Protein 2Q02 (pdb70)

Nearest PDB structures (foldseek):
  2q02-assembly1_A  TM=1.002E+00  e=1.000E-51  Salmonella enterica subsp. enterica serovar Typhimurium str. LT2
  1i6n-assembly1_A  TM=8.882E-01  e=1.032E-15  Bacillus subtilis
  5hmq-assembly1_A  TM=8.494E-01  e=3.684E-13  Pseudomonas putida KT2440
  7vpf-assembly1_B  TM=7.835E-01  e=1.556E-12  Paenibacillus sp. FSL H7-0331
  3u0h-assembly1_A  TM=7.318E-01  e=2.933E-12  Alicyclobacillus acidocaldarius subsp. acidocaldarius DSM 446

Solvent-accessible surface area: 42433 Å² total

Structure (mmCIF, N/CA/C/O backbone):
data_2Q02
#
_entry.id   2Q02
#
_cell.length_a   94.500
_cell.length_b   95.230
_cell.length_c   136.710
_cell.angle_alpha   90.000
_cell.angle_beta   90.000
_cell.angle_gamma   90.000
#
_symmetry.space_group_name_H-M   'P 21 21 21'
#
loop_
_entity.id
_entity.type
_entity.pdbx_description
1 polymer 'Putative cytoplasmic protein'
2 non-polymer 'ZINC ION'
3 non-polymer 'CHLORIDE ION'
4 non-polymer 'UNKNOWN LIGAND'
5 water water
#
loop_
_atom_site.group_PDB
_atom_site.id
_atom_site.type_symbol
_atom_site.label_atom_id
_atom_site.label_alt_id
_atom_site.label_comp_id
_atom_site.label_asym_id
_atom_site.label_entity_id
_atom_site.label_seq_id
_atom_site.pdbx_PDB_ins_code
_atom_site.Cartn_x
_atom_site.Cartn_y
_atom_site.Cartn_z
_atom_site.occupancy
_atom_site.B_iso_or_equiv
_atom_site.auth_seq_id
_atom_site.auth_comp_id
_atom_site.auth_asym_id
_atom_site.auth_atom_id
_atom_site.pdbx_PDB_model_num
ATOM 1 N N . GLY A 1 1 ? 79.069 64.875 22.334 1.00 60.38 0 GLY A N 1
ATOM 2 C CA . GLY A 1 1 ? 77.580 64.785 22.317 1.00 60.75 0 GLY A CA 1
ATOM 3 C C . GLY A 1 1 ? 76.916 66.085 21.867 1.00 59.60 0 GLY A C 1
ATOM 4 O O . GLY A 1 1 ? 76.665 66.279 20.663 1.00 61.73 0 GLY A O 1
ATOM 13 N N . ASN A 1 3 ? 76.989 70.111 21.225 1.00 48.03 2 ASN A N 1
ATOM 14 C CA . ASN A 1 3 ? 77.933 71.152 20.873 1.00 48.34 2 ASN A CA 1
ATOM 15 C C . ASN A 1 3 ? 77.275 72.484 21.207 1.00 47.59 2 ASN A C 1
ATOM 16 O O . ASN A 1 3 ? 76.519 73.044 20.406 1.00 48.65 2 ASN A O 1
ATOM 21 N N . ILE A 1 4 ? 77.546 72.950 22.423 1.00 47.44 3 ILE A N 1
ATOM 22 C CA . ILE A 1 4 ? 77.110 74.249 22.887 1.00 46.82 3 ILE A CA 1
ATOM 23 C C . ILE A 1 4 ? 78.339 75.147 22.985 1.00 46.77 3 ILE A C 1
ATOM 24 O O . ILE A 1 4 ? 79.282 74.858 23.730 1.00 46.65 3 ILE A O 1
ATOM 29 N N . GLU A 1 5 ? 78.323 76.243 22.235 1.00 46.94 4 GLU A N 1
ATOM 30 C CA . GLU A 1 5 ? 79.436 77.186 22.234 1.00 47.65 4 GLU A CA 1
ATOM 31 C C . GLU A 1 5 ? 79.664 77.766 23.651 1.00 46.44 4 GLU A C 1
ATOM 32 O O . GLU A 1 5 ? 78.709 78.212 24.323 1.00 46.96 4 GLU A O 1
ATOM 38 N N . LYS A 1 6 ? 80.915 77.727 24.117 1.00 46.21 5 LYS A N 1
ATOM 39 C CA . LYS A 1 6 ? 81.255 78.153 25.499 1.00 46.61 5 LYS A CA 1
ATOM 40 C C . LYS A 1 6 ? 80.779 79.599 25.782 1.00 46.79 5 LYS A C 1
ATOM 41 O O . LYS A 1 6 ? 80.327 79.926 26.889 1.00 46.84 5 LYS A O 1
ATOM 43 N N . THR A 1 7 ? 80.905 80.441 24.753 1.00 47.31 6 THR A N 1
ATOM 44 C CA . THR A 1 7 ? 80.358 81.812 24.678 1.00 47.62 6 THR A CA 1
ATOM 45 C C . THR A 1 7 ? 78.940 81.975 25.238 1.00 46.35 6 THR A C 1
ATOM 46 O O . THR A 1 7 ? 78.606 83.030 25.796 1.00 45.16 6 THR A O 1
ATOM 50 N N . ARG A 1 8 ? 78.103 80.955 25.003 1.00 46.37 7 ARG A N 1
ATOM 51 C CA . ARG A 1 8 ? 76.683 80.968 25.373 1.00 46.08 7 ARG A CA 1
ATOM 52 C C . ARG A 1 8 ? 76.428 80.754 26.861 1.00 45.81 7 ARG A C 1
ATOM 53 O O . ARG A 1 8 ? 75.281 80.816 27.279 1.00 47.38 7 ARG A O 1
ATOM 61 N N . PHE A 1 9 ? 77.456 80.466 27.654 1.00 45.90 8 PHE A N 1
ATOM 62 C CA . PHE A 1 9 ? 77.254 80.270 29.096 1.00 45.45 8 PHE A CA 1
ATOM 63 C C . PHE A 1 9 ? 77.398 81.578 29.862 1.00 45.00 8 PHE A C 1
ATOM 64 O O . PHE A 1 9 ? 78.200 82.442 29.504 1.00 45.45 8 PHE A O 1
ATOM 72 N N . CYS A 1 10 ? 76.593 81.717 30.919 1.00 45.30 9 CYS A N 1
ATOM 73 C CA . CYS A 1 10 ? 76.542 82.948 31.746 1.00 45.26 9 CYS A CA 1
ATOM 74 C C . CYS A 1 10 ? 76.622 82.553 33.210 1.00 45.06 9 CYS A C 1
ATOM 75 O O . CYS A 1 10 ? 76.038 81.557 33.631 1.00 44.93 9 CYS A O 1
ATOM 78 N N . ILE A 1 11 ? 77.362 83.313 33.995 1.00 45.00 10 ILE A N 1
ATOM 79 C CA . ILE A 1 11 ? 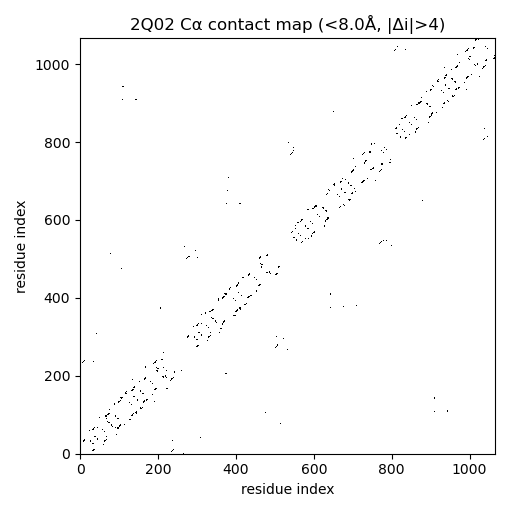77.458 83.005 35.404 1.00 44.93 10 ILE A CA 1
ATOM 80 C C . ILE A 1 11 ? 76.629 84.012 36.188 1.00 46.09 10 ILE A C 1
ATOM 81 O O . ILE A 1 11 ? 76.917 85.217 36.195 1.00 46.49 10 ILE A O 1
ATOM 86 N N . ASN A 1 12 ? 75.597 83.502 36.846 1.00 46.19 11 ASN A N 1
ATOM 87 C CA . ASN A 1 12 ? 74.792 84.307 37.741 1.00 46.11 11 ASN A CA 1
ATOM 88 C C . ASN A 1 12 ? 75.568 84.545 39.068 1.00 46.06 11 ASN A C 1
ATOM 89 O O . ASN A 1 12 ? 76.200 83.623 39.625 1.00 45.10 11 ASN A O 1
ATOM 94 N N . ARG A 1 13 ? 75.506 85.782 39.569 1.00 45.52 12 ARG A N 1
ATOM 95 C CA . ARG A 1 13 ? 76.248 86.153 40.773 1.00 45.99 12 ARG A CA 1
ATOM 96 C C . ARG A 1 13 ? 75.798 85.445 42.060 1.00 46.32 12 ARG A C 1
ATOM 97 O O . ARG A 1 13 ? 76.518 85.503 43.057 1.00 45.90 12 ARG A O 1
ATOM 105 N N . LYS A 1 14 ? 74.632 84.782 42.055 1.00 46.55 13 LYS A N 1
ATOM 106 C CA . LYS A 1 14 ? 74.189 84.034 43.248 1.00 46.21 13 LYS A CA 1
ATOM 107 C C . LYS A 1 14 ? 75.149 82.912 43.645 1.00 45.78 13 LYS A C 1
ATOM 108 O O . LYS A 1 14 ? 75.139 82.487 44.795 1.00 45.62 13 LYS A O 1
ATOM 114 N N . ILE A 1 15 ? 75.959 82.434 42.691 1.00 45.94 14 ILE A N 1
ATOM 115 C CA . ILE A 1 15 ? 76.955 81.374 42.940 1.00 45.79 14 ILE A CA 1
ATOM 116 C C . ILE A 1 15 ? 78.119 81.832 43.840 1.00 45.83 14 ILE A C 1
ATOM 117 O O . ILE A 1 15 ? 78.816 81.011 44.427 1.00 46.38 14 ILE A O 1
ATOM 122 N N . ALA A 1 16 ? 78.306 83.142 43.966 1.00 46.00 15 ALA A N 1
ATOM 123 C CA . ALA A 1 16 ? 79.461 83.693 44.665 1.00 45.47 15 ALA A CA 1
ATOM 124 C C . ALA A 1 16 ? 79.082 84.764 45.683 1.00 45.33 15 ALA A C 1
ATOM 125 O O . ALA A 1 16 ? 79.503 85.926 45.544 1.00 45.66 15 ALA A O 1
ATOM 127 N N . PRO A 1 17 ? 78.330 84.376 46.731 1.00 45.40 16 PRO A N 1
ATOM 128 C CA . PRO A 1 17 ? 77.866 85.344 47.739 1.00 45.91 16 PRO A CA 1
ATOM 129 C C . PRO A 1 17 ? 79.008 86.049 48.493 1.00 46.14 16 PRO A C 1
ATOM 130 O O . PRO A 1 17 ? 78.835 87.184 48.945 1.00 46.86 16 PRO A O 1
ATOM 134 N N . GLY A 1 18 ? 80.159 85.390 48.615 1.00 46.18 17 GLY A N 1
ATOM 135 C CA . GLY A 1 18 ? 81.270 85.930 49.380 1.00 45.77 17 GLY A CA 1
ATOM 136 C C . GLY A 1 18 ? 82.223 86.824 48.607 1.00 45.80 17 GLY A C 1
ATOM 137 O O . GLY A 1 18 ? 83.097 87.437 49.196 1.00 45.63 17 GLY A O 1
ATOM 138 N N . LEU A 1 19 ? 82.066 86.910 47.294 1.00 46.05 18 LEU A N 1
ATOM 139 C CA . LEU A 1 19 ? 83.002 87.664 46.451 1.00 45.49 18 LEU A CA 1
ATOM 140 C C . LEU A 1 19 ? 82.515 89.064 46.115 1.00 45.74 18 LEU A C 1
ATOM 141 O O . LEU A 1 19 ? 81.344 89.255 45.736 1.00 45.68 18 LEU A O 1
ATOM 146 N N . SER A 1 20 ? 83.426 90.034 46.206 1.00 45.43 19 SER A N 1
ATOM 147 C CA . SER A 1 20 ? 83.143 91.372 45.721 1.00 45.44 19 SER A CA 1
ATOM 148 C C . SER A 1 20 ? 82.899 91.304 44.222 1.00 45.81 19 SER A C 1
ATOM 149 O O . SER A 1 20 ? 83.231 90.314 43.574 1.00 45.68 19 SER A O 1
ATOM 152 N N . ILE A 1 21 ? 82.350 92.372 43.665 1.00 45.88 20 ILE A N 1
ATOM 153 C CA . ILE A 1 21 ? 82.057 92.398 42.239 1.00 46.01 20 ILE A CA 1
ATOM 154 C C . ILE A 1 21 ? 83.314 92.221 41.381 1.00 45.74 20 ILE A C 1
ATOM 155 O O . ILE A 1 21 ? 83.249 91.513 40.385 1.00 45.59 20 ILE A O 1
ATOM 160 N N . GLU A 1 22 ? 84.439 92.846 41.752 1.00 46.07 21 GLU A N 1
ATOM 161 C CA . GLU A 1 22 ? 85.685 92.671 40.967 1.00 46.29 21 GLU A CA 1
ATOM 162 C C . GLU A 1 22 ? 86.258 91.256 41.082 1.00 45.58 21 GLU A C 1
ATOM 163 O O . GLU A 1 22 ? 86.741 90.714 40.087 1.00 45.24 21 GLU A O 1
ATOM 169 N N . ALA A 1 23 ? 86.212 90.681 42.285 1.00 44.99 22 ALA A N 1
ATOM 170 C CA . ALA A 1 23 ? 86.633 89.298 42.497 1.00 45.57 22 ALA A CA 1
ATOM 171 C C . ALA A 1 23 ? 85.761 88.328 41.694 1.00 45.15 22 ALA A C 1
ATOM 172 O O . ALA A 1 23 ? 86.245 87.352 41.136 1.00 44.34 22 ALA A O 1
ATOM 174 N N . PHE A 1 24 ? 84.467 88.615 41.643 1.00 45.31 23 PHE A N 1
ATOM 175 C CA . PHE A 1 24 ? 83.524 87.784 40.904 1.00 45.49 23 PHE A CA 1
ATOM 176 C C . PHE A 1 24 ? 83.792 87.876 39.397 1.00 45.80 23 PHE A C 1
ATOM 177 O O . PHE A 1 24 ? 83.902 86.857 38.716 1.00 45.63 23 PHE A O 1
ATOM 185 N N . PHE A 1 25 ? 83.932 89.100 38.896 1.00 45.90 24 PHE A N 1
ATOM 186 C CA . PHE A 1 25 ? 84.210 89.344 37.475 1.00 45.98 24 PHE A CA 1
ATOM 187 C C . PHE A 1 25 ? 85.543 88.736 37.056 1.00 45.56 24 PHE A C 1
ATOM 188 O O . PHE A 1 25 ? 85.651 88.174 35.965 1.00 45.78 24 PHE A O 1
ATOM 196 N N . ARG A 1 26 ? 86.547 88.861 37.923 1.00 45.82 25 ARG A N 1
ATOM 197 C CA . ARG A 1 26 ? 87.898 88.354 37.646 1.00 46.63 25 ARG A CA 1
ATOM 198 C C . ARG A 1 26 ? 87.872 86.819 37.522 1.00 45.76 25 ARG A C 1
ATOM 199 O O . ARG A 1 26 ? 88.542 86.249 36.663 1.00 45.67 25 ARG A O 1
ATOM 207 N N . LEU A 1 27 ? 87.072 86.166 38.361 1.00 45.69 26 LEU A N 1
ATOM 208 C CA . LEU A 1 27 ? 86.898 84.707 38.318 1.00 46.14 26 LEU A CA 1
ATOM 209 C C . LEU A 1 27 ? 86.269 84.261 36.996 1.00 45.91 26 LEU A C 1
ATOM 210 O O . LEU A 1 27 ? 86.775 83.337 36.340 1.00 45.27 26 LEU A O 1
ATOM 215 N N . VAL A 1 28 ? 85.181 84.931 36.606 1.00 45.94 27 VAL A N 1
ATOM 216 C CA . VAL A 1 28 ? 84.472 84.612 35.363 1.00 45.56 27 VAL A CA 1
ATOM 217 C C . VAL A 1 28 ? 85.395 84.775 34.137 1.00 45.80 27 VAL A C 1
ATOM 218 O O . VAL A 1 28 ? 85.347 83.960 33.212 1.00 45.87 27 VAL A O 1
ATOM 222 N N . LYS A 1 29 ? 86.249 85.802 34.142 1.00 46.08 28 LYS A N 1
ATOM 223 C CA . LYS A 1 29 ? 87.245 85.971 33.066 1.00 45.50 28 LYS A CA 1
ATOM 224 C C . LYS A 1 29 ? 88.312 84.863 33.115 1.00 45.96 28 LYS A C 1
ATOM 225 O O . LYS A 1 29 ? 88.665 84.323 32.065 1.00 46.72 28 LYS A O 1
ATOM 231 N N . ARG A 1 30 ? 88.802 84.504 34.308 1.00 45.77 29 ARG A N 1
ATOM 232 C CA A ARG A 1 30 ? 89.746 83.385 34.462 0.50 44.77 29 ARG A CA 1
ATOM 233 C CA B ARG A 1 30 ? 89.760 83.407 34.415 0.50 45.20 29 ARG A CA 1
ATOM 234 C C . ARG A 1 30 ? 89.184 82.093 33.839 1.00 45.66 29 ARG A C 1
ATOM 235 O O . ARG A 1 30 ? 89.923 81.302 33.248 1.00 46.22 29 ARG A O 1
ATOM 250 N N . LEU A 1 31 ? 87.876 81.873 33.975 1.00 45.47 30 LEU A N 1
ATOM 251 C CA . LEU A 1 31 ? 87.205 80.693 33.393 1.00 45.42 30 LEU A CA 1
ATOM 252 C C . LEU A 1 31 ? 86.858 80.851 31.907 1.00 45.70 30 LEU A C 1
ATOM 253 O O . LEU A 1 31 ? 86.291 79.946 31.296 1.00 45.71 30 LEU A O 1
ATOM 258 N N . GLU A 1 32 ? 87.177 82.013 31.352 1.00 46.17 31 GLU A N 1
ATOM 259 C CA . GLU A 1 32 ? 86.967 82.332 29.938 1.00 46.19 31 GLU A CA 1
ATOM 260 C C . GLU A 1 32 ? 85.504 82.344 29.505 1.00 46.43 31 GLU A C 1
ATOM 261 O O . GLU A 1 32 ? 85.191 81.911 28.397 1.00 45.87 31 GLU A O 1
ATOM 267 N N . PHE A 1 33 ? 84.615 82.814 30.383 1.00 46.29 32 PHE A N 1
ATOM 268 C CA . PHE A 1 33 ? 83.242 83.159 29.995 1.00 46.09 32 PHE A CA 1
ATOM 269 C C . PHE A 1 33 ? 83.155 84.667 29.873 1.00 45.36 32 PHE A C 1
ATOM 270 O O . PHE A 1 33 ? 83.998 85.380 30.386 1.00 44.79 32 PHE A O 1
ATOM 278 N N . ASN A 1 34 ? 82.134 85.144 29.181 1.00 45.33 33 ASN A N 1
ATOM 279 C CA . ASN A 1 34 ? 82.002 86.570 28.889 1.00 45.69 33 ASN A CA 1
ATOM 280 C C . ASN A 1 34 ? 80.610 87.125 29.233 1.00 44.50 33 ASN A C 1
ATOM 281 O O . ASN A 1 34 ? 80.226 88.182 28.758 1.00 43.08 33 ASN A O 1
ATOM 286 N N . LYS A 1 35 ? 79.884 86.411 30.086 1.00 45.14 34 LYS A N 1
ATOM 287 C CA . LYS A 1 35 ? 78.531 86.788 30.484 1.00 45.66 34 LYS A CA 1
ATOM 288 C C . LYS A 1 35 ? 78.303 86.584 31.967 1.00 45.07 34 LYS A C 1
ATOM 289 O O . LYS A 1 35 ? 78.716 85.570 32.522 1.00 44.02 34 LYS A O 1
ATOM 295 N N . VAL A 1 36 ? 77.654 87.562 32.596 1.00 45.30 35 VAL A N 1
ATOM 296 C CA . VAL A 1 36 ? 77.196 87.446 33.990 1.00 46.03 35 VAL A CA 1
ATOM 297 C C . VAL A 1 36 ? 75.816 88.029 34.179 1.00 45.87 35 VAL A C 1
ATOM 298 O O . VAL A 1 36 ? 75.293 88.697 33.304 1.00 46.37 35 VAL A O 1
ATOM 302 N N . GLU A 1 37 ? 75.254 87.780 35.350 1.00 46.45 36 GLU A N 1
ATOM 303 C CA . GLU A 1 37 ? 74.047 88.428 35.823 1.00 46.58 36 GLU A CA 1
ATOM 304 C C . GLU A 1 37 ? 74.352 89.033 37.181 1.00 45.55 36 GLU A C 1
ATOM 305 O O . GLU A 1 37 ? 74.978 88.382 38.030 1.00 45.80 36 GLU A O 1
ATOM 311 N N . LEU A 1 38 ? 73.889 90.255 37.404 1.00 45.70 37 LEU A N 1
ATOM 312 C CA . LEU A 1 38 ? 73.933 90.861 38.737 1.00 45.72 37 LEU A CA 1
ATOM 313 C C . LEU A 1 38 ? 72.575 90.701 39.431 1.00 45.87 37 LEU A C 1
ATOM 314 O O . LEU A 1 38 ? 71.620 90.205 38.836 1.00 45.58 37 LEU A O 1
ATOM 319 N N . ARG A 1 39 ? 72.501 91.097 40.702 1.00 46.49 38 ARG A N 1
ATOM 320 C CA . ARG A 1 39 ? 71.316 90.843 41.520 1.00 46.40 38 ARG A CA 1
ATOM 321 C C . ARG A 1 39 ? 71.119 91.843 42.689 1.00 46.61 38 ARG A C 1
ATOM 322 O O . ARG A 1 39 ? 72.087 92.307 43.321 1.00 46.75 38 ARG A O 1
ATOM 330 N N . ASN A 1 40 ? 69.860 92.128 43.012 1.00 46.03 39 ASN A N 1
ATOM 331 C CA . ASN A 1 40 ? 69.556 93.040 44.133 1.00 47.13 39 ASN A CA 1
ATOM 332 C C . ASN A 1 40 ? 69.352 92.316 45.484 1.00 47.23 39 ASN A C 1
ATOM 333 O O . ASN A 1 40 ? 69.021 92.956 46.478 1.00 46.42 39 ASN A O 1
ATOM 338 N N . ASP A 1 41 ? 69.576 90.995 45.519 1.00 47.38 40 ASP A N 1
ATOM 339 C CA . ASP A 1 41 ? 69.351 90.214 46.746 1.00 47.21 40 ASP A CA 1
ATOM 340 C C . ASP A 1 41 ? 70.626 89.532 47.269 1.00 47.51 40 ASP A C 1
ATOM 341 O O . ASP A 1 41 ? 70.568 88.494 47.941 1.00 47.45 40 ASP A O 1
ATOM 354 N N . PRO A 1 43 ? 74.112 89.752 49.756 1.00 46.73 42 PRO A N 1
ATOM 355 C CA . PRO A 1 43 ? 74.259 90.272 51.129 1.00 46.69 42 PRO A CA 1
ATOM 356 C C . PRO A 1 43 ? 74.267 91.802 51.244 1.00 47.24 42 PRO A C 1
ATOM 357 O O . PRO A 1 43 ? 73.715 92.337 52.193 1.00 47.67 42 PRO A O 1
ATOM 361 N N . SER A 1 44 ? 74.872 92.490 50.276 1.00 47.25 43 SER A N 1
ATOM 362 C CA . SER A 1 44 ? 74.915 93.960 50.282 1.00 46.46 43 SER A CA 1
ATOM 363 C C . SER A 1 44 ? 73.515 94.597 50.193 1.00 46.74 43 SER A C 1
ATOM 364 O O . SER A 1 44 ? 73.300 95.705 50.689 1.00 47.79 43 SER A O 1
ATOM 367 N N . GLY A 1 45 ? 72.577 93.909 49.540 1.00 46.63 44 GLY A N 1
ATOM 368 C CA . GLY A 1 45 ? 71.267 94.484 49.229 1.00 46.93 44 GLY A CA 1
ATOM 369 C C . GLY A 1 45 ? 71.274 95.460 48.063 1.00 47.03 44 GLY A C 1
ATOM 370 O O . GLY A 1 45 ? 70.258 96.049 47.738 1.00 46.77 44 GLY A O 1
ATOM 371 N N . SER A 1 46 ? 72.425 95.615 47.419 1.00 47.58 45 SER A N 1
ATOM 372 C CA . SER A 1 46 ? 72.595 96.586 46.339 1.00 46.22 45 SER A CA 1
ATOM 373 C C . SER A 1 46 ? 73.112 95.866 45.105 1.00 45.70 45 SER A C 1
ATOM 374 O O . SER A 1 46 ? 73.989 95.010 45.200 1.00 46.00 45 SER A O 1
ATOM 377 N N . VAL A 1 47 ? 72.583 96.233 43.945 1.00 45.64 46 VAL A N 1
ATOM 378 C CA . VAL A 1 47 ? 73.034 95.654 42.671 1.00 45.63 46 VAL A CA 1
ATOM 379 C C . VAL A 1 47 ? 74.544 95.857 42.447 1.00 45.60 46 VAL A C 1
ATOM 380 O O . VAL A 1 47 ? 75.218 94.978 41.880 1.00 44.84 46 VAL A O 1
ATOM 384 N N . THR A 1 48 ? 75.059 97.003 42.900 1.00 45.48 47 THR A N 1
ATOM 385 C CA . THR A 1 48 ? 76.458 97.391 42.699 1.00 45.33 47 THR A CA 1
ATOM 386 C C . THR A 1 48 ? 77.269 97.382 44.004 1.00 45.62 47 THR A C 1
ATOM 387 O O . THR A 1 48 ? 78.370 97.938 44.046 1.00 44.84 47 THR A O 1
ATOM 391 N N . ASP A 1 49 ? 76.741 96.720 45.041 1.00 46.05 48 ASP A N 1
ATOM 392 C CA . ASP A 1 49 ? 77.263 96.839 46.418 1.00 46.28 48 ASP A CA 1
ATOM 393 C C . ASP A 1 49 ? 77.470 98.316 46.778 1.00 46.22 48 ASP A C 1
ATOM 394 O O . ASP A 1 49 ? 76.549 99.121 46.628 1.00 46.15 48 ASP A O 1
ATOM 399 N N . ASP A 1 50 ? 78.670 98.665 47.235 1.00 46.13 49 ASP A N 1
ATOM 400 C CA . ASP A 1 50 ? 79.033 100.046 47.500 1.00 46.27 49 ASP A CA 1
ATOM 401 C C . ASP A 1 50 ? 79.678 100.765 46.297 1.00 46.13 49 ASP A C 1
ATOM 402 O O . ASP A 1 50 ? 80.141 101.891 46.449 1.00 46.68 49 ASP A O 1
ATOM 407 N N . LEU A 1 51 ? 79.717 100.142 45.119 1.00 45.28 50 LEU A N 1
ATOM 408 C CA . LEU A 1 51 ? 80.275 100.808 43.927 1.00 45.33 50 LEU A CA 1
ATOM 409 C C . LEU A 1 51 ? 79.227 101.671 43.233 1.00 45.64 50 LEU A C 1
ATOM 410 O O . LEU A 1 51 ? 78.024 101.453 43.383 1.00 45.97 50 LEU A O 1
ATOM 415 N N . ASN A 1 52 ? 79.689 102.653 42.466 1.00 45.22 51 ASN A N 1
ATOM 416 C CA . ASN A 1 52 ? 78.790 103.421 41.601 1.00 45.19 51 ASN A CA 1
ATOM 417 C C . ASN A 1 52 ? 78.693 102.773 40.227 1.00 45.07 51 ASN A C 1
ATOM 418 O O . ASN A 1 52 ? 79.381 101.800 39.949 1.00 44.81 51 ASN A O 1
ATOM 423 N N . TYR A 1 53 ? 77.835 103.311 39.370 1.00 46.20 52 TYR A N 1
ATOM 424 C CA . TYR A 1 53 ? 77.555 102.675 38.071 1.00 46.32 52 TYR A CA 1
ATOM 425 C C . TYR A 1 53 ? 78.769 102.615 37.140 1.00 45.79 52 TYR A C 1
ATOM 426 O O . TYR A 1 53 ? 79.019 101.598 36.479 1.00 45.96 52 TYR A O 1
ATOM 435 N N . ASN A 1 54 ? 79.487 103.725 37.082 1.00 45.16 53 ASN A N 1
ATOM 436 C CA . ASN A 1 54 ? 80.703 103.848 36.291 1.00 46.29 53 ASN A CA 1
ATOM 437 C C . ASN A 1 54 ? 81.786 102.833 36.677 1.00 46.29 53 ASN A C 1
ATOM 438 O O . ASN A 1 54 ? 82.449 102.237 35.818 1.00 46.28 53 ASN A O 1
ATOM 443 N N . GLN A 1 55 ? 81.963 102.650 37.979 1.00 45.77 54 GLN A N 1
ATOM 444 C CA . GLN A 1 55 ? 82.919 101.687 38.484 1.00 45.31 54 GLN A CA 1
ATOM 445 C C . GLN A 1 55 ? 82.562 100.292 37.964 1.00 45.65 54 GLN A C 1
ATOM 446 O O . GLN A 1 55 ? 83.424 99.574 37.466 1.00 46.10 54 GLN A O 1
ATOM 452 N N . VAL A 1 56 ? 81.282 99.943 38.032 1.00 45.59 55 VAL A N 1
ATOM 453 C CA . VAL A 1 56 ? 80.815 98.618 37.629 1.00 45.71 55 VAL A CA 1
ATOM 454 C C . VAL A 1 56 ? 80.935 98.413 36.117 1.00 46.05 55 VAL A C 1
ATOM 455 O O . VAL A 1 56 ? 81.304 97.331 35.662 1.00 45.38 55 VAL A O 1
ATOM 459 N N . ARG A 1 57 ? 80.622 99.456 35.351 1.00 46.51 56 ARG A N 1
ATOM 460 C CA . ARG A 1 57 ? 80.811 99.442 33.896 1.00 46.87 56 ARG A CA 1
ATOM 461 C C . ARG A 1 57 ? 82.263 99.202 33.527 1.00 45.89 56 ARG A C 1
ATOM 462 O O . ARG A 1 57 ? 82.555 98.363 32.679 1.00 46.35 56 ARG A O 1
ATOM 470 N N . ASN A 1 58 ? 83.164 99.954 34.159 1.00 45.55 57 ASN A N 1
ATOM 471 C CA . ASN A 1 58 ? 84.607 99.816 33.912 1.00 45.62 57 ASN A CA 1
ATOM 472 C C . ASN A 1 58 ? 85.145 98.438 34.255 1.00 45.40 57 ASN A C 1
ATOM 473 O O . ASN A 1 58 ? 86.011 97.926 33.541 1.00 45.33 57 ASN A O 1
ATOM 478 N N . LEU A 1 59 ? 84.632 97.852 35.341 1.00 45.45 58 LEU A N 1
ATOM 479 C CA . LEU A 1 59 ? 84.990 96.491 35.742 1.00 45.24 58 LEU A CA 1
ATOM 480 C C . LEU A 1 59 ? 84.546 95.481 34.686 1.00 45.13 58 LEU A C 1
ATOM 481 O O . LEU A 1 59 ?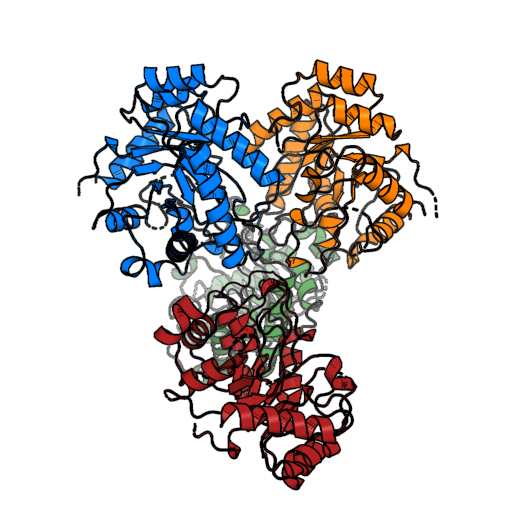 85.339 94.655 34.219 1.00 45.37 58 LEU A O 1
ATOM 486 N N . ALA A 1 60 ? 83.288 95.567 34.284 1.00 45.10 59 ALA A N 1
ATOM 487 C CA . ALA A 1 60 ? 82.761 94.668 33.262 1.00 45.83 59 ALA A CA 1
ATOM 488 C C . ALA A 1 60 ? 83.587 94.737 31.996 1.00 46.54 59 ALA A C 1
ATOM 489 O O . ALA A 1 60 ? 83.902 93.716 31.402 1.00 47.25 59 ALA A O 1
ATOM 491 N N . GLU A 1 61 ? 83.948 95.951 31.603 1.00 46.73 60 GLU A N 1
ATOM 492 C CA . GLU A 1 61 ? 84.728 96.188 30.395 1.00 47.43 60 GLU A CA 1
ATOM 493 C C . GLU A 1 61 ? 86.194 95.729 30.548 1.00 46.55 60 GLU A C 1
ATOM 494 O O . GLU A 1 61 ? 86.805 95.244 29.591 1.00 46.24 60 GLU A O 1
ATOM 500 N N . LYS A 1 62 ? 86.740 95.881 31.752 1.00 45.97 61 LYS A N 1
ATOM 501 C CA . LYS A 1 62 ? 88.100 95.428 32.086 1.00 46.25 61 LYS A CA 1
ATOM 502 C C . LYS A 1 62 ? 88.267 93.907 31.968 1.00 45.99 61 LYS A C 1
ATOM 503 O O . LYS A 1 62 ? 89.331 93.420 31.564 1.00 45.78 61 LYS A O 1
ATOM 509 N N . TYR A 1 63 ? 87.213 93.172 32.328 1.00 45.79 62 TYR A N 1
ATOM 510 C CA . TYR A 1 63 ? 87.231 91.712 32.289 1.00 45.37 62 TYR A CA 1
ATOM 511 C C . TYR A 1 63 ? 86.459 91.149 31.087 1.00 45.41 62 TYR A C 1
ATOM 512 O O . TYR A 1 63 ? 86.224 89.947 30.998 1.00 45.87 62 TYR A O 1
ATOM 521 N N . GLY A 1 64 ? 86.095 92.021 30.154 1.00 45.15 63 GLY A N 1
ATOM 522 C CA . GLY A 1 64 ? 85.462 91.615 28.903 1.00 45.44 63 GLY A CA 1
ATOM 523 C C . GLY A 1 64 ? 84.120 90.912 29.063 1.00 46.27 63 GLY A C 1
ATOM 524 O O . GLY A 1 64 ? 83.828 89.952 28.348 1.00 46.78 63 GLY A O 1
ATOM 525 N N . LEU A 1 65 ? 83.298 91.402 29.996 1.00 46.14 64 LEU A N 1
ATOM 526 C CA . LEU A 1 65 ? 82.027 90.765 30.355 1.00 45.43 64 LEU A CA 1
ATOM 527 C C . LEU A 1 65 ? 80.846 91.597 29.928 1.00 45.71 64 LEU A C 1
ATOM 528 O O . LEU A 1 65 ? 80.872 92.828 30.027 1.00 46.19 64 LEU A O 1
ATOM 533 N N . GLU A 1 66 ? 79.815 90.913 29.444 1.00 46.60 65 GLU A N 1
ATOM 534 C CA . GLU A 1 66 ? 78.487 91.494 29.265 1.00 46.93 65 GLU A CA 1
ATOM 535 C C . GLU A 1 66 ? 77.649 91.176 30.494 1.00 46.26 65 GLU A C 1
ATOM 536 O O . GLU A 1 66 ? 77.525 90.026 30.879 1.00 45.55 65 GLU A O 1
ATOM 542 N N . ILE A 1 67 ? 77.052 92.193 31.102 1.00 46.20 66 ILE A N 1
ATOM 543 C CA . ILE A 1 67 ? 76.072 91.968 32.153 1.00 46.04 66 ILE A CA 1
ATOM 544 C C . ILE A 1 67 ? 74.736 91.724 31.460 1.00 46.05 66 ILE A C 1
ATOM 545 O O . ILE A 1 67 ? 74.150 92.644 30.912 1.00 46.40 66 ILE A O 1
ATOM 550 N N . VAL A 1 68 ? 74.264 90.486 31.467 1.00 46.18 67 VAL A N 1
ATOM 551 C CA . VAL A 1 68 ? 73.117 90.104 30.654 1.00 45.71 67 VAL A CA 1
ATOM 552 C C . VAL A 1 68 ? 71.816 90.49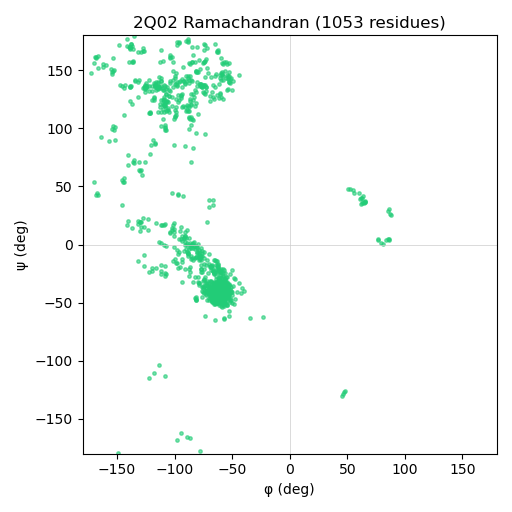0 31.329 1.00 45.94 67 VAL A C 1
ATOM 553 O O . VAL A 1 68 ? 70.927 91.036 30.678 1.00 45.96 67 VAL A O 1
ATOM 557 N N . THR A 1 69 ? 71.672 90.194 32.617 1.00 45.69 68 THR A N 1
ATOM 558 C CA . THR A 1 69 ? 70.471 90.654 33.326 1.00 45.87 68 THR A CA 1
ATOM 559 C C . THR A 1 69 ? 70.761 91.159 34.709 1.00 46.28 68 THR A C 1
ATOM 560 O O . THR A 1 69 ? 71.850 90.959 35.252 1.00 45.68 68 THR A O 1
ATOM 564 N N . ILE A 1 70 ? 69.736 91.807 35.259 1.00 46.42 69 ILE A N 1
ATOM 565 C CA . ILE A 1 70 ? 69.610 92.004 36.688 1.00 46.62 69 ILE A CA 1
ATOM 566 C C . ILE A 1 70 ? 68.414 91.211 37.207 1.00 45.61 69 ILE A C 1
ATOM 567 O O . ILE A 1 70 ? 67.362 91.178 36.590 1.00 47.01 69 ILE A O 1
ATOM 572 N N . ASN A 1 71 ? 68.619 90.525 38.320 1.00 46.49 70 ASN A N 1
ATOM 573 C CA . ASN A 1 71 ? 67.562 89.820 39.055 1.00 46.51 70 ASN A CA 1
ATOM 574 C C . ASN A 1 71 ? 67.319 90.559 40.365 1.00 47.00 70 ASN A C 1
ATOM 575 O O . ASN A 1 71 ? 68.270 90.696 41.137 1.00 46.61 70 ASN A O 1
ATOM 580 N N . ALA A 1 72 ? 66.088 90.990 40.683 1.00 47.17 71 ALA A N 1
ATOM 581 C CA . ALA A 1 72 ? 64.873 90.838 39.859 1.00 45.95 71 ALA A CA 1
ATOM 582 C C . ALA A 1 72 ? 63.814 91.715 40.483 1.00 46.26 71 ALA A C 1
ATOM 583 O O . ALA A 1 72 ? 63.961 92.108 41.642 1.00 46.69 71 ALA A O 1
ATOM 585 N N . VAL A 1 73 ? 62.774 92.041 39.709 1.00 46.41 72 VAL A N 1
ATOM 586 C CA . VAL A 1 73 ? 61.586 92.688 40.240 1.00 45.57 72 VAL A CA 1
ATOM 587 C C . VAL A 1 73 ? 60.665 91.646 40.846 1.00 45.87 72 VAL A C 1
ATOM 588 O O . VAL A 1 73 ? 60.355 90.649 40.191 1.00 46.24 72 VAL A O 1
ATOM 592 N N . TYR A 1 74 ? 60.167 91.906 42.056 1.00 45.88 73 TYR A N 1
ATOM 593 C CA . TYR A 1 74 ? 59.129 91.063 42.673 1.00 45.67 73 TYR A CA 1
ATOM 594 C C . TYR A 1 74 ? 58.175 91.912 43.530 1.00 46.00 73 TYR A C 1
ATOM 595 O O . TYR A 1 74 ? 58.633 92.804 44.238 1.00 45.88 73 TYR A O 1
ATOM 604 N N . PRO A 1 75 ? 56.841 91.676 43.439 1.00 46.61 74 PRO A N 1
ATOM 605 C CA . PRO A 1 75 ? 56.069 90.902 42.450 1.00 46.39 74 PRO A CA 1
ATOM 606 C C . PRO A 1 75 ? 55.596 91.772 41.282 1.00 45.66 74 PRO A C 1
ATOM 607 O O . PRO A 1 75 ? 54.817 92.699 41.477 1.00 45.67 74 PRO A O 1
ATOM 611 N N . PHE A 1 76 ? 56.046 91.457 40.072 1.00 45.19 75 PHE A N 1
ATOM 612 C CA . PHE A 1 76 ? 55.742 92.308 38.887 1.00 46.36 75 PHE A CA 1
ATOM 613 C C . PHE A 1 76 ? 54.250 92.368 38.622 1.00 46.46 75 PHE A C 1
ATOM 614 O O . PHE A 1 76 ? 53.707 93.298 38.027 1.00 46.87 75 PHE A O 1
ATOM 622 N N . ASN A 1 77 ? 53.649 91.324 39.123 1.00 45.94 76 ASN A N 1
ATOM 623 C CA . ASN A 1 77 ? 52.298 90.903 38.929 1.00 48.12 76 ASN A CA 1
ATOM 624 C C . ASN A 1 77 ? 51.267 91.716 39.737 1.00 46.27 76 ASN A C 1
ATOM 625 O O . ASN A 1 77 ? 50.086 91.686 39.452 1.00 43.77 76 ASN A O 1
ATOM 630 N N . GLN A 1 78 ? 51.744 92.371 40.795 1.00 49.80 77 GLN A N 1
ATOM 631 C CA . GLN A 1 78 ? 50.924 93.106 41.767 1.00 51.00 77 GLN A CA 1
ATOM 632 C C . GLN A 1 78 ? 51.479 94.522 41.830 1.00 51.13 77 GLN A C 1
ATOM 633 O O . GLN A 1 78 ? 52.112 94.941 42.811 1.00 52.22 77 GLN A O 1
ATOM 639 N N . LEU A 1 79 ? 51.236 95.250 40.749 1.00 51.53 78 LEU A N 1
ATOM 640 C CA . LEU A 1 79 ? 51.987 96.455 40.423 1.00 52.52 78 LEU A CA 1
ATOM 641 C C . LEU A 1 79 ? 51.417 97.716 41.113 1.00 53.57 78 LEU A C 1
ATOM 642 O O . LEU A 1 79 ? 50.836 98.599 40.465 1.00 52.13 78 LEU A O 1
ATOM 647 N N . THR A 1 80 ? 51.608 97.774 42.435 1.00 54.44 79 THR A N 1
ATOM 648 C CA . THR A 1 80 ? 51.261 98.941 43.247 1.00 54.42 79 THR A CA 1
ATOM 649 C C . THR A 1 80 ? 52.298 100.012 42.969 1.00 55.41 79 THR A C 1
ATOM 650 O O . THR A 1 80 ? 53.296 99.753 42.302 1.00 53.91 79 THR A O 1
ATOM 654 N N . GLU A 1 81 ? 52.084 101.214 43.484 1.00 57.31 80 GLU A N 1
ATOM 655 C CA . GLU A 1 81 ? 53.004 102.306 43.185 1.00 58.82 80 GLU A CA 1
ATOM 656 C C . GLU A 1 81 ? 54.333 102.173 43.954 1.00 58.03 80 GLU A C 1
ATOM 657 O O . GLU A 1 81 ? 55.325 102.781 43.564 1.00 59.95 80 GLU A O 1
ATOM 663 N N . GLU A 1 82 ? 54.371 101.354 45.004 1.00 57.03 81 GLU A N 1
ATOM 664 C CA . GLU A 1 82 ? 55.643 101.009 45.657 1.00 56.32 81 GLU A CA 1
ATOM 665 C C . GLU A 1 82 ? 56.465 100.109 44.735 1.00 54.41 81 GLU A C 1
ATOM 666 O O . GLU A 1 82 ? 57.657 100.333 44.553 1.00 55.47 81 GLU A O 1
ATOM 668 N N . VAL A 1 83 ? 55.815 99.102 44.153 1.00 51.75 82 VAL A N 1
ATOM 669 C CA . VAL A 1 83 ? 56.459 98.196 43.199 1.00 50.78 82 VAL A CA 1
ATOM 670 C C . VAL A 1 83 ? 56.985 98.925 41.932 1.00 49.87 82 VAL A C 1
ATOM 671 O O . VAL A 1 83 ? 58.002 98.530 41.341 1.00 49.03 82 VAL A O 1
ATOM 675 N N . VAL A 1 84 ? 56.284 99.972 41.515 1.00 47.14 83 VAL A N 1
ATOM 676 C CA . VAL A 1 84 ? 56.721 100.760 40.394 1.00 45.95 83 VAL A CA 1
ATOM 677 C C . VAL A 1 84 ? 58.021 101.508 40.775 1.00 44.60 83 VAL A C 1
ATOM 678 O O . VAL A 1 84 ? 58.982 101.473 40.030 1.00 43.60 83 VAL A O 1
ATOM 682 N N . LYS A 1 85 ? 58.065 102.156 41.935 1.00 45.97 84 LYS A N 1
ATOM 683 C CA . LYS A 1 85 ? 59.306 102.801 42.399 1.00 47.20 84 LYS A CA 1
ATOM 684 C C . LYS A 1 85 ? 60.436 101.790 42.494 1.00 47.44 84 LYS A C 1
ATOM 685 O O . LYS A 1 85 ? 61.543 102.037 42.036 1.00 47.18 84 LYS A O 1
ATOM 688 N N . LYS A 1 86 ? 60.148 100.643 43.084 1.00 49.40 85 LYS A N 1
ATOM 689 C CA . LYS A 1 86 ? 61.147 99.581 43.233 1.00 50.79 85 LYS A CA 1
ATOM 690 C C . LYS A 1 86 ? 61.665 99.126 41.866 1.00 50.12 85 LYS A C 1
ATOM 691 O O . LYS A 1 86 ? 62.846 98.788 41.745 1.00 53.01 85 LYS A O 1
ATOM 695 N N . THR A 1 87 ? 60.794 99.123 40.849 1.00 47.56 86 THR A N 1
ATOM 696 C CA . THR A 1 87 ? 61.181 98.740 39.490 1.00 46.94 86 THR A CA 1
ATOM 697 C C . THR A 1 87 ? 61.965 99.845 38.786 1.00 46.53 86 THR A C 1
ATOM 698 O O . THR A 1 87 ? 62.991 99.565 38.159 1.00 46.66 86 THR A O 1
ATOM 702 N N . GLU A 1 88 ? 61.493 101.085 38.883 1.00 44.50 87 GLU A N 1
ATOM 703 C CA . GLU A 1 88 ? 62.238 102.230 38.352 1.00 45.58 87 GLU A CA 1
ATOM 704 C C . GLU A 1 88 ? 63.689 102.288 38.896 1.00 45.67 87 GLU A C 1
ATOM 705 O O . GLU A 1 88 ? 64.643 102.628 38.172 1.00 46.76 87 GLU A O 1
ATOM 711 N N . GLY A 1 89 ? 63.852 101.978 40.181 1.00 44.70 88 GLY A N 1
ATOM 712 C CA . GLY A 1 89 ? 65.173 101.921 40.797 1.00 43.61 88 GLY A CA 1
ATOM 713 C C . GLY A 1 89 ? 66.037 100.860 40.161 1.00 42.67 88 GLY A C 1
ATOM 714 O O . GLY A 1 89 ? 67.209 101.085 39.923 1.00 42.71 88 GLY A O 1
ATOM 715 N N . LEU A 1 90 ? 65.437 99.713 39.871 1.00 44.11 89 LEU A N 1
ATOM 716 C CA . LEU A 1 90 ? 66.137 98.611 39.226 1.00 44.74 89 LEU A CA 1
ATOM 717 C C . LEU A 1 90 ? 66.388 98.843 37.729 1.00 45.47 89 LEU A C 1
ATOM 718 O O . LEU A 1 90 ? 67.386 98.343 37.182 1.00 45.23 89 LEU A O 1
ATOM 723 N N . LEU A 1 91 ? 65.486 99.584 37.071 1.00 45.53 90 LEU A N 1
ATOM 724 C CA . LEU A 1 91 ? 65.700 100.023 35.691 1.00 45.30 90 LEU A CA 1
ATOM 725 C C . LEU A 1 91 ? 66.863 101.012 35.572 1.00 45.84 90 LEU A C 1
ATOM 726 O O . LEU A 1 91 ? 67.647 100.922 34.628 1.00 45.36 90 LEU A O 1
ATOM 731 N N . ARG A 1 92 ? 66.995 101.929 36.531 1.00 44.79 91 ARG A N 1
ATOM 732 C CA . ARG A 1 92 ? 68.191 102.790 36.606 1.00 45.49 91 ARG A CA 1
ATOM 733 C C . ARG A 1 92 ? 69.465 101.975 36.778 1.00 46.02 91 ARG A C 1
ATOM 734 O O . ARG A 1 92 ? 70.496 102.290 36.158 1.00 46.64 91 ARG A O 1
ATOM 742 N N . ASP A 1 93 ? 69.396 100.980 37.670 1.00 45.40 92 ASP A N 1
ATOM 743 C CA . ASP A 1 93 ? 70.530 100.102 37.963 1.00 45.47 92 ASP A CA 1
ATOM 744 C C . ASP A 1 93 ? 70.999 99.358 36.718 1.00 45.62 92 ASP A C 1
ATOM 745 O O . ASP A 1 93 ? 72.197 99.239 36.462 1.00 45.60 92 ASP A O 1
ATOM 750 N N . ALA A 1 94 ? 70.028 98.857 35.957 1.00 46.28 93 ALA A N 1
ATOM 751 C CA . ALA A 1 94 ? 70.293 98.108 34.729 1.00 45.87 93 ALA A CA 1
ATOM 752 C C . ALA A 1 94 ? 70.880 99.024 33.666 1.00 46.54 93 ALA A C 1
ATOM 753 O O . ALA A 1 94 ? 71.906 98.699 33.050 1.00 47.08 93 ALA A O 1
ATOM 755 N N . GLN A 1 95 ? 70.258 100.181 33.481 1.00 45.84 94 GLN A N 1
ATOM 756 C CA . GLN A 1 95 ? 70.757 101.166 32.545 1.00 46.79 94 GLN A CA 1
ATOM 757 C C . GLN A 1 95 ? 72.180 101.614 32.929 1.00 46.48 94 GLN A C 1
ATOM 758 O O . GLN A 1 95 ? 73.065 101.690 32.069 1.00 47.40 94 GLN A O 1
ATOM 764 N N . GLY A 1 96 ? 72.402 101.876 34.218 1.00 45.71 95 GLY A N 1
ATOM 765 C CA . GLY A 1 96 ? 73.689 102.357 34.709 1.00 45.50 95 GLY A CA 1
ATOM 766 C C . GLY A 1 96 ? 74.850 101.392 34.600 1.00 45.62 95 GLY A C 1
ATOM 767 O O . GLY A 1 96 ? 75.965 101.810 34.289 1.00 45.37 95 GLY A O 1
ATOM 768 N N . VAL A 1 97 ? 74.615 100.107 34.871 1.00 45.86 96 VAL A N 1
ATOM 769 C CA . VAL A 1 97 ? 75.701 99.101 34.745 1.00 45.69 96 VAL A CA 1
ATOM 770 C C . VAL A 1 97 ? 75.851 98.584 33.320 1.00 45.45 96 VAL A C 1
ATOM 771 O O . VAL A 1 97 ? 76.822 97.919 33.010 1.00 46.18 96 VAL A O 1
ATOM 775 N N . GLY A 1 98 ? 74.883 98.887 32.461 1.00 45.32 97 GLY A N 1
ATOM 776 C CA . GLY A 1 98 ? 74.883 98.391 31.086 1.00 45.54 97 GLY A CA 1
ATOM 777 C C . GLY A 1 98 ? 74.233 97.018 30.941 1.00 46.09 97 GLY A C 1
ATOM 778 O O . GLY A 1 98 ? 74.553 96.268 30.004 1.00 45.90 97 GLY A O 1
ATOM 779 N N . ALA A 1 99 ? 73.314 96.688 31.852 1.00 45.92 98 ALA A N 1
ATOM 780 C CA . ALA A 1 99 ? 72.592 95.427 31.780 1.00 45.92 98 ALA A CA 1
ATOM 781 C C . ALA A 1 99 ? 71.548 95.465 30.656 1.00 46.16 98 ALA A C 1
ATOM 782 O O . ALA A 1 99 ? 70.819 96.450 30.466 1.00 47.28 98 ALA A O 1
ATOM 784 N N . ARG A 1 100 ? 71.487 94.371 29.920 1.00 46.64 99 ARG A N 1
ATOM 785 C CA . ARG A 1 100 ? 70.612 94.237 28.768 1.00 47.73 99 ARG A CA 1
ATOM 786 C C . ARG A 1 100 ? 69.146 94.068 29.187 1.00 46.50 99 ARG A C 1
ATOM 787 O O . ARG A 1 100 ? 68.237 94.602 28.557 1.00 45.16 99 ARG A O 1
ATOM 795 N N . ALA A 1 101 ? 68.934 93.301 30.247 1.00 45.29 100 ALA A N 1
ATOM 796 C CA . ALA A 1 101 ? 67.601 92.893 30.628 1.00 45.51 100 ALA A CA 1
ATOM 797 C C . ALA A 1 101 ? 67.406 93.001 32.147 1.00 45.89 100 ALA A C 1
ATOM 798 O O . ALA A 1 101 ? 68.386 92.987 32.934 1.00 44.19 100 ALA A O 1
ATOM 800 N N . LEU A 1 102 ? 66.137 93.118 32.545 1.00 45.36 101 LEU A N 1
ATOM 801 C CA . LEU A 1 102 ? 65.760 93.003 33.946 1.00 45.34 101 LEU A CA 1
ATOM 802 C C . LEU A 1 102 ? 64.709 91.898 34.059 1.00 46.23 101 LEU A C 1
ATOM 803 O O . LEU A 1 102 ? 63.767 91.791 33.240 1.00 45.21 101 LEU A O 1
ATOM 808 N N . VAL A 1 103 ? 64.890 91.068 35.085 1.00 46.27 102 VAL A N 1
ATOM 809 C CA . VAL A 1 103 ? 64.026 89.914 35.310 1.00 45.92 102 VAL A CA 1
ATOM 810 C C . VAL A 1 103 ? 62.809 90.274 36.148 1.00 45.25 102 VAL A C 1
ATOM 811 O O . VAL A 1 103 ? 62.914 90.997 37.145 1.00 44.45 102 VAL A O 1
ATOM 815 N N . LEU A 1 104 ? 61.663 89.720 35.762 1.00 46.52 103 LEU A N 1
ATOM 816 C CA . LEU A 1 104 ? 60.374 89.963 36.438 1.00 46.27 103 LEU A CA 1
ATOM 817 C C . LEU A 1 104 ? 59.809 88.652 37.021 1.00 45.90 103 LEU A C 1
ATOM 818 O O . LEU A 1 104 ? 59.681 87.638 36.313 1.00 45.15 103 LEU A O 1
ATOM 823 N N . CYS A 1 105 ? 59.487 88.674 38.311 1.00 45.64 104 CYS A N 1
ATOM 824 C CA . CYS A 1 105 ? 58.980 87.495 38.990 1.00 46.65 104 CYS A CA 1
ATOM 825 C C . CYS A 1 105 ? 57.576 87.720 39.501 1.00 45.81 104 CYS A C 1
ATOM 826 O O . CYS A 1 105 ? 57.303 88.769 40.107 1.00 45.60 104 CYS A O 1
ATOM 829 N N . PRO A 1 106 ? 56.698 86.706 39.339 1.00 45.44 105 PRO A N 1
ATOM 830 C CA . PRO A 1 106 ? 55.282 86.842 39.696 1.00 44.47 105 PRO A CA 1
ATOM 831 C C . PRO A 1 106 ? 55.059 86.714 41.182 1.00 44.70 105 PRO A C 1
ATOM 832 O O . PRO A 1 106 ? 55.882 86.135 41.874 1.00 45.14 105 PRO A O 1
ATOM 836 N N . LEU A 1 107 ? 53.933 87.232 41.652 1.00 44.87 106 LEU A N 1
ATOM 837 C CA . LEU A 1 107 ? 53.515 87.053 43.041 1.00 45.11 106 LEU A CA 1
ATOM 838 C C . LEU A 1 107 ? 53.521 85.563 43.398 1.00 45.34 106 LEU A C 1
ATOM 839 O O . LEU A 1 107 ? 53.131 84.713 42.596 1.00 44.65 106 LEU A O 1
ATOM 844 N N . ASN A 1 108 ? 53.977 85.257 44.607 1.00 44.57 107 ASN A N 1
ATOM 845 C CA . ASN A 1 108 ? 54.193 83.863 45.008 1.00 44.83 107 ASN A CA 1
ATOM 846 C C . ASN A 1 108 ? 53.843 83.720 46.483 1.00 45.07 107 ASN A C 1
ATOM 847 O O . ASN A 1 108 ? 54.662 83.337 47.299 1.00 45.34 107 ASN A O 1
ATOM 852 N N . ASP A 1 109 ? 52.611 84.078 46.823 1.00 45.79 108 ASP A N 1
ATOM 853 C CA . ASP A 1 109 ? 52.137 84.012 48.217 1.00 46.06 108 ASP A CA 1
ATOM 854 C C . ASP A 1 109 ? 50.823 83.208 48.370 1.00 45.93 108 ASP A C 1
ATOM 855 O O . ASP A 1 109 ? 50.139 83.291 49.402 1.00 43.86 108 ASP A O 1
ATOM 860 N N . GLY A 1 110 ? 50.469 82.441 47.338 1.00 45.73 109 GLY A N 1
ATOM 861 C CA . GLY A 1 110 ? 49.276 81.591 47.396 1.00 44.97 109 GLY A CA 1
ATOM 862 C C . GLY A 1 110 ? 47.988 82.287 46.999 1.00 44.77 109 GLY A C 1
ATOM 863 O O . GLY A 1 110 ? 46.910 81.704 47.069 1.00 43.98 109 GLY A O 1
ATOM 864 N N . THR A 1 111 ? 48.112 83.535 46.569 1.00 44.86 110 THR A N 1
ATOM 865 C CA . THR A 1 111 ? 46.984 84.347 46.175 1.00 45.79 110 THR A CA 1
ATOM 866 C C . THR A 1 111 ? 46.877 84.381 44.657 1.00 44.66 110 THR A C 1
ATOM 867 O O . THR A 1 111 ? 47.879 84.421 43.950 1.00 44.33 110 THR A O 1
ATOM 871 N N . ILE A 1 112 ? 45.647 84.338 44.168 1.00 44.34 111 ILE A N 1
ATOM 872 C CA . ILE A 1 112 ? 45.382 84.359 42.743 1.00 44.15 111 ILE A CA 1
ATOM 873 C C . ILE A 1 112 ? 45.649 85.745 42.207 1.00 44.90 111 ILE A C 1
ATOM 874 O O . ILE A 1 112 ? 45.180 86.707 42.758 1.00 43.99 111 ILE A O 1
ATOM 879 N N . VAL A 1 113 ? 46.380 85.833 41.106 1.00 45.09 112 VAL A N 1
ATOM 880 C CA . VAL A 1 113 ? 46.425 87.049 40.321 1.00 45.48 112 VAL A CA 1
ATOM 881 C C . VAL A 1 113 ? 45.736 86.743 38.988 1.00 44.87 112 VAL A C 1
ATOM 882 O O . VAL A 1 113 ? 46.205 85.890 38.251 1.00 44.25 112 VAL A O 1
ATOM 886 N N . PRO A 1 114 ? 44.625 87.440 38.673 1.00 45.14 113 PRO A N 1
ATOM 887 C CA . PRO A 1 114 ? 43.909 87.071 37.448 1.00 45.55 113 PRO A CA 1
ATOM 888 C C . PRO A 1 114 ? 44.782 87.323 36.229 1.00 46.12 113 PRO A C 1
ATOM 889 O O . PRO A 1 114 ? 45.600 88.274 36.251 1.00 45.88 113 PRO A O 1
ATOM 893 N N . PRO A 1 115 ? 44.632 86.482 35.174 1.00 45.92 114 PRO A N 1
ATOM 894 C CA . PRO A 1 115 ? 45.364 86.736 33.929 1.00 45.72 114 PRO A CA 1
ATOM 895 C C . PRO A 1 115 ? 45.184 88.159 33.364 1.00 44.54 114 PRO A C 1
ATOM 896 O O . PRO A 1 115 ? 46.129 88.703 32.807 1.00 45.00 114 PRO A O 1
ATOM 900 N N . GLU A 1 116 ? 43.999 88.750 33.524 1.00 44.95 115 GLU A N 1
ATOM 901 C CA . GLU A 1 116 ? 43.739 90.139 33.053 1.00 44.90 115 GLU A CA 1
ATOM 902 C C . GLU A 1 116 ? 44.647 91.138 33.741 1.00 44.76 115 GLU A C 1
ATOM 903 O O . GLU A 1 116 ? 45.172 92.058 33.096 1.00 44.29 115 GLU A O 1
ATOM 909 N N . VAL A 1 117 ? 44.837 90.947 35.049 1.00 44.49 116 VAL A N 1
ATOM 910 C CA . VAL A 1 117 ? 45.720 91.812 35.831 1.00 44.21 116 VAL A CA 1
ATOM 911 C C . VAL A 1 117 ? 47.195 91.602 35.442 1.00 45.41 116 VAL A C 1
ATOM 912 O O . VAL A 1 117 ? 47.939 92.567 35.332 1.00 46.08 116 VAL A O 1
ATOM 916 N N . THR A 1 118 ? 47.622 90.353 35.246 1.00 44.88 117 THR A N 1
ATOM 917 C CA . THR A 1 118 ? 48.986 90.086 34.774 1.00 45.05 117 THR A CA 1
ATOM 918 C C . THR A 1 118 ? 49.243 90.740 33.408 1.00 45.08 117 THR A C 1
ATOM 919 O O . THR A 1 118 ? 50.283 91.336 33.191 1.00 45.01 117 THR A O 1
ATOM 923 N N . VAL A 1 119 ? 48.306 90.592 32.483 1.00 45.20 118 VAL A N 1
ATOM 924 C CA . VAL A 1 119 ? 48.429 91.198 31.162 1.00 45.17 118 VAL A CA 1
ATOM 925 C C . VAL A 1 119 ? 48.564 92.731 31.267 1.00 46.19 118 VAL A C 1
ATOM 926 O O . VAL A 1 119 ? 49.468 93.330 30.649 1.00 46.66 118 VAL A O 1
ATOM 930 N N . GLU A 1 120 ? 47.672 93.360 32.041 1.00 45.84 119 GLU A N 1
ATOM 931 C CA . GLU A 1 120 ? 47.793 94.783 32.318 1.00 45.49 119 GLU A CA 1
ATOM 932 C C . GLU A 1 120 ? 49.172 95.150 32.885 1.00 45.23 119 GLU A C 1
ATOM 933 O O . GLU A 1 120 ? 49.766 96.157 32.506 1.00 45.17 119 GLU A O 1
ATOM 939 N N . ALA A 1 121 ? 49.693 94.341 33.788 1.00 44.28 120 ALA A N 1
ATOM 940 C CA . ALA A 1 121 ? 51.028 94.610 34.344 1.00 43.96 120 ALA A CA 1
ATOM 941 C C . ALA A 1 121 ? 52.140 94.518 33.284 1.00 44.90 120 ALA A C 1
ATOM 942 O O . ALA A 1 121 ? 53.085 95.308 33.272 1.00 45.78 120 ALA A O 1
ATOM 944 N N . ILE A 1 122 ? 52.034 93.541 32.396 1.00 44.95 121 ILE A N 1
ATOM 945 C CA . ILE A 1 122 ? 53.004 93.382 31.325 1.00 44.96 121 ILE A CA 1
ATOM 946 C C . ILE A 1 122 ? 52.952 94.590 30.394 1.00 46.07 121 ILE A C 1
ATOM 947 O O . ILE A 1 122 ? 54.018 95.099 30.005 1.00 47.33 121 ILE A O 1
ATOM 952 N N . LYS A 1 123 ? 51.746 95.055 30.046 1.00 45.87 122 LYS A N 1
ATOM 953 C CA . LYS A 1 123 ? 51.589 96.244 29.179 1.00 45.36 122 LYS A CA 1
ATOM 954 C C . LYS A 1 123 ? 52.264 97.464 29.780 1.00 44.61 122 LYS A C 1
ATOM 955 O O . LYS A 1 123 ? 53.040 98.142 29.109 1.00 44.26 122 LYS A O 1
ATOM 961 N N . ARG A 1 124 ? 51.933 97.754 31.038 1.00 45.06 123 ARG A N 1
ATOM 962 C CA . ARG A 1 124 ? 52.482 98.910 31.753 1.00 45.55 123 ARG A CA 1
ATOM 963 C C . ARG A 1 124 ? 54.003 98.832 31.899 1.00 45.70 123 ARG A C 1
ATOM 964 O O . ARG A 1 124 ? 54.718 99.821 31.715 1.00 44.91 123 ARG A O 1
ATOM 972 N N . LEU A 1 125 ? 54.492 97.657 32.268 1.00 45.36 124 LEU A N 1
ATOM 973 C CA . LEU A 1 125 ? 55.920 97.450 32.411 1.00 45.92 124 LEU A CA 1
ATOM 974 C C . LEU A 1 125 ? 56.634 97.480 31.074 1.00 44.88 124 LEU A C 1
ATOM 975 O O . LEU A 1 125 ? 57.779 97.875 31.023 1.00 45.27 124 LEU A O 1
ATOM 980 N N . SER A 1 126 ? 55.985 97.061 29.995 1.00 44.48 125 SER A N 1
ATOM 981 C CA . SER A 1 126 ? 56.624 97.105 28.674 1.00 44.95 125 SER A CA 1
ATOM 982 C C . SER A 1 126 ? 56.887 98.557 28.259 1.00 45.49 125 SER A C 1
ATOM 983 O O . SER A 1 126 ? 57.998 98.923 27.850 1.00 44.36 125 SER A O 1
ATOM 986 N N . ASP A 1 127 ? 55.861 99.386 28.419 1.00 46.44 126 ASP A N 1
ATOM 987 C CA . ASP A 1 127 ? 55.981 100.832 28.198 1.00 46.17 126 ASP A CA 1
ATOM 988 C C . ASP A 1 127 ? 57.073 101.463 29.071 1.00 45.67 126 ASP A C 1
ATOM 989 O O . ASP A 1 127 ? 57.884 102.253 28.591 1.00 46.23 126 ASP A O 1
ATOM 994 N N . LEU A 1 128 ? 57.084 101.116 30.352 1.00 44.89 127 LEU A N 1
ATOM 995 C CA . LEU A 1 128 ? 58.063 101.665 31.287 1.00 44.82 127 LEU A CA 1
ATOM 996 C C . LEU A 1 128 ? 59.515 101.257 30.970 1.00 45.13 127 LEU A C 1
ATOM 997 O O . LEU A 1 128 ? 60.434 102.078 31.027 1.00 44.10 127 LEU A O 1
ATOM 1002 N N . PHE A 1 129 ? 59.707 99.970 30.662 1.00 45.24 128 PHE A N 1
ATOM 1003 C CA . PHE A 1 129 ? 61.022 99.425 30.287 1.00 44.76 128 PHE A CA 1
ATOM 1004 C C . PHE A 1 129 ? 61.578 100.097 29.023 1.00 44.46 128 PHE A C 1
ATOM 1005 O O . PHE A 1 129 ? 62.770 100.354 28.934 1.00 43.97 128 PHE A O 1
ATOM 1013 N N . ALA A 1 130 ? 60.704 100.369 28.054 1.00 44.56 129 ALA A N 1
ATOM 1014 C CA . ALA A 1 130 ? 61.083 101.011 26.787 1.00 44.56 129 ALA A CA 1
ATOM 1015 C C . ALA A 1 130 ? 61.735 102.362 27.029 1.00 45.79 129 ALA A C 1
ATOM 1016 O O . ALA A 1 130 ? 62.614 102.833 26.269 1.00 44.93 129 ALA A O 1
ATOM 1018 N N . ARG A 1 131 ? 61.269 102.985 28.099 1.00 46.28 130 ARG A N 1
ATOM 1019 C CA . ARG A 1 131 ? 61.736 104.285 28.537 1.00 46.06 130 ARG A CA 1
ATOM 1020 C C . ARG A 1 131 ? 63.162 104.277 29.093 1.00 45.99 130 ARG A C 1
ATOM 1021 O O . ARG A 1 131 ? 63.786 105.337 29.266 1.00 47.05 130 ARG A O 1
ATOM 1029 N N . TYR A 1 132 ? 63.650 103.087 29.426 1.00 45.80 131 TYR A N 1
ATOM 1030 C CA . TYR A 1 132 ? 65.024 102.894 29.886 1.00 45.19 131 TYR A CA 1
ATOM 1031 C C . TYR A 1 132 ? 65.826 102.069 28.873 1.00 46.17 131 TYR A C 1
ATOM 1032 O O . TYR A 1 132 ? 66.998 101.777 29.102 1.00 46.95 131 TYR A O 1
ATOM 1041 N N . ASP A 1 133 ? 65.200 101.698 27.760 1.00 45.78 132 ASP A N 1
ATOM 1042 C CA . ASP A 1 133 ? 65.785 100.760 26.782 1.00 46.09 132 ASP A CA 1
ATOM 1043 C C . ASP A 1 133 ? 66.313 99.460 27.404 1.00 45.41 132 ASP A C 1
ATOM 1044 O O . ASP A 1 133 ? 67.409 99.022 27.109 1.00 44.76 132 ASP A O 1
ATOM 1049 N N . ILE A 1 134 ? 65.495 98.849 28.259 1.00 45.19 133 ILE A N 1
ATOM 1050 C CA . ILE A 1 134 ? 65.832 97.581 28.901 1.00 45.03 133 ILE A CA 1
ATOM 1051 C C . ILE A 1 134 ? 64.825 96.526 28.439 1.00 45.04 133 ILE A C 1
ATOM 1052 O O . ILE A 1 134 ? 63.628 96.817 28.300 1.00 45.28 133 ILE A O 1
ATOM 1057 N N . GLN A 1 135 ? 65.322 95.317 28.188 1.00 45.27 134 GLN A N 1
ATOM 1058 C CA . GLN A 1 135 ? 64.475 94.170 27.852 1.00 46.25 134 GLN A CA 1
ATOM 1059 C C . GLN A 1 135 ? 63.909 93.557 29.105 1.00 45.87 134 GLN A C 1
ATOM 1060 O O . GLN A 1 135 ? 64.519 93.594 30.171 1.00 46.33 134 GLN A O 1
ATOM 1066 N N . GLY A 1 136 ? 62.726 92.990 28.979 1.00 46.55 135 GLY A N 1
ATOM 1067 C CA . GLY A 1 136 ? 62.081 92.322 30.102 1.00 45.85 135 GLY A CA 1
ATOM 1068 C C . GLY A 1 136 ? 62.072 90.814 29.947 1.00 45.48 135 GLY A C 1
ATOM 1069 O O . GLY A 1 136 ? 61.792 90.278 28.867 1.00 43.52 135 GLY A O 1
ATOM 1070 N N . LEU A 1 137 ? 62.389 90.134 31.041 1.00 45.32 136 LEU A N 1
ATOM 1071 C CA . LEU A 1 137 ? 62.330 88.688 31.087 1.00 45.97 136 LEU A CA 1
ATOM 1072 C C . LEU A 1 137 ? 61.351 88.252 32.200 1.00 46.13 136 LEU A C 1
ATOM 1073 O O . LEU A 1 137 ? 61.594 88.495 33.400 1.00 45.51 136 LEU A O 1
ATOM 1078 N N . VAL A 1 138 ? 60.235 87.640 31.789 1.00 45.60 137 VAL A N 1
ATOM 1079 C CA . VAL A 1 138 ? 59.242 87.125 32.728 1.00 45.42 137 VAL A CA 1
ATOM 1080 C C . VAL A 1 138 ? 59.616 85.712 33.120 1.00 45.56 137 VAL A C 1
ATOM 1081 O O . VAL A 1 138 ? 59.681 84.822 32.263 1.00 45.36 137 VAL A O 1
ATOM 1085 N N . GLU A 1 139 ? 59.880 85.503 34.404 1.00 45.70 138 GLU A N 1
ATOM 1086 C CA . GLU A 1 139 ? 60.266 84.177 34.905 1.00 45.79 138 GLU A CA 1
ATOM 1087 C C . GLU A 1 139 ? 59.143 83.560 35.717 1.00 45.29 138 GLU A C 1
ATOM 1088 O O . GLU A 1 139 ? 58.937 83.947 36.868 1.00 45.35 138 GLU A O 1
ATOM 1094 N N . PRO A 1 140 ? 58.408 82.609 35.132 1.00 44.84 139 PRO A N 1
ATOM 1095 C CA . PRO A 1 140 ? 57.483 81.827 35.929 1.00 45.01 139 PRO A CA 1
ATOM 1096 C C . PRO A 1 140 ? 58.182 81.057 37.069 1.00 46.24 139 PRO A C 1
ATOM 1097 O O . PRO A 1 140 ? 59.306 80.545 36.901 1.00 46.28 139 PRO A O 1
ATOM 1101 N N . LEU A 1 141 ? 57.504 81.011 38.222 1.00 45.93 140 LEU A N 1
ATOM 1102 C CA . LEU A 1 141 ? 57.954 80.266 39.386 1.00 45.53 140 LEU A CA 1
ATOM 1103 C C . LEU A 1 141 ? 57.071 79.056 39.540 1.00 45.21 140 LEU A C 1
ATOM 1104 O O . LEU A 1 141 ? 55.849 79.168 39.539 1.00 43.97 140 LEU A O 1
ATOM 1109 N N . GLY A 1 142 ? 57.692 77.894 39.686 1.00 46.14 141 GLY A N 1
ATOM 1110 C CA . GLY A 1 142 ? 56.960 76.621 39.713 1.00 45.11 141 GLY A CA 1
ATOM 1111 C C . GLY A 1 142 ? 56.253 76.269 41.015 1.00 44.25 141 GLY A C 1
ATOM 1112 O O . GLY A 1 142 ? 55.456 75.336 41.047 1.00 43.48 141 GLY A O 1
ATOM 1113 N N . PHE A 1 143 ? 56.538 76.991 42.094 1.00 44.27 142 PHE A N 1
ATOM 1114 C CA . PHE A 1 143 ? 55.899 76.716 43.370 1.00 44.30 142 PHE A CA 1
ATOM 1115 C C . PHE A 1 143 ? 54.385 76.640 43.229 1.00 44.89 142 PHE A C 1
ATOM 1116 O O . PHE A 1 143 ? 53.776 77.388 42.463 1.00 45.18 142 PHE A O 1
ATOM 1124 N N . ARG A 1 144 ? 53.769 75.738 43.989 1.00 45.10 143 ARG A N 1
ATOM 1125 C CA . ARG A 1 144 ? 52.302 75.654 44.023 1.00 45.28 143 ARG A CA 1
ATOM 1126 C C . ARG A 1 144 ? 51.604 76.951 44.411 1.00 45.26 143 ARG A C 1
ATOM 1127 O O . ARG A 1 144 ? 50.463 77.183 43.993 1.00 44.08 143 ARG A O 1
ATOM 1135 N N . VAL A 1 145 ? 52.273 77.773 45.220 1.00 45.04 144 VAL A N 1
ATOM 1136 C CA . VAL A 1 145 ? 51.713 79.071 45.637 1.00 44.84 144 VAL A CA 1
ATOM 1137 C C . VAL A 1 145 ? 51.962 80.214 44.633 1.00 44.50 144 VAL A C 1
ATOM 1138 O O . VAL A 1 145 ? 51.542 81.342 44.858 1.00 45.41 144 VAL A O 1
ATOM 1142 N N . SER A 1 146 ? 52.624 79.900 43.523 1.00 45.02 145 SER A N 1
ATOM 1143 C CA . SER A 1 146 ? 52.954 80.880 42.489 1.00 44.78 145 SER A CA 1
ATOM 1144 C C . SER A 1 146 ? 51.734 81.248 41.669 1.00 44.47 145 SER A C 1
ATOM 1145 O O . SER A 1 146 ? 50.938 80.390 41.298 1.00 42.84 145 SER A O 1
ATOM 1148 N N . SER A 1 147 ? 51.600 82.545 41.393 1.00 44.65 146 SER A N 1
ATOM 1149 C CA . SER A 1 147 ? 50.500 83.047 40.580 1.00 44.88 146 SER A CA 1
ATOM 1150 C C . SER A 1 147 ? 50.722 82.832 39.084 1.00 44.85 146 SER A C 1
ATOM 1151 O O . SER A 1 147 ? 49.822 83.064 38.298 1.00 45.03 146 SER A O 1
ATOM 1154 N N . LEU A 1 148 ? 51.922 82.421 38.692 1.00 45.41 147 LEU A N 1
ATOM 1155 C CA . LEU A 1 148 ? 52.265 82.238 37.283 1.00 45.76 147 LEU A CA 1
ATOM 1156 C C . LEU A 1 148 ? 53.365 81.162 37.173 1.00 45.87 147 LEU A C 1
ATOM 1157 O O . LEU A 1 148 ? 54.544 81.438 37.386 1.00 47.14 147 LEU A O 1
ATOM 1162 N N . ARG A 1 149 ? 52.951 79.939 36.863 1.00 45.57 148 ARG A N 1
ATOM 1163 C CA . ARG A 1 149 ? 53.810 78.758 36.912 1.00 45.55 148 ARG A CA 1
ATOM 1164 C C . ARG A 1 149 ? 54.199 78.184 35.551 1.00 45.61 148 ARG A C 1
ATOM 1165 O O . ARG A 1 149 ? 55.239 77.530 35.416 1.00 46.63 148 ARG A O 1
ATOM 1173 N N . SER A 1 150 ? 53.344 78.408 34.553 1.00 45.69 149 SER A N 1
ATOM 1174 C CA . SER A 1 150 ? 53.542 77.862 33.212 1.00 45.44 149 SER A CA 1
ATOM 1175 C C . SER A 1 150 ? 54.250 78.871 32.326 1.00 45.17 149 SER A C 1
ATOM 1176 O O . SER A 1 150 ? 53.807 80.025 32.179 1.00 45.17 149 SER A O 1
ATOM 1179 N N . ALA A 1 151 ? 55.350 78.423 31.737 1.00 45.15 150 ALA A N 1
ATOM 1180 C CA . ALA A 1 151 ? 56.052 79.186 30.717 1.00 45.41 150 ALA A CA 1
ATOM 1181 C C . ALA A 1 151 ? 55.190 79.368 29.461 1.00 45.78 150 ALA A C 1
ATOM 1182 O O . ALA A 1 151 ? 55.209 80.443 28.837 1.00 45.32 150 ALA A O 1
ATOM 1184 N N . VAL A 1 152 ? 54.436 78.327 29.100 1.00 45.99 151 VAL A N 1
ATOM 1185 C CA . VAL A 1 152 ? 53.535 78.366 27.941 1.00 45.34 151 VAL A CA 1
ATOM 1186 C C . VAL A 1 152 ? 52.483 79.471 28.107 1.00 45.84 151 VAL A C 1
ATOM 1187 O O . VAL A 1 152 ? 52.277 80.284 27.209 1.00 46.61 151 VAL A O 1
ATOM 1191 N N . TRP A 1 153 ? 51.833 79.478 29.264 1.00 45.48 152 TRP A N 1
ATOM 1192 C CA . TRP A 1 153 ? 50.787 80.442 29.600 1.00 45.44 152 TRP A CA 1
ATOM 1193 C C . TRP A 1 153 ? 51.388 81.850 29.715 1.00 45.43 152 TRP A C 1
ATOM 1194 O O . TRP A 1 153 ? 50.775 82.818 29.276 1.00 44.62 152 TRP A O 1
ATOM 1205 N N . ALA A 1 154 ? 52.593 81.948 30.285 1.00 45.24 153 ALA A N 1
ATOM 1206 C CA . ALA A 1 154 ? 53.312 83.217 30.343 1.00 45.74 153 ALA A CA 1
ATOM 1207 C C . ALA A 1 154 ? 53.564 83.792 28.938 1.00 45.25 153 ALA A C 1
ATOM 1208 O O . ALA A 1 154 ? 53.426 84.992 28.726 1.00 44.21 153 ALA A O 1
ATOM 1210 N N . GLN A 1 155 ? 53.952 82.933 27.996 1.00 45.32 154 GLN A N 1
ATOM 1211 C CA . GLN A 1 155 ? 54.169 83.363 26.616 1.00 45.80 154 GLN A CA 1
ATOM 1212 C C . GLN A 1 155 ? 52.860 83.866 25.982 1.00 45.52 154 GLN A C 1
ATOM 1213 O O . GLN A 1 155 ? 52.849 84.826 25.218 1.00 45.97 154 GLN A O 1
ATOM 1219 N N . GLN A 1 156 ? 51.756 83.225 26.335 1.00 45.82 155 GLN A N 1
ATOM 1220 C CA . GLN A 1 156 ? 50.451 83.621 25.816 1.00 46.78 155 GLN A CA 1
ATOM 1221 C C . GLN A 1 156 ? 50.049 85.012 26.302 1.00 45.13 155 GLN A C 1
ATOM 1222 O O . GLN A 1 156 ? 49.544 85.834 25.526 1.00 44.51 155 GLN A O 1
ATOM 1228 N N . LEU A 1 157 ? 50.263 85.255 27.586 1.00 45.43 156 LEU A N 1
ATOM 1229 C CA . LEU A 1 157 ? 49.907 86.528 28.203 1.00 45.57 156 LEU A CA 1
ATOM 1230 C C . LEU A 1 157 ? 50.720 87.673 27.600 1.00 45.68 156 LEU A C 1
ATOM 1231 O O . LEU A 1 157 ? 50.178 88.747 27.332 1.00 45.71 156 LEU A O 1
ATOM 1236 N N . ILE A 1 158 ? 52.013 87.423 27.388 1.00 45.39 157 ILE A N 1
ATOM 1237 C CA . ILE A 1 158 ? 52.912 88.383 26.733 1.00 45.39 157 ILE A CA 1
ATOM 1238 C C . ILE A 1 158 ? 52.386 88.773 25.334 1.00 46.25 157 ILE A C 1
ATOM 1239 O O . ILE A 1 158 ? 52.344 89.965 24.980 1.00 44.49 157 ILE A O 1
ATOM 1244 N N . ARG A 1 159 ? 51.957 87.773 24.566 1.00 45.80 158 ARG A N 1
ATOM 1245 C CA . ARG A 1 159 ? 51.360 88.022 23.253 1.00 46.02 158 ARG A CA 1
ATOM 1246 C C . ARG A 1 159 ? 50.088 88.842 23.342 1.00 45.96 158 ARG A C 1
ATOM 1247 O O . ARG A 1 159 ? 49.868 89.741 22.539 1.00 46.66 158 ARG A O 1
ATOM 1255 N N . GLU A 1 160 ? 49.241 88.536 24.309 1.00 46.20 159 GLU A N 1
ATOM 1256 C CA . GLU A 1 160 ? 47.997 89.272 24.478 1.00 46.86 159 GLU A CA 1
ATOM 1257 C C . GLU A 1 160 ? 48.256 90.733 24.861 1.00 45.37 159 GLU A C 1
ATOM 1258 O O . GLU A 1 160 ? 47.531 91.638 24.441 1.00 45.44 159 GLU A O 1
ATOM 1264 N N . ALA A 1 161 ? 49.317 90.938 25.638 1.00 45.47 160 ALA A N 1
ATOM 1265 C CA . ALA A 1 161 ? 49.797 92.264 26.012 1.00 45.47 160 ALA A CA 1
ATOM 1266 C C . ALA A 1 161 ? 50.460 93.044 24.860 1.00 45.02 160 ALA A C 1
ATOM 1267 O O . ALA A 1 161 ? 50.664 94.263 24.967 1.00 44.96 160 ALA A O 1
ATOM 1269 N N . GLY A 1 162 ? 50.772 92.355 23.761 1.00 44.77 161 GLY A N 1
ATOM 1270 C CA . GLY A 1 162 ? 51.478 92.961 22.630 1.00 44.51 161 GLY A CA 1
ATOM 1271 C C . GLY A 1 162 ? 52.888 93.413 23.008 1.00 45.05 161 GLY A C 1
ATOM 1272 O O . GLY A 1 162 ? 53.376 94.439 22.512 1.00 45.16 161 GLY A O 1
ATOM 1273 N N . SER A 1 163 ? 53.538 92.643 23.884 1.00 45.01 162 SER A N 1
ATOM 1274 C CA . SER A 1 163 ? 54.801 93.034 24.495 1.00 44.49 162 SER A CA 1
ATOM 1275 C C . SER A 1 163 ? 55.997 92.394 23.802 1.00 44.70 162 SER A C 1
ATOM 1276 O O . SER A 1 163 ? 55.921 91.267 23.327 1.00 44.80 162 SER A O 1
ATOM 1279 N N . PRO A 1 164 ? 57.133 93.090 23.772 1.00 44.97 163 PRO A N 1
ATOM 1280 C CA . PRO A 1 164 ? 58.384 92.474 23.292 1.00 45.46 163 PRO A CA 1
ATOM 1281 C C . PRO A 1 164 ? 59.105 91.595 24.326 1.00 45.40 163 PRO A C 1
ATOM 1282 O O . PRO A 1 164 ? 60.143 91.014 24.013 1.00 47.39 163 PRO A O 1
ATOM 1286 N N . PHE A 1 165 ? 58.579 91.525 25.543 1.00 44.57 164 PHE A N 1
ATOM 1287 C CA . PHE A 1 165 ? 59.156 90.697 26.593 1.00 44.62 164 PHE A CA 1
ATOM 1288 C C . PHE A 1 165 ? 59.258 89.252 26.180 1.00 45.34 164 PHE A C 1
ATOM 1289 O O . PHE A 1 165 ? 58.553 88.797 25.270 1.00 44.80 164 PHE A O 1
ATOM 1297 N N . LYS A 1 166 ? 60.178 88.541 26.845 1.00 45.65 165 LYS A N 1
ATOM 1298 C CA . LYS A 1 166 ? 60.369 87.113 26.627 1.00 45.23 165 LYS A CA 1
ATOM 1299 C C . LYS A 1 166 ? 60.325 86.347 27.952 1.00 45.22 165 LYS A C 1
ATOM 1300 O O . LYS A 1 166 ? 60.412 86.918 29.030 1.00 44.64 165 LYS A O 1
ATOM 1306 N N . VAL A 1 167 ? 60.215 85.036 27.862 1.00 45.25 166 VAL A N 1
ATOM 1307 C CA . VAL A 1 167 ? 60.145 84.208 29.039 1.00 45.61 166 VAL A CA 1
ATOM 1308 C C . VAL A 1 167 ? 61.541 83.737 29.438 1.00 45.87 166 VAL A C 1
ATOM 1309 O O . VAL A 1 167 ? 62.374 83.412 28.577 1.00 45.18 166 VAL A O 1
ATOM 1313 N N . LEU A 1 168 ? 61.777 83.719 30.752 1.00 45.76 167 LEU A N 1
ATOM 1314 C CA . LEU A 1 168 ? 62.980 83.175 31.336 1.00 45.47 167 LEU A CA 1
ATOM 1315 C C . LEU A 1 168 ? 62.657 81.754 31.849 1.00 45.53 167 LEU A C 1
ATOM 1316 O O . LEU A 1 168 ? 61.901 81.568 32.818 1.00 44.10 167 LEU A O 1
ATOM 1321 N N . LEU A 1 169 ? 63.212 80.760 31.165 1.00 45.89 168 LEU A N 1
ATOM 1322 C CA . LEU A 1 169 ? 62.959 79.384 31.510 1.00 47.19 168 LEU A CA 1
ATOM 1323 C C . LEU A 1 169 ? 63.995 78.937 32.558 1.00 46.12 168 LEU A C 1
ATOM 1324 O O . LEU A 1 169 ? 65.192 78.868 32.295 1.00 46.60 168 LEU A O 1
ATOM 1329 N N . ASP A 1 170 ? 63.520 78.630 33.744 1.00 44.82 169 ASP A N 1
ATOM 1330 C CA . ASP A 1 170 ? 64.373 78.159 34.812 1.00 45.54 169 ASP A CA 1
ATOM 1331 C C . ASP A 1 170 ? 64.105 76.651 35.056 1.00 45.80 169 ASP A C 1
ATOM 1332 O O . ASP A 1 170 ? 62.972 76.255 35.358 1.00 45.36 169 ASP A O 1
ATOM 1337 N N . THR A 1 171 ? 65.127 75.806 34.891 1.00 45.79 170 THR A N 1
ATOM 1338 C CA . THR A 1 171 ? 64.918 74.347 34.920 1.00 45.31 170 THR A CA 1
ATOM 1339 C C . THR A 1 171 ? 64.329 73.846 36.249 1.00 44.84 170 THR A C 1
ATOM 1340 O O . THR A 1 171 ? 63.589 72.869 36.261 1.00 45.43 170 THR A O 1
ATOM 1344 N N . PHE A 1 172 ? 64.660 74.510 37.349 1.00 44.52 171 PHE A N 1
ATOM 1345 C CA . PHE A 1 172 ? 64.067 74.203 38.642 1.00 45.54 171 PHE A CA 1
ATOM 1346 C C . PHE A 1 172 ? 62.571 74.497 38.647 1.00 45.36 171 PHE A C 1
ATOM 1347 O O . PHE A 1 172 ? 61.757 73.690 39.143 1.00 43.64 171 PHE A O 1
ATOM 1355 N N . HIS A 1 173 ? 62.218 75.665 38.122 1.00 44.87 172 HIS A N 1
ATOM 1356 C CA . HIS A 1 173 ? 60.816 76.079 38.122 1.00 45.41 172 HIS A CA 1
ATOM 1357 C C . HIS A 1 173 ? 59.983 75.241 37.155 1.00 45.49 172 HIS A C 1
ATOM 1358 O O . HIS A 1 173 ? 58.830 74.933 37.455 1.00 45.67 172 HIS A O 1
ATOM 1365 N N . HIS A 1 174 ? 60.578 74.839 36.036 1.00 44.13 173 HIS A N 1
ATOM 1366 C CA . HIS A 1 174 ? 59.963 73.851 35.158 1.00 44.11 173 HIS A CA 1
ATOM 1367 C C . HIS A 1 174 ? 59.724 72.522 35.902 1.00 45.89 173 HIS A C 1
ATOM 1368 O O . HIS A 1 174 ? 58.656 71.892 35.791 1.00 46.08 173 HIS A O 1
ATOM 1375 N N . HIS A 1 175 ? 60.730 72.079 36.653 1.00 45.59 174 HIS A N 1
ATOM 1376 C CA . HIS A 1 175 ? 60.639 70.808 37.355 1.00 45.66 174 HIS A CA 1
ATOM 1377 C C . HIS A 1 175 ? 59.524 70.809 38.382 1.00 45.46 174 HIS A C 1
ATOM 1378 O O . HIS A 1 175 ? 58.823 69.810 38.525 1.00 45.84 174 HIS A O 1
ATOM 1385 N N . LEU A 1 176 ? 59.359 71.930 39.083 1.00 46.04 175 LEU A N 1
ATOM 1386 C CA . LEU A 1 176 ? 58.304 72.048 40.123 1.00 46.10 175 LEU A CA 1
ATOM 1387 C C . LEU A 1 176 ? 56.900 72.190 39.556 1.00 46.07 175 LEU A C 1
ATOM 1388 O O . LEU A 1 176 ? 55.934 71.792 40.209 1.00 46.04 175 LEU A O 1
ATOM 1393 N N . TYR A 1 177 ? 56.785 72.781 38.367 1.00 47.97 176 TYR A N 1
ATOM 1394 C CA . TYR A 1 177 ? 55.497 72.830 37.666 1.00 49.77 176 TYR A CA 1
ATOM 1395 C C . TYR A 1 177 ? 55.217 71.452 37.132 1.00 51.41 176 TYR A C 1
ATOM 1396 O O . TYR A 1 177 ? 55.691 71.099 36.069 1.00 51.05 176 TYR A O 1
ATOM 1405 N N . GLU A 1 178 ? 54.458 70.665 37.881 1.00 55.59 177 GLU A N 1
ATOM 1406 C CA . GLU A 1 178 ? 54.395 69.220 37.620 1.00 60.52 177 GLU A CA 1
ATOM 1407 C C . GLU A 1 178 ? 53.423 68.831 36.502 1.00 61.15 177 GLU A C 1
ATOM 1408 O O . GLU A 1 178 ? 53.344 67.661 36.100 1.00 59.17 177 GLU A O 1
ATOM 1414 N N . GLU A 1 179 ? 52.722 69.833 35.989 1.00 62.85 178 GLU A N 1
ATOM 1415 C CA . GLU A 1 179 ? 51.826 69.674 34.867 1.00 65.53 178 GLU A CA 1
ATOM 1416 C C . GLU A 1 179 ? 52.525 70.157 33.595 1.00 66.11 178 GLU A C 1
ATOM 1417 O O . GLU A 1 179 ? 51.885 70.312 32.558 1.00 65.86 178 GLU A O 1
ATOM 1423 N N . ALA A 1 180 ? 53.844 70.362 33.677 1.00 67.51 179 ALA A N 1
ATOM 1424 C CA . ALA A 1 180 ? 54.595 71.093 32.644 1.00 68.19 179 ALA A CA 1
ATOM 1425 C C . ALA A 1 180 ? 54.812 70.301 31.382 1.00 69.20 179 ALA A C 1
ATOM 1426 O O . ALA A 1 180 ? 54.813 70.890 30.305 1.00 69.42 179 ALA A O 1
ATOM 1428 N N . GLU A 1 181 ? 55.029 68.987 31.519 1.00 69.84 180 GLU A N 1
ATOM 1429 C CA . GLU A 1 181 ? 55.470 68.150 30.389 1.00 70.42 180 GLU A CA 1
ATOM 1430 C C . GLU A 1 181 ? 54.351 67.800 29.420 1.00 70.63 180 GLU A C 1
ATOM 1431 O O . GLU A 1 181 ? 54.632 67.391 28.293 1.00 69.53 180 GLU A O 1
ATOM 1437 N N . LYS A 1 182 ? 53.100 67.954 29.863 1.00 71.43 181 LYS A N 1
ATOM 1438 C CA . LYS A 1 182 ? 51.922 67.746 29.008 1.00 72.05 181 LYS A CA 1
ATOM 1439 C C . LYS A 1 182 ? 51.934 68.634 27.745 1.00 72.19 181 LYS A C 1
ATOM 1440 O O . LYS A 1 182 ? 52.001 68.133 26.618 1.00 73.83 181 LYS A O 1
ATOM 1442 N N . GLU A 1 183 ? 51.879 69.949 27.926 1.00 71.43 182 GLU A N 1
ATOM 1443 C CA . GLU A 1 183 ? 51.909 70.869 26.780 1.00 70.56 182 GLU A CA 1
ATOM 1444 C C . GLU A 1 183 ? 53.322 71.008 26.154 1.00 68.75 182 GLU A C 1
ATOM 1445 O O . GLU A 1 183 ? 53.461 70.983 24.931 1.00 69.52 182 GLU A O 1
ATOM 1447 N N . PHE A 1 184 ? 54.355 71.073 26.999 1.00 66.03 183 PHE A N 1
ATOM 1448 C CA . PHE A 1 184 ? 55.628 71.748 26.672 1.00 62.87 183 PHE A CA 1
ATOM 1449 C C . PHE A 1 184 ? 56.106 71.673 25.213 1.00 61.59 183 PHE A C 1
ATOM 1450 O O . PHE A 1 184 ? 56.246 72.696 24.535 1.00 60.18 183 PHE A O 1
ATOM 1458 N N . ALA A 1 185 ? 56.383 70.470 24.735 1.00 59.90 184 ALA A N 1
ATOM 1459 C CA . ALA A 1 185 ? 57.043 70.330 23.445 1.00 58.58 184 ALA A CA 1
ATOM 1460 C C . ALA A 1 185 ? 56.204 70.921 22.304 1.00 55.86 184 ALA A C 1
ATOM 1461 O O . ALA A 1 185 ? 56.744 71.498 21.353 1.00 54.53 184 ALA A O 1
ATOM 1463 N N . SER A 1 186 ? 54.885 70.789 22.411 1.00 53.87 185 SER A N 1
ATOM 1464 C CA . SER A 1 186 ? 53.984 71.226 21.331 1.00 53.51 185 SER A CA 1
ATOM 1465 C C . SER A 1 186 ? 53.583 72.701 21.433 1.00 51.83 185 SER A C 1
ATOM 1466 O O . SER A 1 186 ? 53.291 73.334 20.425 1.00 50.50 185 SER A O 1
ATOM 1469 N N . ARG A 1 187 ? 53.588 73.243 22.650 1.00 51.46 186 ARG A N 1
ATOM 1470 C CA . ARG A 1 187 ? 52.978 74.538 22.919 1.00 51.45 186 ARG A CA 1
ATOM 1471 C C . ARG A 1 187 ? 53.960 75.659 23.194 1.00 50.17 186 ARG A C 1
ATOM 1472 O O . ARG A 1 187 ? 53.589 76.827 23.099 1.00 51.78 186 ARG A O 1
ATOM 1480 N N . ILE A 1 188 ? 55.201 75.324 23.535 1.00 47.78 187 ILE A N 1
ATOM 1481 C CA . ILE A 1 188 ? 56.207 76.349 23.835 1.00 46.94 187 ILE A CA 1
ATOM 1482 C C . ILE A 1 188 ? 56.818 76.939 22.576 1.00 45.87 187 ILE A C 1
ATOM 1483 O O . ILE A 1 188 ? 57.105 76.228 21.612 1.00 43.70 187 ILE A O 1
ATOM 1488 N N . ASP A 1 189 ? 57.023 78.249 22.606 1.00 46.53 188 ASP A N 1
ATOM 1489 C CA . ASP A 1 189 ? 57.734 78.931 21.538 1.00 48.21 188 ASP A CA 1
ATOM 1490 C C . ASP A 1 189 ? 59.191 79.197 21.948 1.00 47.54 188 ASP A C 1
ATOM 1491 O O . ASP A 1 189 ? 59.465 80.043 22.809 1.00 44.93 188 ASP A O 1
ATOM 1496 N N . ILE A 1 190 ? 60.106 78.447 21.337 1.00 48.46 189 ILE A N 1
ATOM 1497 C CA . ILE A 1 190 ? 61.534 78.484 21.679 1.00 49.20 189 ILE A CA 1
ATOM 1498 C C . ILE A 1 190 ? 62.150 79.838 21.405 1.00 49.60 189 ILE A C 1
ATOM 1499 O O . ILE A 1 190 ? 63.020 80.307 22.153 1.00 51.77 189 ILE A O 1
ATOM 1504 N N . SER A 1 191 ? 61.687 80.463 20.335 1.00 49.18 190 SER A N 1
ATOM 1505 C CA . SER A 1 191 ? 62.178 81.765 19.939 1.00 49.25 190 SER A CA 1
ATOM 1506 C C . SER A 1 191 ? 61.816 82.859 20.950 1.00 48.03 190 SER A C 1
ATOM 1507 O O . SER A 1 191 ? 62.472 83.898 20.980 1.00 48.89 190 SER A O 1
ATOM 1510 N N . ALA A 1 192 ? 60.775 82.629 21.753 1.00 47.09 191 ALA A N 1
ATOM 1511 C CA . ALA A 1 192 ? 60.294 83.604 22.755 1.00 47.06 191 ALA A CA 1
ATOM 1512 C C . ALA A 1 192 ? 60.755 83.269 24.169 1.00 47.18 191 ALA A C 1
ATOM 1513 O O . ALA A 1 192 ? 60.172 83.765 25.163 1.00 46.74 191 ALA A O 1
ATOM 1515 N N . ILE A 1 193 ? 61.767 82.410 24.248 1.00 45.99 192 ILE A N 1
ATOM 1516 C CA . ILE A 1 193 ? 62.468 82.113 25.491 1.00 46.97 192 ILE A CA 1
ATOM 1517 C C . ILE A 1 193 ? 63.737 82.959 25.432 1.00 46.75 192 ILE A C 1
ATOM 1518 O O . ILE A 1 193 ? 64.597 82.732 24.564 1.00 46.89 192 ILE A O 1
ATOM 1523 N N . GLY A 1 194 ? 63.872 83.915 26.342 1.00 46.16 193 GLY A N 1
ATOM 1524 C CA . GLY A 1 194 ? 64.984 84.873 26.269 1.00 46.27 193 GLY A CA 1
ATOM 1525 C C . GLY A 1 194 ? 66.238 84.473 27.026 1.00 46.34 193 GLY A C 1
ATOM 1526 O O . GLY A 1 194 ? 67.326 84.999 26.767 1.00 44.66 193 GLY A O 1
ATOM 1527 N N . LEU A 1 195 ? 66.074 83.573 27.991 1.00 45.86 194 LEU A N 1
ATOM 1528 C CA . LEU A 1 195 ? 67.190 83.096 28.789 1.00 44.83 194 LEU A CA 1
ATOM 1529 C C . LEU A 1 195 ? 66.806 81.809 29.479 1.00 43.77 194 LEU A C 1
ATOM 1530 O O . LEU A 1 195 ? 65.621 81.545 29.681 1.00 41.71 194 LEU A O 1
ATOM 1535 N N . VAL A 1 196 ? 67.808 81.003 29.819 1.00 43.61 195 VAL A N 1
ATOM 1536 C CA . VAL A 1 196 ? 67.580 79.780 30.594 1.00 44.18 195 VAL A CA 1
ATOM 1537 C C . VAL A 1 196 ? 68.462 79.790 31.838 1.00 44.37 195 VAL A C 1
ATOM 1538 O O . VAL A 1 196 ? 69.644 80.140 31.756 1.00 42.96 195 VAL A O 1
ATOM 1542 N N . HIS A 1 197 ? 67.852 79.447 32.979 1.00 43.61 196 HIS A N 1
ATOM 1543 C CA . HIS A 1 197 ? 68.524 79.354 34.263 1.00 43.52 196 HIS A CA 1
ATOM 1544 C C . HIS A 1 197 ? 68.664 77.870 34.630 1.00 46.52 196 HIS A C 1
ATOM 1545 O O . HIS A 1 197 ? 67.661 77.133 34.686 1.00 48.77 196 HIS A O 1
ATOM 1552 N N . LEU A 1 198 ? 69.909 77.448 34.876 1.00 45.31 197 LEU A N 1
ATOM 1553 C CA . LEU A 1 198 ? 70.245 76.074 35.175 1.00 43.25 197 LEU A CA 1
ATOM 1554 C C . LEU A 1 198 ? 70.740 76.010 36.619 1.00 44.30 197 LEU A C 1
ATOM 1555 O O . LEU A 1 198 ? 71.383 76.946 37.141 1.00 40.91 197 LEU A O 1
ATOM 1560 N N . SER A 1 199 ? 70.381 74.901 37.259 1.00 44.63 198 SER A N 1
ATOM 1561 C CA . SER A 1 199 ? 70.864 74.537 38.576 1.00 44.70 198 SER A CA 1
ATOM 1562 C C . SER A 1 199 ? 70.400 73.116 38.782 1.00 44.61 198 SER A C 1
ATOM 1563 O O . SER A 1 199 ? 69.443 72.670 38.133 1.00 44.13 198 SER A O 1
ATOM 1566 N N . GLY A 1 200 ? 71.103 72.404 39.651 1.00 43.65 199 GLY A N 1
ATOM 1567 C CA . GLY A 1 200 ? 70.773 71.027 39.948 1.00 44.52 199 GLY A CA 1
ATOM 1568 C C . GLY A 1 200 ? 70.277 70.910 41.369 1.00 44.37 199 GLY A C 1
ATOM 1569 O O . GLY A 1 200 ? 70.566 71.767 42.198 1.00 43.92 199 GLY A O 1
ATOM 1570 N N . VAL A 1 201 ? 69.517 69.851 41.624 1.00 44.69 200 VAL A N 1
ATOM 1571 C CA . VAL A 1 201 ? 69.090 69.463 42.975 1.00 45.51 200 VAL A CA 1
ATOM 1572 C C . VAL A 1 201 ? 69.360 67.971 43.121 1.00 45.02 200 VAL A C 1
ATOM 1573 O O . VAL A 1 201 ? 68.938 67.205 42.267 1.00 44.66 200 VAL A O 1
ATOM 1577 N N . GLU A 1 202 ? 70.080 67.567 44.168 1.00 45.73 201 GLU A N 1
ATOM 1578 C CA . GLU A 1 202 ? 70.342 66.138 44.432 1.00 47.12 201 GLU A CA 1
ATOM 1579 C C . GLU A 1 202 ? 69.373 65.603 45.492 1.00 47.28 201 GLU A C 1
ATOM 1580 O O . GLU A 1 202 ? 69.201 64.384 45.642 1.00 46.21 201 GLU A O 1
ATOM 1586 N N . ASP A 1 203 ? 68.734 66.544 46.199 1.00 48.66 202 ASP A N 1
ATOM 1587 C CA . ASP A 1 203 ? 67.830 66.277 47.317 1.00 47.54 202 ASP A CA 1
ATOM 1588 C C . ASP A 1 203 ? 66.580 65.535 46.861 1.00 47.76 202 ASP A C 1
ATOM 1589 O O . ASP A 1 203 ? 65.838 65.995 45.980 1.00 49.41 202 ASP A O 1
ATOM 1594 N N . THR A 1 204 ? 66.343 64.406 47.512 1.00 47.99 203 THR A N 1
ATOM 1595 C CA . THR A 1 204 ? 65.323 63.445 47.129 1.00 48.91 203 THR A CA 1
ATOM 1596 C C . THR A 1 204 ? 63.984 63.631 47.836 1.00 49.27 203 THR A C 1
ATOM 1597 O O . THR A 1 204 ? 63.103 62.776 47.691 1.00 48.54 203 THR A O 1
ATOM 1601 N N . ARG A 1 205 ? 63.837 64.718 48.608 1.00 49.15 204 ARG A N 1
ATOM 1602 C CA . ARG A 1 205 ? 62.539 65.074 49.214 1.00 49.28 204 ARG A CA 1
ATOM 1603 C C . ARG A 1 205 ? 61.488 65.242 48.105 1.00 48.30 204 ARG A C 1
ATOM 1604 O O . ARG A 1 205 ? 61.833 65.494 46.952 1.00 47.49 204 ARG A O 1
ATOM 1612 N N . PRO A 1 206 ? 60.207 65.065 48.439 1.00 47.61 205 PRO A N 1
ATOM 1613 C CA . PRO A 1 206 ? 59.147 65.244 47.425 1.00 47.50 205 PRO A CA 1
ATOM 1614 C C . PRO A 1 206 ? 59.170 66.596 46.672 1.00 46.38 205 PRO A C 1
ATOM 1615 O O . PRO A 1 206 ? 59.450 67.633 47.272 1.00 46.19 205 PRO A O 1
ATOM 1619 N N . THR A 1 207 ? 58.862 66.569 45.376 1.00 45.29 206 THR A N 1
ATOM 1620 C CA . THR A 1 207 ? 58.967 67.756 44.515 1.00 46.16 206 THR A CA 1
ATOM 1621 C C . THR A 1 207 ? 58.126 68.940 45.003 1.00 45.65 206 THR A C 1
ATOM 1622 O O . THR A 1 207 ? 58.592 70.073 44.977 1.00 43.49 206 THR A O 1
ATOM 1626 N N . GLU A 1 208 ? 56.883 68.657 45.407 1.00 47.09 207 GLU A N 1
ATOM 1627 C CA . GLU A 1 208 ? 56.039 69.575 46.190 1.00 47.37 207 GLU A CA 1
ATOM 1628 C C . GLU A 1 208 ? 56.809 70.340 47.273 1.00 47.98 207 GLU A C 1
ATOM 1629 O O . GLU A 1 208 ? 56.550 71.512 47.461 1.00 50.53 207 GLU A O 1
ATOM 1631 N N . ALA A 1 209 ? 57.740 69.688 47.976 1.00 47.72 208 ALA A N 1
ATOM 1632 C CA . ALA A 1 209 ? 58.412 70.292 49.142 1.00 47.15 208 ALA A CA 1
ATOM 1633 C C . ALA A 1 209 ? 59.723 71.038 48.841 1.00 47.28 208 ALA A C 1
ATOM 1634 O O . ALA A 1 209 ? 60.312 71.669 49.746 1.00 46.96 208 ALA A O 1
ATOM 1636 N N . LEU A 1 210 ? 60.176 70.975 47.587 1.00 47.19 209 LEU A N 1
ATOM 1637 C CA . LEU A 1 210 ? 61.466 71.564 47.191 1.00 46.18 209 LEU A CA 1
ATOM 1638 C C . LEU A 1 210 ? 61.413 73.085 47.264 1.00 46.34 209 LEU A C 1
ATOM 1639 O O . LEU A 1 210 ? 60.370 73.681 46.994 1.00 47.96 209 LEU A O 1
ATOM 1644 N N . ALA A 1 211 ? 62.533 73.688 47.665 1.00 46.15 210 ALA A N 1
ATOM 1645 C CA . ALA A 1 211 ? 62.709 75.153 47.732 1.00 45.46 210 ALA A CA 1
ATOM 1646 C C . ALA A 1 211 ? 64.086 75.536 47.171 1.00 44.55 210 ALA A C 1
ATOM 1647 O O . ALA A 1 211 ? 64.916 74.669 46.908 1.00 43.78 210 ALA A O 1
ATOM 1649 N N . ASP A 1 212 ? 64.312 76.831 46.984 1.00 45.31 211 ASP A N 1
ATOM 1650 C CA . ASP A 1 212 ? 65.572 77.339 46.432 1.00 46.77 211 ASP A CA 1
ATOM 1651 C C . ASP A 1 212 ? 66.820 76.904 47.213 1.00 46.67 211 ASP A C 1
ATOM 1652 O O . ASP A 1 212 ? 67.890 76.745 46.617 1.00 48.39 211 ASP A O 1
ATOM 1657 N N . GLU A 1 213 ? 66.682 76.684 48.517 1.00 44.70 212 GLU A N 1
ATOM 1658 C CA . GLU A 1 213 ? 67.803 76.223 49.358 1.00 45.16 212 GLU A CA 1
ATOM 1659 C C . GLU A 1 213 ? 68.456 74.884 48.895 1.00 43.90 212 GLU A C 1
ATOM 1660 O O . GLU A 1 213 ? 69.596 74.601 49.244 1.00 41.09 212 GLU A O 1
ATOM 1666 N N . GLN A 1 214 ? 67.723 74.073 48.129 1.00 44.29 213 GLN A N 1
ATOM 1667 C CA . GLN A 1 214 ? 68.238 72.796 47.614 1.00 44.64 213 GLN A CA 1
ATOM 1668 C C . GLN A 1 214 ? 68.967 72.956 46.282 1.00 44.70 213 GLN A C 1
ATOM 1669 O O . GLN A 1 214 ? 69.517 71.994 45.757 1.00 44.71 213 GLN A O 1
ATOM 1675 N N . ARG A 1 215 ? 68.970 74.161 45.731 1.00 45.14 214 ARG A N 1
ATOM 1676 C CA . ARG A 1 215 ? 69.483 74.363 44.393 1.00 45.13 214 ARG A CA 1
ATOM 1677 C C . ARG A 1 215 ? 70.983 74.575 44.442 1.00 44.75 214 ARG A C 1
ATOM 1678 O O . ARG A 1 215 ? 71.467 75.615 44.914 1.00 44.68 214 ARG A O 1
ATOM 1686 N N . ILE A 1 216 ? 71.702 73.570 43.951 1.00 44.36 215 ILE A N 1
ATOM 1687 C CA . ILE A 1 216 ? 73.160 73.607 43.860 1.00 44.92 215 ILE A CA 1
ATOM 1688 C C . ILE A 1 216 ? 73.585 73.609 42.373 1.00 44.00 215 ILE A C 1
ATOM 1689 O O . ILE A 1 216 ? 72.954 74.257 41.557 1.00 44.88 215 ILE A O 1
ATOM 1702 N N . LEU A 1 218 ? 75.279 71.295 38.789 1.00 45.44 217 LEU A N 1
ATOM 1703 C CA . LEU A 1 218 ? 74.914 70.093 38.034 1.00 46.83 217 LEU A CA 1
ATOM 1704 C C . LEU A 1 218 ? 75.823 68.937 38.378 1.00 45.95 217 LEU A C 1
ATOM 1705 O O . LEU A 1 218 ? 77.033 69.082 38.367 1.00 47.36 217 LEU A O 1
ATOM 1710 N N . SER A 1 219 ? 75.236 67.804 38.731 1.00 46.30 218 SER A N 1
ATOM 1711 C CA . SER A 1 219 ? 76.007 66.580 38.916 1.00 47.32 218 SER A CA 1
ATOM 1712 C C . SER A 1 219 ? 75.274 65.420 38.244 1.00 47.96 218 SER A C 1
ATOM 1713 O O . SER A 1 219 ? 74.191 65.606 37.665 1.00 48.19 218 SER A O 1
ATOM 1716 N N . GLU A 1 220 ? 75.871 64.233 38.331 1.00 48.12 219 GLU A N 1
ATOM 1717 C CA . GLU A 1 220 ? 75.217 62.988 37.927 1.00 49.17 219 GLU A CA 1
ATOM 1718 C C . GLU A 1 220 ? 74.031 62.657 38.830 1.00 48.54 219 GLU A C 1
ATOM 1719 O O . GLU A 1 220 ? 73.114 61.953 38.420 1.00 48.57 219 GLU A O 1
ATOM 1725 N N . LYS A 1 221 ? 74.048 63.167 40.058 1.00 48.52 220 LYS A N 1
ATOM 1726 C CA . LYS A 1 221 ? 72.977 62.888 41.010 1.00 48.50 220 LYS A CA 1
ATOM 1727 C C . LYS A 1 221 ? 71.790 63.848 40.867 1.00 48.23 220 LYS A C 1
ATOM 1728 O O . LYS A 1 221 ? 70.820 63.704 41.614 1.00 48.95 220 LYS A O 1
ATOM 1730 N N . ASP A 1 222 ? 71.861 64.806 39.928 1.00 47.56 221 ASP A N 1
ATOM 1731 C CA . ASP A 1 222 ? 70.769 65.781 39.672 1.00 47.72 221 ASP A CA 1
ATOM 1732 C C . ASP A 1 222 ? 69.421 65.065 39.511 1.00 46.87 221 ASP A C 1
ATOM 1733 O O . ASP A 1 222 ? 69.309 64.081 38.791 1.00 47.09 221 ASP A O 1
ATOM 1738 N N . VAL A 1 223 ? 68.403 65.576 40.184 1.00 46.67 222 VAL A N 1
ATOM 1739 C CA . VAL A 1 223 ? 67.070 64.970 40.179 1.00 47.61 222 VAL A CA 1
ATOM 1740 C C . VAL A 1 223 ? 66.154 65.577 39.085 1.00 47.14 222 VAL A C 1
ATOM 1741 O O . VAL A 1 223 ? 65.128 64.994 38.720 1.00 47.44 222 VAL A O 1
ATOM 1753 N N . GLN A 1 225 ? 66.622 66.503 35.759 1.00 45.11 224 GLN A N 1
ATOM 1754 C CA . GLN A 1 225 ? 66.797 66.233 34.334 1.00 46.28 224 GLN A CA 1
ATOM 1755 C C . GLN A 1 225 ? 67.263 67.461 33.542 1.00 45.55 224 GLN A C 1
ATOM 1756 O O . GLN A 1 225 ? 66.755 67.737 32.461 1.00 45.49 224 GLN A O 1
ATOM 1762 N N . ASN A 1 226 ? 68.236 68.195 34.072 1.00 45.53 225 ASN A N 1
ATOM 1763 C CA . ASN A 1 226 ? 68.766 69.348 33.341 1.00 45.51 225 ASN A CA 1
ATOM 1764 C C . ASN A 1 226 ? 69.363 68.953 31.985 1.00 45.57 225 ASN A C 1
ATOM 1765 O O . ASN A 1 226 ? 69.075 69.610 31.000 1.00 44.36 225 ASN A O 1
ATOM 1770 N N . TYR A 1 227 ? 70.173 67.884 31.945 1.00 45.26 226 TYR A N 1
ATOM 1771 C CA . TYR A 1 227 ? 70.804 67.432 30.699 1.00 45.66 226 TYR A CA 1
ATOM 1772 C C . TYR A 1 227 ? 69.738 67.246 29.653 1.00 45.46 226 TYR A C 1
ATOM 1773 O O . TYR A 1 227 ? 69.895 67.708 28.525 1.00 46.08 226 TYR A O 1
ATOM 1782 N N . GLN A 1 228 ? 68.649 66.589 30.046 1.00 45.42 227 GLN A N 1
ATOM 1783 C CA . GLN A 1 228 ? 67.551 66.298 29.127 1.00 45.79 227 GLN A CA 1
ATOM 1784 C C . GLN A 1 228 ? 66.714 67.525 28.799 1.00 45.24 227 GLN A C 1
ATOM 1785 O O . GLN A 1 228 ? 66.247 67.665 27.669 1.00 45.97 227 GLN A O 1
ATOM 1791 N N . GLN A 1 229 ? 66.532 68.419 29.761 1.00 44.92 228 GLN A N 1
ATOM 1792 C CA . GLN A 1 229 ? 65.822 69.678 29.480 1.00 45.82 228 GLN A CA 1
ATOM 1793 C C . GLN A 1 229 ? 66.622 70.529 28.500 1.00 45.66 228 GLN A C 1
ATOM 1794 O O . GLN A 1 229 ? 66.045 71.161 27.634 1.00 47.22 228 GLN A O 1
ATOM 1800 N N . VAL A 1 230 ? 67.945 70.539 28.653 1.00 45.59 229 VAL A N 1
ATOM 1801 C CA . VAL A 1 230 ? 68.834 71.319 27.799 1.00 45.39 229 VAL A CA 1
ATOM 1802 C C . VAL A 1 230 ? 68.919 70.700 26.424 1.00 45.47 229 VAL A C 1
ATOM 1803 O O . VAL A 1 230 ? 68.968 71.428 25.437 1.00 45.00 229 VAL A O 1
ATOM 1807 N N . GLN A 1 231 ? 68.973 69.362 26.379 1.00 45.61 230 GLN A N 1
ATOM 1808 C CA . GLN A 1 231 ? 69.054 68.609 25.123 1.00 44.83 230 GLN A CA 1
ATOM 1809 C C . GLN A 1 231 ? 67.802 68.839 24.284 1.00 45.35 230 GLN A C 1
ATOM 1810 O O . GLN A 1 231 ? 67.866 68.942 23.051 1.00 46.13 230 GLN A O 1
ATOM 1813 N N . ARG A 1 232 ? 66.663 68.951 24.953 1.00 45.33 231 ARG A N 1
ATOM 1814 C CA . ARG A 1 232 ? 65.427 69.221 24.253 1.00 45.39 231 ARG A CA 1
ATOM 1815 C C . ARG A 1 232 ? 65.441 70.613 23.612 1.00 45.51 231 ARG A C 1
ATOM 1816 O O . ARG A 1 232 ? 65.074 70.770 22.430 1.00 44.30 231 ARG A O 1
ATOM 1824 N N . LEU A 1 233 ? 65.852 71.610 24.399 1.00 44.15 232 LEU A N 1
ATOM 1825 C CA . LEU A 1 233 ? 65.954 72.987 23.926 1.00 43.59 232 LEU A CA 1
ATOM 1826 C C . LEU A 1 233 ? 66.856 73.060 22.711 1.00 43.42 232 LEU A C 1
ATOM 1827 O O . LEU A 1 233 ? 66.517 73.710 21.709 1.00 42.79 232 LEU A O 1
ATOM 1832 N N . GLU A 1 234 ? 67.992 72.369 22.794 1.00 42.85 233 GLU A N 1
ATOM 1833 C CA . GLU A 1 234 ? 68.917 72.293 21.667 1.00 43.88 233 GLU A CA 1
ATOM 1834 C C . GLU A 1 234 ? 68.283 71.652 20.431 1.00 43.63 233 GLU A C 1
ATOM 1835 O O . GLU A 1 234 ? 68.478 72.131 19.303 1.00 42.26 233 GLU A O 1
ATOM 1841 N N . ASN A 1 235 ? 67.533 70.574 20.650 1.00 44.02 234 ASN A N 1
ATOM 1842 C CA . ASN A 1 235 ? 66.886 69.864 19.556 1.00 44.76 234 ASN A CA 1
ATOM 1843 C C . ASN A 1 235 ? 65.750 70.683 18.944 1.00 46.00 234 ASN A C 1
ATOM 1844 O O . ASN A 1 235 ? 65.539 70.628 17.726 1.00 46.78 234 ASN A O 1
ATOM 1857 N N . GLY A 1 237 ? 65.806 73.910 18.810 1.00 45.22 236 GLY A N 1
ATOM 1858 C CA . GLY A 1 237 ? 66.457 75.010 18.096 1.00 44.41 236 GLY A CA 1
ATOM 1859 C C . GLY A 1 237 ? 66.907 76.190 18.940 1.00 43.75 236 GLY A C 1
ATOM 1860 O O . GLY A 1 237 ? 67.217 77.237 18.399 1.00 42.22 236 GLY A O 1
ATOM 1861 N N . TYR A 1 238 ? 66.961 76.037 20.261 1.00 44.60 237 TYR A N 1
ATOM 1862 C CA . TYR A 1 238 ? 67.391 77.145 21.130 1.00 45.78 237 TYR A CA 1
ATOM 1863 C C . TYR A 1 238 ? 68.874 77.441 20.940 1.00 45.54 237 TYR A C 1
ATOM 1864 O O . TYR A 1 238 ? 69.697 76.548 21.135 1.00 45.56 237 TYR A O 1
ATOM 1873 N N . ARG A 1 239 ? 69.193 78.693 20.599 1.00 44.90 238 ARG A N 1
ATOM 1874 C CA . ARG A 1 239 ? 70.571 79.178 20.478 1.00 44.90 238 ARG A CA 1
ATOM 1875 C C . ARG A 1 239 ? 70.892 80.274 21.492 1.00 44.71 238 ARG A C 1
ATOM 1876 O O . ARG A 1 239 ? 71.863 81.009 21.311 1.00 44.43 238 ARG A O 1
ATOM 1884 N N . GLY A 1 240 ? 70.085 80.382 22.552 1.00 43.86 239 GLY A N 1
ATOM 1885 C CA . GLY A 1 240 ? 70.216 81.460 23.525 1.00 43.80 239 GLY A CA 1
ATOM 1886 C C . GLY A 1 240 ? 71.154 81.114 24.656 1.00 43.54 239 GLY A C 1
ATOM 1887 O O . GLY A 1 240 ? 71.887 80.159 24.579 1.00 44.39 239 GLY A O 1
ATOM 1888 N N . ILE A 1 241 ? 71.112 81.893 25.719 1.00 43.33 240 ILE A N 1
ATOM 1889 C CA . ILE A 1 241 ? 72.092 81.801 26.794 1.00 44.24 240 ILE A CA 1
ATOM 1890 C C . ILE A 1 241 ? 71.641 80.821 27.897 1.00 45.71 240 ILE A C 1
ATOM 1891 O O . ILE A 1 241 ? 70.456 80.774 28.287 1.00 45.92 240 ILE A O 1
ATOM 1896 N N . TYR A 1 242 ? 72.597 80.028 28.373 1.00 44.69 241 TYR A N 1
ATOM 1897 C CA . TYR A 1 242 ? 72.428 79.220 29.557 1.00 43.75 241 TYR A CA 1
ATOM 1898 C C . TYR A 1 242 ? 73.230 79.885 30.674 1.00 43.59 241 TYR A C 1
ATOM 1899 O O . TYR A 1 242 ? 74.445 80.095 30.558 1.00 42.14 241 TYR A O 1
ATOM 1908 N N . ALA A 1 243 ? 72.530 80.209 31.756 1.00 44.82 242 ALA A N 1
ATOM 1909 C CA . ALA A 1 243 ? 73.098 80.883 32.923 1.00 44.26 242 ALA A CA 1
ATOM 1910 C C . ALA A 1 243 ? 72.924 79.984 34.110 1.00 45.33 242 ALA A C 1
ATOM 1911 O O . ALA A 1 243 ? 71.829 79.491 34.334 1.00 46.02 242 ALA A O 1
ATOM 1913 N N . PHE A 1 244 ? 74.004 79.797 34.872 1.00 46.24 243 PHE A N 1
ATOM 1914 C CA . PHE A 1 244 ? 74.013 78.954 36.057 1.00 46.13 243 PHE A CA 1
ATOM 1915 C C . PHE A 1 244 ? 73.570 79.780 37.265 1.00 47.43 243 PHE A C 1
ATOM 1916 O O . PHE A 1 244 ? 74.161 80.828 37.539 1.00 46.30 243 PHE A O 1
ATOM 1924 N N . GLU A 1 245 ? 72.512 79.316 37.951 1.00 47.95 244 GLU A N 1
ATOM 1925 C CA . GLU A 1 245 ? 71.878 80.062 39.056 1.00 47.87 244 GLU A CA 1
ATOM 1926 C C . GLU A 1 245 ? 71.563 79.146 40.267 1.00 46.16 244 GLU A C 1
ATOM 1927 O O . GLU A 1 245 ? 70.415 78.827 40.543 1.00 46.91 244 GLU A O 1
ATOM 1933 N N . PRO A 1 246 ? 72.594 78.713 40.986 1.00 45.57 245 PRO A N 1
ATOM 1934 C CA . PRO A 1 246 ? 72.360 78.067 42.266 1.00 46.70 245 PRO A CA 1
ATOM 1935 C C . PRO A 1 246 ? 71.960 79.060 43.384 1.00 47.53 245 PRO A C 1
ATOM 1936 O O . PRO A 1 246 ? 72.263 80.255 43.288 1.00 46.75 245 PRO A O 1
ATOM 1940 N N . PHE A 1 247 ? 71.283 78.554 44.425 1.00 48.94 246 PHE A N 1
ATOM 1941 C CA . PHE A 1 247 ? 70.798 79.373 45.572 1.00 48.47 246 PHE A CA 1
ATOM 1942 C C . PHE A 1 247 ? 71.210 78.881 46.977 1.00 47.65 246 PHE A C 1
ATOM 1943 O O . PHE A 1 247 ? 71.110 79.634 47.955 1.00 46.65 246 PHE A O 1
ATOM 1951 N N . SER A 1 248 ? 71.618 77.623 47.086 1.00 47.38 247 SER A N 1
ATOM 1952 C CA . SER A 1 248 ? 71.873 77.013 48.397 1.00 47.99 247 SER A CA 1
ATOM 1953 C C . SER A 1 248 ? 72.831 77.801 49.292 1.00 47.69 247 SER A C 1
ATOM 1954 O O . SER A 1 248 ? 73.754 78.451 48.814 1.00 50.50 247 SER A O 1
ATOM 1957 N N . SER A 1 249 ? 72.626 77.710 50.596 1.00 47.67 248 SER A N 1
ATOM 1958 C CA A SER A 1 249 ? 73.553 78.281 51.576 0.50 47.09 248 SER A CA 1
ATOM 1959 C CA B SER A 1 249 ? 73.570 78.298 51.548 0.50 46.94 248 SER A CA 1
ATOM 1960 C C . SER A 1 249 ? 74.872 77.513 51.606 1.00 48.23 248 SER A C 1
ATOM 1961 O O . SER A 1 249 ? 75.865 78.003 52.133 1.00 49.65 248 SER A O 1
ATOM 1966 N N . GLN A 1 250 ? 74.876 76.294 51.065 1.00 50.00 249 GLN A N 1
ATOM 1967 C CA . GLN A 1 250 ? 76.128 75.525 50.907 1.00 50.88 249 GLN A CA 1
ATOM 1968 C C . GLN A 1 250 ? 77.149 76.319 50.061 1.00 49.51 249 GLN A C 1
ATOM 1969 O O . GLN A 1 250 ? 78.352 76.118 50.178 1.00 49.21 249 GLN A O 1
ATOM 1975 N N . LEU A 1 251 ? 76.651 77.190 49.187 1.00 48.82 250 LEU A N 1
ATOM 1976 C CA . LEU A 1 251 ? 77.505 78.017 48.334 1.00 49.16 250 LEU A CA 1
ATOM 1977 C C . LEU A 1 251 ? 78.474 78.897 49.118 1.00 48.58 250 LEU A C 1
ATOM 1978 O O . LEU A 1 251 ? 79.635 79.040 48.715 1.00 48.41 250 LEU A O 1
ATOM 1983 N N . ALA A 1 252 ? 77.996 79.495 50.210 1.00 47.27 251 ALA A N 1
ATOM 1984 C CA . ALA A 1 252 ? 78.821 80.398 51.031 1.00 47.86 251 ALA A CA 1
ATOM 1985 C C . ALA A 1 252 ? 80.114 79.769 51.536 1.00 47.26 251 ALA A C 1
ATOM 1986 O O . ALA A 1 252 ? 81.065 80.474 51.825 1.00 46.20 251 ALA A O 1
ATOM 1988 N N . SER A 1 253 ? 80.143 78.445 51.649 1.00 48.40 252 SER A N 1
ATOM 1989 C CA . SER A 1 253 ? 81.322 77.728 52.142 1.00 49.37 252 SER A CA 1
ATOM 1990 C C . SER A 1 253 ? 82.373 77.410 51.057 1.00 49.30 252 SER A C 1
ATOM 1991 O O . SER A 1 253 ? 83.420 76.819 51.357 1.00 49.23 252 SER A O 1
ATOM 1994 N N . TRP A 1 254 ? 82.090 77.801 49.814 1.00 48.98 253 TRP A N 1
ATOM 1995 C CA . TRP A 1 254 ? 82.958 77.503 48.655 1.00 48.83 253 TRP A CA 1
ATOM 1996 C C . TRP A 1 254 ? 84.081 78.536 48.453 1.00 47.55 253 TRP A C 1
ATOM 1997 O O . TRP A 1 254 ? 83.817 79.741 48.380 1.00 46.11 253 TRP A O 1
ATOM 2008 N N . SER A 1 255 ? 85.321 78.066 48.318 1.00 46.74 254 SER A N 1
ATOM 2009 C CA . SER A 1 255 ? 86.419 78.941 47.890 1.00 45.80 254 SER A CA 1
ATOM 2010 C C . SER A 1 255 ? 86.293 79.296 46.398 1.00 46.35 254 SER A C 1
ATOM 2011 O O . SER A 1 255 ? 85.479 78.708 45.672 1.00 46.48 254 SER A O 1
ATOM 2014 N N . GLU A 1 256 ? 87.094 80.263 45.948 1.00 45.79 255 GLU A N 1
ATOM 2015 C CA . GLU A 1 256 ? 87.100 80.670 44.544 1.00 46.77 255 GLU A CA 1
ATOM 2016 C C . GLU A 1 256 ? 87.500 79.518 43.626 1.00 47.17 255 GLU A C 1
ATOM 2017 O O . GLU A 1 256 ? 87.072 79.460 42.464 1.00 46.15 255 GLU A O 1
ATOM 2023 N N . ALA A 1 257 ? 88.354 78.634 44.147 1.00 47.17 256 ALA A N 1
ATOM 2024 C CA . ALA A 1 257 ? 88.761 77.420 43.449 1.00 46.97 256 ALA A CA 1
ATOM 2025 C C . ALA A 1 257 ? 87.573 76.453 43.306 1.00 47.15 256 ALA A C 1
ATOM 2026 O O . ALA A 1 257 ? 87.308 75.970 42.205 1.00 47.19 256 ALA A O 1
ATOM 2028 N N . GLU A 1 258 ? 86.863 76.192 44.411 1.00 47.76 257 GLU A N 1
ATOM 2029 C CA . GLU A 1 258 ? 85.696 75.294 44.417 1.00 47.78 257 GLU A CA 1
ATOM 2030 C C . GLU A 1 258 ? 84.607 75.782 43.443 1.00 47.77 257 GLU A C 1
ATOM 2031 O O . GLU A 1 258 ? 83.968 74.971 42.755 1.00 47.24 257 GLU A O 1
ATOM 2037 N N . ILE A 1 259 ? 84.409 77.105 43.393 1.00 47.56 258 ILE A N 1
ATOM 2038 C CA . ILE A 1 259 ? 83.466 77.742 42.463 1.00 46.19 258 ILE A CA 1
ATOM 2039 C C . ILE A 1 259 ? 83.891 77.477 41.031 1.00 46.11 258 ILE A C 1
ATOM 2040 O O . ILE A 1 259 ? 83.048 77.134 40.191 1.00 46.94 258 ILE A O 1
ATOM 2045 N N . GLU A 1 260 ? 85.182 77.644 40.743 1.00 45.36 259 GLU A N 1
ATOM 2046 C CA . GLU A 1 260 ? 85.702 77.381 39.399 1.00 46.17 259 GLU A CA 1
ATOM 2047 C C . GLU A 1 260 ? 85.460 75.921 39.001 1.00 46.47 259 GLU A C 1
ATOM 2048 O O . GLU A 1 260 ? 85.082 75.649 37.865 1.00 47.37 259 GLU A O 1
ATOM 2054 N N . GLU A 1 261 ? 85.661 74.997 39.942 1.00 46.54 260 GLU A N 1
ATOM 2055 C CA . GLU A 1 261 ? 85.488 73.558 39.701 1.00 47.65 260 GLU A CA 1
ATOM 2056 C C . GLU A 1 261 ? 84.052 73.184 39.341 1.00 46.60 260 GLU A C 1
ATOM 2057 O O . GLU A 1 261 ? 83.813 72.367 38.462 1.00 47.39 260 GLU A O 1
ATOM 2063 N N . GLN A 1 262 ? 83.100 73.780 40.038 1.00 46.82 261 GLN A N 1
ATOM 2064 C CA . GLN A 1 262 ? 81.680 73.445 39.877 1.00 47.12 261 GLN A CA 1
ATOM 2065 C C . GLN A 1 262 ? 81.104 73.971 38.577 1.00 47.00 261 GLN A C 1
ATOM 2066 O O . GLN A 1 262 ? 80.208 73.369 37.989 1.00 47.01 261 GLN A O 1
ATOM 2072 N N . ILE A 1 263 ? 81.610 75.117 38.146 1.00 47.10 262 ILE A N 1
ATOM 2073 C CA . ILE A 1 263 ? 81.219 75.698 36.869 1.00 46.41 262 ILE A CA 1
ATOM 2074 C C . ILE A 1 263 ? 81.832 74.855 35.778 1.00 45.54 262 ILE A C 1
ATOM 2075 O O . ILE A 1 263 ? 81.153 74.490 34.830 1.00 48.08 262 ILE A O 1
ATOM 2080 N N . ASN A 1 264 ? 83.112 74.539 35.897 1.00 45.69 263 ASN A N 1
ATOM 2081 C CA . ASN A 1 264 ? 83.743 73.617 34.927 1.00 46.49 263 ASN A CA 1
ATOM 2082 C C . ASN A 1 264 ? 83.061 72.221 34.898 1.00 46.80 263 ASN A C 1
ATOM 2083 O O . ASN A 1 264 ? 82.753 71.701 33.814 1.00 45.38 263 ASN A O 1
ATOM 2088 N N . ARG A 1 265 ? 82.786 71.654 36.079 1.00 46.72 264 ARG A N 1
ATOM 2089 C CA . ARG A 1 265 ? 82.149 70.341 36.166 1.00 47.34 264 ARG A CA 1
ATOM 2090 C C . ARG A 1 265 ? 80.750 70.361 35.544 1.00 47.51 264 ARG A C 1
ATOM 2091 O O . ARG A 1 265 ? 80.364 69.426 34.854 1.00 48.76 264 ARG A O 1
ATOM 2093 N N . SER A 1 266 ? 80.003 71.435 35.771 1.00 48.19 265 SER A N 1
ATOM 2094 C CA . SER A 1 266 ? 78.646 71.567 35.224 1.00 47.84 265 SER A CA 1
ATOM 2095 C C . SER A 1 266 ? 78.648 71.670 33.695 1.00 46.99 265 SER A C 1
ATOM 2096 O O . SER A 1 266 ? 77.923 70.934 33.029 1.00 47.11 265 SER A O 1
ATOM 2099 N N . VAL A 1 267 ? 79.480 72.558 33.152 1.00 46.33 266 VAL A N 1
ATOM 2100 C CA . VAL A 1 267 ? 79.663 72.687 31.698 1.00 45.67 266 VAL A CA 1
ATOM 2101 C C . VAL A 1 267 ? 80.035 71.357 31.057 1.00 45.34 266 VAL A C 1
ATOM 2102 O O . VAL A 1 267 ? 79.372 70.920 30.109 1.00 44.14 266 VAL A O 1
ATOM 2106 N N . SER A 1 268 ? 81.063 70.707 31.609 1.00 45.52 267 SER A N 1
ATOM 2107 C CA . SER A 1 268 ? 81.566 69.426 31.094 1.00 45.94 267 SER A CA 1
ATOM 2108 C C . SER A 1 268 ? 80.511 68.338 31.085 1.00 45.48 267 SER A C 1
ATOM 2109 O O . SER A 1 268 ? 80.509 67.475 30.207 1.00 46.25 267 SER A O 1
ATOM 2112 N N . LEU A 1 269 ? 79.625 68.374 32.069 1.00 45.65 268 LEU A N 1
ATOM 2113 C CA . LEU A 1 269 ? 78.514 67.444 32.121 1.00 46.65 268 LEU A CA 1
ATOM 2114 C C . LEU A 1 269 ? 77.556 67.599 30.933 1.00 47.07 268 LEU A C 1
ATOM 2115 O O . LEU A 1 269 ? 76.996 66.617 30.463 1.00 48.72 268 LEU A O 1
ATOM 2120 N N . LEU A 1 270 ? 77.372 68.822 30.455 1.00 46.39 269 LEU A N 1
ATOM 2121 C CA . LEU A 1 270 ? 76.446 69.086 29.353 1.00 46.70 269 LEU A CA 1
ATOM 2122 C C . LEU A 1 270 ? 77.063 68.708 28.016 1.00 47.68 269 LEU A C 1
ATOM 2123 O O . LEU A 1 270 ? 76.366 68.236 27.120 1.00 48.19 269 LEU A O 1
ATOM 2128 N N . LEU A 1 271 ? 78.376 68.878 27.898 1.00 48.72 270 LEU A N 1
ATOM 2129 C CA . LEU A 1 271 ? 79.070 68.612 26.641 1.00 50.30 270 LEU A CA 1
ATOM 2130 C C . LEU A 1 271 ? 79.570 67.160 26.495 1.00 51.70 270 LEU A C 1
ATOM 2131 O O . LEU A 1 271 ? 80.157 66.802 25.459 1.00 52.62 270 LEU A O 1
ATOM 2136 N N . GLN A 1 272 ? 79.332 66.319 27.505 1.00 52.68 271 GLN A N 1
ATOM 2137 C CA . GLN A 1 272 ? 79.883 64.942 27.518 1.00 52.97 271 GLN A CA 1
ATOM 2138 C C . GLN A 1 272 ? 79.349 64.054 26.390 1.00 53.29 271 GLN A C 1
ATOM 2139 O O . GLN A 1 272 ? 78.370 64.361 25.707 1.00 54.21 271 GLN A O 1
ATOM 2146 N N . GLY B 1 1 ? 38.849 101.266 80.799 1.00 49.19 0 GLY B N 1
ATOM 2147 C CA . GLY B 1 1 ? 39.446 100.095 80.107 1.00 49.46 0 GLY B CA 1
ATOM 2148 C C . GLY B 1 1 ? 40.781 99.707 80.708 1.00 49.82 0 GLY B C 1
ATOM 2149 O O . GLY B 1 1 ? 41.146 100.151 81.806 1.00 50.24 0 GLY B O 1
ATOM 2158 N N . ASN B 1 3 ? 44.615 99.295 81.703 1.00 47.68 2 ASN B N 1
ATOM 2159 C CA . ASN B 1 3 ? 45.612 100.272 82.084 1.00 47.89 2 ASN B CA 1
ATOM 2160 C C . ASN B 1 3 ? 46.948 99.726 81.686 1.00 47.50 2 ASN B C 1
ATOM 2161 O O . ASN B 1 3 ? 47.573 99.007 82.459 1.00 48.65 2 ASN B O 1
ATOM 2163 N N . ILE B 1 4 ? 47.368 100.027 80.462 1.00 47.16 3 ILE B N 1
ATOM 2164 C CA . ILE B 1 4 ? 48.701 99.677 80.007 1.00 46.83 3 ILE B CA 1
ATOM 2165 C C . ILE B 1 4 ? 49.525 100.943 79.948 1.00 46.75 3 ILE B C 1
ATOM 2166 O O . ILE B 1 4 ? 49.161 101.887 79.253 1.00 46.72 3 ILE B O 1
ATOM 2171 N N . GLU B 1 5 ? 50.643 100.954 80.662 1.00 46.85 4 GLU B N 1
ATOM 2172 C CA . GLU B 1 5 ? 51.522 102.106 80.677 1.00 47.66 4 GLU B CA 1
ATOM 2173 C C . GLU B 1 5 ? 52.094 102.378 79.284 1.00 46.23 4 GLU B C 1
ATOM 2174 O O . GLU B 1 5 ? 52.649 101.477 78.648 1.00 46.82 4 GLU B O 1
ATOM 2180 N N . LYS B 1 6 ? 51.964 103.618 78.824 1.00 45.80 5 LYS B N 1
ATOM 2181 C CA . LYS B 1 6 ? 52.383 104.025 77.476 1.00 46.48 5 LYS B CA 1
ATOM 2182 C C . LYS B 1 6 ? 53.845 103.624 77.160 1.00 46.57 5 LYS B C 1
ATOM 2183 O O . LYS B 1 6 ? 54.167 103.224 76.037 1.00 46.74 5 LYS B O 1
ATOM 2189 N N . THR B 1 7 ? 54.698 103.750 78.176 1.00 46.93 6 THR B N 1
ATOM 2190 C CA . THR B 1 7 ? 56.103 103.322 78.165 1.00 47.29 6 THR B CA 1
ATOM 2191 C C . THR B 1 7 ? 56.345 101.863 77.726 1.00 46.09 6 THR B C 1
ATOM 2192 O O . THR B 1 7 ? 57.430 101.536 77.270 1.00 45.04 6 THR B O 1
ATOM 2196 N N . ARG B 1 8 ? 55.350 100.994 77.894 1.00 46.22 7 ARG B N 1
ATOM 2197 C CA . ARG B 1 8 ? 55.455 99.579 77.502 1.00 46.08 7 ARG B CA 1
ATOM 2198 C C . ARG B 1 8 ? 55.241 99.318 76.007 1.00 45.87 7 ARG B C 1
ATOM 2199 O O . ARG B 1 8 ? 55.441 98.192 75.561 1.00 47.21 7 ARG B O 1
ATOM 2207 N N . PHE B 1 9 ? 54.846 100.330 75.237 1.00 45.69 8 PHE B N 1
ATOM 2208 C CA . PHE B 1 9 ? 54.660 100.152 73.803 1.00 45.36 8 PHE B CA 1
ATOM 2209 C C . PHE B 1 9 ? 55.949 100.393 73.015 1.00 44.88 8 PHE B C 1
ATOM 2210 O O . PHE B 1 9 ? 56.742 101.249 73.378 1.00 45.53 8 PHE B O 1
ATOM 2218 N N . CYS B 1 10 ? 56.141 99.629 71.944 1.00 44.73 9 CYS B N 1
ATOM 2219 C CA . CYS B 1 10 ? 57.367 99.639 71.165 1.00 45.09 9 CYS B CA 1
ATOM 2220 C C . CYS B 1 10 ? 56.997 99.676 69.698 1.00 45.05 9 CYS B C 1
ATOM 2221 O O . CYS B 1 10 ? 56.014 99.068 69.291 1.00 45.06 9 CYS B O 1
ATOM 2224 N N . ILE B 1 11 ? 57.752 100.417 68.900 1.00 45.08 10 ILE B N 1
ATOM 2225 C CA . ILE B 1 11 ? 57.467 100.527 67.470 1.00 44.87 10 ILE B CA 1
ATOM 2226 C C . ILE B 1 11 ? 58.479 99.733 66.658 1.00 46.07 10 ILE B C 1
ATOM 2227 O O . ILE B 1 11 ? 59.672 100.027 66.654 1.00 46.38 10 ILE B O 1
ATOM 2232 N N . ASN B 1 12 ? 57.991 98.710 65.975 1.00 46.32 11 ASN B N 1
ATOM 2233 C CA . ASN B 1 12 ? 58.829 97.911 65.100 1.00 46.12 11 ASN B CA 1
ATOM 2234 C C . ASN B 1 12 ? 59.041 98.669 63.800 1.00 45.71 11 ASN B C 1
ATOM 2235 O O . ASN B 1 12 ? 58.097 99.218 63.251 1.00 45.12 11 ASN B O 1
ATOM 2240 N N . ARG B 1 13 ? 60.278 98.682 63.304 1.00 45.33 12 ARG B N 1
ATOM 2241 C CA . ARG B 1 13 ? 60.623 99.475 62.117 1.00 46.00 12 ARG B CA 1
ATOM 2242 C C . ARG B 1 13 ? 59.930 99.020 60.828 1.00 46.33 12 ARG B C 1
ATOM 2243 O O . ARG B 1 13 ? 59.961 99.747 59.836 1.00 45.95 12 ARG B O 1
ATOM 2251 N N . LYS B 1 14 ? 59.326 97.827 60.828 1.00 46.18 13 LYS B N 1
ATOM 2252 C CA . LYS B 1 14 ? 58.604 97.361 59.645 1.00 46.31 13 LYS B CA 1
ATOM 2253 C C . LYS B 1 14 ? 57.405 98.244 59.273 1.00 45.69 13 LYS B C 1
ATOM 2254 O O . LYS B 1 14 ? 56.948 98.189 58.162 1.00 45.62 13 LYS B O 1
ATOM 2260 N N . ILE B 1 15 ? 56.907 99.044 60.213 1.00 45.87 14 ILE B N 1
ATOM 2261 C CA . ILE B 1 15 ? 55.819 99.992 59.942 1.00 45.84 14 ILE B CA 1
ATOM 2262 C C . ILE B 1 15 ? 56.239 101.151 59.034 1.00 45.59 14 ILE B C 1
ATOM 2263 O O . ILE B 1 15 ? 55.401 101.803 58.437 1.00 46.30 14 ILE B O 1
ATOM 2268 N N . ALA B 1 16 ? 57.542 101.389 58.934 1.00 45.83 15 ALA B N 1
ATOM 2269 C CA . ALA B 1 16 ? 58.087 102.569 58.286 1.00 45.54 15 ALA B CA 1
ATOM 2270 C C . ALA B 1 16 ? 59.134 102.242 57.230 1.00 45.34 15 ALA B C 1
ATOM 2271 O O . ALA B 1 16 ? 60.260 102.713 57.319 1.00 46.04 15 ALA B O 1
ATOM 2273 N N . PRO B 1 17 ? 58.758 101.481 56.196 1.00 45.70 16 PRO B N 1
ATOM 2274 C CA . PRO B 1 17 ? 59.735 101.119 55.168 1.00 45.90 16 PRO B CA 1
ATOM 2275 C C . PRO B 1 17 ? 60.385 102.305 54.452 1.00 45.86 16 PRO B C 1
ATOM 2276 O O . PRO B 1 17 ? 61.522 102.191 54.003 1.00 46.58 16 PRO B O 1
ATOM 2280 N N . GLY B 1 18 ? 59.672 103.422 54.347 1.00 46.13 17 GLY B N 1
ATOM 2281 C CA . GLY B 1 18 ? 60.148 104.573 53.577 1.00 45.91 17 GLY B CA 1
ATOM 2282 C C . GLY B 1 18 ? 61.006 105.567 54.335 1.00 45.83 17 GLY B C 1
ATOM 2283 O O . GLY B 1 18 ? 61.547 106.482 53.733 1.00 45.61 17 GLY B O 1
ATOM 2284 N N . LEU B 1 19 ? 61.125 105.402 55.651 1.00 46.03 18 LEU B N 1
ATOM 2285 C CA . LEU B 1 19 ? 61.831 106.382 56.491 1.00 45.48 18 LEU B CA 1
ATOM 2286 C C . LEU B 1 19 ? 63.260 105.955 56.808 1.00 45.58 18 LEU B C 1
ATOM 2287 O O . LEU B 1 19 ? 63.528 104.795 57.116 1.00 45.48 18 LEU B O 1
ATOM 2292 N N . SER B 1 20 ? 64.172 106.918 56.752 1.00 45.66 19 SER B N 1
ATOM 2293 C CA . SER B 1 20 ? 65.528 106.701 57.226 1.00 45.60 19 SER B CA 1
ATOM 2294 C C . SER B 1 20 ? 65.459 106.390 58.712 1.00 45.81 19 SER B C 1
ATOM 2295 O O . SER B 1 20 ? 64.423 106.585 59.346 1.00 45.76 19 SER B O 1
ATOM 2298 N N . ILE B 1 21 ? 66.560 105.909 59.267 1.00 45.86 20 ILE B N 1
ATOM 2299 C CA . ILE B 1 21 ? 66.617 105.622 60.699 1.00 46.16 20 ILE B CA 1
ATOM 2300 C C . ILE B 1 21 ? 66.347 106.869 61.560 1.00 45.87 20 ILE B C 1
ATOM 2301 O O . ILE B 1 21 ? 65.589 106.785 62.523 1.00 45.83 20 ILE B O 1
ATOM 2306 N N . GLU B 1 22 ? 66.936 108.015 61.211 1.00 46.29 21 GLU B N 1
ATOM 2307 C CA . GLU B 1 22 ? 66.717 109.233 61.993 1.00 46.0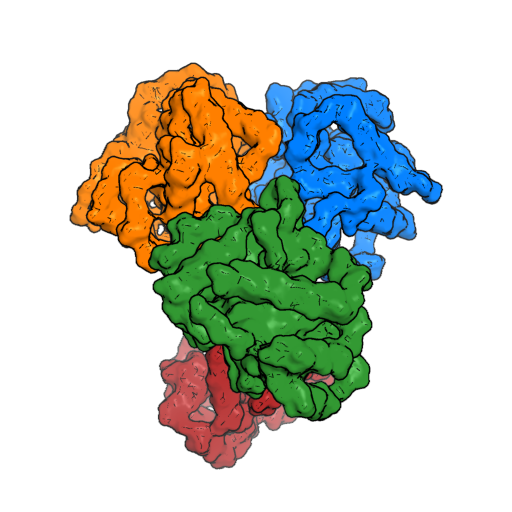9 21 GLU B CA 1
ATOM 2308 C C . GLU B 1 22 ? 65.262 109.695 61.890 1.00 45.41 21 GLU B C 1
ATOM 2309 O O . GLU B 1 22 ? 64.659 110.062 62.899 1.00 45.04 21 GLU B O 1
ATOM 2315 N N . ALA B 1 23 ? 64.700 109.660 60.683 1.00 45.04 22 ALA B N 1
ATOM 2316 C CA . ALA B 1 23 ? 63.306 110.037 60.480 1.00 45.61 22 ALA B CA 1
ATOM 2317 C C . ALA B 1 23 ? 62.369 109.119 61.287 1.00 45.41 22 ALA B C 1
ATOM 2318 O O . ALA B 1 23 ? 61.387 109.584 61.890 1.00 44.64 22 ALA B O 1
ATOM 2320 N N . PHE B 1 24 ? 62.698 107.830 61.312 1.00 45.15 23 PHE B N 1
ATOM 2321 C CA . PHE B 1 24 ? 61.924 106.839 62.048 1.00 45.34 23 PHE B CA 1
ATOM 2322 C C . PHE B 1 24 ? 61.996 107.135 63.537 1.00 45.77 23 PHE B C 1
ATOM 2323 O O . PHE B 1 24 ? 60.967 107.210 64.205 1.00 45.70 23 PHE B O 1
ATOM 2331 N N . PHE B 1 25 ? 63.218 107.308 64.050 1.00 45.93 24 PHE B N 1
ATOM 2332 C CA . PHE B 1 25 ? 63.452 107.580 65.485 1.00 45.93 24 PHE B CA 1
ATOM 2333 C C . PHE B 1 25 ? 62.787 108.880 65.912 1.00 45.57 24 PHE B C 1
ATOM 2334 O O . PHE B 1 25 ? 62.219 108.957 67.004 1.00 45.77 24 PHE B O 1
ATOM 2342 N N . ARG B 1 26 ? 62.856 109.891 65.044 1.00 45.55 25 ARG B N 1
ATOM 2343 C CA . ARG B 1 26 ? 62.269 111.195 65.327 1.00 46.60 25 ARG B CA 1
ATOM 2344 C C . ARG B 1 26 ? 60.757 111.078 65.481 1.00 45.72 25 ARG B C 1
ATOM 2345 O O . ARG B 1 26 ? 60.169 111.733 66.334 1.00 45.52 25 ARG B O 1
ATOM 2353 N N . LEU B 1 27 ? 60.147 110.240 64.641 1.00 45.65 26 LEU B N 1
ATOM 2354 C CA . LEU B 1 27 ? 58.702 109.993 64.657 1.00 46.06 26 LEU B CA 1
ATOM 2355 C C . LEU B 1 27 ? 58.266 109.321 65.949 1.00 45.76 26 LEU B C 1
ATOM 2356 O O . LEU B 1 27 ? 57.296 109.730 66.580 1.00 45.58 26 LEU B O 1
ATOM 2361 N N . VAL B 1 28 ? 58.993 108.294 66.345 1.00 45.78 27 VAL B N 1
ATOM 2362 C CA . VAL B 1 28 ? 58.694 107.571 67.577 1.00 45.51 27 VAL B CA 1
ATOM 2363 C C . VAL B 1 28 ? 58.811 108.503 68.803 1.00 45.83 27 VAL B C 1
ATOM 2364 O O . VAL B 1 28 ? 57.994 108.408 69.722 1.00 45.96 27 VAL B O 1
ATOM 2368 N N . LYS B 1 29 ? 59.794 109.414 68.804 1.00 46.07 28 LYS B N 1
ATOM 2369 C CA . LYS B 1 29 ? 59.922 110.422 69.881 1.00 45.53 28 LYS B CA 1
ATOM 2370 C C . LYS B 1 29 ? 58.772 111.417 69.859 1.00 45.96 28 LYS B C 1
ATOM 2371 O O . LYS B 1 29 ? 58.245 111.747 70.912 1.00 46.80 28 LYS B O 1
ATOM 2374 N N . ARG B 1 30 ? 58.394 111.892 68.666 1.00 45.84 29 ARG B N 1
ATOM 2375 C CA . ARG B 1 30 ? 57.205 112.741 68.485 1.00 45.91 29 ARG B CA 1
ATOM 2376 C C . ARG B 1 30 ? 55.958 112.130 69.148 1.00 45.83 29 ARG B C 1
ATOM 2377 O O . ARG B 1 30 ? 55.169 112.846 69.780 1.00 46.30 29 ARG B O 1
ATOM 2385 N N . LEU B 1 31 ? 55.791 110.813 69.017 1.00 45.33 30 LEU B N 1
ATOM 2386 C CA . LEU B 1 31 ? 54.629 110.118 69.578 1.00 45.15 30 LEU B CA 1
ATOM 2387 C C . LEU B 1 31 ? 54.785 109.777 71.054 1.00 45.76 30 LEU B C 1
ATOM 2388 O O . LEU B 1 31 ? 53.862 109.223 71.659 1.00 45.91 30 LEU B O 1
ATOM 2393 N N . GLU B 1 32 ? 55.946 110.118 71.621 1.00 46.31 31 GLU B N 1
ATOM 2394 C CA . GLU B 1 32 ? 56.273 109.919 73.042 1.00 46.18 31 GLU B CA 1
ATOM 2395 C C . GLU B 1 32 ? 56.355 108.451 73.460 1.00 46.35 31 GLU B C 1
ATOM 2396 O O . GLU B 1 32 ? 55.942 108.079 74.566 1.00 45.63 31 GLU B O 1
ATOM 2402 N N . PHE B 1 33 ? 56.881 107.614 72.568 1.00 46.28 32 PHE B N 1
ATOM 2403 C CA . PHE B 1 33 ? 57.259 106.258 72.934 1.00 45.95 32 PHE B CA 1
ATOM 2404 C C . PHE B 1 33 ? 58.774 106.259 73.043 1.00 45.41 32 PHE B C 1
ATOM 2405 O O . PHE B 1 33 ? 59.431 107.177 72.541 1.00 44.59 32 PHE B O 1
ATOM 2413 N N . ASN B 1 34 ? 59.320 105.252 73.721 1.00 45.49 33 ASN B N 1
ATOM 2414 C CA . ASN B 1 34 ? 60.752 105.213 74.003 1.00 45.78 33 ASN B CA 1
ATOM 2415 C C . ASN B 1 34 ? 61.394 103.864 73.665 1.00 44.64 33 ASN B C 1
ATOM 2416 O O . ASN B 1 34 ? 62.475 103.557 74.167 1.00 43.42 33 ASN B O 1
ATOM 2421 N N . LYS B 1 35 ? 60.724 103.088 72.806 1.00 45.16 34 LYS B N 1
ATOM 2422 C CA . LYS B 1 35 ? 61.171 101.743 72.421 1.00 45.62 34 LYS B CA 1
ATOM 2423 C C . LYS B 1 35 ? 60.981 101.490 70.920 1.00 45.50 34 LYS B C 1
ATOM 2424 O O . LYS B 1 35 ? 59.931 101.835 70.346 1.00 44.25 34 LYS B O 1
ATOM 2430 N N . VAL B 1 36 ? 62.001 100.904 70.292 1.00 45.37 35 VAL B N 1
ATOM 2431 C CA . VAL B 1 36 ? 61.909 100.462 68.902 1.00 45.81 35 VAL B CA 1
ATOM 2432 C C . VAL B 1 36 ? 62.558 99.115 68.685 1.00 45.81 35 VAL B C 1
ATOM 2433 O O . VAL B 1 36 ? 63.233 98.582 69.562 1.00 46.08 35 VAL B O 1
ATOM 2437 N N . GLU B 1 37 ? 62.324 98.562 67.503 1.00 46.44 36 GLU B N 1
ATOM 2438 C CA . GLU B 1 37 ? 62.997 97.364 67.049 1.00 46.56 36 GLU B CA 1
ATOM 2439 C C . GLU B 1 37 ? 63.588 97.688 65.695 1.00 45.50 36 GLU B C 1
ATOM 2440 O O . GLU B 1 37 ? 62.908 98.287 64.867 1.00 45.74 36 GLU B O 1
ATOM 2446 N N . LEU B 1 38 ? 64.842 97.297 65.471 1.00 45.73 37 LEU B N 1
ATOM 2447 C CA . LEU B 1 38 ? 65.461 97.386 64.137 1.00 45.93 37 LEU B CA 1
ATOM 2448 C C . LEU B 1 38 ? 65.333 96.040 63.429 1.00 45.88 37 LEU B C 1
ATOM 2449 O O . LEU B 1 38 ? 64.847 95.086 64.016 1.00 45.87 37 LEU B O 1
ATOM 2454 N N . ARG B 1 39 ? 65.741 95.980 62.166 1.00 46.52 38 ARG B N 1
ATOM 2455 C CA . ARG B 1 39 ? 65.552 94.780 61.357 1.00 46.41 38 ARG B CA 1
ATOM 2456 C C . ARG B 1 39 ? 66.552 94.666 60.212 1.00 46.52 38 ARG B C 1
ATOM 2457 O O . ARG B 1 39 ? 66.984 95.692 59.652 1.00 46.72 38 ARG B O 1
ATOM 2465 N N . ASN B 1 40 ? 66.850 93.423 59.830 1.00 45.75 39 ASN B N 1
ATOM 2466 C CA . ASN B 1 40 ? 67.790 93.133 58.740 1.00 46.92 39 ASN B CA 1
ATOM 2467 C C . ASN B 1 40 ? 67.125 92.926 57.397 1.00 47.05 39 ASN B C 1
ATOM 2468 O O . ASN B 1 40 ? 67.808 92.606 56.421 1.00 46.43 39 ASN B O 1
ATOM 2473 N N . ASP B 1 41 ? 65.805 93.119 57.348 1.00 47.13 40 ASP B N 1
ATOM 2474 C CA . ASP B 1 41 ? 65.020 92.837 56.140 1.00 47.20 40 ASP B CA 1
ATOM 2475 C C . ASP B 1 41 ? 64.280 94.061 55.607 1.00 47.30 40 ASP B C 1
ATOM 2476 O O . ASP B 1 41 ? 63.250 93.904 54.956 1.00 47.19 40 ASP B O 1
ATOM 2489 N N . PRO B 1 43 ? 64.377 97.598 53.155 1.00 46.87 42 PRO B N 1
ATOM 2490 C CA . PRO B 1 43 ? 64.846 97.746 51.759 1.00 46.57 42 PRO B CA 1
ATOM 2491 C C . PRO B 1 43 ? 66.367 97.828 51.625 1.00 47.34 42 PRO B C 1
ATOM 2492 O O . PRO B 1 43 ? 66.911 97.372 50.620 1.00 47.93 42 PRO B O 1
ATOM 2496 N N . SER B 1 44 ? 67.038 98.424 52.613 1.00 47.37 43 SER B N 1
ATOM 2497 C CA . SER B 1 44 ? 68.502 98.556 52.594 1.00 46.50 43 SER B CA 1
ATOM 2498 C C . SER B 1 44 ? 69.185 97.194 52.620 1.00 46.75 43 SER B C 1
ATOM 2499 O O . SER B 1 44 ? 70.274 97.004 52.068 1.00 47.65 43 SER B O 1
ATOM 2502 N N . GLY B 1 45 ? 68.545 96.251 53.293 1.00 46.56 44 GLY B N 1
ATOM 2503 C CA . GLY B 1 45 ? 69.169 94.967 53.594 1.00 46.83 44 GLY B CA 1
ATOM 2504 C C . GLY B 1 45 ? 70.129 95.017 54.771 1.00 47.03 44 GLY B C 1
ATOM 2505 O O . GLY B 1 45 ? 70.705 94.003 55.140 1.00 46.73 44 GLY B O 1
ATOM 2506 N N . SER B 1 46 ? 70.271 96.181 55.395 1.00 47.39 45 SER B N 1
ATOM 2507 C CA . SER B 1 46 ? 71.231 96.366 56.485 1.00 46.24 45 SER B CA 1
ATOM 2508 C C . SER B 1 46 ? 70.489 96.843 57.733 1.00 45.71 45 SER B C 1
ATOM 2509 O O . SER B 1 46 ? 69.574 97.666 57.656 1.00 46.12 45 SER B O 1
ATOM 2512 N N . VAL B 1 47 ? 70.899 96.347 58.889 1.00 45.64 46 VAL B N 1
ATOM 2513 C CA . VAL B 1 47 ? 70.277 96.747 60.155 1.00 45.58 46 VAL B CA 1
ATOM 2514 C C . VAL B 1 47 ? 70.400 98.248 60.403 1.00 45.47 46 VAL B C 1
ATOM 2515 O O . VAL B 1 47 ? 69.478 98.871 60.959 1.00 44.60 46 VAL B O 1
ATOM 2519 N N . THR B 1 48 ? 71.523 98.813 59.955 1.00 45.44 47 THR B N 1
ATOM 2520 C CA . THR B 1 48 ? 71.868 100.213 60.173 1.00 45.35 47 THR B CA 1
ATOM 2521 C C . THR B 1 48 ? 71.837 101.027 58.875 1.00 45.52 47 THR B C 1
ATOM 2522 O O . THR B 1 48 ? 72.359 102.140 58.825 1.00 45.00 47 THR B O 1
ATOM 2526 N N . ASP B 1 49 ? 71.195 100.482 57.842 1.00 46.14 48 ASP B N 1
ATOM 2527 C CA . ASP B 1 49 ? 71.280 101.033 56.474 1.00 46.32 48 ASP B CA 1
ATOM 2528 C C . ASP B 1 49 ? 72.737 101.351 56.146 1.00 46.10 48 ASP B C 1
ATOM 2529 O O . ASP B 1 49 ? 73.607 100.509 56.358 1.00 46.06 48 ASP B O 1
ATOM 2534 N N . ASP B 1 50 ? 73.010 102.557 55.658 1.00 46.13 49 ASP B N 1
ATOM 2535 C CA . ASP B 1 50 ? 74.377 102.982 55.388 1.00 46.31 49 ASP B CA 1
ATOM 2536 C C . ASP B 1 50 ? 75.077 103.625 56.607 1.00 46.14 49 ASP B C 1
ATOM 2537 O O . ASP B 1 50 ? 76.183 104.125 56.468 1.00 46.63 49 ASP B O 1
ATOM 2542 N N . LEU B 1 51 ? 74.448 103.624 57.784 1.00 45.38 50 LEU B N 1
ATOM 2543 C CA . LEU B 1 51 ? 75.069 104.211 58.976 1.00 45.32 50 LEU B CA 1
ATOM 2544 C C . LEU B 1 51 ? 75.996 103.204 59.654 1.00 45.62 50 LEU B C 1
ATOM 2545 O O . LEU B 1 51 ? 75.852 101.999 59.458 1.00 46.07 50 LEU B O 1
ATOM 2550 N N . ASN B 1 52 ? 76.957 103.703 60.430 1.00 45.20 51 ASN B N 1
ATOM 2551 C CA . ASN B 1 52 ? 77.767 102.847 61.296 1.00 45.10 51 ASN B CA 1
ATOM 2552 C C . ASN B 1 52 ? 77.086 102.695 62.652 1.00 45.08 51 ASN B C 1
ATOM 2553 O O . ASN B 1 52 ? 76.041 103.298 62.895 1.00 44.69 51 ASN B O 1
ATOM 2558 N N . TYR B 1 53 ? 77.680 101.880 63.526 1.00 46.37 52 TYR B N 1
ATOM 2559 C CA . TYR B 1 53 ? 77.072 101.547 64.816 1.00 46.24 52 TYR B CA 1
ATOM 2560 C C . TYR B 1 53 ? 76.975 102.735 65.761 1.00 45.88 52 TYR B C 1
ATOM 2561 O O . TYR B 1 53 ? 75.949 102.920 66.435 1.00 46.22 52 TYR B O 1
ATOM 2570 N N . ASN B 1 54 ? 78.047 103.517 65.823 1.00 45.33 53 ASN B N 1
ATOM 2571 C CA . ASN B 1 54 ? 78.072 104.722 66.654 1.00 46.25 53 ASN B CA 1
ATOM 2572 C C . ASN B 1 54 ? 77.041 105.787 66.235 1.00 46.32 53 ASN B C 1
ATOM 2573 O O . ASN B 1 54 ? 76.437 106.443 67.094 1.00 46.43 53 ASN B O 1
ATOM 2578 N N . GLN B 1 55 ? 76.846 105.962 64.928 1.00 45.73 54 GLN B N 1
ATOM 2579 C CA . GLN B 1 55 ? 75.838 106.886 64.427 1.00 45.03 54 GLN B CA 1
ATOM 2580 C C . GLN B 1 55 ? 74.454 106.489 64.950 1.00 45.59 54 GLN B C 1
ATOM 2581 O O . GLN B 1 55 ? 73.701 107.326 65.435 1.00 46.06 54 GLN B O 1
ATOM 2587 N N . VAL B 1 56 ? 74.154 105.199 64.894 1.00 45.60 55 VAL B N 1
ATOM 2588 C CA . VAL B 1 56 ? 72.854 104.675 65.292 1.00 45.74 55 VAL B CA 1
ATOM 2589 C C . VAL B 1 56 ? 72.650 104.744 66.801 1.00 46.06 55 VAL B C 1
ATOM 2590 O O . VAL B 1 56 ? 71.564 105.041 67.272 1.00 45.31 55 VAL B O 1
ATOM 2594 N N . ARG B 1 57 ? 73.701 104.449 67.553 1.00 46.56 56 ARG B N 1
ATOM 2595 C CA . ARG B 1 57 ? 73.684 104.617 69.001 1.00 46.84 56 ARG B CA 1
ATOM 2596 C C . ARG B 1 57 ? 73.367 106.048 69.393 1.00 45.87 56 ARG B C 1
ATOM 2597 O O . ARG B 1 57 ? 72.523 106.277 70.247 1.00 46.26 56 ARG B O 1
ATOM 2605 N N . ASN B 1 58 ? 74.081 106.993 68.787 1.00 45.56 57 ASN B N 1
ATOM 2606 C CA . ASN B 1 58 ? 73.870 108.422 69.048 1.00 45.63 57 ASN B CA 1
ATOM 2607 C C . ASN B 1 58 ? 72.465 108.893 68.709 1.00 45.39 57 ASN B C 1
ATOM 2608 O O . ASN B 1 58 ? 71.906 109.721 69.430 1.00 45.47 57 ASN B O 1
ATOM 2613 N N . LEU B 1 59 ? 71.911 108.382 67.607 1.00 45.54 58 LEU B N 1
ATOM 2614 C CA . LEU B 1 59 ? 70.529 108.668 67.221 1.00 45.23 58 LEU B CA 1
ATOM 2615 C C . LEU B 1 59 ? 69.554 108.175 68.279 1.00 45.06 58 LEU B C 1
ATOM 2616 O O . LEU B 1 59 ? 68.712 108.936 68.749 1.00 45.37 58 LEU B O 1
ATOM 2621 N N . ALA B 1 60 ? 69.679 106.912 68.667 1.00 44.90 59 ALA B N 1
ATOM 2622 C CA . ALA B 1 60 ? 68.799 106.333 69.690 1.00 45.69 59 ALA B CA 1
ATOM 2623 C C . ALA B 1 60 ? 68.841 107.155 70.977 1.00 46.55 59 ALA B C 1
ATOM 2624 O O . ALA B 1 60 ? 67.818 107.424 71.606 1.00 47.31 59 ALA B O 1
ATOM 2626 N N . GLU B 1 61 ? 70.038 107.572 71.347 1.00 46.65 60 GLU B N 1
ATOM 2627 C CA . GLU B 1 61 ? 70.267 108.362 72.538 1.00 47.50 60 GLU B CA 1
ATOM 2628 C C . GLU B 1 61 ? 69.677 109.788 72.385 1.00 46.49 60 GLU B C 1
ATOM 2629 O O . GLU B 1 61 ? 69.066 110.331 73.313 1.00 46.15 60 GLU B O 1
ATOM 2635 N N . LYS B 1 62 ? 69.838 110.364 71.197 1.00 45.87 61 LYS B N 1
ATOM 2636 C CA . LYS B 1 62 ? 69.340 111.702 70.897 1.00 46.14 61 LYS B CA 1
ATOM 2637 C C . LYS B 1 62 ? 67.822 111.778 71.015 1.00 46.06 61 LYS B C 1
ATOM 2638 O O . LYS B 1 62 ? 67.278 112.813 71.396 1.00 45.89 61 LYS B O 1
ATOM 2644 N N . TYR B 1 63 ? 67.141 110.690 70.658 1.00 45.94 62 TYR B N 1
ATOM 2645 C CA . TYR B 1 63 ? 65.673 110.649 70.683 1.00 45.44 62 TYR B CA 1
ATOM 2646 C C . TYR B 1 63 ? 65.121 109.869 71.878 1.00 45.60 62 TYR B C 1
ATOM 2647 O O . TYR B 1 63 ? 63.915 109.604 71.951 1.00 45.97 62 TYR B O 1
ATOM 2656 N N . GLY B 1 64 ? 66.008 109.529 72.814 1.00 45.47 63 GLY B N 1
ATOM 2657 C CA . GLY B 1 64 ? 65.638 108.868 74.067 1.00 45.66 63 GLY B CA 1
ATOM 2658 C C . GLY B 1 64 ? 65.018 107.488 73.902 1.00 46.23 63 GLY B C 1
ATOM 2659 O O . GLY B 1 64 ? 64.064 107.154 74.603 1.00 46.84 63 GLY B O 1
ATOM 2660 N N . LEU B 1 65 ? 65.557 106.698 72.975 1.00 46.11 64 LEU B N 1
ATOM 2661 C CA . LEU B 1 65 ? 64.977 105.396 72.596 1.00 45.52 64 LEU B CA 1
ATOM 2662 C C . LEU B 1 65 ? 65.851 104.237 73.012 1.00 45.69 64 LEU B C 1
ATOM 2663 O O . LEU B 1 65 ? 67.078 104.297 72.921 1.00 46.19 64 LEU B O 1
ATOM 2668 N N . GLU B 1 66 ? 65.205 103.179 73.473 1.00 46.56 65 GLU B N 1
ATOM 2669 C CA . GLU B 1 66 ? 65.836 101.888 73.628 1.00 47.05 65 GLU B CA 1
ATOM 2670 C C . GLU B 1 66 ? 65.562 101.043 72.367 1.00 46.35 65 GLU B C 1
ATOM 2671 O O . GLU B 1 66 ? 64.413 100.909 71.934 1.00 45.32 65 GLU B O 1
ATOM 2677 N N . ILE B 1 67 ? 66.619 100.487 71.777 1.00 45.92 66 ILE B N 1
ATOM 2678 C CA . ILE B 1 67 ? 66.451 99.499 70.725 1.00 46.11 66 ILE B CA 1
ATOM 2679 C C . ILE B 1 67 ? 66.275 98.150 71.432 1.00 46.11 66 ILE B C 1
ATOM 2680 O O . ILE B 1 67 ? 67.223 97.611 72.008 1.00 46.06 66 ILE B O 1
ATOM 2685 N N . VAL B 1 68 ? 65.052 97.628 71.411 1.00 46.25 67 VAL B N 1
ATOM 2686 C CA . VAL B 1 68 ? 64.718 96.455 72.207 1.00 45.88 67 VAL B CA 1
ATOM 2687 C C . VAL B 1 68 ? 65.140 95.176 71.509 1.00 45.82 67 VAL B C 1
ATOM 2688 O O . VAL B 1 68 ? 65.724 94.312 72.139 1.00 45.82 67 VAL B O 1
ATOM 2692 N N . THR B 1 69 ? 64.856 95.041 70.220 1.00 45.48 68 THR B N 1
ATOM 2693 C CA . THR B 1 69 ? 65.392 93.899 69.479 1.00 45.74 68 THR B CA 1
ATOM 2694 C C . THR B 1 69 ? 65.895 94.212 68.097 1.00 46.06 68 THR B C 1
ATOM 2695 O O . THR B 1 69 ? 65.660 95.283 67.532 1.00 45.44 68 THR B O 1
ATOM 2699 N N . ILE B 1 70 ? 66.582 93.221 67.551 1.00 46.24 69 ILE B N 1
ATOM 2700 C CA . ILE B 1 70 ? 66.782 93.139 66.118 1.00 46.42 69 ILE B CA 1
ATOM 2701 C C . ILE B 1 70 ? 66.056 91.916 65.596 1.00 45.82 69 ILE B C 1
ATOM 2702 O O . ILE B 1 70 ? 66.145 90.846 66.194 1.00 46.75 69 ILE B O 1
ATOM 2707 N N . ASN B 1 71 ? 65.319 92.092 64.497 1.00 46.45 70 ASN B N 1
ATOM 2708 C CA . ASN B 1 71 ? 64.671 90.978 63.779 1.00 46.53 70 ASN B CA 1
ATOM 2709 C C . ASN B 1 71 ? 65.408 90.786 62.451 1.00 46.85 70 ASN B C 1
ATOM 2710 O O . ASN B 1 71 ? 65.520 91.750 61.705 1.00 46.23 70 ASN B O 1
ATOM 2715 N N . ALA B 1 72 ? 65.909 89.585 62.117 1.00 47.02 71 ALA B N 1
ATOM 2716 C CA . ALA B 1 72 ? 65.867 88.345 62.928 1.00 45.93 71 ALA B CA 1
ATOM 2717 C C . ALA B 1 72 ? 66.779 87.294 62.295 1.00 46.29 71 ALA B C 1
ATOM 2718 O O . ALA B 1 72 ? 67.164 87.386 61.116 1.00 46.73 71 ALA B O 1
ATOM 2720 N N . VAL B 1 73 ? 67.139 86.294 63.084 1.00 46.39 72 VAL B N 1
ATOM 2721 C CA . VAL B 1 73 ? 67.861 85.130 62.569 1.00 45.66 72 VAL B CA 1
ATOM 2722 C C . VAL B 1 73 ? 66.877 84.153 61.930 1.00 45.86 72 VAL B C 1
ATOM 2723 O O . VAL B 1 73 ? 65.859 83.805 62.536 1.00 46.25 72 VAL B O 1
ATOM 2727 N N . TYR B 1 74 ? 67.173 83.687 60.727 1.00 45.93 73 TYR B N 1
ATOM 2728 C CA . TYR B 1 74 ? 66.379 82.611 60.105 1.00 45.94 73 TYR B CA 1
ATOM 2729 C C . TYR B 1 74 ? 67.243 81.724 59.225 1.00 46.12 73 TYR B C 1
ATOM 2730 O O . TYR B 1 74 ? 68.062 82.238 58.466 1.00 45.95 73 TYR B O 1
ATOM 2739 N N . PRO B 1 75 ? 67.061 80.393 59.300 1.00 46.48 74 PRO B N 1
ATOM 2740 C CA . PRO B 1 75 ? 66.333 79.572 60.279 1.00 46.12 74 PRO B CA 1
ATOM 2741 C C . PRO B 1 75 ? 67.202 79.150 61.448 1.00 45.92 74 PRO B C 1
ATOM 2742 O O . PRO B 1 75 ? 68.206 78.446 61.239 1.00 46.21 74 PRO B O 1
ATOM 2746 N N . PHE B 1 76 ? 66.828 79.539 62.665 1.00 44.82 75 PHE B N 1
ATOM 2747 C CA . PHE B 1 76 ? 67.681 79.294 63.847 1.00 46.15 75 PHE B CA 1
ATOM 2748 C C . PHE B 1 76 ? 67.847 77.813 64.124 1.00 46.78 75 PHE B C 1
ATOM 2749 O O . PHE B 1 76 ? 68.824 77.376 64.738 1.00 46.92 75 PHE B O 1
ATOM 2757 N N . ASN B 1 77 ? 66.870 77.103 63.575 1.00 48.95 76 ASN B N 1
ATOM 2758 C CA . ASN B 1 77 ? 66.488 75.712 63.787 1.00 50.80 76 ASN B CA 1
ATOM 2759 C C . ASN B 1 77 ? 67.313 74.676 62.986 1.00 49.37 76 ASN B C 1
ATOM 2760 O O . ASN B 1 77 ? 67.209 73.490 63.197 1.00 46.56 76 ASN B O 1
ATOM 2765 N N . GLN B 1 78 ? 68.086 75.175 62.034 1.00 50.78 77 GLN B N 1
ATOM 2766 C CA . GLN B 1 78 ? 68.770 74.394 61.018 1.00 52.08 77 GLN B CA 1
ATOM 2767 C C . GLN B 1 78 ? 70.124 75.090 60.887 1.00 51.99 77 GLN B C 1
ATOM 2768 O O . GLN B 1 78 ? 70.436 75.747 59.888 1.00 53.52 77 GLN B O 1
ATOM 2774 N N . LEU B 1 79 ? 70.893 74.954 61.957 1.00 51.18 78 LEU B N 1
ATOM 2775 C CA . LEU B 1 79 ? 72.067 75.753 62.213 1.00 51.33 78 LEU B CA 1
ATOM 2776 C C . LEU B 1 79 ? 73.280 75.176 61.475 1.00 54.47 78 LEU B C 1
ATOM 2777 O O . LEU B 1 79 ? 74.073 74.409 62.032 1.00 57.37 78 LEU B O 1
ATOM 2782 N N . THR B 1 80 ? 73.392 75.536 60.199 1.00 53.95 79 THR B N 1
ATOM 2783 C CA . THR B 1 80 ? 74.560 75.241 59.381 1.00 52.59 79 THR B CA 1
ATOM 2784 C C . THR B 1 80 ? 75.679 76.228 59.736 1.00 54.29 79 THR B C 1
ATOM 2785 O O . THR B 1 80 ? 75.514 77.073 60.604 1.00 55.43 79 THR B O 1
ATOM 2789 N N . GLU B 1 81 ? 76.815 76.166 59.064 1.00 54.83 80 GLU B N 1
ATOM 2790 C CA . GLU B 1 81 ? 77.827 77.182 59.309 1.00 57.04 80 GLU B CA 1
ATOM 2791 C C . GLU B 1 81 ? 77.472 78.504 58.613 1.00 55.10 80 GLU B C 1
ATOM 2792 O O . GLU B 1 81 ? 77.944 79.573 59.043 1.00 55.66 80 GLU B O 1
ATOM 2798 N N . GLU B 1 82 ? 76.656 78.447 57.553 1.00 51.38 81 GLU B N 1
ATOM 2799 C CA . GLU B 1 82 ? 76.174 79.675 56.924 1.00 47.91 81 GLU B CA 1
ATOM 2800 C C . GLU B 1 82 ? 75.302 80.394 57.925 1.00 44.80 81 GLU B C 1
ATOM 2801 O O . GLU B 1 82 ? 75.513 81.561 58.178 1.00 46.06 81 GLU B O 1
ATOM 2803 N N . VAL B 1 83 ? 74.349 79.681 58.519 1.00 43.42 82 VAL B N 1
ATOM 2804 C CA . VAL B 1 83 ? 73.435 80.272 59.508 1.00 43.91 82 VAL B CA 1
ATOM 2805 C C . VAL B 1 83 ? 74.181 80.800 60.750 1.00 43.22 82 VAL B C 1
ATOM 2806 O O . VAL B 1 83 ? 73.885 81.885 61.253 1.00 44.06 82 VAL B O 1
ATOM 2810 N N . VAL B 1 84 ? 75.145 80.039 61.229 1.00 43.34 83 VAL B N 1
ATOM 2811 C CA . VAL B 1 84 ? 76.054 80.527 62.259 1.00 44.29 83 VAL B CA 1
ATOM 2812 C C . VAL B 1 84 ? 76.758 81.831 61.871 1.00 42.23 83 VAL B C 1
ATOM 2813 O O . VAL B 1 84 ? 76.735 82.771 62.653 1.00 42.31 83 VAL B O 1
ATOM 2817 N N . LYS B 1 85 ? 77.381 81.891 60.693 1.00 42.64 84 LYS B N 1
ATOM 2818 C CA . LYS B 1 85 ? 78.059 83.120 60.253 1.00 43.33 84 LYS B CA 1
ATOM 2819 C C . LYS B 1 85 ? 77.063 84.287 60.205 1.00 45.48 84 LYS B C 1
ATOM 2820 O O . LYS B 1 85 ? 77.332 85.371 60.764 1.00 48.14 84 LYS B O 1
ATOM 2823 N N . LYS B 1 86 ? 75.916 84.068 59.557 1.00 43.38 85 LYS B N 1
ATOM 2824 C CA . LYS B 1 86 ? 74.909 85.112 59.397 1.00 42.48 85 LYS B CA 1
ATOM 2825 C C . LYS B 1 86 ? 74.352 85.536 60.748 1.00 42.13 85 LYS B C 1
ATOM 2826 O O . LYS B 1 86 ? 73.983 86.691 60.907 1.00 45.62 85 LYS B O 1
ATOM 2828 N N . THR B 1 87 ? 74.317 84.619 61.717 1.00 40.11 86 THR B N 1
ATOM 2829 C CA . THR B 1 87 ? 73.906 84.936 63.092 1.00 41.12 86 THR B CA 1
ATOM 2830 C C . THR B 1 87 ? 74.954 85.780 63.823 1.00 44.02 86 THR B C 1
ATOM 2831 O O . THR B 1 87 ? 74.617 86.725 64.552 1.00 45.16 86 THR B O 1
ATOM 2835 N N . GLU B 1 88 ? 76.226 85.432 63.633 1.00 45.63 87 GLU B N 1
ATOM 2836 C CA . GLU B 1 88 ? 77.331 86.194 64.205 1.00 44.98 87 GLU B CA 1
ATOM 2837 C C . GLU B 1 88 ? 77.292 87.646 63.764 1.00 44.42 87 GLU B C 1
ATOM 2838 O O . GLU B 1 88 ? 77.507 88.537 64.569 1.00 46.59 87 GLU B O 1
ATOM 2844 N N . GLY B 1 89 ? 77.013 87.879 62.488 1.00 43.65 88 GLY B N 1
ATOM 2845 C CA . GLY B 1 89 ? 76.836 89.230 61.982 1.00 42.86 88 GLY B CA 1
ATOM 2846 C C . GLY B 1 89 ? 75.715 89.988 62.671 1.00 42.64 88 GLY B C 1
ATOM 2847 O O . GLY B 1 89 ? 75.831 91.170 62.947 1.00 41.56 88 GLY B O 1
ATOM 2848 N N . LEU B 1 90 ? 74.623 89.299 62.942 1.00 44.10 89 LEU B N 1
ATOM 2849 C CA . LEU B 1 90 ? 73.492 89.949 63.573 1.00 44.85 89 LEU B CA 1
ATOM 2850 C C . LEU B 1 90 ? 73.758 90.199 65.067 1.00 45.57 89 LEU B C 1
ATOM 2851 O O . LEU B 1 90 ? 73.276 91.197 65.624 1.00 45.44 89 LEU B O 1
ATOM 2856 N N . LEU B 1 91 ? 74.534 89.318 65.700 1.00 45.41 90 LEU B N 1
ATOM 2857 C CA . LEU B 1 91 ? 74.975 89.534 67.072 1.00 45.36 90 LEU B CA 1
ATOM 2858 C C . LEU B 1 91 ? 75.906 90.761 67.221 1.00 46.03 90 LEU B C 1
ATOM 2859 O O . LEU B 1 91 ? 75.793 91.504 68.210 1.00 45.64 90 LEU B O 1
ATOM 2864 N N . ARG B 1 92 ? 76.800 90.974 66.255 1.00 44.81 91 ARG B N 1
ATOM 2865 C CA . ARG B 1 92 ? 77.592 92.206 66.202 1.00 45.46 91 ARG B CA 1
ATOM 2866 C C . ARG B 1 92 ? 76.734 93.434 66.028 1.00 45.78 91 ARG B C 1
ATOM 2867 O O . ARG B 1 92 ? 76.981 94.458 66.656 1.00 46.79 91 ARG B O 1
ATOM 2875 N N . ASP B 1 93 ? 75.765 93.338 65.121 1.00 45.63 92 ASP B N 1
ATOM 2876 C CA . ASP B 1 93 ? 74.848 94.449 64.822 1.00 45.33 92 ASP B CA 1
ATOM 2877 C C . ASP B 1 93 ? 74.101 94.854 66.099 1.00 45.56 92 ASP B C 1
ATOM 2878 O O . ASP B 1 93 ? 74.003 96.042 66.426 1.00 45.94 92 ASP B O 1
ATOM 2883 N N . ALA B 1 94 ? 73.623 93.849 66.831 1.00 46.27 93 ALA B N 1
ATOM 2884 C CA . ALA B 1 94 ? 72.879 94.035 68.064 1.00 45.87 93 ALA B CA 1
ATOM 2885 C C . ALA B 1 94 ? 73.751 94.672 69.119 1.00 46.49 93 ALA B C 1
ATOM 2886 O O . ALA B 1 94 ? 73.372 95.656 69.737 1.00 46.84 93 ALA B O 1
ATOM 2888 N N . GLN B 1 95 ? 74.935 94.096 69.301 1.00 46.13 94 GLN B N 1
ATOM 2889 C CA . GLN B 1 95 ? 75.900 94.602 70.240 1.00 46.89 94 GLN B CA 1
ATOM 2890 C C . GLN B 1 95 ? 76.299 96.047 69.894 1.00 46.45 94 GLN B C 1
ATOM 2891 O O . GLN B 1 95 ? 76.329 96.903 70.777 1.00 47.27 94 GLN B O 1
ATOM 2897 N N . GLY B 1 96 ? 76.554 96.312 68.613 1.00 45.72 95 GLY B N 1
ATOM 2898 C CA . GLY B 1 96 ? 76.966 97.633 68.155 1.00 45.58 95 GLY B CA 1
ATOM 2899 C C . GLY B 1 96 ? 75.943 98.753 68.289 1.00 45.56 95 GLY B C 1
ATOM 2900 O O . GLY B 1 96 ? 76.326 99.879 68.597 1.00 45.11 95 GLY B O 1
ATOM 2901 N N . VAL B 1 97 ? 74.659 98.463 68.027 1.00 45.82 96 VAL B N 1
ATOM 2902 C CA . VAL B 1 97 ? 73.610 99.500 68.157 1.00 45.75 96 VAL B CA 1
ATOM 2903 C C . VAL B 1 97 ? 73.081 99.604 69.590 1.00 45.57 96 VAL B C 1
ATOM 2904 O O . VAL B 1 97 ? 72.386 100.554 69.933 1.00 46.47 96 VAL B O 1
ATOM 2908 N N . GLY B 1 98 ? 73.412 98.632 70.423 1.00 44.97 97 GLY B N 1
ATOM 2909 C CA . GLY B 1 98 ? 72.906 98.595 71.792 1.00 45.56 97 GLY B CA 1
ATOM 2910 C C . GLY B 1 98 ? 71.565 97.885 71.957 1.00 46.03 97 GLY B C 1
ATOM 2911 O O . GLY B 1 98 ? 70.796 98.168 72.891 1.00 45.78 97 GLY B O 1
ATOM 2912 N N . ALA B 1 99 ? 71.276 96.978 71.035 1.00 46.11 98 ALA B N 1
ATOM 2913 C CA . ALA B 1 99 ? 70.061 96.192 71.084 1.00 46.01 98 ALA B CA 1
ATOM 2914 C C . ALA B 1 99 ? 70.165 95.167 72.200 1.00 46.03 98 ALA B C 1
ATOM 2915 O O . ALA B 1 99 ? 71.168 94.481 72.364 1.00 47.26 98 ALA B O 1
ATOM 2917 N N . ARG B 1 100 ? 69.087 95.054 72.943 1.00 46.65 99 ARG B N 1
ATOM 2918 C CA . ARG B 1 100 ? 68.973 94.154 74.080 1.00 47.28 99 ARG B CA 1
ATOM 2919 C C . ARG B 1 100 ? 68.874 92.672 73.663 1.00 46.26 99 ARG B C 1
ATOM 2920 O O . ARG B 1 100 ? 69.448 91.801 74.296 1.00 44.97 99 ARG B O 1
ATOM 2928 N N . ALA B 1 101 ? 68.132 92.408 72.590 1.00 45.31 100 ALA B N 1
ATOM 2929 C CA . ALA B 1 101 ? 67.807 91.056 72.196 1.00 45.27 100 ALA B CA 1
ATOM 2930 C C . ALA B 1 101 ? 67.880 90.885 70.683 1.00 45.82 100 ALA B C 1
ATOM 2931 O O . ALA B 1 101 ? 67.773 91.861 69.910 1.00 44.41 100 ALA B O 1
ATOM 2933 N N . LEU B 1 102 ? 68.080 89.636 70.272 1.00 45.16 101 LEU B N 1
ATOM 2934 C CA . LEU B 1 102 ? 67.983 89.266 68.877 1.00 45.32 101 LEU B CA 1
ATOM 2935 C C . LEU B 1 102 ? 66.908 88.161 68.732 1.00 46.15 101 LEU B C 1
ATOM 2936 O O . LEU B 1 102 ? 66.809 87.230 69.551 1.00 45.26 101 LEU B O 1
ATOM 2941 N N . VAL B 1 103 ? 66.069 88.312 67.714 1.00 46.25 102 VAL B N 1
ATOM 2942 C CA . VAL B 1 103 ? 64.952 87.409 67.494 1.00 46.06 102 VAL B CA 1
ATOM 2943 C C . VAL B 1 103 ? 65.355 86.246 66.611 1.00 44.98 102 VAL B C 1
ATOM 2944 O O . VAL B 1 103 ? 66.078 86.403 65.647 1.00 44.20 102 VAL B O 1
ATOM 2948 N N . LEU B 1 104 ? 64.849 85.079 66.965 1.00 46.41 103 LEU B N 1
ATOM 2949 C CA . LEU B 1 104 ? 65.138 83.821 66.281 1.00 46.29 103 LEU B CA 1
ATOM 2950 C C . LEU B 1 104 ? 63.865 83.222 65.687 1.00 45.38 103 LEU B C 1
ATOM 2951 O O . LEU B 1 104 ? 62.906 82.946 66.393 1.00 44.82 103 LEU B O 1
ATOM 2956 N N . CYS B 1 105 ? 63.886 82.966 64.396 1.00 45.33 104 CYS B N 1
ATOM 2957 C CA . CYS B 1 105 ? 62.743 82.372 63.728 1.00 46.59 104 CYS B CA 1
ATOM 2958 C C . CYS B 1 105 ? 63.060 80.980 63.189 1.00 45.58 104 CYS B C 1
ATOM 2959 O O . CYS B 1 105 ? 64.100 80.797 62.574 1.00 45.00 104 CYS B O 1
ATOM 2962 N N . PRO B 1 106 ? 62.143 80.015 63.414 1.00 45.42 105 PRO B N 1
ATOM 2963 C CA . PRO B 1 106 ? 62.323 78.615 63.031 1.00 44.53 105 PRO B CA 1
ATOM 2964 C C . PRO B 1 106 ? 62.177 78.408 61.540 1.00 45.01 105 PRO B C 1
ATOM 2965 O O . PRO B 1 106 ? 61.516 79.229 60.877 1.00 45.50 105 PRO B O 1
ATOM 2969 N N . LEU B 1 107 ? 62.767 77.315 61.039 1.00 44.82 106 LEU B N 1
ATOM 2970 C CA . LEU B 1 107 ? 62.617 76.914 59.644 1.00 45.21 106 LEU B CA 1
ATOM 2971 C C . LEU B 1 107 ? 61.120 76.871 59.283 1.00 45.21 106 LEU B C 1
ATOM 2972 O O . LEU B 1 107 ? 60.297 76.498 60.098 1.00 44.84 106 LEU B O 1
ATOM 2977 N N . ASN B 1 108 ? 60.793 77.288 58.066 1.00 44.35 107 ASN B N 1
ATOM 2978 C CA . ASN B 1 108 ? 59.414 77.484 57.646 1.00 44.71 107 ASN B CA 1
ATOM 2979 C C . ASN B 1 108 ? 59.290 77.107 56.173 1.00 45.25 107 ASN B C 1
ATOM 2980 O O . ASN B 1 108 ? 58.792 77.880 55.349 1.00 45.11 107 ASN B O 1
ATOM 2985 N N . ASP B 1 109 ? 59.734 75.897 55.848 1.00 45.86 108 ASP B N 1
ATOM 2986 C CA . ASP B 1 109 ? 59.697 75.415 54.466 1.00 45.93 108 ASP B CA 1
ATOM 2987 C C . ASP B 1 109 ? 58.920 74.106 54.282 1.00 45.62 108 ASP B C 1
ATOM 2988 O O . ASP B 1 109 ? 59.030 73.489 53.238 1.00 43.75 108 ASP B O 1
ATOM 2993 N N . GLY B 1 110 ? 58.156 73.688 55.297 1.00 45.50 109 GLY B N 1
ATOM 2994 C CA . GLY B 1 110 ? 57.352 72.456 55.227 1.00 45.04 109 GLY B CA 1
ATOM 2995 C C . GLY B 1 110 ? 58.096 71.187 55.612 1.00 44.66 109 GLY B C 1
ATOM 2996 O O . GLY B 1 110 ? 57.560 70.091 55.523 1.00 43.70 109 GLY B O 1
ATOM 2997 N N . THR B 1 111 ? 59.336 71.370 56.044 1.00 44.66 110 THR B N 1
ATOM 2998 C CA . THR B 1 111 ? 60.248 70.308 56.419 1.00 45.86 110 THR B CA 1
ATOM 2999 C C . THR B 1 111 ? 60.227 70.153 57.922 1.00 44.74 110 THR B C 1
ATOM 3000 O O . THR B 1 111 ? 60.229 71.162 58.641 1.00 44.38 110 THR B O 1
ATOM 3004 N N . ILE B 1 112 ? 60.210 68.907 58.402 1.00 44.42 111 ILE B N 1
ATOM 3005 C CA . ILE B 1 112 ? 60.229 68.650 59.837 1.00 43.90 111 ILE B CA 1
ATOM 3006 C C . ILE B 1 112 ? 61.624 68.955 60.360 1.00 45.10 111 ILE B C 1
ATOM 3007 O O . ILE B 1 112 ? 62.606 68.547 59.751 1.00 44.28 111 ILE B O 1
ATOM 3012 N N . VAL B 1 113 ? 61.705 69.653 61.489 1.00 45.12 112 VAL B N 1
ATOM 3013 C CA . VAL B 1 113 ? 62.935 69.733 62.278 1.00 45.12 112 VAL B CA 1
ATOM 3014 C C . VAL B 1 113 ? 62.703 69.060 63.618 1.00 44.53 112 VAL B C 1
ATOM 3015 O O . VAL B 1 113 ? 61.905 69.541 64.403 1.00 44.37 112 VAL B O 1
ATOM 3019 N N . PRO B 1 114 ? 63.389 67.938 63.890 1.00 45.11 113 PRO B N 1
ATOM 3020 C CA . PRO B 1 114 ? 63.080 67.207 65.109 1.00 45.67 113 PRO B CA 1
ATOM 3021 C C . PRO B 1 114 ? 63.298 68.073 66.344 1.00 46.12 113 PRO B C 1
ATOM 3022 O O . PRO B 1 114 ? 64.212 68.906 66.329 1.00 46.07 113 PRO B O 1
ATOM 3026 N N . PRO B 1 115 ? 62.485 67.869 67.413 1.00 45.63 114 PRO B N 1
ATOM 3027 C CA . PRO B 1 115 ? 62.686 68.602 68.655 1.00 45.54 114 PRO B CA 1
ATOM 3028 C C . PRO B 1 115 ? 64.109 68.460 69.211 1.00 44.69 114 PRO B C 1
ATOM 3029 O O . PRO B 1 115 ? 64.610 69.383 69.838 1.00 45.66 114 PRO B O 1
ATOM 3033 N N . GLU B 1 116 ? 64.730 67.297 69.005 1.00 44.78 115 GLU B N 1
ATOM 3034 C CA . GLU B 1 116 ? 66.119 67.026 69.429 1.00 44.83 115 GLU B CA 1
ATOM 3035 C C . GLU B 1 116 ? 67.069 68.016 68.803 1.00 44.53 115 GLU B C 1
ATOM 3036 O O . GLU B 1 116 ? 67.996 68.468 69.449 1.00 44.55 115 GLU B O 1
ATOM 3042 N N . VAL B 1 117 ? 66.841 68.302 67.520 1.00 44.63 116 VAL B N 1
ATOM 3043 C CA . VAL B 1 117 ? 67.677 69.220 66.741 1.00 44.12 116 VAL B CA 1
ATOM 3044 C C . VAL B 1 117 ? 67.451 70.658 67.143 1.00 45.35 116 VAL B C 1
ATOM 3045 O O . VAL B 1 117 ? 68.425 71.407 67.285 1.00 46.08 116 VAL B O 1
ATOM 3049 N N . THR B 1 118 ? 66.190 71.051 67.343 1.00 45.03 117 THR B N 1
ATOM 3050 C CA . THR B 1 118 ? 65.870 72.404 67.845 1.00 45.02 117 THR B CA 1
ATOM 3051 C C . THR B 1 118 ? 66.505 72.654 69.213 1.00 45.34 117 THR B C 1
ATOM 3052 O O . THR B 1 118 ? 67.130 73.696 69.435 1.00 45.41 117 THR B O 1
ATOM 3056 N N . VAL B 1 119 ? 66.339 71.708 70.135 1.00 45.02 118 VAL B N 1
ATOM 3057 C CA . VAL B 1 119 ? 66.941 71.837 71.459 1.00 45.33 118 VAL B CA 1
ATOM 3058 C C . VAL B 1 119 ? 68.449 72.031 71.380 1.00 45.82 118 VAL B C 1
ATOM 3059 O O . VAL B 1 119 ? 68.991 72.890 72.060 1.00 46.46 118 VAL B O 1
ATOM 3063 N N . GLU B 1 120 ? 69.115 71.207 70.573 1.00 45.95 119 GLU B N 1
ATOM 3064 C CA . GLU B 1 120 ? 70.549 71.339 70.335 1.00 45.49 119 GLU B CA 1
ATOM 3065 C C . GLU B 1 120 ? 70.895 72.732 69.779 1.00 45.20 119 GLU B C 1
ATOM 3066 O O . GLU B 1 120 ? 71.905 73.335 70.158 1.00 44.89 119 GLU B O 1
ATOM 3072 N N . ALA B 1 121 ? 70.043 73.253 68.900 1.00 44.39 120 ALA B N 1
ATOM 3073 C CA . ALA B 1 121 ? 70.266 74.573 68.329 1.00 43.91 120 ALA B CA 1
ATOM 3074 C C . ALA B 1 121 ? 70.098 75.684 69.371 1.00 44.79 120 ALA B C 1
ATOM 3075 O O . ALA B 1 121 ? 70.868 76.647 69.389 1.00 45.45 120 ALA B O 1
ATOM 3077 N N . ILE B 1 122 ? 69.111 75.546 70.246 1.00 44.58 121 ILE B N 1
ATOM 3078 C CA . ILE B 1 122 ? 68.936 76.491 71.340 1.00 44.92 121 ILE B CA 1
ATOM 3079 C C . ILE B 1 122 ? 70.168 76.510 72.254 1.00 45.77 121 ILE B C 1
ATOM 3080 O O . ILE B 1 122 ? 70.640 77.577 72.625 1.00 46.81 121 ILE B O 1
ATOM 3085 N N . LYS B 1 123 ? 70.691 75.334 72.589 1.00 45.65 122 LYS B N 1
ATOM 3086 C CA . LYS B 1 123 ? 71.873 75.225 73.453 1.00 45.33 122 LYS B CA 1
ATOM 3087 C C . LYS B 1 123 ? 73.091 75.959 72.870 1.00 44.81 122 LYS B C 1
ATOM 3088 O O . LYS B 1 123 ? 73.768 76.756 73.556 1.00 44.07 122 LYS B O 1
ATOM 3094 N N . ARG B 1 124 ? 73.364 75.664 71.605 1.00 44.67 123 ARG B N 1
ATOM 3095 C CA . ARG B 1 124 ? 74.476 76.256 70.917 1.00 45.54 123 ARG B CA 1
ATOM 3096 C C . ARG B 1 124 ? 74.311 77.773 70.780 1.00 45.82 123 ARG B C 1
ATOM 3097 O O . ARG B 1 124 ? 75.250 78.553 71.005 1.00 44.95 123 ARG B O 1
ATOM 3105 N N . LEU B 1 125 ? 73.114 78.195 70.396 1.00 45.36 124 LEU B N 1
ATOM 3106 C CA . LEU B 1 125 ? 72.827 79.613 70.293 1.00 46.10 124 LEU B CA 1
ATOM 3107 C C . LEU B 1 125 ? 72.864 80.317 71.650 1.00 44.94 124 LEU B C 1
ATOM 3108 O O . LEU B 1 125 ? 73.261 81.462 71.726 1.00 45.22 124 LEU B O 1
ATOM 3113 N N . SER B 1 126 ? 72.441 79.653 72.710 1.00 44.18 125 SER B N 1
ATOM 3114 C CA . SER B 1 126 ? 72.476 80.279 74.033 1.00 44.99 125 SER B CA 1
ATOM 3115 C C . SER B 1 126 ? 73.921 80.603 74.453 1.00 45.42 125 SER B C 1
ATOM 3116 O O . SER B 1 126 ? 74.221 81.700 74.911 1.00 44.78 125 SER B O 1
ATOM 3119 N N . ASP B 1 127 ? 74.805 79.633 74.261 1.00 46.26 126 ASP B N 1
ATOM 3120 C CA . ASP B 1 127 ? 76.242 79.806 74.466 1.00 46.23 126 ASP B CA 1
ATOM 3121 C C . ASP B 1 127 ? 76.826 80.930 73.617 1.00 45.71 126 ASP B C 1
ATOM 3122 O O . ASP B 1 127 ? 77.621 81.752 74.100 1.00 46.26 126 ASP B O 1
ATOM 3127 N N . LEU B 1 128 ? 76.462 80.933 72.343 1.00 44.87 127 LEU B N 1
ATOM 3128 C CA . LEU B 1 128 ? 76.960 81.935 71.422 1.00 44.85 127 LEU B CA 1
ATOM 3129 C C . LEU B 1 128 ? 76.463 83.359 71.729 1.00 44.96 127 LEU B C 1
ATOM 3130 O O . LEU B 1 128 ? 77.235 84.305 71.634 1.00 44.42 127 LEU B O 1
ATOM 3135 N N . PHE B 1 129 ? 75.190 83.504 72.078 1.00 44.62 128 PHE B N 1
ATOM 3136 C CA . PHE B 1 129 ? 74.628 84.801 72.469 1.00 44.75 128 PHE B CA 1
ATOM 3137 C C . PHE B 1 129 ? 75.304 85.374 73.731 1.00 44.41 128 PHE B C 1
ATOM 3138 O O . PHE B 1 129 ? 75.563 86.565 73.820 1.00 43.66 128 PHE B O 1
ATOM 3146 N N . ALA B 1 130 ? 75.575 84.514 74.706 1.00 44.44 129 ALA B N 1
ATOM 3147 C CA . ALA B 1 130 ? 76.209 84.916 75.962 1.00 44.43 129 ALA B CA 1
ATOM 3148 C C . ALA B 1 130 ? 77.525 85.655 75.728 1.00 45.80 129 ALA B C 1
ATOM 3149 O O . ALA B 1 130 ? 77.981 86.516 76.512 1.00 44.94 129 ALA B O 1
ATOM 3151 N N . ARG B 1 131 ? 78.162 85.233 74.656 1.00 46.22 130 ARG B N 1
ATOM 3152 C CA . ARG B 1 131 ? 79.412 85.767 74.193 1.00 45.91 130 ARG B CA 1
ATOM 3153 C C . ARG B 1 131 ? 79.334 87.201 73.710 1.00 45.87 130 ARG B C 1
ATOM 3154 O O . ARG B 1 131 ? 80.343 87.886 73.593 1.00 47.05 130 ARG B O 1
ATOM 3162 N N . TYR B 1 132 ? 78.136 87.616 73.335 1.00 45.74 131 TYR B N 1
ATOM 3163 C CA . TYR B 1 132 ? 77.894 88.967 72.903 1.00 45.29 131 TYR B CA 1
ATOM 3164 C C . TYR B 1 132 ? 77.021 89.733 73.910 1.00 46.17 131 TYR B C 1
ATOM 3165 O O . TYR B 1 132 ? 76.710 90.909 73.693 1.00 46.61 131 TYR B O 1
ATOM 3174 N N . ASP B 1 133 ? 76.649 89.068 75.008 1.00 45.79 132 ASP B N 1
ATOM 3175 C CA . ASP B 1 133 ? 75.699 89.597 75.995 1.00 46.12 132 ASP B CA 1
ATOM 3176 C C . ASP B 1 133 ? 74.369 90.068 75.356 1.00 45.46 132 ASP B C 1
ATOM 3177 O O . ASP B 1 133 ? 73.869 91.155 75.637 1.00 45.11 132 ASP B O 1
ATOM 3182 N N . ILE B 1 134 ? 73.806 89.223 74.504 1.00 44.75 133 ILE B N 1
ATOM 3183 C CA . ILE B 1 134 ? 72.531 89.496 73.855 1.00 44.95 133 ILE B CA 1
ATOM 3184 C C . ILE B 1 134 ? 71.500 88.457 74.291 1.00 44.96 133 ILE B C 1
ATOM 3185 O O . ILE B 1 134 ? 71.793 87.266 74.356 1.00 45.07 133 ILE B O 1
ATOM 3190 N N . GLN B 1 135 ? 70.289 88.914 74.588 1.00 45.38 134 GLN B N 1
ATOM 3191 C CA . GLN B 1 135 ? 69.179 88.004 74.926 1.00 46.37 134 GLN B CA 1
ATOM 3192 C C . GLN B 1 135 ? 68.609 87.375 73.668 1.00 45.67 134 GLN B C 1
ATOM 3193 O O . GLN B 1 135 ? 68.680 87.943 72.594 1.00 46.35 134 GLN B O 1
ATOM 3199 N N . GLY B 1 136 ? 68.079 86.174 73.793 1.00 46.22 135 GLY B N 1
ATOM 3200 C CA . GLY B 1 136 ? 67.461 85.519 72.666 1.00 45.75 135 GLY B CA 1
ATOM 3201 C C . GLY B 1 136 ? 65.960 85.461 72.832 1.00 45.39 135 GLY B C 1
ATOM 3202 O O . GLY B 1 136 ? 65.458 85.158 73.915 1.00 43.05 135 GLY B O 1
ATOM 3203 N N . LEU B 1 137 ? 65.254 85.749 71.744 1.00 45.43 136 LEU B N 1
ATOM 3204 C CA . LEU B 1 137 ? 63.806 85.599 71.693 1.00 45.87 136 LEU B CA 1
ATOM 3205 C C . LEU B 1 137 ? 63.421 84.640 70.575 1.00 45.86 136 LEU B C 1
ATOM 3206 O O . LEU B 1 137 ? 63.636 84.920 69.388 1.00 45.66 136 LEU B O 1
ATOM 3211 N N . VAL B 1 138 ? 62.862 83.496 70.959 1.00 45.44 137 VAL B N 1
ATOM 3212 C CA . VAL B 1 138 ? 62.392 82.507 69.994 1.00 45.53 137 VAL B CA 1
ATOM 3213 C C . VAL B 1 138 ? 60.969 82.874 69.587 1.00 45.62 137 VAL B C 1
ATOM 3214 O O . VAL B 1 138 ? 60.076 82.938 70.440 1.00 45.32 137 VAL B O 1
ATOM 3218 N N . GLU B 1 139 ? 60.760 83.122 68.300 1.00 45.50 138 GLU B N 1
ATOM 3219 C CA . GLU B 1 139 ? 59.433 83.456 67.791 1.00 45.64 138 GLU B CA 1
ATOM 3220 C C . GLU B 1 139 ? 58.811 82.324 66.961 1.00 45.10 138 GLU B C 1
ATOM 3221 O O . GLU B 1 139 ? 59.140 82.158 65.795 1.00 45.51 138 GLU B O 1
ATOM 3227 N N . PRO B 1 140 ? 57.896 81.554 67.551 1.00 44.71 139 PRO B N 1
ATOM 3228 C CA . PRO B 1 140 ? 57.202 80.564 66.764 1.00 45.10 139 PRO B CA 1
ATOM 3229 C C . PRO B 1 140 ? 56.423 81.211 65.630 1.00 46.17 139 PRO B C 1
ATOM 3230 O O . PRO B 1 140 ? 55.852 82.284 65.804 1.00 46.85 139 PRO B O 1
ATOM 3234 N N . LEU B 1 141 ? 56.395 80.540 64.489 1.00 45.82 140 LEU B N 1
ATOM 3235 C CA . LEU B 1 141 ? 55.619 80.940 63.336 1.00 45.48 140 LEU B CA 1
ATOM 3236 C C . LEU B 1 141 ? 54.427 79.991 63.181 1.00 45.26 140 LEU B C 1
ATOM 3237 O O . LEU B 1 141 ? 54.581 78.777 63.162 1.00 43.70 140 LEU B O 1
ATOM 3242 N N . GLY B 1 142 ? 53.235 80.560 63.041 1.00 46.16 141 GLY B N 1
ATOM 3243 C CA . GLY B 1 142 ? 51.986 79.791 62.999 1.00 45.11 141 GLY B CA 1
ATOM 3244 C C . GLY B 1 142 ? 51.643 79.113 61.677 1.00 44.13 141 GLY B C 1
ATOM 3245 O O . GLY B 1 142 ? 50.756 78.294 61.627 1.00 42.83 141 GLY B O 1
ATOM 3246 N N . PHE B 1 143 ? 52.355 79.449 60.612 1.00 44.23 142 PHE B N 1
ATOM 3247 C CA . PHE B 1 143 ? 52.096 78.831 59.311 1.00 44.59 142 PHE B CA 1
ATOM 3248 C C . PHE B 1 143 ? 52.125 77.315 59.411 1.00 44.82 142 PHE B C 1
ATOM 3249 O O . PHE B 1 143 ? 52.900 76.740 60.168 1.00 45.36 142 PHE B O 1
ATOM 3257 N N . ARG B 1 144 ? 51.275 76.669 58.640 1.00 44.63 143 ARG B N 1
ATOM 3258 C CA . ARG B 1 144 ? 51.261 75.221 58.590 1.00 45.12 143 ARG B CA 1
ATOM 3259 C C . ARG B 1 144 ? 52.610 74.583 58.196 1.00 45.16 143 ARG B C 1
ATOM 3260 O O . ARG B 1 144 ? 52.928 73.471 58.648 1.00 43.92 143 ARG B O 1
ATOM 3268 N N . VAL B 1 145 ? 53.394 75.293 57.383 1.00 44.57 144 VAL B N 1
ATOM 3269 C CA . VAL B 1 145 ? 54.720 74.819 56.951 1.00 44.60 144 VAL B CA 1
ATOM 3270 C C . VAL B 1 145 ? 55.846 75.111 57.966 1.00 44.60 144 VAL B C 1
ATOM 3271 O O . VAL B 1 145 ? 57.015 74.829 57.703 1.00 45.56 144 VAL B O 1
ATOM 3275 N N . SER B 1 146 ? 55.493 75.700 59.107 1.00 45.04 145 SER B N 1
ATOM 3276 C CA . SER B 1 146 ? 56.453 76.061 60.133 1.00 44.74 145 SER B CA 1
ATOM 3277 C C . SER B 1 146 ? 56.895 74.842 60.935 1.00 44.32 145 SER B C 1
ATOM 3278 O O . SER B 1 146 ? 56.082 74.002 61.332 1.00 43.11 145 SER B O 1
ATOM 3281 N N . SER B 1 147 ? 58.188 74.755 61.194 1.00 44.48 146 SER B N 1
ATOM 3282 C CA . SER B 1 147 ? 58.721 73.669 62.017 1.00 44.86 146 SER B CA 1
ATOM 3283 C C . SER B 1 147 ? 58.485 73.878 63.512 1.00 44.61 146 SER B C 1
ATOM 3284 O O . SER B 1 147 ? 58.710 72.969 64.293 1.00 45.11 146 SER B O 1
ATOM 3287 N N . LEU B 1 148 ? 58.023 75.054 63.918 1.00 45.23 147 LEU B N 1
ATOM 3288 C CA . LEU B 1 148 ? 57.780 75.347 65.346 1.00 45.66 147 LEU B CA 1
ATOM 3289 C C . LEU B 1 148 ? 56.664 76.380 65.451 1.00 45.82 147 LEU B C 1
ATOM 3290 O O . LEU B 1 148 ? 56.884 77.563 65.233 1.00 46.60 147 LEU B O 1
ATOM 3295 N N . ARG B 1 149 ? 55.464 75.899 65.764 1.00 45.77 148 ARG B N 1
ATOM 3296 C CA . ARG B 1 149 ? 54.236 76.697 65.712 1.00 45.45 148 ARG B CA 1
ATOM 3297 C C . ARG B 1 149 ? 53.667 77.044 67.075 1.00 45.64 148 ARG B C 1
ATOM 3298 O O . ARG B 1 149 ? 52.943 78.032 67.209 1.00 47.00 148 ARG B O 1
ATOM 3306 N N . SER B 1 150 ? 53.980 76.228 68.074 1.00 45.55 149 SER B N 1
ATOM 3307 C CA . SER B 1 150 ? 53.415 76.368 69.400 1.00 45.42 149 SER B CA 1
ATOM 3308 C C . SER B 1 150 ? 54.366 77.101 70.323 1.00 45.08 149 SER B C 1
ATOM 3309 O O . SER B 1 150 ? 55.513 76.704 70.471 1.00 45.26 149 SER B O 1
ATOM 3312 N N . ALA B 1 151 ? 53.879 78.176 70.931 1.00 45.21 150 ALA B N 1
ATOM 3313 C CA . ALA B 1 151 ? 54.607 78.909 71.962 1.00 45.68 150 ALA B CA 1
ATOM 3314 C C . ALA B 1 151 ? 54.851 78.051 73.211 1.00 45.88 150 ALA B C 1
ATOM 3315 O O . ALA B 1 151 ? 55.924 78.117 73.814 1.00 45.00 150 ALA B O 1
ATOM 3317 N N . VAL B 1 152 ? 53.836 77.268 73.594 1.00 46.04 151 VAL B N 1
ATOM 3318 C CA . VAL B 1 152 ? 53.922 76.349 74.738 1.00 45.40 151 VAL B CA 1
ATOM 3319 C C . VAL B 1 152 ? 55.061 75.318 74.548 1.00 46.01 151 VAL B C 1
ATOM 3320 O O . VAL B 1 152 ? 55.883 75.108 75.439 1.00 46.54 151 VAL B O 1
ATOM 3324 N N . TRP B 1 153 ? 55.095 74.700 73.376 1.00 45.53 152 TRP B N 1
ATOM 3325 C CA . TRP B 1 153 ? 56.122 73.752 73.011 1.00 45.55 152 TRP B CA 1
ATOM 3326 C C . TRP B 1 153 ? 57.481 74.433 72.971 1.00 45.32 152 TRP B C 1
ATOM 3327 O O . TRP B 1 153 ? 58.473 73.867 73.406 1.00 44.64 152 TRP B O 1
ATOM 3338 N N . ALA B 1 154 ? 57.520 75.635 72.408 1.00 45.04 153 ALA B N 1
ATOM 3339 C CA . ALA B 1 154 ? 58.748 76.414 72.340 1.00 45.52 153 ALA B CA 1
ATOM 3340 C C . ALA B 1 154 ? 59.311 76.682 73.733 1.00 44.96 153 ALA B C 1
ATOM 3341 O O . ALA B 1 154 ? 60.504 76.581 73.944 1.00 44.21 153 ALA B O 1
ATOM 3343 N N . GLN B 1 155 ? 58.449 77.007 74.684 1.00 45.12 154 GLN B N 1
ATOM 3344 C CA . GLN B 1 155 ? 58.882 77.181 76.061 1.00 45.68 154 GLN B CA 1
ATOM 3345 C C . GLN B 1 155 ? 59.462 75.890 76.650 1.00 45.27 154 GLN B C 1
ATOM 3346 O O . GLN B 1 155 ? 60.433 75.919 77.394 1.00 45.89 154 GLN B O 1
ATOM 3352 N N . GLN B 1 156 ? 58.870 74.765 76.294 1.00 45.45 155 GLN B N 1
ATOM 3353 C CA . GLN B 1 156 ? 59.276 73.458 76.816 1.00 46.37 155 GLN B CA 1
ATOM 3354 C C . GLN B 1 156 ? 60.690 73.118 76.354 1.00 45.40 155 GLN B C 1
ATOM 3355 O O . GLN B 1 156 ? 61.528 72.693 77.164 1.00 44.42 155 GLN B O 1
ATOM 3358 N N . LEU B 1 157 ? 60.950 73.354 75.061 1.00 45.53 156 LEU B N 1
ATOM 3359 C CA . LEU B 1 157 ? 62.230 73.076 74.443 1.00 45.34 156 LEU B CA 1
ATOM 3360 C C . LEU B 1 157 ? 63.350 73.960 75.002 1.00 45.78 156 LEU B C 1
ATOM 3361 O O . LEU B 1 157 ? 64.470 73.487 75.239 1.00 46.03 156 LEU B O 1
ATOM 3366 N N . ILE B 1 158 ? 63.035 75.231 75.244 1.00 45.74 157 ILE B N 1
ATOM 3367 C CA . ILE B 1 158 ? 63.956 76.157 75.900 1.00 45.23 157 ILE B CA 1
ATOM 3368 C C . ILE B 1 158 ? 64.352 75.646 77.284 1.00 46.30 157 ILE B C 1
ATOM 3369 O O . ILE B 1 158 ? 65.530 75.674 77.631 1.00 44.69 157 ILE B O 1
ATOM 3374 N N . ARG B 1 159 ? 63.372 75.182 78.066 1.00 46.02 158 ARG B N 1
ATOM 3375 C CA . ARG B 1 159 ? 63.649 74.620 79.394 1.00 46.18 158 ARG B CA 1
ATOM 3376 C C . ARG B 1 159 ? 64.510 73.349 79.296 1.00 45.99 158 ARG B C 1
ATOM 3377 O O . ARG B 1 159 ? 65.428 73.169 80.088 1.00 46.50 158 ARG B O 1
ATOM 3385 N N . GLU B 1 160 ? 64.240 72.491 78.318 1.00 45.95 159 GLU B N 1
ATOM 3386 C CA . GLU B 1 160 ? 65.045 71.291 78.147 1.00 48.06 159 GLU B CA 1
ATOM 3387 C C . GLU B 1 160 ? 66.492 71.623 77.752 1.00 45.45 159 GLU B C 1
ATOM 3388 O O . GLU B 1 160 ? 67.410 70.924 78.130 1.00 45.76 159 GLU B O 1
ATOM 3394 N N . ALA B 1 161 ? 66.673 72.700 77.002 1.00 45.50 160 ALA B N 1
ATOM 3395 C CA . ALA B 1 161 ? 67.990 73.181 76.637 1.00 45.35 160 ALA B CA 1
ATOM 3396 C C . ALA B 1 161 ? 68.705 73.854 77.799 1.00 44.98 160 ALA B C 1
ATOM 3397 O O . ALA B 1 161 ? 69.888 74.141 77.697 1.00 45.19 160 ALA B O 1
ATOM 3399 N N . GLY B 1 162 ? 67.996 74.133 78.887 1.00 44.64 161 GLY B N 1
ATOM 3400 C CA . GLY B 1 162 ? 68.545 74.898 79.992 1.00 44.50 161 GLY B CA 1
ATOM 3401 C C . GLY B 1 162 ? 68.975 76.305 79.596 1.00 45.03 161 GLY B C 1
ATOM 3402 O O . GLY B 1 162 ? 69.986 76.821 80.087 1.00 45.15 161 GLY B O 1
ATOM 3403 N N . SER B 1 163 ? 68.178 76.940 78.743 1.00 45.14 162 SER B N 1
ATOM 3404 C CA . SER B 1 163 ? 68.515 78.232 78.131 1.00 44.54 162 SER B CA 1
ATOM 3405 C C . SER B 1 163 ? 67.794 79.416 78.811 1.00 44.59 162 SER B C 1
ATOM 3406 O O . SER B 1 163 ? 66.692 79.267 79.315 1.00 44.77 162 SER B O 1
ATOM 3409 N N . PRO B 1 164 ? 68.419 80.602 78.819 1.00 44.70 163 PRO B N 1
ATOM 3410 C CA . PRO B 1 164 ? 67.778 81.792 79.377 1.00 45.40 163 PRO B CA 1
ATOM 3411 C C . PRO B 1 164 ? 66.856 82.506 78.396 1.00 45.32 163 PRO B C 1
ATOM 3412 O O . PRO B 1 164 ? 66.230 83.502 78.744 1.00 47.14 163 PRO B O 1
ATOM 3416 N N . PHE B 1 165 ? 66.804 81.998 77.172 1.00 45.01 164 PHE B N 1
ATOM 3417 C CA . PHE B 1 165 ? 65.951 82.522 76.124 1.00 44.41 164 PHE B CA 1
ATOM 3418 C C . PHE B 1 165 ? 64.504 82.570 76.550 1.00 45.31 164 PHE B C 1
ATOM 3419 O O . PHE B 1 165 ? 64.067 81.851 77.467 1.00 44.93 164 PHE B O 1
ATOM 3427 N N . LYS B 1 166 ? 63.762 83.449 75.886 1.00 45.64 165 LYS B N 1
ATOM 3428 C CA . LYS B 1 166 ? 62.341 83.593 76.115 1.00 45.32 165 LYS B CA 1
ATOM 3429 C C . LYS B 1 166 ? 61.585 83.539 74.791 1.00 45.38 165 LYS B C 1
ATOM 3430 O O . LYS B 1 166 ? 62.169 83.664 73.713 1.00 44.49 165 LYS B O 1
ATOM 3436 N N . VAL B 1 167 ? 60.271 83.358 74.881 1.00 45.47 166 VAL B N 1
ATOM 3437 C CA . VAL B 1 167 ? 59.436 83.273 73.694 1.00 45.60 166 VAL B CA 1
ATOM 3438 C C . VAL B 1 167 ? 58.896 84.651 73.322 1.00 45.69 166 VAL B C 1
ATOM 3439 O O . VAL B 1 167 ? 58.538 85.453 74.184 1.00 44.67 166 VAL B O 1
ATOM 3443 N N . LEU B 1 168 ? 58.871 84.905 72.018 1.00 46.07 167 LEU B N 1
ATOM 3444 C CA . LEU B 1 168 ? 58.225 86.068 71.457 1.00 45.51 167 LEU B CA 1
ATOM 3445 C C . LEU B 1 168 ? 56.866 85.613 70.958 1.00 45.09 167 LEU B C 1
ATOM 3446 O O . LEU B 1 168 ? 56.752 84.828 70.023 1.00 43.91 167 LEU B O 1
ATOM 3451 N N . LEU B 1 169 ? 55.834 86.124 71.604 1.00 45.92 168 LEU B N 1
ATOM 3452 C CA . LEU B 1 169 ? 54.450 85.839 71.228 1.00 47.20 168 LEU B CA 1
ATOM 3453 C C . LEU B 1 169 ? 53.948 86.877 70.209 1.00 46.14 168 LEU B C 1
ATOM 3454 O O . LEU B 1 169 ? 53.813 88.055 70.504 1.00 46.43 168 LEU B O 1
ATOM 3459 N N . ASP B 1 170 ? 53.665 86.412 69.008 1.00 45.05 169 ASP B N 1
ATOM 3460 C CA . ASP B 1 170 ? 53.184 87.264 67.947 1.00 45.34 169 ASP B CA 1
ATOM 3461 C C . ASP B 1 170 ? 51.702 86.895 67.718 1.00 45.67 169 ASP B C 1
ATOM 3462 O O . ASP B 1 170 ? 51.378 85.748 67.407 1.00 45.28 169 ASP B O 1
ATOM 3467 N N . THR B 1 171 ? 50.805 87.864 67.899 1.00 45.54 170 THR B N 1
ATOM 3468 C CA . THR B 1 171 ? 49.367 87.601 67.849 1.00 45.44 170 THR B CA 1
ATOM 3469 C C . THR B 1 171 ? 48.895 87.001 66.509 1.00 44.83 170 THR B C 1
ATOM 3470 O O . THR B 1 171 ? 47.965 86.201 66.490 1.00 45.06 170 THR B O 1
ATOM 3474 N N . PHE B 1 172 ? 49.545 87.386 65.409 1.00 44.47 171 PHE B N 1
ATOM 3475 C CA . PHE B 1 172 ? 49.283 86.790 64.094 1.00 45.51 171 PHE B CA 1
ATOM 3476 C C . PHE B 1 172 ? 49.653 85.314 64.060 1.00 45.27 171 PHE B C 1
ATOM 3477 O O . PHE B 1 172 ? 48.882 84.476 63.575 1.00 43.45 171 PHE B O 1
ATOM 3485 N N . HIS B 1 173 ? 50.836 85.003 64.577 1.00 44.81 172 HIS B N 1
ATOM 3486 C CA . HIS B 1 173 ? 51.298 83.617 64.582 1.00 45.44 172 HIS B CA 1
ATOM 3487 C C . HIS B 1 173 ? 50.501 82.740 65.557 1.00 45.74 172 HIS B C 1
ATOM 3488 O O . HIS B 1 173 ? 50.185 81.577 65.239 1.00 45.75 172 HIS B O 1
ATOM 3495 N N . HIS B 1 174 ? 50.117 83.316 66.696 1.00 44.49 173 HIS B N 1
ATOM 3496 C CA . HIS B 1 174 ? 49.152 82.670 67.583 1.00 44.47 173 HIS B CA 1
ATOM 3497 C C . HIS B 1 174 ? 47.826 82.363 66.865 1.00 45.72 173 HIS B C 1
ATOM 3498 O O . HIS B 1 174 ? 47.295 81.259 66.988 1.00 46.01 173 HIS B O 1
ATOM 3505 N N . HIS B 1 175 ? 47.297 83.330 66.114 1.00 45.57 174 HIS B N 1
ATOM 3506 C CA . HIS B 1 175 ? 46.008 83.123 65.432 1.00 45.64 174 HIS B CA 1
ATOM 3507 C C . HIS B 1 175 ? 46.068 82.001 64.392 1.00 45.49 174 HIS B C 1
ATOM 3508 O O . HIS B 1 175 ? 45.095 81.260 64.211 1.00 45.65 174 HIS B O 1
ATOM 3515 N N . LEU B 1 176 ? 47.205 81.893 63.705 1.00 46.09 175 LEU B N 1
ATOM 3516 C CA . LEU B 1 176 ? 47.379 80.872 62.677 1.00 46.10 175 LEU B CA 1
ATOM 3517 C C . LEU B 1 176 ? 47.448 79.431 63.251 1.00 46.22 175 LEU B C 1
ATOM 3518 O O . LEU B 1 176 ? 47.149 78.491 62.527 1.00 46.13 175 LEU B O 1
ATOM 3523 N N . TYR B 1 177 ? 47.783 79.251 64.538 1.00 49.48 176 TYR B N 1
ATOM 3524 C CA . TYR B 1 177 ? 47.834 77.897 65.171 1.00 51.90 176 TYR B CA 1
ATOM 3525 C C . TYR B 1 177 ? 46.662 77.719 66.114 1.00 55.24 176 TYR B C 1
ATOM 3526 O O . TYR B 1 177 ? 46.693 78.158 67.239 1.00 56.56 176 TYR B O 1
ATOM 3535 N N . GLU B 1 178 ? 45.619 77.062 65.645 1.00 62.18 177 GLU B N 1
ATOM 3536 C CA . GLU B 1 178 ? 44.328 77.067 66.344 1.00 67.00 177 GLU B CA 1
ATOM 3537 C C . GLU B 1 178 ? 44.276 76.086 67.523 1.00 68.03 177 GLU B C 1
ATOM 3538 O O . GLU B 1 178 ? 43.563 76.336 68.505 1.00 65.28 177 GLU B O 1
ATOM 3544 N N . GLU B 1 179 ? 45.069 75.004 67.435 1.00 70.93 178 GLU B N 1
ATOM 3545 C CA . GLU B 1 179 ? 45.204 73.992 68.508 1.00 71.53 178 GLU B CA 1
ATOM 3546 C C . GLU B 1 179 ? 45.992 74.494 69.726 1.00 72.66 178 GLU B C 1
ATOM 3547 O O . GLU B 1 179 ? 46.483 73.685 70.515 1.00 72.25 178 GLU B O 1
ATOM 3549 N N . ALA B 1 180 ? 46.101 75.822 69.861 1.00 74.17 179 ALA B N 1
ATOM 3550 C CA . ALA B 1 180 ? 46.868 76.491 70.924 1.00 73.69 179 ALA B CA 1
ATOM 3551 C C . ALA B 1 180 ? 45.989 77.240 71.913 1.00 75.11 179 ALA B C 1
ATOM 3552 O O . ALA B 1 180 ? 46.469 77.585 72.988 1.00 78.01 179 ALA B O 1
ATOM 3554 N N . GLU B 1 181 ? 44.731 77.519 71.556 1.00 74.58 180 GLU B N 1
ATOM 3555 C CA . GLU B 1 181 ? 43.807 78.239 72.451 1.00 73.89 180 GLU B CA 1
ATOM 3556 C C . GLU B 1 181 ? 43.243 77.347 73.571 1.00 73.39 180 GLU B C 1
ATOM 3557 O O . GLU B 1 181 ? 42.659 77.859 74.528 1.00 72.06 180 GLU B O 1
ATOM 3563 N N . LYS B 1 182 ? 43.419 76.027 73.442 1.00 73.90 181 LYS B N 1
ATOM 3564 C CA . LYS B 1 182 ? 42.983 75.045 74.459 1.00 74.48 181 LYS B CA 1
ATOM 3565 C C . LYS B 1 182 ? 43.885 75.066 75.705 1.00 73.40 181 LYS B C 1
ATOM 3566 O O . LYS B 1 182 ? 43.443 75.335 76.831 1.00 72.63 181 LYS B O 1
ATOM 3568 N N . GLU B 1 183 ? 45.152 74.746 75.472 1.00 72.07 182 GLU B N 1
ATOM 3569 C CA . GLU B 1 183 ? 46.210 74.921 76.450 1.00 70.32 182 GLU B CA 1
ATOM 3570 C C . GLU B 1 183 ? 46.237 76.357 77.001 1.00 67.76 182 GLU B C 1
ATOM 3571 O O . GLU B 1 183 ? 45.987 76.601 78.185 1.00 66.74 182 GLU B O 1
ATOM 3573 N N . PHE B 1 184 ? 46.462 77.290 76.077 1.00 65.15 183 PHE B N 1
ATOM 3574 C CA . PHE B 1 184 ? 47.160 78.563 76.328 1.00 61.49 183 PHE B CA 1
ATOM 3575 C C . PHE B 1 184 ? 47.196 79.124 77.764 1.00 59.57 183 PHE B C 1
ATOM 3576 O O . PHE B 1 184 ? 48.288 79.290 78.323 1.00 59.04 183 PHE B O 1
ATOM 3584 N N . ALA B 1 185 ? 46.033 79.436 78.335 1.00 55.86 184 ALA B N 1
ATOM 3585 C CA . ALA B 1 185 ? 45.974 80.108 79.637 1.00 53.80 184 ALA B CA 1
ATOM 3586 C C . ALA B 1 185 ? 46.659 79.298 80.754 1.00 53.71 184 ALA B C 1
ATOM 3587 O O . ALA B 1 185 ? 47.444 79.847 81.539 1.00 53.48 184 ALA B O 1
ATOM 3589 N N . SER B 1 186 ? 46.371 77.997 80.818 1.00 51.77 185 SER B N 1
ATOM 3590 C CA . SER B 1 186 ? 46.962 77.120 81.840 1.00 50.48 185 SER B CA 1
ATOM 3591 C C . SER B 1 186 ? 48.376 76.605 81.488 1.00 47.94 185 SER B C 1
ATOM 3592 O O . SER B 1 186 ? 49.174 76.369 82.370 1.00 46.43 185 SER B O 1
ATOM 3595 N N . ARG B 1 187 ? 48.696 76.479 80.203 1.00 48.68 186 ARG B N 1
ATOM 3596 C CA . ARG B 1 187 ? 49.932 75.824 79.765 1.00 48.32 186 ARG B CA 1
ATOM 3597 C C . ARG B 1 187 ? 51.126 76.766 79.536 1.00 47.40 186 ARG B C 1
ATOM 3598 O O . ARG B 1 187 ? 52.276 76.381 79.749 1.00 45.12 186 ARG B O 1
ATOM 3606 N N . ILE B 1 188 ? 50.852 77.989 79.105 1.00 47.18 187 ILE B N 1
ATOM 3607 C CA . ILE B 1 188 ? 51.895 78.978 78.846 1.00 46.49 187 ILE B CA 1
ATOM 3608 C C . ILE B 1 188 ? 52.344 79.603 80.181 1.00 46.15 187 ILE B C 1
ATOM 3609 O O . ILE B 1 188 ? 51.548 79.748 81.119 1.00 43.00 187 ILE B O 1
ATOM 3614 N N . ASP B 1 189 ? 53.620 79.974 80.248 1.00 47.00 188 ASP B N 1
ATOM 3615 C CA . ASP B 1 189 ? 54.197 80.667 81.408 1.00 47.67 188 ASP B CA 1
ATOM 3616 C C . ASP B 1 189 ? 54.500 82.144 81.031 1.00 47.90 188 ASP B C 1
ATOM 3617 O O . ASP B 1 189 ? 55.362 82.438 80.170 1.00 45.96 188 ASP B O 1
ATOM 3622 N N . ILE B 1 190 ? 53.775 83.060 81.677 1.00 48.32 189 ILE B N 1
ATOM 3623 C CA . ILE B 1 190 ? 53.856 84.494 81.374 1.00 49.11 189 ILE B CA 1
ATOM 3624 C C . ILE B 1 190 ? 55.236 85.122 81.587 1.00 49.03 189 ILE B C 1
ATOM 3625 O O . ILE B 1 190 ? 55.642 85.999 80.816 1.00 50.35 189 ILE B O 1
ATOM 3630 N N . SER B 1 191 ? 55.949 84.682 82.614 1.00 47.89 190 SER B N 1
ATOM 3631 C CA . SER B 1 191 ? 57.309 85.161 82.845 1.00 48.31 190 SER B CA 1
ATOM 3632 C C . SER B 1 191 ? 58.256 84.762 81.712 1.00 47.56 190 SER B C 1
ATOM 3633 O O . SER B 1 191 ? 59.231 85.467 81.444 1.00 48.66 190 SER B O 1
ATOM 3636 N N . ALA B 1 192 ? 57.960 83.661 81.024 1.00 46.77 191 ALA B N 1
ATOM 3637 C CA . ALA B 1 192 ? 58.813 83.189 79.919 1.00 46.02 191 ALA B CA 1
ATOM 3638 C C . ALA B 1 192 ? 58.439 83.775 78.566 1.00 45.52 191 ALA B C 1
ATOM 3639 O O . ALA B 1 192 ? 58.920 83.290 77.532 1.00 45.48 191 ALA B O 1
ATOM 3641 N N . ILE B 1 193 ? 57.591 84.805 78.565 1.00 45.87 192 ILE B N 1
ATOM 3642 C CA . ILE B 1 193 ? 57.277 85.560 77.346 1.00 45.50 192 ILE B CA 1
ATOM 3643 C C . ILE B 1 193 ? 57.994 86.901 77.426 1.00 46.01 192 ILE B C 1
ATOM 3644 O O . ILE B 1 193 ? 57.718 87.706 78.313 1.00 44.15 192 ILE B O 1
ATOM 3649 N N . GLY B 1 194 ? 58.901 87.136 76.488 1.00 46.11 193 GLY B N 1
ATOM 3650 C CA . GLY B 1 194 ? 59.829 88.244 76.590 1.00 46.00 193 GLY B CA 1
ATOM 3651 C C . GLY B 1 194 ? 59.460 89.431 75.740 1.00 45.74 193 GLY B C 1
ATOM 3652 O O . GLY B 1 194 ? 60.036 90.511 75.909 1.00 45.12 193 GLY B O 1
ATOM 3653 N N . LEU B 1 195 ? 58.534 89.220 74.809 1.00 44.20 194 LEU B N 1
ATOM 3654 C CA . LEU B 1 195 ? 57.976 90.295 73.992 1.00 44.17 194 LEU B CA 1
ATOM 3655 C C . LEU B 1 195 ? 56.712 89.817 73.255 1.00 43.96 194 LEU B C 1
ATOM 3656 O O . LEU B 1 195 ? 56.558 88.622 72.976 1.00 42.55 194 LEU B O 1
ATOM 3661 N N . VAL B 1 196 ? 55.804 90.747 72.974 1.00 43.71 195 VAL B N 1
ATOM 3662 C CA . VAL B 1 196 ? 54.631 90.469 72.166 1.00 42.59 195 VAL B CA 1
ATOM 3663 C C . VAL B 1 196 ? 54.649 91.356 70.934 1.00 43.14 195 VAL B C 1
ATOM 3664 O O . VAL B 1 196 ? 54.965 92.545 71.026 1.00 42.59 195 VAL B O 1
ATOM 3668 N N . HIS B 1 197 ? 54.337 90.766 69.775 1.00 44.04 196 HIS B N 1
ATOM 3669 C CA . HIS B 1 197 ? 54.161 91.519 68.523 1.00 42.99 196 HIS B CA 1
ATOM 3670 C C . HIS B 1 197 ? 52.698 91.609 68.208 1.00 42.18 196 HIS B C 1
ATOM 3671 O O . HIS B 1 197 ? 52.029 90.598 68.161 1.00 42.93 196 HIS B O 1
ATOM 3678 N N . LEU B 1 198 ? 52.211 92.819 67.967 1.00 42.34 197 LEU B N 1
ATOM 3679 C CA . LEU B 1 198 ? 50.805 93.030 67.669 1.00 43.07 197 LEU B CA 1
ATOM 3680 C C . LEU B 1 198 ? 50.618 93.408 66.215 1.00 43.32 197 LEU B C 1
ATOM 3681 O O . LEU B 1 198 ? 51.328 94.262 65.708 1.00 42.82 197 LEU B O 1
ATOM 3686 N N . SER B 1 199 ? 49.669 92.767 65.539 1.00 43.90 198 SER B N 1
ATOM 3687 C CA . SER B 1 199 ? 49.227 93.247 64.235 1.00 44.26 198 SER B CA 1
ATOM 3688 C C . SER B 1 199 ? 47.791 92.852 63.909 1.00 44.90 198 SER B C 1
ATOM 3689 O O . SER B 1 199 ? 47.284 91.807 64.359 1.00 44.66 198 SER B O 1
ATOM 3692 N N . GLY B 1 200 ? 47.143 93.717 63.127 1.00 45.28 199 GLY B N 1
ATOM 3693 C CA . GLY B 1 200 ? 45.777 93.492 62.671 1.00 45.03 199 GLY B CA 1
ATOM 3694 C C . GLY B 1 200 ? 45.699 92.805 61.311 1.00 45.47 199 GLY B C 1
ATOM 3695 O O . GLY B 1 200 ? 46.613 92.919 60.487 1.00 45.06 199 GLY B O 1
ATOM 3696 N N . VAL B 1 201 ? 44.599 92.080 61.102 1.00 45.39 200 VAL B N 1
ATOM 3697 C CA . VAL B 1 201 ? 44.310 91.389 59.855 1.00 45.50 200 VAL B CA 1
ATOM 3698 C C . VAL B 1 201 ? 42.807 91.494 59.645 1.00 45.96 200 VAL B C 1
ATOM 3699 O O . VAL B 1 201 ? 42.027 90.921 60.406 1.00 44.87 200 VAL B O 1
ATOM 3703 N N . GLU B 1 202 ? 42.414 92.260 58.631 1.00 47.10 201 GLU B N 1
ATOM 3704 C CA . GLU B 1 202 ? 41.003 92.467 58.308 1.00 48.44 201 GLU B CA 1
ATOM 3705 C C . GLU B 1 202 ? 40.538 91.498 57.213 1.00 48.74 201 GLU B C 1
ATOM 3706 O O . GLU B 1 202 ? 39.330 91.257 57.084 1.00 47.86 201 GLU B O 1
ATOM 3712 N N . ASP B 1 203 ? 41.490 90.926 56.462 1.00 49.10 202 ASP B N 1
ATOM 3713 C CA . ASP B 1 203 ? 41.169 89.929 55.430 1.00 49.11 202 ASP B CA 1
ATOM 3714 C C . ASP B 1 203 ? 40.431 88.753 56.092 1.00 49.29 202 ASP B C 1
ATOM 3715 O O . ASP B 1 203 ? 40.916 88.148 57.073 1.00 49.28 202 ASP B O 1
ATOM 3720 N N . THR B 1 204 ? 39.246 88.458 55.556 1.00 49.64 203 THR B N 1
ATOM 3721 C CA . THR B 1 204 ? 38.373 87.422 56.114 1.00 49.77 203 THR B CA 1
ATOM 3722 C C . THR B 1 204 ? 38.566 86.023 55.500 1.00 50.47 203 THR B C 1
ATOM 3723 O O . THR B 1 204 ? 37.812 85.101 55.833 1.00 51.04 203 THR B O 1
ATOM 3727 N N . ARG B 1 205 ? 39.570 85.857 54.629 1.00 50.54 204 ARG B N 1
ATOM 3728 C CA . ARG B 1 205 ? 39.835 84.552 53.984 1.00 50.03 204 ARG B CA 1
ATOM 3729 C C . ARG B 1 205 ? 40.423 83.588 55.006 1.00 49.15 204 ARG B C 1
ATOM 3730 O O . ARG B 1 205 ? 41.082 84.031 55.948 1.00 49.98 204 ARG B O 1
ATOM 3738 N N . PRO B 1 206 ? 40.200 82.268 54.815 1.00 48.33 205 PRO B N 1
ATOM 3739 C CA . PRO B 1 206 ? 40.441 81.314 55.912 1.00 47.51 205 PRO B CA 1
ATOM 3740 C C . PRO B 1 206 ? 41.881 81.316 56.427 1.00 47.82 205 PRO B C 1
ATOM 3741 O O . PRO B 1 206 ? 42.809 81.556 55.665 1.00 49.01 205 PRO B O 1
ATOM 3745 N N . THR B 1 207 ? 42.035 81.041 57.719 1.00 47.26 206 THR B N 1
ATOM 3746 C CA . THR B 1 207 ? 43.309 81.101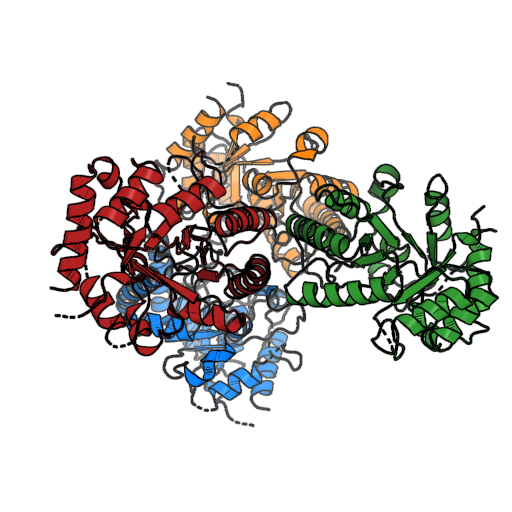 58.446 1.00 46.37 206 THR B CA 1
ATOM 3747 C C . THR B 1 207 ? 44.497 80.352 57.813 1.00 46.03 206 THR B C 1
ATOM 3748 O O . THR B 1 207 ? 45.639 80.824 57.861 1.00 44.06 206 THR B O 1
ATOM 3752 N N . GLU B 1 208 ? 44.251 79.200 57.201 1.00 47.43 207 GLU B N 1
ATOM 3753 C CA . GLU B 1 208 ? 45.340 78.495 56.479 1.00 48.00 207 GLU B CA 1
ATOM 3754 C C . GLU B 1 208 ? 45.884 79.307 55.255 1.00 47.86 207 GLU B C 1
ATOM 3755 O O . GLU B 1 208 ? 46.991 79.044 54.783 1.00 46.78 207 GLU B O 1
ATOM 3761 N N . ALA B 1 209 ? 45.109 80.300 54.784 1.00 47.90 208 ALA B N 1
ATOM 3762 C CA . ALA B 1 209 ? 45.444 81.107 53.588 1.00 47.70 208 ALA B CA 1
ATOM 3763 C C . ALA B 1 209 ? 46.126 82.445 53.888 1.00 47.20 208 ALA B C 1
ATOM 3764 O O . ALA B 1 209 ? 46.597 83.112 52.977 1.00 48.05 208 ALA B O 1
ATOM 3766 N N . LEU B 1 210 ? 46.196 82.836 55.154 1.00 47.51 209 LEU B N 1
ATOM 3767 C CA . LEU B 1 210 ? 46.795 84.123 55.503 1.00 47.00 209 LEU B CA 1
ATOM 3768 C C . LEU B 1 210 ? 48.322 84.144 55.323 1.00 46.95 209 LEU B C 1
ATOM 3769 O O . LEU B 1 210 ? 49.015 83.135 55.506 1.00 47.16 209 LEU B O 1
ATOM 3774 N N . ALA B 1 211 ? 48.815 85.321 54.956 1.00 46.72 210 ALA B N 1
ATOM 3775 C CA . ALA B 1 211 ? 50.231 85.584 54.765 1.00 46.29 210 ALA B CA 1
ATOM 3776 C C . ALA B 1 211 ? 50.560 86.887 55.506 1.00 45.53 210 ALA B C 1
ATOM 3777 O O . ALA B 1 211 ? 49.637 87.620 55.886 1.00 45.83 210 ALA B O 1
ATOM 3779 N N . ASP B 1 212 ? 51.851 87.164 55.710 1.00 45.87 211 ASP B N 1
ATOM 3780 C CA . ASP B 1 212 ? 52.323 88.443 56.301 1.00 47.67 211 ASP B CA 1
ATOM 3781 C C . ASP B 1 212 ? 51.818 89.669 55.524 1.00 46.60 211 ASP B C 1
ATOM 3782 O O . ASP B 1 212 ? 51.684 90.756 56.077 1.00 47.26 211 ASP B O 1
ATOM 3787 N N . GLU B 1 213 ? 51.568 89.492 54.236 1.00 45.74 212 GLU B N 1
ATOM 3788 C CA . GLU B 1 213 ? 51.007 90.556 53.391 1.00 45.05 212 GLU B CA 1
ATOM 3789 C C . GLU B 1 213 ? 49.659 91.136 53.906 1.00 44.65 212 GLU B C 1
ATOM 3790 O O . GLU B 1 213 ? 49.383 92.324 53.703 1.00 42.36 212 GLU B O 1
ATOM 3796 N N . GLN B 1 214 ? 48.841 90.310 54.571 1.00 44.47 213 GLN B N 1
ATOM 3797 C CA . GLN B 1 214 ? 47.575 90.771 55.173 1.00 44.72 213 GLN B CA 1
ATOM 3798 C C . GLN B 1 214 ? 47.735 91.493 56.523 1.00 45.16 213 GLN B C 1
ATOM 3799 O O . GLN B 1 214 ? 46.732 91.890 57.133 1.00 44.26 213 GLN B O 1
ATOM 3805 N N . ARG B 1 215 ? 48.973 91.639 57.000 1.00 45.16 214 ARG B N 1
ATOM 3806 C CA . ARG B 1 215 ? 49.227 92.254 58.304 1.00 45.32 214 ARG B CA 1
ATOM 3807 C C . ARG B 1 215 ? 49.324 93.789 58.290 1.00 44.59 214 ARG B C 1
ATOM 3808 O O . ARG B 1 215 ? 50.337 94.372 57.906 1.00 43.34 214 ARG B O 1
ATOM 3816 N N . ILE B 1 216 ? 48.241 94.423 58.735 1.00 43.73 215 ILE B N 1
ATOM 3817 C CA . ILE B 1 216 ? 48.192 95.861 58.940 1.00 43.54 215 ILE B CA 1
ATOM 3818 C C . ILE B 1 216 ? 48.169 96.157 60.450 1.00 43.48 215 ILE B C 1
ATOM 3819 O O . ILE B 1 216 ? 48.561 95.317 61.255 1.00 42.59 215 ILE B O 1
ATOM 3832 N N . LEU B 1 218 ? 45.818 97.749 63.988 1.00 45.71 217 LEU B N 1
ATOM 3833 C CA . LEU B 1 218 ? 44.577 97.367 64.673 1.00 46.01 217 LEU B CA 1
ATOM 3834 C C . LEU B 1 218 ? 43.378 98.235 64.298 1.00 47.06 217 LEU B C 1
ATOM 3835 O O . LEU B 1 218 ? 43.477 99.465 64.239 1.00 48.23 217 LEU B O 1
ATOM 3840 N N . SER B 1 219 ? 42.241 97.587 64.057 1.00 47.09 218 SER B N 1
ATOM 3841 C CA . SER B 1 219 ? 40.983 98.297 63.888 1.00 47.58 218 SER B CA 1
ATOM 3842 C C . SER B 1 219 ? 39.861 97.514 64.556 1.00 47.80 218 SER B C 1
ATOM 3843 O O . SER B 1 219 ? 40.089 96.420 65.084 1.00 47.62 218 SER B O 1
ATOM 3846 N N . GLU B 1 220 ? 38.658 98.088 64.525 1.00 48.01 219 GLU B N 1
ATOM 3847 C CA . GLU B 1 220 ? 37.440 97.397 64.948 1.00 48.65 219 GLU B CA 1
ATOM 3848 C C . GLU B 1 220 ? 37.177 96.173 64.066 1.00 48.46 219 GLU B C 1
ATOM 3849 O O . GLU B 1 220 ? 36.486 95.248 64.490 1.00 48.14 219 GLU B O 1
ATOM 3851 N N . LYS B 1 221 ? 37.744 96.173 62.852 1.00 48.75 220 LYS B N 1
ATOM 3852 C CA . LYS B 1 221 ? 37.548 95.099 61.861 1.00 48.19 220 LYS B CA 1
ATOM 3853 C C . LYS B 1 221 ? 38.593 93.983 61.947 1.00 47.60 220 LYS B C 1
ATOM 3854 O O . LYS B 1 221 ? 38.578 93.053 61.139 1.00 47.04 220 LYS B O 1
ATOM 3858 N N . ASP B 1 222 ? 39.503 94.077 62.911 1.00 47.91 221 ASP B N 1
ATOM 3859 C CA . ASP B 1 222 ? 40.534 93.051 63.104 1.00 48.13 221 ASP B CA 1
ATOM 3860 C C . ASP B 1 222 ? 39.863 91.727 63.420 1.00 48.02 221 ASP B C 1
ATOM 3861 O O . ASP B 1 222 ? 38.913 91.673 64.193 1.00 48.34 221 ASP B O 1
ATOM 3866 N N . VAL B 1 223 ? 40.375 90.662 62.815 1.00 48.21 222 VAL B N 1
ATOM 3867 C CA . VAL B 1 223 ? 39.762 89.335 62.882 1.00 47.78 222 VAL B CA 1
ATOM 3868 C C . VAL B 1 223 ? 40.488 88.406 63.885 1.00 48.86 222 VAL B C 1
ATOM 3869 O O . VAL B 1 223 ? 39.917 87.423 64.364 1.00 51.02 222 VAL B O 1
ATOM 3881 N N . GLN B 1 225 ? 41.631 88.991 66.992 1.00 46.65 224 GLN B N 1
ATOM 3882 C CA . GLN B 1 225 ? 41.323 89.248 68.395 1.00 46.52 224 GLN B CA 1
ATOM 3883 C C . GLN B 1 225 ? 42.544 89.655 69.220 1.00 46.08 224 GLN B C 1
ATOM 3884 O O . GLN B 1 225 ? 42.848 89.050 70.253 1.00 45.76 224 GLN B O 1
ATOM 3890 N N . ASN B 1 226 ? 43.244 90.685 68.735 1.00 46.23 225 ASN B N 1
ATOM 3891 C CA . ASN B 1 226 ? 44.357 91.315 69.462 1.00 45.37 225 ASN B CA 1
ATOM 3892 C C . ASN B 1 226 ? 43.887 91.881 70.827 1.00 45.95 225 ASN B C 1
ATOM 3893 O O . ASN B 1 226 ? 44.553 91.664 71.850 1.00 46.52 225 ASN B O 1
ATOM 3898 N N . TYR B 1 227 ? 42.733 92.563 70.841 1.00 45.67 226 TYR B N 1
ATOM 3899 C CA . TYR B 1 227 ? 42.146 93.092 72.091 1.00 46.07 226 TYR B CA 1
ATOM 3900 C C . TYR B 1 227 ? 41.986 91.973 73.106 1.00 46.07 226 TYR B C 1
ATOM 3901 O O . TYR B 1 227 ? 42.394 92.114 74.260 1.00 45.93 226 TYR B O 1
ATOM 3910 N N . GLN B 1 228 ? 41.408 90.863 72.648 1.00 46.41 227 GLN B N 1
ATOM 3911 C CA . GLN B 1 228 ? 41.112 89.706 73.503 1.00 46.24 227 GLN B CA 1
ATOM 3912 C C . GLN B 1 228 ? 42.358 88.897 73.866 1.00 46.60 227 GLN B C 1
ATOM 3913 O O . GLN B 1 228 ? 42.351 88.143 74.853 1.00 46.83 227 GLN B O 1
ATOM 3919 N N . GLN B 1 229 ? 43.416 89.038 73.067 1.00 45.79 228 GLN B N 1
ATOM 3920 C CA . GLN B 1 229 ? 44.697 88.443 73.404 1.00 46.15 228 GLN B CA 1
ATOM 3921 C C . GLN B 1 229 ? 45.446 89.325 74.407 1.00 45.94 228 GLN B C 1
ATOM 3922 O O . GLN B 1 229 ? 45.988 88.828 75.404 1.00 46.20 228 GLN B O 1
ATOM 3928 N N . VAL B 1 230 ? 45.460 90.629 74.154 1.00 45.77 229 VAL B N 1
ATOM 3929 C CA . VAL B 1 230 ? 46.065 91.576 75.094 1.00 45.71 229 VAL B CA 1
ATOM 3930 C C . VAL B 1 230 ? 45.393 91.474 76.488 1.00 45.80 229 VAL B C 1
ATOM 3931 O O . VAL B 1 230 ? 46.090 91.357 77.503 1.00 46.40 229 VAL B O 1
ATOM 3935 N N . GLN B 1 231 ? 44.059 91.490 76.521 1.00 44.89 230 GLN B N 1
ATOM 3936 C CA . GLN B 1 231 ? 43.284 91.363 77.774 1.00 44.97 230 GLN B CA 1
ATOM 3937 C C . GLN B 1 231 ? 43.583 90.058 78.534 1.00 45.42 230 GLN B C 1
ATOM 3938 O O . GLN B 1 231 ? 43.555 90.031 79.763 1.00 45.24 230 GLN B O 1
ATOM 3941 N N . ARG B 1 232 ? 43.871 88.977 77.814 1.00 45.60 231 ARG B N 1
ATOM 3942 C CA . ARG B 1 232 ? 44.257 87.739 78.478 1.00 45.71 231 ARG B CA 1
ATOM 3943 C C . ARG B 1 232 ? 45.696 87.839 78.979 1.00 45.36 231 ARG B C 1
ATOM 3944 O O . ARG B 1 232 ? 46.001 87.397 80.096 1.00 44.88 231 ARG B O 1
ATOM 3952 N N . LEU B 1 233 ? 46.570 88.439 78.171 1.00 44.69 232 LEU B N 1
ATOM 3953 C CA . LEU B 1 233 ? 47.951 88.645 78.593 1.00 44.53 232 LEU B CA 1
ATOM 3954 C C . LEU B 1 233 ? 48.022 89.528 79.854 1.00 45.09 232 LEU B C 1
ATOM 3955 O O . LEU B 1 233 ? 48.812 89.257 80.776 1.00 44.98 232 LEU B O 1
ATOM 3960 N N . GLU B 1 234 ? 47.185 90.560 79.905 1.00 43.24 233 GLU B N 1
ATOM 3961 C CA . GLU B 1 234 ? 47.199 91.458 81.032 1.00 43.42 233 GLU B CA 1
ATOM 3962 C C . GLU B 1 234 ? 46.638 90.763 82.263 1.00 44.11 233 GLU B C 1
ATOM 3963 O O . GLU B 1 234 ? 47.172 90.935 83.355 1.00 42.75 233 GLU B O 1
ATOM 3969 N N . ASN B 1 235 ? 45.581 89.966 82.083 1.00 45.17 234 ASN B N 1
ATOM 3970 C CA . ASN B 1 235 ? 44.955 89.227 83.197 1.00 45.28 234 ASN B CA 1
ATOM 3971 C C . ASN B 1 235 ? 45.823 88.096 83.723 1.00 45.87 234 ASN B C 1
ATOM 3972 O O . ASN B 1 235 ? 45.749 87.755 84.914 1.00 45.24 234 ASN B O 1
ATOM 3985 N N . GLY B 1 237 ? 48.880 88.440 83.948 1.00 45.81 236 GLY B N 1
ATOM 3986 C CA . GLY B 1 237 ? 49.897 89.182 84.695 1.00 45.25 236 GLY B CA 1
ATOM 3987 C C . GLY B 1 237 ? 51.130 89.560 83.891 1.00 44.81 236 GLY B C 1
ATOM 3988 O O . GLY B 1 237 ? 52.228 89.600 84.429 1.00 44.94 236 GLY B O 1
ATOM 3989 N N . TYR B 1 238 ? 50.952 89.846 82.608 1.00 45.17 237 TYR B N 1
ATOM 3990 C CA . TYR B 1 238 ? 52.060 90.290 81.754 1.00 46.32 237 TYR B CA 1
ATOM 3991 C C . TYR B 1 238 ? 52.393 91.754 82.043 1.00 46.13 237 TYR B C 1
ATOM 3992 O O . TYR B 1 238 ? 51.492 92.566 82.181 1.00 43.75 237 TYR B O 1
ATOM 4001 N N . ARG B 1 239 ? 53.686 92.070 82.144 1.00 46.28 238 ARG B N 1
ATOM 4002 C CA . ARG B 1 239 ? 54.143 93.450 82.350 1.00 46.29 238 ARG B CA 1
ATOM 4003 C C . ARG B 1 239 ? 55.237 93.852 81.355 1.00 45.22 238 ARG B C 1
ATOM 4004 O O . ARG B 1 239 ? 55.868 94.906 81.490 1.00 45.99 238 ARG B O 1
ATOM 4012 N N . GLY B 1 240 ? 55.445 93.029 80.343 1.00 43.20 239 GLY B N 1
ATOM 4013 C CA . GLY B 1 240 ? 56.429 93.330 79.330 1.00 44.31 239 GLY B CA 1
ATOM 4014 C C . GLY B 1 240 ? 55.901 94.204 78.200 1.00 44.73 239 GLY B C 1
ATOM 4015 O O . GLY B 1 240 ? 54.798 94.779 78.259 1.00 44.66 239 GLY B O 1
ATOM 4016 N N . ILE B 1 241 ? 56.699 94.253 77.145 1.00 43.75 240 ILE B N 1
ATOM 4017 C CA . ILE B 1 241 ? 56.503 95.178 76.055 1.00 44.36 240 ILE B CA 1
ATOM 4018 C C . ILE B 1 241 ? 55.526 94.630 75.015 1.00 43.91 240 ILE B C 1
ATOM 4019 O O . ILE B 1 241 ? 55.516 93.428 74.724 1.00 43.47 240 ILE B O 1
ATOM 4024 N N . TYR B 1 242 ? 54.697 95.522 74.476 1.00 43.17 241 TYR B N 1
ATOM 4025 C CA . TYR B 1 242 ? 53.909 95.253 73.255 1.00 43.73 241 TYR B CA 1
ATOM 4026 C C . TYR B 1 242 ? 54.474 96.054 72.071 1.00 43.39 241 TYR B C 1
ATOM 4027 O O . TYR B 1 242 ? 54.513 97.273 72.125 1.00 43.20 241 TYR B O 1
ATOM 4036 N N . ALA B 1 243 ? 54.891 95.381 71.000 1.00 43.27 242 ALA B N 1
ATOM 4037 C CA . ALA B 1 243 ? 55.452 96.078 69.848 1.00 44.35 242 ALA B CA 1
ATOM 4038 C C . ALA B 1 243 ? 54.579 95.886 68.608 1.00 45.84 242 ALA B C 1
ATOM 4039 O O . ALA B 1 243 ? 54.170 94.768 68.297 1.00 47.72 242 ALA B O 1
ATOM 4041 N N . PHE B 1 244 ? 54.289 96.977 67.904 1.00 45.84 243 PHE B N 1
ATOM 4042 C CA . PHE B 1 244 ? 53.397 96.934 66.741 1.00 46.01 243 PHE B CA 1
ATOM 4043 C C . PHE B 1 244 ? 54.199 96.518 65.520 1.00 46.15 243 PHE B C 1
ATOM 4044 O O . PHE B 1 244 ? 55.190 97.171 65.204 1.00 44.72 243 PHE B O 1
ATOM 4052 N N . GLU B 1 245 ? 53.769 95.447 64.839 1.00 47.13 244 GLU B N 1
ATOM 4053 C CA . GLU B 1 245 ? 54.549 94.824 63.731 1.00 47.51 244 GLU B CA 1
ATOM 4054 C C . GLU B 1 245 ? 53.699 94.490 62.500 1.00 46.90 244 GLU B C 1
ATOM 4055 O O . GLU B 1 245 ? 53.460 93.328 62.221 1.00 46.83 244 GLU B O 1
ATOM 4061 N N . PRO B 1 246 ? 53.233 95.505 61.756 1.00 46.46 245 PRO B N 1
ATOM 4062 C CA . PRO B 1 246 ? 52.545 95.209 60.491 1.00 47.13 245 PRO B CA 1
ATOM 4063 C C . PRO B 1 246 ? 53.558 94.810 59.422 1.00 48.23 245 PRO B C 1
ATOM 4064 O O . PRO B 1 246 ? 54.736 95.161 59.533 1.00 49.17 245 PRO B O 1
ATOM 4068 N N . PHE B 1 247 ? 53.108 94.058 58.420 1.00 49.19 246 PHE B N 1
ATOM 4069 C CA . PHE B 1 247 ? 53.975 93.607 57.319 1.00 49.22 246 PHE B CA 1
ATOM 4070 C C . PHE B 1 247 ? 53.451 93.949 55.939 1.00 48.42 246 PHE B C 1
ATOM 4071 O O . PHE B 1 247 ? 54.174 93.756 54.959 1.00 50.90 246 PHE B O 1
ATOM 4079 N N . SER B 1 248 ? 52.217 94.440 55.841 1.00 48.34 247 SER B N 1
ATOM 4080 C CA . SER B 1 248 ? 51.562 94.625 54.540 1.00 48.18 247 SER B CA 1
ATOM 4081 C C . SER B 1 248 ? 52.339 95.560 53.626 1.00 50.18 247 SER B C 1
ATOM 4082 O O . SER B 1 248 ? 52.968 96.527 54.088 1.00 52.33 247 SER B O 1
ATOM 4085 N N . SER B 1 249 ? 52.282 95.281 52.327 1.00 50.72 248 SER B N 1
ATOM 4086 C CA . SER B 1 249 ? 52.909 96.158 51.344 1.00 51.69 248 SER B CA 1
ATOM 4087 C C . SER B 1 249 ? 52.225 97.552 51.277 1.00 51.09 248 SER B C 1
ATOM 4088 O O . SER B 1 249 ? 52.865 98.547 50.901 1.00 51.14 248 SER B O 1
ATOM 4091 N N . GLN B 1 250 ? 50.948 97.630 51.668 1.00 51.01 249 GLN B N 1
ATOM 4092 C CA . GLN B 1 250 ? 50.250 98.928 51.852 1.00 50.94 249 GLN B CA 1
ATOM 4093 C C . GLN B 1 250 ? 51.134 99.952 52.562 1.00 49.16 249 GLN B C 1
ATOM 4094 O O . GLN B 1 250 ? 51.141 101.121 52.197 1.00 49.41 249 GLN B O 1
ATOM 4100 N N . LEU B 1 251 ? 51.860 99.501 53.586 1.00 48.61 250 LEU B N 1
ATOM 4101 C CA . LEU B 1 251 ? 52.688 100.381 54.423 1.00 49.14 250 LEU B CA 1
ATOM 4102 C C . LEU B 1 251 ? 53.530 101.354 53.601 1.00 48.71 250 LEU B C 1
ATOM 4103 O O . LEU B 1 251 ? 53.658 102.522 53.959 1.00 49.05 250 LEU B O 1
ATOM 4108 N N . ALA B 1 252 ? 54.090 100.876 52.499 1.00 48.16 251 ALA B N 1
ATOM 4109 C CA . ALA B 1 252 ? 54.965 101.695 51.659 1.00 48.41 251 ALA B CA 1
ATOM 4110 C C . ALA B 1 252 ? 54.327 103.027 51.255 1.00 48.27 251 ALA B C 1
ATOM 4111 O O . ALA B 1 252 ? 55.029 104.038 51.154 1.00 48.85 251 ALA B O 1
ATOM 4113 N N . SER B 1 253 ? 53.003 103.026 51.047 1.00 48.91 252 SER B N 1
ATOM 4114 C CA . SER B 1 253 ? 52.239 104.233 50.646 1.00 49.65 252 SER B CA 1
ATOM 4115 C C . SER B 1 253 ? 51.945 105.249 51.778 1.00 49.58 252 SER B C 1
ATOM 4116 O O . SER B 1 253 ? 51.665 106.424 51.507 1.00 50.77 252 SER B O 1
ATOM 4119 N N . TRP B 1 254 ? 52.005 104.792 53.0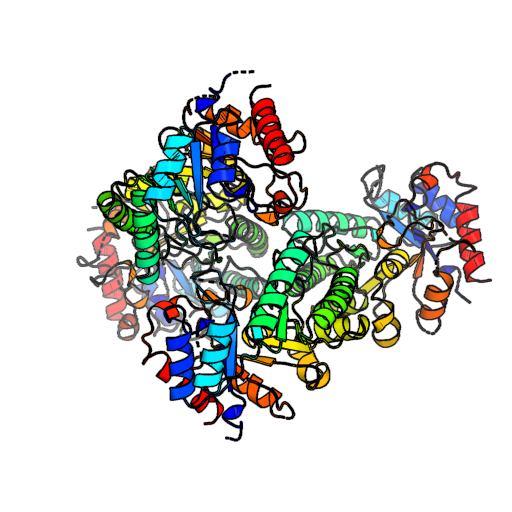27 1.00 48.43 253 TRP B N 1
ATOM 4120 C CA . TRP B 1 254 ? 51.683 105.614 54.200 1.00 48.40 253 TRP B CA 1
ATOM 4121 C C . TRP B 1 254 ? 52.678 106.749 54.403 1.00 47.57 253 TRP B C 1
ATOM 4122 O O . TRP B 1 254 ? 53.885 106.496 54.500 1.00 46.93 253 TRP B O 1
ATOM 4133 N N . SER B 1 255 ? 52.184 107.982 54.517 1.00 46.88 254 SER B N 1
ATOM 4134 C CA . SER B 1 255 ? 53.037 109.116 54.898 1.00 46.12 254 SER B CA 1
ATOM 4135 C C . SER B 1 255 ? 53.378 109.033 56.388 1.00 45.97 254 SER B C 1
ATOM 4136 O O . SER B 1 255 ? 52.841 108.197 57.116 1.00 46.18 254 SER B O 1
ATOM 4139 N N . GLU B 1 256 ? 54.280 109.890 56.842 1.00 45.48 255 GLU B N 1
ATOM 4140 C CA . GLU B 1 256 ? 54.610 109.946 58.257 1.00 46.60 255 GLU B CA 1
ATOM 4141 C C . GLU B 1 256 ? 53.367 110.205 59.117 1.00 46.91 255 GLU B C 1
ATOM 4142 O O . GLU B 1 256 ? 53.222 109.634 60.202 1.00 48.03 255 GLU B O 1
ATOM 4148 N N . ALA B 1 257 ? 52.474 111.053 58.616 1.00 46.26 256 ALA B N 1
ATOM 4149 C CA . ALA B 1 257 ? 51.213 111.351 59.291 1.00 46.01 256 ALA B CA 1
ATOM 4150 C C . ALA B 1 257 ? 50.284 110.131 59.392 1.00 45.74 256 ALA B C 1
ATOM 4151 O O . ALA B 1 257 ? 49.734 109.880 60.463 1.00 44.87 256 ALA B O 1
ATOM 4153 N N . GLU B 1 258 ? 50.098 109.391 58.291 1.00 45.21 257 GLU B N 1
ATOM 4154 C CA A GLU B 1 258 ? 49.253 108.183 58.325 0.50 45.43 257 GLU B CA 1
ATOM 4155 C CA B GLU B 1 258 ? 49.273 108.177 58.306 0.50 44.37 257 GLU B CA 1
ATOM 4156 C C . GLU B 1 258 ? 49.845 107.139 59.279 1.00 44.87 257 GLU B C 1
ATOM 4157 O O . GLU B 1 258 ? 49.106 106.441 59.961 1.00 44.91 257 GLU B O 1
ATOM 4168 N N . ILE B 1 259 ? 51.169 107.047 59.348 1.00 45.12 258 ILE B N 1
ATOM 4169 C CA . ILE B 1 259 ? 51.802 106.188 60.358 1.00 46.28 258 ILE B CA 1
ATOM 4170 C C . ILE B 1 259 ? 51.470 106.664 61.781 1.00 45.51 258 ILE B C 1
ATOM 4171 O O . ILE B 1 259 ? 51.079 105.857 62.619 1.00 45.62 258 ILE B O 1
ATOM 4176 N N . GLU B 1 260 ? 51.645 107.958 62.052 1.00 45.18 259 GLU B N 1
ATOM 4177 C CA . GLU B 1 260 ? 51.356 108.511 63.377 1.00 46.78 259 GLU B CA 1
ATOM 4178 C C . GLU B 1 260 ? 49.921 108.157 63.817 1.00 46.69 259 GLU B C 1
ATOM 4179 O O . GLU B 1 260 ? 49.698 107.742 64.961 1.00 47.30 259 GLU B O 1
ATOM 4185 N N . GLU B 1 261 ? 48.973 108.302 62.893 1.00 46.78 260 GLU B N 1
ATOM 4186 C CA . GLU B 1 261 ? 47.546 107.999 63.129 1.00 47.79 260 GLU B CA 1
ATOM 4187 C C . GLU B 1 261 ? 47.316 106.540 63.477 1.00 46.83 260 GLU B C 1
ATOM 4188 O O . GLU B 1 261 ? 46.587 106.227 64.413 1.00 47.14 260 GLU B O 1
ATOM 4194 N N . GLN B 1 262 ? 47.899 105.654 62.679 1.00 46.37 261 GLN B N 1
ATOM 4195 C CA . GLN B 1 262 ? 47.699 104.221 62.856 1.00 47.33 261 GLN B CA 1
ATOM 4196 C C . GLN B 1 262 ? 48.175 103.768 64.242 1.00 46.76 261 GLN B C 1
ATOM 4197 O O . GLN B 1 262 ? 47.410 103.174 64.988 1.00 47.69 261 GLN B O 1
ATOM 4203 N N . ILE B 1 263 ? 49.410 104.095 64.602 1.00 45.70 262 ILE B N 1
ATOM 4204 C CA . ILE B 1 263 ? 49.887 103.865 65.968 1.00 45.64 262 ILE B CA 1
ATOM 4205 C C . ILE B 1 263 ? 48.948 104.467 67.038 1.00 45.28 262 ILE B C 1
ATOM 4206 O O . ILE B 1 263 ? 48.471 103.744 67.916 1.00 45.40 262 ILE B O 1
ATOM 4211 N N . ASN B 1 264 ? 48.683 105.771 66.984 1.00 44.39 263 ASN B N 1
ATOM 4212 C CA . ASN B 1 264 ? 47.762 106.387 67.957 1.00 45.14 263 ASN B CA 1
ATOM 4213 C C . ASN B 1 264 ? 46.369 105.722 68.058 1.00 45.34 263 ASN B C 1
ATOM 4214 O O . ASN B 1 264 ? 45.829 105.556 69.158 1.00 45.09 263 ASN B O 1
ATOM 4219 N N . ARG B 1 265 ? 45.798 105.323 66.927 1.00 47.42 264 ARG B N 1
ATOM 4220 C CA . ARG B 1 265 ? 44.481 104.692 66.940 1.00 48.80 264 ARG B CA 1
ATOM 4221 C C . ARG B 1 265 ? 44.599 103.283 67.498 1.00 47.57 264 ARG B C 1
ATOM 4222 O O . ARG B 1 265 ? 43.783 102.858 68.310 1.00 47.96 264 ARG B O 1
ATOM 4230 N N . SER B 1 266 ? 45.625 102.570 67.052 1.00 47.20 265 SER B N 1
ATOM 4231 C CA . SER B 1 266 ? 45.917 101.218 67.537 1.00 47.40 265 SER B CA 1
ATOM 4232 C C . SER B 1 266 ? 46.122 101.152 69.048 1.00 46.59 265 SER B C 1
ATOM 4233 O O . SER B 1 266 ? 45.689 100.196 69.679 1.00 45.92 265 SER B O 1
ATOM 4236 N N . VAL B 1 267 ? 46.788 102.163 69.608 1.00 46.79 266 VAL B N 1
ATOM 4237 C CA . VAL B 1 267 ? 47.005 102.279 71.054 1.00 45.79 266 VAL B CA 1
ATOM 4238 C C . VAL B 1 267 ? 45.742 102.720 71.787 1.00 45.84 266 VAL B C 1
ATOM 4239 O O . VAL B 1 267 ? 45.512 102.290 72.909 1.00 46.43 266 VAL B O 1
ATOM 4243 N N . SER B 1 268 ? 44.936 103.581 71.173 1.00 45.35 267 SER B N 1
ATOM 4244 C CA . SER B 1 268 ? 43.651 103.969 71.770 1.00 46.68 267 SER B CA 1
ATOM 4245 C C . SER B 1 268 ? 42.592 102.840 71.710 1.00 46.81 267 SER B C 1
ATOM 4246 O O . SER B 1 268 ? 41.802 102.650 72.640 1.00 45.27 267 SER B O 1
ATOM 4249 N N . LEU B 1 269 ? 42.586 102.087 70.614 1.00 47.63 268 LEU B N 1
ATOM 4250 C CA . LEU B 1 269 ? 41.745 100.896 70.509 1.00 47.51 268 LEU B CA 1
ATOM 4251 C C . LEU B 1 269 ? 41.976 99.976 71.724 1.00 47.90 268 LEU B C 1
ATOM 4252 O O . LEU B 1 269 ? 41.012 99.570 72.379 1.00 48.90 268 LEU B O 1
ATOM 4257 N N . LEU B 1 270 ? 43.250 99.699 72.035 1.00 47.26 269 LEU B N 1
ATOM 4258 C CA . LEU B 1 270 ? 43.646 98.877 73.207 1.00 47.31 269 LEU B CA 1
ATOM 4259 C C . LEU B 1 270 ? 43.257 99.459 74.572 1.00 48.39 269 LEU B C 1
ATOM 4260 O O . LEU B 1 270 ? 42.830 98.724 75.454 1.00 49.91 269 LEU B O 1
ATOM 4265 N N . LEU B 1 271 ? 43.386 100.772 74.743 1.00 49.42 270 LEU B N 1
ATOM 4266 C CA . LEU B 1 271 ? 43.106 101.415 76.028 1.00 49.07 270 LEU B CA 1
ATOM 4267 C C . LEU B 1 271 ? 41.644 101.793 76.205 1.00 50.86 270 LEU B C 1
ATOM 4268 O O . LEU B 1 271 ? 41.186 101.921 77.335 1.00 52.04 270 LEU B O 1
ATOM 4273 N N . GLN B 1 272 ? 40.922 101.961 75.092 1.00 52.48 271 GLN B N 1
ATOM 4274 C CA . GLN B 1 272 ? 39.527 102.429 75.078 1.00 52.33 271 GLN B CA 1
ATOM 4275 C C . GLN B 1 272 ? 38.675 101.816 76.181 1.00 52.93 271 GLN B C 1
ATOM 4276 O O . GLN B 1 272 ? 38.052 100.765 76.030 1.00 52.98 271 GLN B O 1
ATOM 4287 N N . ASN C 1 3 ? 53.750 38.569 85.832 1.00 47.76 2 ASN C N 1
ATOM 4288 C CA . ASN C 1 3 ? 52.770 37.556 85.508 1.00 48.14 2 ASN C CA 1
ATOM 4289 C C . ASN C 1 3 ? 51.994 38.039 84.295 1.00 47.49 2 ASN C C 1
ATOM 4290 O O . ASN C 1 3 ? 50.975 38.728 84.418 1.00 48.37 2 ASN C O 1
ATOM 4295 N N . ILE C 1 4 ? 52.501 37.713 83.115 1.00 47.43 3 ILE C N 1
ATOM 4296 C CA . ILE C 1 4 ? 51.776 38.014 81.865 1.00 46.91 3 ILE C CA 1
ATOM 4297 C C . ILE C 1 4 ? 51.280 36.686 81.270 1.00 46.63 3 ILE C C 1
ATOM 4298 O O . ILE C 1 4 ? 52.065 35.787 80.994 1.00 46.67 3 ILE C O 1
ATOM 4303 N N . GLU C 1 5 ? 49.969 36.569 81.116 1.00 46.76 4 GLU C N 1
ATOM 4304 C CA . GLU C 1 5 ? 49.344 35.354 80.610 1.00 47.59 4 GLU C CA 1
ATOM 4305 C C . GLU C 1 5 ? 49.846 35.050 79.198 1.00 46.10 4 GLU C C 1
ATOM 4306 O O . GLU C 1 5 ? 49.837 35.920 78.354 1.00 46.82 4 GLU C O 1
ATOM 4312 N N . LYS C 1 6 ? 50.291 33.818 78.967 1.00 45.93 5 LYS C N 1
ATOM 4313 C CA . LYS C 1 6 ? 50.895 33.384 77.694 1.00 46.42 5 LYS C CA 1
ATOM 4314 C C . LYS C 1 6 ? 49.987 33.674 76.490 1.00 46.57 5 LYS C C 1
ATOM 4315 O O . LYS C 1 6 ? 50.471 34.019 75.401 1.00 46.78 5 LYS C O 1
ATOM 4317 N N . THR C 1 7 ? 48.682 33.522 76.720 1.00 46.80 6 THR C N 1
ATOM 4318 C CA . THR C 1 7 ? 47.579 33.943 75.835 1.00 47.43 6 THR C CA 1
ATOM 4319 C C . THR C 1 7 ? 47.675 35.333 75.194 1.00 46.20 6 THR C C 1
ATOM 4320 O O . THR C 1 7 ? 47.155 35.549 74.107 1.00 44.92 6 THR C O 1
ATOM 4324 N N . ARG C 1 8 ? 48.273 36.275 75.924 1.00 46.24 7 ARG C N 1
ATOM 4325 C CA . ARG C 1 8 ? 48.391 37.658 75.488 1.00 46.05 7 ARG C CA 1
ATOM 4326 C C . ARG C 1 8 ? 49.525 37.906 74.511 1.00 45.75 7 ARG C C 1
ATOM 4327 O O . ARG C 1 8 ? 49.664 39.011 74.020 1.00 47.19 7 ARG C O 1
ATOM 4335 N N . PHE C 1 9 ? 50.367 36.915 74.247 1.00 45.99 8 PHE C N 1
ATOM 4336 C CA . PHE C 1 9 ? 51.466 37.105 73.275 1.00 45.41 8 PHE C CA 1
ATOM 4337 C C . PHE C 1 9 ? 51.040 36.772 71.858 1.00 44.72 8 PHE C C 1
ATOM 4338 O O . PHE C 1 9 ? 50.273 35.859 71.631 1.00 45.50 8 PHE C O 1
ATOM 4346 N N . CYS C 1 10 ? 51.542 37.541 70.910 1.00 44.82 9 CYS C N 1
ATOM 4347 C CA . CYS C 1 10 ? 51.155 37.433 69.503 1.00 45.15 9 CYS C CA 1
ATOM 4348 C C . CYS C 1 10 ? 52.427 37.386 68.659 1.00 45.07 9 CYS C C 1
ATOM 4349 O O . CYS C 1 10 ? 53.411 38.054 68.971 1.00 44.74 9 CYS C O 1
ATOM 4352 N N . ILE C 1 11 ? 52.424 36.579 67.609 1.00 44.78 10 ILE C N 1
ATOM 4353 C CA . ILE C 1 11 ? 53.592 36.467 66.769 1.00 44.67 10 ILE C CA 1
ATOM 4354 C C . ILE C 1 11 ? 53.319 37.171 65.433 1.00 46.04 10 ILE C C 1
ATOM 4355 O O . ILE C 1 11 ? 52.448 36.762 64.662 1.00 46.25 10 ILE C O 1
ATOM 4360 N N . ASN C 1 12 ? 54.067 38.248 65.189 1.00 46.16 11 ASN C N 1
ATOM 4361 C CA . ASN C 1 12 ? 54.000 38.987 63.939 1.00 46.04 11 ASN C CA 1
ATOM 4362 C C . ASN C 1 12 ? 54.730 38.220 62.847 1.00 45.71 11 ASN C C 1
ATOM 4363 O O . ASN C 1 12 ? 55.843 37.734 63.076 1.00 45.36 11 ASN C O 1
ATOM 4368 N N . ARG C 1 13 ? 54.125 38.139 61.663 1.00 45.14 12 ARG C N 1
ATOM 4369 C CA . ARG C 1 13 ? 54.680 37.358 60.554 1.00 45.84 12 ARG C CA 1
ATOM 4370 C C . ARG C 1 13 ? 56.049 37.823 60.050 1.00 46.35 12 ARG C C 1
ATOM 4371 O O . ARG C 1 13 ? 56.752 37.047 59.401 1.00 46.21 12 ARG C O 1
ATOM 4379 N N . LYS C 1 14 ? 56.442 39.065 60.347 1.00 46.62 13 LYS C N 1
ATOM 4380 C CA . LYS C 1 14 ? 57.755 39.572 59.951 1.00 46.21 13 LYS C CA 1
ATOM 4381 C C . LYS C 1 14 ? 58.944 38.742 60.497 1.00 45.99 13 LYS C C 1
ATOM 4382 O O . LYS C 1 14 ? 60.061 38.788 59.934 1.00 45.73 13 LYS C O 1
ATOM 4388 N N . ILE C 1 15 ? 58.707 37.981 61.568 1.00 45.95 14 ILE C N 1
ATOM 4389 C CA . ILE C 1 15 ? 59.730 37.084 62.123 1.00 46.02 14 ILE C CA 1
ATOM 4390 C C . ILE C 1 15 ? 60.075 35.895 61.227 1.00 45.92 14 ILE C C 1
ATOM 4391 O O . ILE C 1 15 ? 61.145 35.284 61.387 1.00 46.56 14 ILE C O 1
ATOM 4396 N N . ALA C 1 16 ? 59.180 35.573 60.293 1.00 45.91 15 ALA C N 1
ATOM 4397 C CA . ALA C 1 16 ? 59.301 34.365 59.508 1.00 45.27 15 ALA C CA 1
ATOM 4398 C C . ALA C 1 16 ? 59.177 34.640 58.026 1.00 45.20 15 ALA C C 1
ATOM 4399 O O . ALA C 1 16 ? 58.272 34.130 57.377 1.00 46.31 15 ALA C O 1
ATOM 4401 N N . PRO C 1 17 ? 60.112 35.396 57.455 1.00 45.40 16 PRO C N 1
ATOM 4402 C CA . PRO C 1 17 ? 60.031 35.679 56.025 1.00 45.88 16 PRO C CA 1
ATOM 4403 C C . PRO C 1 17 ? 60.088 34.444 55.099 1.00 46.08 16 PRO C C 1
ATOM 4404 O O . PRO C 1 17 ? 59.572 34.492 53.979 1.00 46.88 16 PRO C O 1
ATOM 4408 N N . GLY C 1 18 ? 60.709 33.361 55.552 1.00 46.20 17 GLY C N 1
ATOM 4409 C CA . GLY C 1 18 ? 60.894 32.179 54.709 1.00 45.99 17 GLY C CA 1
ATOM 4410 C C . GLY C 1 18 ? 59.781 31.148 54.761 1.00 46.01 17 GLY C C 1
ATOM 4411 O O . GLY C 1 18 ? 59.804 30.189 53.988 1.00 45.49 17 GLY C O 1
ATOM 4412 N N . LEU C 1 19 ? 58.807 31.339 55.658 1.00 46.02 18 LEU C N 1
ATOM 4413 C CA . LEU C 1 19 ? 57.754 30.341 55.854 1.00 45.27 18 LEU C CA 1
ATOM 4414 C C . LEU C 1 19 ? 56.493 30.696 55.095 1.00 45.54 18 LEU C C 1
ATOM 4415 O O . LEU C 1 19 ? 56.069 31.857 55.066 1.00 45.69 18 LEU C O 1
ATOM 4420 N N . SER C 1 20 ? 55.872 29.679 54.504 1.00 45.49 19 SER C N 1
ATOM 4421 C CA . SER C 1 20 ? 54.531 29.818 53.982 1.00 45.54 19 SER C CA 1
ATOM 4422 C C . SER C 1 20 ? 53.587 30.117 55.151 1.00 45.74 19 SER C C 1
ATOM 4423 O O . SER C 1 20 ? 53.959 29.971 56.317 1.00 45.33 19 SER C O 1
ATOM 4426 N N . ILE C 1 21 ? 52.374 30.540 54.833 1.00 45.79 20 ILE C N 1
ATOM 4427 C CA . ILE C 1 21 ? 51.406 30.851 55.869 1.00 46.04 20 ILE C CA 1
ATOM 4428 C C . ILE C 1 21 ? 51.061 29.610 56.718 1.00 45.83 20 ILE C C 1
ATOM 4429 O O . ILE C 1 21 ? 50.984 29.716 57.938 1.00 45.70 20 ILE C O 1
ATOM 4434 N N . GLU C 1 22 ? 50.905 28.435 56.099 1.00 46.31 21 GLU C N 1
ATOM 4435 C CA . GLU C 1 22 ? 50.595 27.226 56.870 1.00 46.13 21 GLU C CA 1
ATOM 4436 C C . GLU C 1 22 ? 51.750 26.847 57.771 1.00 45.42 21 GLU C C 1
ATOM 4437 O O . GLU C 1 22 ? 51.532 26.487 58.922 1.00 45.40 21 GLU C O 1
ATOM 4443 N N . ALA C 1 23 ? 52.970 26.917 57.255 1.00 44.96 22 ALA C N 1
ATOM 4444 C CA . ALA C 1 23 ? 54.152 26.600 58.063 1.00 45.48 22 ALA C CA 1
ATOM 4445 C C . ALA C 1 23 ? 54.318 27.587 59.227 1.00 45.33 22 ALA C C 1
ATOM 4446 O O . ALA C 1 23 ? 54.707 27.201 60.324 1.00 44.55 22 ALA C O 1
ATOM 4448 N N . PHE C 1 24 ? 54.004 28.856 58.973 1.00 45.45 23 PHE C N 1
ATOM 4449 C CA . PHE C 1 24 ? 54.068 29.901 59.987 1.00 45.46 23 PHE C CA 1
ATOM 4450 C C . PHE C 1 24 ? 53.023 29.663 61.080 1.00 45.69 23 PHE C C 1
ATOM 4451 O O . PHE C 1 24 ? 53.341 29.717 62.270 1.00 45.46 23 PHE C O 1
ATOM 4459 N N . PHE C 1 25 ? 51.789 29.379 60.671 1.00 45.93 24 PHE C N 1
ATOM 4460 C CA . PHE C 1 25 ? 50.705 29.104 61.620 1.00 45.80 24 PHE C CA 1
ATOM 4461 C C . PHE C 1 25 ? 50.968 27.856 62.409 1.00 45.48 24 PHE C C 1
ATOM 4462 O O . PHE C 1 25 ? 50.688 27.813 63.601 1.00 45.91 24 PHE C O 1
ATOM 4470 N N . ARG C 1 26 ? 51.511 26.846 61.743 1.00 45.48 25 ARG C N 1
ATOM 4471 C CA . ARG C 1 26 ? 51.785 25.553 62.376 1.00 46.76 25 ARG C CA 1
ATOM 4472 C C . ARG C 1 26 ? 52.855 25.696 63.476 1.00 45.74 25 ARG C C 1
ATOM 4473 O O . ARG C 1 26 ? 52.772 25.066 64.528 1.00 45.46 25 ARG C O 1
ATOM 4481 N N . LEU C 1 27 ? 53.827 26.566 63.230 1.00 45.68 26 LEU C N 1
ATOM 4482 C CA . LEU C 1 27 ? 54.876 26.891 64.205 1.00 46.05 26 LEU C CA 1
ATOM 4483 C C . LEU C 1 27 ? 54.326 27.599 65.446 1.00 45.93 26 LEU C C 1
ATOM 4484 O O . LEU C 1 27 ? 54.677 27.247 66.574 1.00 45.23 26 LEU C O 1
ATOM 4489 N N . VAL C 1 28 ? 53.464 28.593 65.226 1.00 45.84 27 VAL C N 1
ATOM 4490 C CA . VAL C 1 28 ? 52.858 29.336 66.314 1.00 45.44 27 VAL C CA 1
ATOM 4491 C C . VAL C 1 28 ? 52.022 28.414 67.198 1.00 45.90 27 VAL C C 1
ATOM 4492 O O . VAL C 1 28 ? 52.045 28.565 68.418 1.00 46.13 27 VAL C O 1
ATOM 4496 N N . LYS C 1 29 ? 51.286 27.472 66.591 1.00 46.09 28 LYS C N 1
ATOM 4497 C CA . LYS C 1 29 ? 50.506 26.500 67.355 1.00 45.51 28 LYS C CA 1
ATOM 4498 C C . LYS C 1 29 ? 51.423 25.567 68.129 1.00 45.93 28 LYS C C 1
ATOM 4499 O O . LYS C 1 29 ? 51.136 25.254 69.280 1.00 46.82 28 LYS C O 1
ATOM 4505 N N . ARG C 1 30 ? 52.508 25.112 67.505 1.00 45.82 29 ARG C N 1
ATOM 4506 C CA . ARG C 1 30 ? 53.536 24.291 68.196 1.00 46.81 29 ARG C CA 1
ATOM 4507 C C . ARG C 1 30 ? 54.013 24.947 69.498 1.00 46.08 29 ARG C C 1
ATOM 4508 O O . ARG C 1 30 ? 54.260 24.254 70.494 1.00 46.23 29 ARG C O 1
ATOM 4516 N N . LEU C 1 31 ? 54.184 26.275 69.456 1.00 45.56 30 LEU C N 1
ATOM 4517 C CA . LEU C 1 31 ? 54.657 27.040 70.602 1.00 45.26 30 LEU C CA 1
ATOM 4518 C C . LEU C 1 31 ? 53.542 27.387 71.570 1.00 45.70 30 LEU C C 1
ATOM 4519 O O . LEU C 1 31 ? 53.801 28.032 72.583 1.00 46.04 30 LEU C O 1
ATOM 4524 N N . GLU C 1 32 ? 52.311 26.990 71.242 1.00 46.04 31 GLU C N 1
ATOM 4525 C CA . GLU C 1 32 ? 51.133 27.213 72.084 1.00 46.31 31 GLU C CA 1
ATOM 4526 C C . GLU C 1 32 ? 50.741 28.699 72.283 1.00 46.33 31 GLU C C 1
ATOM 4527 O O . GLU C 1 32 ? 50.309 29.078 73.364 1.00 45.70 31 GLU C O 1
ATOM 4533 N N . PHE C 1 33 ? 50.897 29.515 71.241 1.00 45.97 32 PHE C N 1
ATOM 4534 C CA . PHE C 1 33 ? 50.304 30.854 71.209 1.00 45.98 32 PHE C CA 1
ATOM 4535 C C . PHE C 1 33 ? 49.103 30.773 70.282 1.00 45.44 32 PHE C C 1
ATOM 4536 O O . PHE C 1 33 ? 48.984 29.802 69.531 1.00 44.84 32 PHE C O 1
ATOM 4544 N N . ASN C 1 34 ? 48.207 31.760 70.361 1.00 45.36 33 ASN C N 1
ATOM 4545 C CA . ASN C 1 34 ? 46.939 31.702 69.636 1.00 45.48 33 ASN C CA 1
ATOM 4546 C C . ASN C 1 34 ? 46.630 32.983 68.878 1.00 44.42 33 ASN C C 1
ATOM 4547 O O . ASN C 1 34 ? 45.506 33.216 68.472 1.00 43.17 33 ASN C O 1
ATOM 4552 N N . LYS C 1 35 ? 47.662 33.793 68.663 1.00 45.34 34 LYS C N 1
ATOM 4553 C CA . LYS C 1 35 ? 47.522 35.103 68.044 1.00 45.58 34 LYS C CA 1
ATOM 4554 C C . LYS C 1 35 ? 48.653 35.356 67.067 1.00 45.37 34 LYS C C 1
ATOM 4555 O O . LYS C 1 35 ? 49.802 35.075 67.363 1.00 44.34 34 LYS C O 1
ATOM 4561 N N . VAL C 1 36 ? 48.310 35.881 65.893 1.00 45.78 35 VAL C N 1
ATOM 4562 C CA . VAL C 1 36 ? 49.295 36.316 64.904 1.00 46.00 35 VAL C CA 1
ATOM 4563 C C . VAL C 1 36 ? 48.891 37.620 64.225 1.00 45.75 35 VAL C C 1
ATOM 4564 O O . VAL C 1 36 ? 47.792 38.114 64.404 1.00 45.74 35 VAL C O 1
ATOM 4568 N N . GLU C 1 37 ? 49.827 38.176 63.465 1.00 46.54 36 GLU C N 1
ATOM 4569 C CA . GLU C 1 37 ? 49.575 39.330 62.620 1.00 46.65 36 GLU C CA 1
ATOM 4570 C C . GLU C 1 37 ? 50.029 38.964 61.213 1.00 45.45 36 GLU C C 1
ATOM 4571 O O . GLU C 1 37 ? 51.087 38.385 61.054 1.00 45.86 36 GLU C O 1
ATOM 4577 N N . LEU C 1 38 ? 49.222 39.291 60.205 1.00 45.66 37 LEU C N 1
ATOM 4578 C CA . LEU C 1 38 ? 49.628 39.154 58.805 1.00 45.80 37 LEU C CA 1
ATOM 4579 C C . LEU C 1 38 ? 50.116 40.511 58.282 1.00 46.09 37 LEU C C 1
ATOM 4580 O O . LEU C 1 38 ? 50.003 41.534 58.982 1.00 45.56 37 LEU C O 1
ATOM 4585 N N . ARG C 1 39 ? 50.685 40.517 57.068 1.00 46.72 38 ARG C N 1
ATOM 4586 C CA . ARG C 1 39 ? 51.336 41.722 56.518 1.00 46.38 38 ARG C CA 1
ATOM 4587 C C . ARG C 1 39 ? 51.329 41.782 55.007 1.00 46.13 38 ARG C C 1
ATOM 4588 O O . ARG C 1 39 ? 51.377 40.756 54.340 1.00 46.37 38 ARG C O 1
ATOM 4596 N N . ASN C 1 40 ? 51.308 42.998 54.470 1.00 45.91 39 ASN C N 1
ATOM 4597 C CA . ASN C 1 40 ? 51.334 43.195 53.011 1.00 47.03 39 ASN C CA 1
ATOM 4598 C C . ASN C 1 40 ? 52.730 43.463 52.450 1.00 47.30 39 ASN C C 1
ATOM 4599 O O . ASN C 1 40 ? 52.853 43.743 51.251 1.00 46.47 39 ASN C O 1
ATOM 4604 N N . ASP C 1 41 ? 53.761 43.388 53.307 1.00 46.90 40 ASP C N 1
ATOM 4605 C CA . ASP C 1 41 ? 55.150 43.690 52.891 1.00 47.11 40 ASP C CA 1
ATOM 4606 C C . ASP C 1 41 ? 56.108 42.483 53.009 1.00 47.56 40 ASP C C 1
ATOM 4607 O O . ASP C 1 41 ? 57.325 42.651 53.159 1.00 47.31 40 ASP C O 1
ATOM 4620 N N . PRO C 1 43 ? 57.816 38.970 51.302 1.00 46.62 42 PRO C N 1
ATOM 4621 C CA . PRO C 1 43 ? 58.361 38.812 49.946 1.00 46.63 42 PRO C CA 1
ATOM 4622 C C . PRO C 1 43 ? 57.284 38.629 48.848 1.00 47.49 42 PRO C C 1
ATOM 4623 O O . PRO C 1 43 ? 57.451 39.150 47.738 1.00 47.84 42 PRO C O 1
ATOM 4627 N N . SER C 1 44 ? 56.181 37.946 49.180 1.00 47.49 43 SER C N 1
ATOM 4628 C CA . SER C 1 44 ? 55.066 37.734 48.250 1.00 46.76 43 SER C CA 1
ATOM 4629 C C . SER C 1 44 ? 54.466 39.052 47.785 1.00 46.50 43 SER C C 1
ATOM 4630 O O . SER C 1 44 ? 53.971 39.157 46.683 1.00 47.85 43 SER C O 1
ATOM 4633 N N . GLY C 1 45 ? 54.487 40.053 48.643 1.00 46.51 44 GLY C N 1
ATOM 4634 C CA . GLY C 1 45 ? 53.759 41.297 48.376 1.00 46.85 44 GLY C CA 1
ATOM 4635 C C . GLY C 1 45 ? 52.252 41.190 48.606 1.00 47.10 44 GLY C C 1
ATOM 4636 O O . GLY C 1 45 ? 51.511 42.128 48.349 1.00 46.51 44 GLY C O 1
ATOM 4637 N N . SER C 1 46 ? 51.807 40.041 49.109 1.00 47.38 45 SER C N 1
ATOM 4638 C CA . SER C 1 46 ? 50.398 39.738 49.260 1.00 46.36 45 SER C CA 1
ATOM 4639 C C . SER C 1 46 ? 50.143 39.346 50.702 1.00 45.67 45 SER C C 1
ATOM 4640 O O . SER C 1 46 ? 50.888 38.571 51.271 1.00 45.75 45 SER C O 1
ATOM 4643 N N . VAL C 1 47 ? 49.059 39.855 51.267 1.00 45.80 46 VAL C N 1
ATOM 4644 C CA . VAL C 1 47 ? 48.654 39.499 52.616 1.00 45.65 46 VAL C CA 1
ATOM 4645 C C . VAL C 1 47 ? 48.476 37.986 52.762 1.00 45.49 46 VAL C C 1
ATOM 4646 O O . VAL C 1 47 ? 48.844 37.420 53.800 1.00 44.92 46 VAL C O 1
ATOM 4650 N N . THR C 1 48 ? 47.936 37.347 51.722 1.00 45.25 47 THR C N 1
ATOM 4651 C CA . THR C 1 48 ? 47.608 35.916 51.724 1.00 45.31 47 THR C CA 1
ATOM 4652 C C . THR C 1 48 ? 48.543 35.088 50.833 1.00 45.59 47 THR C C 1
ATOM 4653 O O . THR C 1 48 ? 48.227 33.957 50.498 1.00 45.27 47 THR C O 1
ATOM 4657 N N . ASP C 1 49 ? 49.689 35.648 50.460 1.00 46.05 48 ASP C N 1
ATOM 4658 C CA . ASP C 1 49 ? 50.546 35.102 49.402 1.00 46.16 48 ASP C CA 1
ATOM 4659 C C . ASP C 1 49 ? 49.702 34.767 48.183 1.00 46.02 48 ASP C C 1
ATOM 4660 O O . ASP C 1 49 ? 48.973 35.623 47.701 1.00 45.86 48 ASP C O 1
ATOM 4665 N N . ASP C 1 50 ? 49.793 33.529 47.693 1.00 46.28 49 ASP C N 1
ATOM 4666 C CA . ASP C 1 50 ? 48.931 33.055 46.615 1.00 46.24 49 ASP C CA 1
ATOM 4667 C C . ASP C 1 50 ? 47.682 32.296 47.119 1.00 46.16 49 ASP C C 1
ATOM 4668 O O . ASP C 1 50 ? 46.986 31.674 46.321 1.00 47.00 49 ASP C O 1
ATOM 4673 N N . LEU C 1 51 ? 47.379 32.351 48.413 1.00 45.25 50 LEU C N 1
ATOM 4674 C CA . LEU C 1 51 ? 46.154 31.743 48.927 1.00 45.34 50 LEU C CA 1
ATOM 4675 C C . LEU C 1 51 ? 44.977 32.723 48.816 1.00 45.63 50 LEU C C 1
ATOM 4676 O O . LEU C 1 51 ? 45.178 33.940 48.775 1.00 46.03 50 LEU C O 1
ATOM 4681 N N . ASN C 1 52 ? 43.759 32.181 48.761 1.00 45.22 51 ASN C N 1
ATOM 4682 C CA . ASN C 1 52 ? 42.539 32.977 48.822 1.00 45.12 51 ASN C CA 1
ATOM 4683 C C . ASN C 1 52 ? 42.131 33.160 50.269 1.00 44.93 51 ASN C C 1
ATOM 4684 O O . ASN C 1 52 ? 42.754 32.610 51.161 1.00 44.49 51 ASN C O 1
ATOM 4689 N N . TYR C 1 53 ? 41.098 33.960 50.493 1.00 46.43 52 TYR C N 1
ATOM 4690 C CA . TYR C 1 53 ? 40.698 34.352 51.855 1.00 46.36 52 TYR C CA 1
ATOM 4691 C C . TYR C 1 53 ? 40.194 33.178 52.682 1.00 45.80 52 TYR C C 1
ATOM 4692 O O . TYR C 1 53 ? 40.549 33.035 53.858 1.00 46.07 52 TYR C O 1
ATOM 4701 N N . ASN C 1 54 ? 39.366 32.359 52.057 1.00 44.95 53 ASN C N 1
ATOM 4702 C CA . ASN C 1 54 ? 38.830 31.176 52.700 1.00 46.40 53 ASN C CA 1
ATOM 4703 C C . ASN C 1 54 ? 39.925 30.184 53.133 1.00 46.32 53 ASN C C 1
ATOM 4704 O O . ASN C 1 54 ? 39.826 29.569 54.189 1.00 46.32 53 ASN C O 1
AT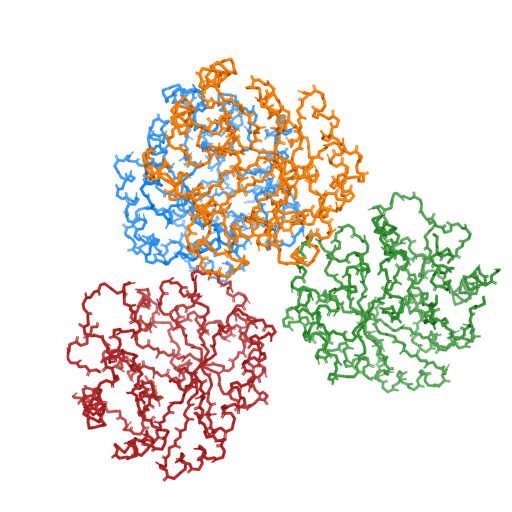OM 4709 N N . GLN C 1 55 ? 40.946 30.002 52.298 1.00 45.70 54 GLN C N 1
ATOM 4710 C CA . GLN C 1 55 ? 42.044 29.108 52.648 1.00 45.22 54 GLN C CA 1
ATOM 4711 C C . GLN C 1 55 ? 42.720 29.599 53.935 1.00 45.93 54 GLN C C 1
ATOM 4712 O O . GLN C 1 55 ? 43.040 28.794 54.826 1.00 46.39 54 GLN C O 1
ATOM 4718 N N . VAL C 1 56 ? 42.939 30.911 54.023 1.00 45.55 55 VAL C N 1
ATOM 4719 C CA . VAL C 1 56 ? 43.639 31.484 55.156 1.00 45.88 55 VAL C CA 1
ATOM 4720 C C . VAL C 1 56 ? 42.780 31.434 56.427 1.00 46.34 55 VAL C C 1
ATOM 4721 O O . VAL C 1 56 ? 43.306 31.200 57.526 1.00 45.52 55 VAL C O 1
ATOM 4725 N N . ARG C 1 57 ? 41.476 31.688 56.282 1.00 46.66 56 ARG C N 1
ATOM 4726 C CA . ARG C 1 57 ? 40.543 31.553 57.401 1.00 46.94 56 ARG C CA 1
ATOM 4727 C C . ARG C 1 57 ? 40.619 30.133 57.940 1.00 45.84 56 ARG C C 1
ATOM 4728 O O . ARG C 1 57 ? 40.760 29.939 59.143 1.00 46.28 56 ARG C O 1
ATOM 4733 N N . ASN C 1 58 ? 40.522 29.157 57.041 1.00 45.35 57 ASN C N 1
ATOM 4734 C CA . ASN C 1 58 ? 40.523 27.751 57.420 1.00 45.55 57 ASN C CA 1
ATOM 4735 C C . ASN C 1 58 ? 41.795 27.330 58.113 1.00 45.42 57 ASN C C 1
ATOM 4736 O O . ASN C 1 58 ? 41.756 26.532 59.053 1.00 45.53 57 ASN C O 1
ATOM 4741 N N . LEU C 1 59 ? 42.923 27.849 57.636 1.00 45.58 58 LEU C N 1
ATOM 4742 C CA . LEU C 1 59 ? 44.208 27.611 58.279 1.00 45.27 58 LEU C CA 1
ATOM 4743 C C . LEU C 1 59 ? 44.247 28.174 59.689 1.00 44.90 58 LEU C C 1
ATOM 4744 O O . LEU C 1 59 ? 44.618 27.498 60.630 1.00 45.22 58 LEU C O 1
ATOM 4749 N N . ALA C 1 60 ? 43.868 29.427 59.826 1.00 45.12 59 ALA C N 1
ATOM 4750 C CA . ALA C 1 60 ? 43.828 30.064 61.132 1.00 45.88 59 ALA C CA 1
ATOM 4751 C C . ALA C 1 60 ? 42.997 29.242 62.117 1.00 46.68 59 ALA C C 1
ATOM 4752 O O . ALA C 1 60 ? 43.399 29.006 63.262 1.00 47.10 59 ALA C O 1
ATOM 4754 N N . GLU C 1 61 ? 41.842 28.795 61.644 1.00 46.71 60 GLU C N 1
ATOM 4755 C CA . GLU C 1 61 ? 40.923 28.010 62.445 1.00 47.61 60 GLU C CA 1
ATOM 4756 C C . GLU C 1 61 ? 41.487 26.639 62.800 1.00 46.56 60 GLU C C 1
ATOM 4757 O O . GLU C 1 61 ? 41.293 26.164 63.922 1.00 46.33 60 GLU C O 1
ATOM 4763 N N . LYS C 1 62 ? 42.168 26.011 61.839 1.00 46.25 61 LYS C N 1
ATOM 4764 C CA . LYS C 1 62 ? 42.768 24.674 62.026 1.00 46.13 61 LYS C CA 1
ATOM 4765 C C . LYS C 1 62 ? 43.818 24.697 63.128 1.00 45.96 61 LYS C C 1
ATOM 4766 O O . LYS C 1 62 ? 43.934 23.738 63.881 1.00 45.64 61 LYS C O 1
ATOM 4772 N N . TYR C 1 63 ? 44.582 25.789 63.204 1.00 45.52 62 TYR C N 1
ATOM 4773 C CA . TYR C 1 63 ? 45.672 25.911 64.164 1.00 45.14 62 TYR C CA 1
ATOM 4774 C C . TYR C 1 63 ? 45.293 26.753 65.381 1.00 45.63 62 TYR C C 1
ATOM 4775 O O . TYR C 1 63 ? 46.156 27.109 66.184 1.00 45.77 62 TYR C O 1
ATOM 4784 N N . GLY C 1 64 ? 43.996 27.054 65.513 1.00 45.62 63 GLY C N 1
ATOM 4785 C CA . GLY C 1 64 ? 43.448 27.741 66.686 1.00 45.53 63 GLY C CA 1
ATOM 4786 C C . GLY C 1 64 ? 43.983 29.142 66.887 1.00 46.29 63 GLY C C 1
ATOM 4787 O O . GLY C 1 64 ? 44.275 29.532 68.022 1.00 46.82 63 GLY C O 1
ATOM 4788 N N . LEU C 1 65 ? 44.116 29.895 65.793 1.00 46.05 64 LEU C N 1
ATOM 4789 C CA . LEU C 1 65 ? 44.744 31.218 65.832 1.00 45.46 64 LEU C CA 1
ATOM 4790 C C . LEU C 1 65 ? 43.750 32.318 65.497 1.00 45.61 64 LEU C C 1
ATOM 4791 O O . LEU C 1 65 ? 42.906 32.154 64.618 1.00 45.85 64 LEU C O 1
ATOM 4796 N N . GLU C 1 66 ? 43.860 33.428 66.225 1.00 46.61 65 GLU C N 1
ATOM 4797 C CA . GLU C 1 66 ? 43.241 34.705 65.856 1.00 46.93 65 GLU C CA 1
ATOM 4798 C C . GLU C 1 66 ? 44.269 35.535 65.074 1.00 46.27 65 GLU C C 1
ATOM 4799 O O . GLU C 1 66 ? 45.411 35.685 65.489 1.00 45.44 65 GLU C O 1
ATOM 4805 N N . ILE C 1 67 ? 43.865 36.042 63.921 1.00 46.01 66 ILE C N 1
ATOM 4806 C CA . ILE C 1 67 ? 44.654 37.019 63.211 1.00 46.03 66 ILE C CA 1
ATOM 4807 C C . ILE C 1 67 ? 44.234 38.369 63.773 1.00 45.92 66 ILE C C 1
ATOM 4808 O O . ILE C 1 67 ? 43.122 38.837 63.545 1.00 46.06 66 ILE C O 1
ATOM 4813 N N . VAL C 1 68 ? 45.133 38.984 64.526 1.00 46.26 67 VAL C N 1
ATOM 4814 C CA . VAL C 1 68 ? 44.813 40.187 65.279 1.00 45.98 67 VAL C CA 1
ATOM 4815 C C . VAL C 1 68 ? 44.876 41.422 64.412 1.00 45.87 67 VAL C C 1
ATOM 4816 O O . VAL C 1 68 ? 43.979 42.241 64.470 1.00 45.93 67 VAL C O 1
ATOM 4820 N N . THR C 1 69 ? 45.942 41.583 63.637 1.00 45.54 68 THR C N 1
ATOM 4821 C CA . THR C 1 69 ? 45.967 42.668 62.684 1.00 45.54 68 THR C CA 1
ATOM 4822 C C . THR C 1 69 ? 46.522 42.295 61.338 1.00 46.18 68 THR C C 1
ATOM 4823 O O . THR C 1 69 ? 47.069 41.203 61.121 1.00 45.58 68 THR C O 1
ATOM 4827 N N . ILE C 1 70 ? 46.380 43.266 60.441 1.00 45.99 69 ILE C N 1
ATOM 4828 C CA . ILE C 1 70 ? 47.165 43.353 59.252 1.00 46.52 69 ILE C CA 1
ATOM 4829 C C . ILE C 1 70 ? 48.033 44.588 59.334 1.00 45.74 69 ILE C C 1
ATOM 4830 O O . ILE C 1 70 ? 47.563 45.638 59.750 1.00 47.35 69 ILE C O 1
ATOM 4835 N N . ASN C 1 71 ? 49.298 44.452 58.953 1.00 46.33 70 ASN C N 1
ATOM 4836 C CA . ASN C 1 71 ? 50.220 45.569 58.812 1.00 46.46 70 ASN C CA 1
ATOM 4837 C C . ASN C 1 71 ? 50.513 45.718 57.308 1.00 47.16 70 ASN C C 1
ATOM 4838 O O . ASN C 1 71 ? 50.979 44.736 56.705 1.00 46.82 70 ASN C O 1
ATOM 4843 N N . ALA C 1 72 ? 50.309 46.886 56.668 1.00 47.24 71 ALA C N 1
ATOM 4844 C CA . ALA C 1 72 ? 49.810 48.119 57.243 1.00 46.07 71 ALA C CA 1
ATOM 4845 C C . ALA C 1 72 ? 49.473 49.088 56.116 1.00 46.37 71 ALA C C 1
ATOM 4846 O O . ALA C 1 72 ? 49.981 48.948 55.008 1.00 46.83 71 ALA C O 1
ATOM 4848 N N . VAL C 1 73 ? 48.647 50.092 56.420 1.00 46.33 72 VAL C N 1
ATOM 4849 C CA . VAL C 1 73 ? 48.420 51.224 55.509 1.00 45.89 72 VAL C CA 1
ATOM 4850 C C . VAL C 1 73 ? 49.514 52.327 55.655 1.00 46.08 72 VAL C C 1
ATOM 4851 O O . VAL C 1 73 ? 49.821 52.791 56.767 1.00 46.07 72 VAL C O 1
ATOM 4855 N N . TYR C 1 74 ? 50.097 52.734 54.531 1.00 45.61 73 TYR C N 1
ATOM 4856 C CA . TYR C 1 74 ? 51.083 53.806 54.536 1.00 46.14 73 TYR C CA 1
ATOM 4857 C C . TYR C 1 74 ? 50.900 54.626 53.267 1.00 46.14 73 TYR C C 1
ATOM 4858 O O . TYR C 1 74 ? 50.760 54.039 52.213 1.00 45.82 73 TYR C O 1
ATOM 4867 N N . PRO C 1 75 ? 50.900 55.979 53.368 1.00 46.85 74 PRO C N 1
ATOM 4868 C CA . PRO C 1 75 ? 50.871 56.866 54.560 1.00 46.27 74 PRO C CA 1
ATOM 4869 C C . PRO C 1 75 ? 49.439 57.261 54.892 1.00 45.86 74 PRO C C 1
ATOM 4870 O O . PRO C 1 75 ? 48.790 57.939 54.096 1.00 45.91 74 PRO C O 1
ATOM 4874 N N . PHE C 1 76 ? 48.948 56.902 56.070 1.00 45.02 75 PHE C N 1
ATOM 4875 C CA . PHE C 1 76 ? 47.526 57.135 56.380 1.00 46.16 75 PHE C CA 1
ATOM 4876 C C . PHE C 1 76 ? 47.160 58.639 56.378 1.00 46.69 75 PHE C C 1
ATOM 4877 O O . PHE C 1 76 ? 45.999 59.063 56.249 1.00 46.73 75 PHE C O 1
ATOM 4885 N N . ASN C 1 77 ? 48.224 59.401 56.457 1.00 46.76 76 ASN C N 1
ATOM 4886 C CA . ASN C 1 77 ? 48.319 60.786 56.816 1.00 46.37 76 ASN C CA 1
ATOM 4887 C C . ASN C 1 77 ? 48.286 61.729 55.596 1.00 46.67 76 ASN C C 1
ATOM 4888 O O . ASN C 1 77 ? 48.202 62.922 55.752 1.00 48.92 76 ASN C O 1
ATOM 4893 N N . GLN C 1 78 ? 48.485 61.172 54.399 1.00 45.90 77 GLN C N 1
ATOM 4894 C CA . GLN C 1 78 ? 48.569 61.897 53.123 1.00 45.83 77 GLN C CA 1
ATOM 4895 C C . GLN C 1 78 ? 47.620 61.153 52.188 1.00 43.73 77 GLN C C 1
ATOM 4896 O O . GLN C 1 78 ? 48.010 60.457 51.249 1.00 42.71 77 GLN C O 1
ATOM 4902 N N . LEU C 1 79 ? 46.350 61.333 52.494 1.00 44.09 78 LEU C N 1
ATOM 4903 C CA . LEU C 1 79 ? 45.275 60.488 52.045 1.00 42.92 78 LEU C CA 1
ATOM 4904 C C . LEU C 1 79 ? 44.668 60.987 50.738 1.00 44.60 78 LEU C C 1
ATOM 4905 O O . LEU C 1 79 ? 43.655 61.692 50.731 1.00 48.29 78 LEU C O 1
ATOM 4910 N N . THR C 1 80 ? 45.276 60.599 49.633 1.00 41.33 79 THR C N 1
ATOM 4911 C CA . THR C 1 80 ? 44.712 60.869 48.328 1.00 40.23 79 THR C CA 1
ATOM 4912 C C . THR C 1 80 ? 43.639 59.834 48.020 1.00 38.43 79 THR C C 1
ATOM 4913 O O . THR C 1 80 ? 43.507 58.840 48.723 1.00 38.49 79 THR C O 1
ATOM 4917 N N . GLU C 1 81 ? 42.880 60.058 46.959 1.00 37.55 80 GLU C N 1
ATOM 4918 C CA . GLU C 1 81 ? 41.900 59.084 46.522 1.00 40.20 80 GLU C CA 1
ATOM 4919 C C . GLU C 1 81 ? 42.570 57.730 46.321 1.00 42.09 80 GLU C C 1
ATOM 4920 O O . GLU C 1 81 ? 42.015 56.683 46.687 1.00 41.38 80 GLU C O 1
ATOM 4926 N N . GLU C 1 82 ? 43.768 57.752 45.745 1.00 43.90 81 GLU C N 1
ATOM 4927 C CA . GLU C 1 82 ? 44.457 56.511 45.420 1.00 46.29 81 GLU C CA 1
ATOM 4928 C C . GLU C 1 82 ? 44.842 55.730 46.694 1.00 45.68 81 GLU C C 1
ATOM 4929 O O . GLU C 1 82 ? 44.760 54.504 46.704 1.00 44.66 81 GLU C O 1
ATOM 4935 N N . VAL C 1 83 ? 45.195 56.442 47.769 1.00 43.49 82 VAL C N 1
ATOM 4936 C CA . VAL C 1 83 ? 45.555 55.787 49.031 1.00 44.25 82 VAL C CA 1
ATOM 4937 C C . VAL C 1 83 ? 44.312 55.180 49.722 1.00 45.25 82 VAL C C 1
ATOM 4938 O O . VAL C 1 83 ? 44.385 54.129 50.404 1.00 44.48 82 VAL C O 1
ATOM 4942 N N . VAL C 1 84 ? 43.178 55.847 49.534 1.00 45.47 83 VAL C N 1
ATOM 4943 C CA . VAL C 1 84 ? 41.906 55.368 50.020 1.00 44.55 83 VAL C CA 1
ATOM 4944 C C . VAL C 1 84 ? 41.499 54.119 49.229 1.00 46.17 83 VAL C C 1
ATOM 4945 O O . VAL C 1 84 ? 40.963 53.172 49.805 1.00 49.32 83 VAL C O 1
ATOM 4949 N N . LYS C 1 85 ? 41.750 54.089 47.926 1.00 46.19 84 LYS C N 1
ATOM 4950 C CA . LYS C 1 85 ? 41.474 52.860 47.170 1.00 47.52 84 LYS C CA 1
ATOM 4951 C C . LYS C 1 85 ? 42.338 51.701 47.654 1.00 46.93 84 LYS C C 1
ATOM 4952 O O . LYS C 1 85 ? 41.838 50.589 47.806 1.00 49.28 84 LYS C O 1
ATOM 4958 N N . LYS C 1 86 ? 43.614 51.958 47.915 1.00 45.96 85 LYS C N 1
ATOM 4959 C CA . LYS C 1 86 ? 44.503 50.918 48.423 1.00 46.42 85 LYS C CA 1
ATOM 4960 C C . LYS C 1 86 ? 44.034 50.453 49.808 1.00 47.42 85 LYS C C 1
ATOM 4961 O O . LYS C 1 86 ? 44.122 49.263 50.157 1.00 49.48 85 LYS C O 1
ATOM 4964 N N . THR C 1 87 ? 43.566 51.404 50.613 1.00 44.86 86 THR C N 1
ATOM 4965 C CA . THR C 1 87 ? 43.107 51.092 51.951 1.00 43.57 86 THR C CA 1
ATOM 4966 C C . THR C 1 87 ? 41.848 50.224 51.920 1.00 42.08 86 THR C C 1
ATOM 4967 O O . THR C 1 87 ? 41.728 49.322 52.731 1.00 41.37 86 THR C O 1
ATOM 4971 N N . GLU C 1 88 ? 40.925 50.495 50.993 1.00 41.30 87 GLU C N 1
ATOM 4972 C CA . GLU C 1 88 ? 39.718 49.676 50.843 1.00 43.15 87 GLU C CA 1
ATOM 4973 C C . GLU C 1 88 ? 40.064 48.235 50.460 1.00 41.24 87 GLU C C 1
ATOM 4974 O O . GLU C 1 88 ? 39.381 47.301 50.866 1.00 38.03 87 GLU C O 1
ATOM 4980 N N . GLY C 1 89 ? 41.131 48.077 49.682 1.00 43.20 88 GLY C N 1
ATOM 4981 C CA . GLY C 1 89 ? 41.741 46.771 49.418 1.00 44.45 88 GLY C CA 1
ATOM 4982 C C . GLY C 1 89 ? 42.333 46.041 50.633 1.00 44.74 88 GLY C C 1
ATOM 4983 O O . GLY C 1 89 ? 42.084 44.864 50.801 1.00 44.99 88 GLY C O 1
ATOM 4984 N N . LEU C 1 90 ? 43.125 46.717 51.463 1.00 44.22 89 LEU C N 1
ATOM 4985 C CA . LEU C 1 90 ? 43.615 46.107 52.704 1.00 44.80 89 LEU C CA 1
ATOM 4986 C C . LEU C 1 90 ? 42.461 45.836 53.678 1.00 45.39 89 LEU C C 1
ATOM 4987 O O . LEU C 1 90 ? 42.487 44.874 54.441 1.00 45.40 89 LEU C O 1
ATOM 4992 N N . LEU C 1 91 ? 41.445 46.688 53.650 1.00 45.44 90 LEU C N 1
ATOM 4993 C CA . LEU C 1 91 ? 40.235 46.462 54.420 1.00 45.16 90 LEU C CA 1
ATOM 4994 C C . LEU C 1 91 ? 39.507 45.174 53.979 1.00 46.16 90 LEU C C 1
ATOM 4995 O O . LEU C 1 91 ? 39.003 44.420 54.828 1.00 45.30 90 LEU C O 1
ATOM 5000 N N . ARG C 1 92 ? 39.441 44.927 52.666 1.00 44.86 91 ARG C N 1
ATOM 5001 C CA . ARG C 1 92 ? 38.893 43.684 52.174 1.00 45.23 91 ARG C CA 1
ATOM 5002 C C . ARG C 1 92 ? 39.742 42.482 52.597 1.00 45.97 91 ARG C C 1
ATOM 5003 O O . ARG C 1 92 ? 39.187 41.436 52.957 1.00 46.54 91 ARG C O 1
ATOM 5011 N N . ASP C 1 93 ? 41.070 42.633 52.565 1.00 45.40 92 ASP C N 1
ATOM 5012 C CA . ASP C 1 93 ? 41.982 41.585 53.014 1.00 45.21 92 ASP C CA 1
ATOM 5013 C C . ASP C 1 93 ? 41.719 41.241 54.483 1.00 45.74 92 ASP C C 1
ATOM 5014 O O . ASP C 1 93 ? 41.669 40.064 54.845 1.00 45.69 92 ASP C O 1
ATOM 5019 N N . ALA C 1 94 ? 41.541 42.274 55.316 1.00 46.38 93 ALA C N 1
ATOM 5020 C CA . ALA C 1 94 ? 41.309 42.080 56.757 1.00 46.06 93 ALA C CA 1
ATOM 5021 C C . ALA C 1 94 ? 39.983 41.364 56.982 1.00 46.96 93 ALA C C 1
ATOM 5022 O O . ALA C 1 94 ? 39.869 40.375 57.737 1.00 46.99 93 ALA C O 1
ATOM 5024 N N . GLN C 1 95 ? 38.974 41.896 56.316 1.00 46.30 94 GLN C N 1
ATOM 5025 C CA . GLN C 1 95 ? 37.647 41.348 56.358 1.00 47.00 94 GLN C CA 1
ATOM 5026 C C . GLN C 1 95 ? 37.709 39.862 55.968 1.00 46.57 94 GLN C C 1
ATOM 5027 O O . GLN C 1 95 ? 37.211 38.981 56.680 1.00 47.53 94 GLN C O 1
ATOM 5033 N N . GLY C 1 96 ? 38.333 39.585 54.834 1.00 45.95 95 GLY C N 1
ATOM 5034 C CA . GLY C 1 96 ? 38.387 38.224 54.301 1.00 45.45 95 GLY C CA 1
ATOM 5035 C C . GLY C 1 96 ? 39.168 37.193 55.114 1.00 45.43 95 GLY C C 1
ATOM 5036 O O . GLY C 1 96 ? 38.783 36.036 55.192 1.00 45.40 95 GLY C O 1
ATOM 5037 N N . VAL C 1 97 ? 40.288 37.582 55.703 1.00 45.50 96 VAL C N 1
ATOM 5038 C CA . VAL C 1 97 ? 41.046 36.640 56.518 1.00 45.54 96 VAL C CA 1
ATOM 5039 C C . VAL C 1 97 ? 40.522 36.552 57.945 1.00 45.62 96 VAL C C 1
ATOM 5040 O O . VAL C 1 97 ? 40.889 35.622 58.679 1.00 46.16 96 VAL C O 1
ATOM 5044 N N . GLY C 1 98 ? 39.667 37.503 58.329 1.00 45.34 97 GLY C N 1
ATOM 5045 C CA . GLY C 1 98 ? 39.119 37.575 59.682 1.00 45.74 97 GLY C CA 1
ATOM 5046 C C . GLY C 1 98 ? 40.022 38.334 60.637 1.00 45.88 97 GLY C C 1
ATOM 5047 O O . GLY C 1 98 ? 40.070 38.041 61.822 1.00 45.69 97 GLY C O 1
ATOM 5048 N N . ALA C 1 99 ? 40.749 39.305 60.102 1.00 46.22 98 ALA C N 1
ATOM 5049 C CA . ALA C 1 99 ? 41.591 40.182 60.919 1.00 45.94 98 ALA C CA 1
ATOM 5050 C C . ALA C 1 99 ? 40.729 41.220 61.642 1.00 45.82 98 ALA C C 1
ATOM 5051 O O . ALA C 1 99 ? 39.844 41.811 61.072 1.00 47.33 98 ALA C O 1
ATOM 5053 N N . ARG C 1 100 ? 41.015 41.417 62.908 1.00 46.52 99 ARG C N 1
ATOM 5054 C CA . ARG C 1 100 ? 40.253 42.306 63.786 1.00 47.69 99 ARG C CA 1
ATOM 5055 C C . ARG C 1 100 ? 40.566 43.794 63.484 1.00 46.67 99 ARG C C 1
ATOM 5056 O O . ARG C 1 100 ? 39.679 44.663 63.534 1.00 44.96 99 ARG C O 1
ATOM 5064 N N . ALA C 1 101 ? 41.836 44.060 63.174 1.00 45.44 100 ALA C N 1
ATOM 5065 C CA . ALA C 1 101 ? 42.329 45.408 63.042 1.00 45.44 100 ALA C CA 1
ATOM 5066 C C . ALA C 1 101 ? 43.213 45.572 61.815 1.00 45.66 100 ALA C C 1
ATOM 5067 O O . ALA C 1 101 ? 43.756 44.609 61.294 1.00 43.96 100 ALA C O 1
ATOM 5069 N N . LEU C 1 102 ? 43.324 46.814 61.353 1.00 45.52 101 LEU C N 1
ATOM 5070 C CA . LEU C 1 102 ? 44.278 47.171 60.318 1.00 45.42 101 LEU C CA 1
ATOM 5071 C C . LEU C 1 102 ? 45.140 48.324 60.837 1.00 45.94 101 LEU C C 1
ATOM 5072 O O . LEU C 1 102 ? 44.635 49.310 61.372 1.00 45.04 101 LEU C O 1
ATOM 5077 N N . VAL C 1 103 ? 46.453 48.180 60.694 1.00 46.29 102 VAL C N 1
ATOM 5078 C CA . VAL C 1 103 ? 47.393 49.180 61.210 1.00 46.25 102 VAL C CA 1
ATOM 5079 C C . VAL C 1 103 ? 47.597 50.314 60.207 1.00 45.28 102 VAL C C 1
ATOM 5080 O O . VAL C 1 103 ? 47.724 50.080 59.010 1.00 43.71 102 VAL C O 1
ATOM 5084 N N . LEU C 1 104 ? 47.688 51.523 60.764 1.00 46.57 103 LEU C N 1
ATOM 5085 C CA . LEU C 1 104 ? 47.901 52.778 60.031 1.00 46.20 103 LEU C CA 1
ATOM 5086 C C . LEU C 1 104 ? 49.211 53.454 60.435 1.00 45.54 103 LEU C C 1
ATOM 5087 O O . LEU C 1 104 ? 49.461 53.699 61.630 1.00 45.15 103 LEU C O 1
ATOM 5092 N N . CYS C 1 105 ? 50.036 53.755 59.441 1.00 45.47 104 CYS C N 1
ATOM 5093 C CA . CYS C 1 105 ? 51.326 54.365 59.667 1.00 46.82 104 CYS C CA 1
ATOM 5094 C C . CYS C 1 105 ? 51.375 55.726 59.017 1.00 45.72 104 CYS C C 1
ATOM 5095 O O . CYS C 1 105 ? 50.971 55.865 57.862 1.00 45.85 104 CYS C O 1
ATOM 5098 N N . PRO C 1 106 ? 51.910 56.722 59.736 1.00 45.44 105 PRO C N 1
ATOM 5099 C CA . PRO C 1 106 ? 52.036 58.064 59.225 1.00 44.20 105 PRO C CA 1
ATOM 5100 C C . PRO C 1 106 ? 53.128 58.233 58.193 1.00 44.88 105 PRO C C 1
ATOM 5101 O O . PRO C 1 106 ? 54.090 57.459 58.166 1.00 45.30 105 PRO C O 1
ATOM 5105 N N . LEU C 1 107 ? 52.987 59.287 57.388 1.00 45.15 106 LEU C N 1
ATOM 5106 C CA . LEU C 1 107 ? 54.021 59.736 56.456 1.00 45.36 106 LEU C CA 1
ATOM 5107 C C . LEU C 1 107 ? 55.364 59.837 57.168 1.00 45.49 106 LEU C C 1
ATOM 5108 O O . LEU C 1 107 ? 55.431 60.242 58.332 1.00 44.82 106 LEU C O 1
ATOM 5113 N N . ASN C 1 108 ? 56.414 59.424 56.460 1.00 44.74 107 ASN C N 1
ATOM 5114 C CA . ASN C 1 108 ? 57.730 59.257 57.052 1.00 44.89 107 ASN C CA 1
ATOM 5115 C C . ASN C 1 108 ? 58.783 59.615 56.041 1.00 45.09 107 ASN C C 1
ATOM 5116 O O . ASN C 1 108 ? 59.646 58.812 55.751 1.00 45.22 107 ASN C O 1
ATOM 5121 N N . ASP C 1 109 ? 58.690 60.828 55.494 1.00 46.16 108 ASP C N 1
ATOM 5122 C CA . ASP C 1 109 ? 59.612 61.290 54.459 1.00 46.15 108 ASP C CA 1
ATOM 5123 C C . ASP C 1 109 ? 60.244 62.668 54.762 1.00 45.72 108 ASP C C 1
ATOM 5124 O O . ASP C 1 109 ? 60.834 63.271 53.867 1.00 43.91 108 ASP C O 1
ATOM 5129 N N . GLY C 1 110 ? 60.138 63.132 56.019 1.00 45.54 109 GLY C N 1
ATOM 5130 C CA . GLY C 1 110 ? 60.757 64.385 56.465 1.00 44.80 109 GLY C CA 1
ATOM 5131 C C . GLY C 1 110 ? 59.921 65.624 56.200 1.00 44.68 109 GLY C C 1
ATOM 5132 O O . GLY C 1 110 ? 60.367 66.740 56.455 1.00 43.83 109 GLY C O 1
ATOM 5133 N N . THR C 1 111 ? 58.706 65.400 55.697 1.00 44.90 110 THR C N 1
ATOM 5134 C CA . THR C 1 111 ? 57.731 66.435 55.355 1.00 46.12 110 THR C CA 1
ATOM 5135 C C . THR C 1 111 ? 56.764 66.605 56.524 1.00 44.61 110 THR C C 1
ATOM 5136 O O . THR C 1 111 ? 56.358 65.620 57.132 1.00 44.45 110 THR C O 1
ATOM 5140 N N . ILE C 1 112 ? 56.401 67.845 56.825 1.00 44.38 111 ILE C N 1
ATOM 5141 C CA . ILE C 1 112 ? 55.407 68.124 57.863 1.00 44.31 111 ILE C CA 1
ATOM 5142 C C . ILE C 1 112 ? 54.012 67.802 57.349 1.00 45.36 111 ILE C C 1
ATOM 5143 O O . ILE C 1 112 ? 53.640 68.246 56.242 1.00 44.19 111 ILE C O 1
ATOM 5148 N N . VAL C 1 113 ? 53.249 67.053 58.150 1.00 45.09 112 VAL C N 1
ATOM 5149 C CA . VAL C 1 113 ? 51.820 66.908 57.905 1.00 45.31 112 VAL C CA 1
ATOM 5150 C C . VAL C 1 113 ? 51.141 67.621 59.060 1.00 44.72 112 VAL C C 1
ATOM 5151 O O . VAL C 1 113 ? 51.330 67.205 60.179 1.00 44.42 112 VAL C O 1
ATOM 5155 N N . PRO C 1 114 ? 50.425 68.741 58.797 1.00 45.23 113 PRO C N 1
ATOM 5156 C CA . PRO C 1 114 ? 49.787 69.481 59.888 1.00 45.54 113 PRO C CA 1
ATOM 5157 C C . PRO C 1 114 ? 48.814 68.627 60.673 1.00 46.06 113 PRO C C 1
ATOM 5158 O O . PRO C 1 114 ? 48.199 67.726 60.097 1.00 46.70 113 PRO C O 1
ATOM 5162 N N . PRO C 1 115 ? 48.719 68.860 61.992 1.00 45.91 114 PRO C N 1
ATOM 5163 C CA . PRO C 1 115 ? 47.786 68.099 62.829 1.00 45.81 114 PRO C CA 1
ATOM 5164 C C . PRO C 1 115 ? 46.330 68.164 62.335 1.00 44.51 114 PRO C C 1
ATOM 5165 O O . PRO C 1 115 ? 45.605 67.185 62.432 1.00 45.25 114 PRO C O 1
ATOM 5169 N N . GLU C 1 116 ? 45.949 69.290 61.756 1.00 44.85 115 GLU C N 1
ATOM 5170 C CA . GLU C 1 116 ? 44.630 69.495 61.186 1.00 45.17 115 GLU C CA 1
ATOM 5171 C C . GLU C 1 116 ? 44.358 68.489 60.053 1.00 44.58 115 GLU C C 1
ATOM 5172 O O . GLU C 1 116 ? 43.256 67.953 59.963 1.00 44.79 115 GLU C O 1
ATOM 5178 N N . VAL C 1 117 ? 45.377 68.231 59.223 1.00 44.08 116 VAL C N 1
ATOM 5179 C CA . VAL C 1 117 ? 45.307 67.273 58.117 1.00 44.20 116 VAL C CA 1
ATOM 5180 C C . VAL C 1 117 ? 45.275 65.818 58.600 1.00 45.47 116 VAL C C 1
ATOM 5181 O O . VAL C 1 117 ? 44.520 64.998 58.065 1.00 45.65 116 VAL C O 1
ATOM 5185 N N . THR C 1 118 ? 46.065 65.504 59.632 1.00 45.02 117 THR C N 1
ATOM 5186 C CA . THR C 1 118 ? 46.015 64.176 60.262 1.00 45.09 117 THR C CA 1
ATOM 5187 C C . THR C 1 118 ? 44.634 63.866 60.871 1.00 45.06 117 THR C C 1
ATOM 5188 O O . THR C 1 118 ? 44.088 62.787 60.662 1.00 45.12 117 THR C O 1
ATOM 5192 N N . VAL C 1 119 ? 44.092 64.814 61.625 1.00 45.08 118 VAL C N 1
ATOM 5193 C CA . VAL C 1 119 ? 42.758 64.687 62.240 1.00 45.24 118 VAL C CA 1
ATOM 5194 C C . VAL C 1 119 ? 41.692 64.418 61.189 1.00 45.67 118 VAL C C 1
ATOM 5195 O O . VAL C 1 119 ? 40.888 63.504 61.310 1.00 46.70 118 VAL C O 1
ATOM 5199 N N . GLU C 1 120 ? 41.710 65.224 60.146 1.00 45.76 119 GLU C N 1
ATOM 5200 C CA . GLU C 1 120 ? 40.867 65.051 58.960 1.00 45.63 119 GLU C CA 1
ATOM 5201 C C . GLU C 1 120 ? 40.975 63.605 58.344 1.00 45.43 119 GLU C C 1
ATOM 5202 O O . GLU C 1 120 ? 39.957 62.969 58.024 1.00 45.31 119 GLU C O 1
ATOM 5208 N N . ALA C 1 121 ? 42.194 63.074 58.268 1.00 44.46 120 ALA C N 1
ATOM 5209 C CA . ALA C 1 121 ? 42.426 61.714 57.819 1.00 43.96 120 ALA C CA 1
ATOM 5210 C C . ALA C 1 121 ? 41.841 60.644 58.764 1.00 45.08 120 ALA C C 1
ATOM 5211 O O . ALA C 1 121 ? 41.208 59.660 58.329 1.00 45.74 120 ALA C O 1
ATOM 5213 N N . ILE C 1 122 ? 42.066 60.825 60.054 1.00 44.86 121 ILE C N 1
ATOM 5214 C CA . ILE C 1 122 ? 41.532 59.932 61.051 1.00 44.90 121 ILE C CA 1
ATOM 5215 C C . ILE C 1 122 ? 39.994 59.879 60.962 1.00 45.98 121 ILE C C 1
ATOM 5216 O O . ILE C 1 122 ? 39.387 58.794 61.046 1.00 47.29 121 ILE C O 1
ATOM 5221 N N . LYS C 1 123 ? 39.366 61.034 60.791 1.00 45.69 122 LYS C N 1
ATOM 5222 C CA . LYS C 1 123 ? 37.907 61.095 60.625 1.00 45.39 122 LYS C CA 1
ATOM 5223 C C . LYS C 1 123 ? 37.399 60.305 59.426 1.00 44.22 122 LYS C C 1
ATOM 5224 O O . LYS C 1 123 ? 36.526 59.474 59.550 1.00 44.00 122 LYS C O 1
ATOM 5230 N N . ARG C 1 124 ? 37.961 60.590 58.265 1.00 44.41 123 ARG C N 1
ATOM 5231 C CA . ARG C 1 124 ? 37.608 59.896 57.040 1.00 45.56 123 ARG C CA 1
ATOM 5232 C C . ARG C 1 124 ? 37.848 58.374 57.116 1.00 45.74 123 ARG C C 1
ATOM 5233 O O . ARG C 1 124 ? 36.971 57.584 56.696 1.00 44.80 123 ARG C O 1
ATOM 5241 N N . LEU C 1 125 ? 39.017 57.981 57.641 1.00 45.29 124 LEU C N 1
ATOM 5242 C CA . LEU C 1 125 ? 39.367 56.564 57.810 1.00 46.15 124 LEU C CA 1
ATOM 5243 C C . LEU C 1 125 ? 38.500 55.893 58.875 1.00 45.27 124 LEU C C 1
ATOM 5244 O O . LEU C 1 125 ? 38.176 54.709 58.751 1.00 45.46 124 LEU C O 1
ATOM 5249 N N . SER C 1 126 ? 38.082 56.633 59.896 1.00 44.34 125 SER C N 1
ATOM 5250 C CA . SER C 1 126 ? 37.217 56.035 60.914 1.00 44.82 125 SER C CA 1
ATOM 5251 C C . SER C 1 126 ? 35.889 55.632 60.286 1.00 45.81 125 SER C C 1
ATOM 5252 O O . SER C 1 126 ? 35.412 54.484 60.474 1.00 45.51 125 SER C O 1
ATOM 5255 N N . ASP C 1 127 ? 35.295 56.554 59.523 1.00 46.10 126 ASP C N 1
ATOM 5256 C CA . ASP C 1 127 ? 34.037 56.261 58.787 1.00 46.00 126 ASP C CA 1
ATOM 5257 C C . ASP C 1 127 ? 34.203 55.099 57.811 1.00 45.39 126 ASP C C 1
ATOM 5258 O O . ASP C 1 127 ? 33.358 54.235 57.754 1.00 45.90 126 ASP C O 1
ATOM 5263 N N . LEU C 1 128 ? 35.302 55.077 57.066 1.00 45.11 127 LEU C N 1
ATOM 5264 C CA . LEU C 1 128 ? 35.547 54.015 56.089 1.00 44.97 127 LEU C CA 1
ATOM 5265 C C . LEU C 1 128 ? 35.753 52.616 56.738 1.00 44.97 127 LEU C C 1
ATOM 5266 O O . LEU C 1 128 ? 35.177 51.617 56.298 1.00 44.27 127 LEU C O 1
ATOM 5271 N N . PHE C 1 129 ? 36.555 52.571 57.794 1.00 45.03 128 PHE C N 1
ATOM 5272 C CA . PHE C 1 129 ? 36.821 51.349 58.546 1.00 44.83 128 PHE C CA 1
ATOM 5273 C C . PHE C 1 129 ? 35.525 50.736 59.134 1.00 44.65 128 PHE C C 1
ATOM 5274 O O . PHE C 1 129 ? 35.325 49.515 59.140 1.00 44.20 128 PHE C O 1
ATOM 5282 N N . ALA C 1 130 ? 34.653 51.599 59.628 1.00 44.44 129 ALA C N 1
ATOM 5283 C CA . ALA C 1 130 ? 33.413 51.182 60.241 1.00 44.54 129 ALA C CA 1
ATOM 5284 C C . ALA C 1 130 ? 32.466 50.519 59.242 1.00 45.76 129 ALA C C 1
ATOM 5285 O O . ALA C 1 130 ? 31.631 49.704 59.635 1.00 44.73 129 ALA C O 1
ATOM 5287 N N . ARG C 1 131 ? 32.635 50.823 57.954 1.00 46.45 130 ARG C N 1
ATOM 5288 C CA . ARG C 1 131 ? 31.876 50.144 56.910 1.00 45.83 130 ARG C CA 1
ATOM 5289 C C . ARG C 1 131 ? 32.410 48.767 56.553 1.00 45.72 130 ARG C C 1
ATOM 5290 O O . ARG C 1 131 ? 31.724 48.017 55.870 1.00 47.30 130 ARG C O 1
ATOM 5298 N N . TYR C 1 132 ? 33.626 48.433 57.001 1.00 45.89 131 TYR C N 1
ATOM 5299 C CA . TYR C 1 132 ? 34.183 47.098 56.830 1.00 45.12 131 TYR C CA 1
ATOM 5300 C C . TYR C 1 132 ? 34.202 46.373 58.172 1.00 46.21 131 TYR C C 1
ATOM 5301 O O . TYR C 1 132 ? 34.578 45.215 58.233 1.00 47.55 131 TYR C O 1
ATOM 5310 N N . ASP C 1 133 ? 33.758 47.051 59.237 1.00 45.63 132 ASP C N 1
ATOM 5311 C CA . ASP C 1 133 ? 33.818 46.536 60.597 1.00 46.08 132 ASP C CA 1
ATOM 5312 C C . ASP C 1 133 ? 35.235 46.106 61.016 1.00 45.54 132 ASP C C 1
ATOM 5313 O O . ASP C 1 133 ? 35.436 45.014 61.575 1.00 45.39 132 ASP C O 1
ATOM 5318 N N . ILE C 1 134 ? 36.206 46.979 60.739 1.00 44.71 133 ILE C N 1
ATOM 5319 C CA . ILE C 1 134 ? 37.597 46.762 61.086 1.00 44.77 133 ILE C CA 1
ATOM 5320 C C . ILE C 1 134 ? 38.048 47.832 62.062 1.00 45.11 133 ILE C C 1
ATOM 5321 O O . ILE C 1 134 ? 37.746 49.009 61.879 1.00 45.12 133 ILE C O 1
ATOM 5326 N N . GLN C 1 135 ? 38.795 47.438 63.085 1.00 45.31 134 GLN C N 1
ATOM 5327 C CA . GLN C 1 135 ? 39.360 48.412 64.018 1.00 46.45 134 GLN C CA 1
ATOM 5328 C C . GLN C 1 135 ? 40.635 49.029 63.409 1.00 46.19 134 GLN C C 1
ATOM 5329 O O . GLN C 1 135 ? 41.357 48.369 62.629 1.00 45.85 134 GLN C O 1
ATOM 5335 N N . GLY C 1 136 ? 40.876 50.298 63.769 1.00 46.62 135 GLY C N 1
ATOM 5336 C CA . GLY C 1 136 ? 42.038 51.048 63.338 1.00 45.68 135 GLY C CA 1
ATOM 5337 C C . GLY C 1 136 ? 43.052 51.181 64.459 1.00 45.46 135 GLY C C 1
ATOM 5338 O O . GLY C 1 136 ? 42.702 51.498 65.621 1.00 43.29 135 GLY C O 1
ATOM 5339 N N . LEU C 1 137 ? 44.308 50.914 64.115 1.00 45.28 136 LEU C N 1
ATOM 5340 C CA . LEU C 1 137 ? 45.411 51.108 65.046 1.00 46.22 136 LEU C CA 1
ATOM 5341 C C . LEU C 1 137 ? 46.415 52.083 64.438 1.00 46.01 136 LEU C C 1
ATOM 5342 O O . LEU C 1 137 ? 47.044 51.750 63.417 1.00 45.88 136 LEU C O 1
ATOM 5347 N N . VAL C 1 138 ? 46.542 53.269 65.045 1.00 45.21 137 VAL C N 1
ATOM 5348 C CA . VAL C 1 138 ? 47.515 54.277 64.606 1.00 45.25 137 VAL C CA 1
ATOM 5349 C C . VAL C 1 138 ? 48.839 53.969 65.281 1.00 45.65 137 VAL C C 1
ATOM 5350 O O . VAL C 1 138 ? 48.905 53.910 66.525 1.00 44.96 137 VAL C O 1
ATOM 5354 N N . GLU C 1 139 ? 49.871 53.726 64.461 1.00 45.94 138 GLU C N 1
ATOM 5355 C CA . GLU C 1 139 ? 51.212 53.431 64.949 1.00 45.63 138 GLU C CA 1
ATOM 5356 C C . GLU C 1 139 ? 52.165 54.579 64.694 1.00 44.94 138 GLU C C 1
ATOM 5357 O O . GLU C 1 139 ? 52.702 54.695 63.595 1.00 45.24 138 GLU C O 1
ATOM 5363 N N . PRO C 1 140 ? 52.408 55.425 65.708 1.00 44.77 139 PRO C N 1
ATOM 5364 C CA . PRO C 1 140 ? 53.464 56.439 65.553 1.00 45.29 139 PRO C CA 1
ATOM 5365 C C . PRO C 1 140 ? 54.815 55.813 65.192 1.00 46.07 139 PRO C C 1
ATOM 5366 O O . PRO C 1 140 ? 55.132 54.710 65.659 1.00 46.87 139 PRO C O 1
ATOM 5370 N N . LEU C 1 141 ? 55.575 56.488 64.348 1.00 45.51 140 LEU C N 1
ATOM 5371 C CA . LEU C 1 141 ? 56.920 56.067 64.026 1.00 45.63 140 LEU C CA 1
ATOM 5372 C C . LEU C 1 141 ? 57.864 57.074 64.640 1.00 45.47 140 LEU C C 1
ATOM 5373 O O . LEU C 1 141 ? 57.655 58.279 64.477 1.00 44.63 140 LEU C O 1
ATOM 5378 N N . GLY C 1 142 ? 58.894 56.577 65.323 1.00 45.96 141 GLY C N 1
ATOM 5379 C CA . GLY C 1 142 ? 59.833 57.409 66.072 1.00 45.22 141 GLY C CA 1
ATOM 5380 C C . GLY C 1 142 ? 60.942 58.069 65.284 1.00 44.25 141 GLY C C 1
ATOM 5381 O O . GLY C 1 142 ? 61.614 58.939 65.805 1.00 44.14 141 GLY C O 1
ATOM 5382 N N . PHE C 1 143 ? 61.132 57.692 64.031 1.00 44.29 142 PHE C N 1
ATOM 5383 C CA . PHE C 1 143 ? 62.154 58.321 63.196 1.00 44.54 142 PHE C CA 1
ATOM 5384 C C . PHE C 1 143 ? 61.986 59.842 63.183 1.00 45.00 142 PHE C C 1
ATOM 5385 O O . PHE C 1 143 ? 60.875 60.345 63.206 1.00 45.53 142 PHE C O 1
ATOM 5393 N N . ARG C 1 144 ? 63.109 60.551 63.162 1.00 45.34 143 ARG C N 1
ATOM 5394 C CA . ARG C 1 144 ? 63.128 61.989 63.107 1.00 45.27 143 ARG C CA 1
ATOM 5395 C C . ARG C 1 144 ? 62.405 62.552 61.902 1.00 45.42 143 ARG C C 1
ATOM 5396 O O . ARG C 1 144 ? 61.897 63.682 61.960 1.00 44.53 143 ARG C O 1
ATOM 5404 N N . VAL C 1 145 ? 62.363 61.771 60.818 1.00 44.98 144 VAL C N 1
ATOM 5405 C CA . VAL C 1 145 ? 61.631 62.150 59.593 1.00 44.83 144 VAL C CA 1
ATOM 5406 C C . VAL C 1 145 ? 60.126 61.810 59.628 1.00 44.70 144 VAL C C 1
ATOM 5407 O O . VAL C 1 145 ? 59.394 62.064 58.668 1.00 45.81 144 VAL C O 1
ATOM 5411 N N . SER C 1 146 ? 59.656 61.261 60.740 1.00 45.14 145 SER C N 1
ATOM 5412 C CA . SER C 1 146 ? 58.244 60.851 60.858 1.00 44.87 145 SER C CA 1
ATOM 5413 C C . SER C 1 146 ? 57.327 62.031 61.171 1.00 44.38 145 SER C C 1
ATOM 5414 O O . SER C 1 146 ? 57.641 62.869 62.004 1.00 43.11 145 SER C O 1
ATOM 5417 N N . SER C 1 147 ? 56.193 62.084 60.482 1.00 44.49 146 SER C N 1
ATOM 5418 C CA . SER C 1 147 ? 55.206 63.147 60.667 1.00 45.05 146 SER C CA 1
ATOM 5419 C C . SER C 1 147 ? 54.385 62.964 61.938 1.00 44.83 146 SER C C 1
ATOM 5420 O O . SER C 1 147 ? 53.623 63.841 62.310 1.00 45.29 146 SER C O 1
ATOM 5423 N N . LEU C 1 148 ? 54.548 61.840 62.616 1.00 45.32 147 LEU C N 1
ATOM 5424 C CA . LEU C 1 148 ? 53.791 61.584 63.839 1.00 45.80 147 LEU C CA 1
ATOM 5425 C C . LEU C 1 148 ? 54.575 60.633 64.699 1.00 46.10 147 LEU C C 1
ATOM 5426 O O . LEU C 1 148 ? 54.546 59.413 64.455 1.00 47.44 147 LEU C O 1
ATOM 5431 N N . ARG C 1 149 ? 55.275 61.184 65.689 1.00 45.77 148 ARG C N 1
ATOM 5432 C CA . ARG C 1 149 ? 56.246 60.431 66.488 1.00 45.38 148 ARG C CA 1
ATOM 5433 C C . ARG C 1 149 ? 55.778 60.135 67.906 1.00 45.45 148 ARG C C 1
ATOM 5434 O O . ARG C 1 149 ? 56.247 59.193 68.502 1.00 46.75 148 ARG C O 1
ATOM 5442 N N . SER C 1 150 ? 54.876 60.957 68.443 1.00 45.73 149 SER C N 1
ATOM 5443 C CA . SER C 1 150 ? 54.413 60.857 69.834 1.00 45.45 149 SER C CA 1
ATOM 5444 C C . SER C 1 150 ? 53.106 60.068 69.922 1.00 45.32 149 SER C C 1
ATOM 5445 O O . SER C 1 150 ? 52.117 60.411 69.286 1.00 45.05 149 SER C O 1
ATOM 5448 N N . ALA C 1 151 ? 53.120 59.023 70.740 1.00 45.54 150 ALA C N 1
ATOM 5449 C CA . ALA C 1 151 ? 51.923 58.271 71.082 1.00 45.53 150 ALA C CA 1
ATOM 5450 C C . ALA C 1 151 ? 50.917 59.133 71.824 1.00 45.96 150 ALA C C 1
ATOM 5451 O O . ALA C 1 151 ? 49.727 59.039 71.583 1.00 45.46 150 ALA C O 1
ATOM 5453 N N . VAL C 1 152 ? 51.391 59.967 72.746 1.00 46.37 151 VAL C N 1
ATOM 5454 C CA . VAL C 1 152 ? 50.493 60.856 73.492 1.00 45.37 151 VAL C CA 1
ATOM 5455 C C . VAL C 1 152 ? 49.753 61.823 72.560 1.00 46.07 151 VAL C C 1
ATOM 5456 O O . VAL C 1 152 ? 48.557 62.023 72.700 1.00 46.72 151 VAL C O 1
ATOM 5460 N N . TRP C 1 153 ? 50.487 62.426 71.619 1.00 46.14 152 TRP C N 1
ATOM 5461 C CA . TRP C 1 153 ? 49.937 63.363 70.633 1.00 45.78 152 TRP C CA 1
ATOM 5462 C C . TRP C 1 153 ? 48.990 62.602 69.714 1.00 45.47 152 TRP C C 1
ATOM 5463 O O . TRP C 1 153 ? 47.907 63.075 69.411 1.00 45.13 152 TRP C O 1
ATOM 5474 N N . ALA C 1 154 ? 49.393 61.412 69.302 1.00 45.14 153 ALA C N 1
ATOM 5475 C CA . ALA C 1 154 ? 48.526 60.550 68.484 1.00 45.92 153 ALA C CA 1
ATOM 5476 C C . ALA C 1 154 ? 47.178 60.259 69.158 1.00 45.18 153 ALA C C 1
ATOM 5477 O O . ALA C 1 154 ? 46.148 60.263 68.510 1.00 44.46 153 ALA C O 1
ATOM 5479 N N . GLN C 1 155 ? 47.196 60.009 70.460 1.00 45.59 154 GLN C N 1
ATOM 5480 C CA . GLN C 1 155 ? 45.966 59.802 71.206 1.00 45.71 154 GLN C CA 1
ATOM 5481 C C . GLN C 1 155 ? 45.114 61.069 71.207 1.00 45.66 154 GLN C C 1
ATOM 5482 O O . GLN C 1 155 ? 43.875 60.998 71.068 1.00 46.23 154 GLN C O 1
ATOM 5488 N N . GLN C 1 156 ? 45.767 62.222 71.308 1.00 45.40 155 GLN C N 1
ATOM 5489 C CA . GLN C 1 156 ? 45.036 63.471 71.360 1.00 46.83 155 GLN C CA 1
ATOM 5490 C C . GLN C 1 156 ? 44.268 63.772 70.056 1.00 45.04 155 GLN C C 1
ATOM 5491 O O . GLN C 1 156 ? 43.144 64.238 70.072 1.00 44.34 155 GLN C O 1
ATOM 5497 N N . LEU C 1 157 ? 44.914 63.519 68.936 1.00 45.67 156 LEU C N 1
ATOM 5498 C CA . LEU C 1 157 ? 44.343 63.752 67.628 1.00 45.36 156 LEU C CA 1
ATOM 5499 C C . LEU C 1 157 ? 43.183 62.802 67.361 1.00 45.69 156 LEU C C 1
ATOM 5500 O O . LEU C 1 157 ? 42.179 63.187 66.764 1.00 46.00 156 LEU C O 1
ATOM 5505 N N . ILE C 1 158 ? 43.331 61.554 67.788 1.00 45.76 157 ILE C N 1
ATOM 5506 C CA . ILE C 1 158 ? 42.239 60.576 67.717 1.00 45.48 157 ILE C CA 1
ATOM 5507 C C . ILE C 1 158 ? 41.014 61.097 68.473 1.00 46.08 157 ILE C C 1
ATOM 5508 O O . ILE C 1 158 ? 39.884 61.055 67.956 1.00 44.73 157 ILE C O 1
ATOM 5513 N N . ARG C 1 159 ? 41.234 61.612 69.679 1.00 45.73 158 ARG C N 1
ATOM 5514 C CA . ARG C 1 159 ? 40.130 62.217 70.449 1.00 46.29 158 ARG C CA 1
ATOM 5515 C C . ARG C 1 159 ? 39.523 63.450 69.750 1.00 45.88 158 ARG C C 1
ATOM 5516 O O . ARG C 1 159 ? 38.305 63.635 69.784 1.00 46.69 158 ARG C O 1
ATOM 5524 N N . GLU C 1 160 ? 40.349 64.295 69.134 1.00 45.68 159 GLU C N 1
ATOM 5525 C CA A GLU C 1 160 ? 39.834 65.451 68.390 0.50 46.05 159 GLU C CA 1
ATOM 5526 C CA B GLU C 1 160 ? 39.827 65.459 68.375 0.50 45.54 159 GLU C CA 1
ATOM 5527 C C . GLU C 1 160 ? 38.994 64.999 67.180 1.00 45.17 159 GLU C C 1
ATOM 5528 O O . GLU C 1 160 ? 38.045 65.645 66.795 1.00 45.71 159 GLU C O 1
ATOM 5539 N N . ALA C 1 161 ? 39.353 63.879 66.594 1.00 45.44 160 ALA C N 1
ATOM 5540 C CA . ALA C 1 161 ? 38.622 63.326 65.471 1.00 45.35 160 ALA C CA 1
ATOM 5541 C C . ALA C 1 161 ? 37.354 62.592 65.911 1.00 44.92 160 ALA C C 1
ATOM 5542 O O . ALA C 1 161 ? 36.583 62.175 65.074 1.00 44.88 160 ALA C O 1
ATOM 5544 N N . GLY C 1 162 ? 37.152 62.401 67.214 1.00 44.72 161 GLY C N 1
ATOM 5545 C CA . GLY C 1 162 ? 36.015 61.629 67.707 1.00 44.48 161 GLY C CA 1
ATOM 5546 C C . GLY C 1 162 ? 36.021 60.173 67.264 1.00 44.81 161 GLY C C 1
ATOM 5547 O O . GLY C 1 162 ? 34.976 59.597 67.044 1.00 45.15 161 GLY C O 1
ATOM 5548 N N . SER C 1 163 ? 37.210 59.577 67.185 1.00 45.20 162 SER C N 1
ATOM 5549 C CA . SER C 1 163 ? 37.419 58.261 66.583 1.00 44.95 162 SER C CA 1
ATOM 5550 C C . SER C 1 163 ? 37.516 57.157 67.632 1.00 44.89 162 SER C C 1
ATOM 5551 O O . SER C 1 163 ? 38.057 57.379 68.712 1.00 44.78 162 SER C O 1
ATOM 5554 N N . PRO C 1 164 ? 36.973 55.975 67.329 1.00 45.11 163 PRO C N 1
ATOM 5555 C CA . PRO C 1 164 ? 37.222 54.807 68.174 1.00 45.38 163 PRO C CA 1
ATOM 5556 C C . PRO C 1 164 ? 38.599 54.149 67.992 1.00 45.34 163 PRO C C 1
ATOM 5557 O O . PRO C 1 164 ? 38.913 53.172 68.704 1.00 47.72 163 PRO C O 1
ATOM 5561 N N . PHE C 1 165 ? 39.405 54.647 67.062 1.00 44.41 164 PHE C N 1
ATOM 5562 C CA . PHE C 1 165 ? 40.759 54.138 66.843 1.00 44.62 164 PHE C CA 1
ATOM 5563 C C . PHE C 1 165 ? 41.597 54.155 68.117 1.00 45.35 164 PHE C C 1
ATOM 5564 O O . PHE C 1 165 ? 41.335 54.936 69.035 1.00 44.93 164 PHE C O 1
ATOM 5572 N N . LYS C 1 166 ? 42.609 53.289 68.164 1.00 45.74 165 LYS C N 1
ATOM 5573 C CA . LYS C 1 166 ? 43.541 53.255 69.282 1.00 45.42 165 LYS C CA 1
ATOM 5574 C C . LYS C 1 166 ? 44.962 53.359 68.778 1.00 45.13 165 LYS C C 1
ATOM 5575 O O . LYS C 1 166 ? 45.207 53.209 67.585 1.00 44.21 165 LYS C O 1
ATOM 5581 N N . VAL C 1 167 ? 45.900 53.621 69.688 1.00 45.43 166 VAL C N 1
ATOM 5582 C CA . VAL C 1 167 ? 47.316 53.690 69.304 1.00 45.48 166 VAL C CA 1
ATOM 5583 C C . VAL C 1 167 ? 47.994 52.348 69.495 1.00 45.80 166 VAL C C 1
ATOM 5584 O O . VAL C 1 167 ? 47.713 51.638 70.446 1.00 44.97 166 VAL C O 1
ATOM 5588 N N . LEU C 1 168 ? 48.895 52.044 68.560 1.00 46.48 167 LEU C N 1
ATOM 5589 C CA . LEU C 1 168 ? 49.798 50.912 68.606 1.00 45.38 167 LEU C CA 1
ATOM 5590 C C . LEU C 1 168 ? 51.159 51.399 69.086 1.00 45.14 167 LEU C C 1
ATOM 5591 O O . LEU C 1 168 ? 51.864 52.123 68.395 1.00 44.15 167 LEU C O 1
ATOM 5596 N N . LEU C 1 169 ? 51.506 50.994 70.290 1.00 45.81 168 LEU C N 1
ATOM 5597 C CA . LEU C 1 169 ? 52.743 51.361 70.906 1.00 47.00 168 LEU C CA 1
ATOM 5598 C C . LEU C 1 169 ? 53.816 50.358 70.502 1.00 45.93 168 LEU C C 1
ATOM 5599 O O . LEU C 1 169 ? 53.762 49.197 70.882 1.00 46.59 168 LEU C O 1
ATOM 5604 N N . ASP C 1 170 ? 54.806 50.827 69.761 1.00 44.99 169 ASP C N 1
ATOM 5605 C CA . ASP C 1 170 ? 55.927 49.999 69.327 1.00 45.62 169 ASP C CA 1
ATOM 5606 C C . ASP C 1 170 ? 57.190 50.417 70.113 1.00 45.69 169 ASP C C 1
ATOM 5607 O O . ASP C 1 170 ? 57.611 51.565 70.036 1.00 45.42 169 ASP C O 1
ATOM 5612 N N . THR C 1 171 ? 57.771 49.497 70.877 1.00 45.70 170 THR C N 1
ATOM 5613 C CA . THR C 1 171 ? 58.852 49.852 71.788 1.00 45.39 170 THR C CA 1
ATOM 5614 C C . THR C 1 171 ? 60.084 50.453 71.090 1.00 44.66 170 THR C C 1
ATOM 5615 O O . THR C 1 171 ? 60.789 51.239 71.685 1.00 45.57 170 THR C O 1
ATOM 5619 N N . PHE C 1 172 ? 60.327 50.084 69.836 1.00 44.81 171 PHE C N 1
ATOM 5620 C CA . PHE C 1 172 ? 61.390 50.678 69.003 1.00 45.48 171 PHE C CA 1
ATOM 5621 C C . PHE C 1 172 ? 61.076 52.138 68.637 1.00 45.22 171 PHE C C 1
ATOM 5622 O O . PHE C 1 172 ? 61.914 53.023 68.710 1.00 43.92 171 PHE C O 1
ATOM 5630 N N . HIS C 1 173 ? 59.842 52.377 68.259 1.00 45.06 172 HIS C N 1
ATOM 5631 C CA . HIS C 1 173 ? 59.418 53.695 67.897 1.00 45.30 172 HIS C CA 1
ATOM 5632 C C . HIS C 1 173 ? 59.389 54.626 69.109 1.00 45.60 172 HIS C C 1
ATOM 5633 O O . HIS C 1 173 ? 59.743 55.805 69.003 1.00 45.98 172 HIS C O 1
ATOM 5640 N N . HIS C 1 174 ? 58.982 54.097 70.250 1.00 44.50 173 HIS C N 1
ATOM 5641 C CA . HIS C 1 174 ? 59.080 54.807 71.509 1.00 44.34 173 HIS C CA 1
ATOM 5642 C C . HIS C 1 174 ? 60.530 55.187 71.822 1.00 45.95 173 HIS C C 1
ATOM 5643 O O . HIS C 1 174 ? 60.821 56.329 72.198 1.00 46.29 173 HIS C O 1
ATOM 5650 N N . HIS C 1 175 ? 61.434 54.224 71.669 1.00 45.43 174 HIS C N 1
ATOM 5651 C CA . HIS C 1 175 ? 62.832 54.451 71.959 1.00 45.72 174 HIS C CA 1
ATOM 5652 C C . HIS C 1 175 ? 63.449 55.552 71.062 1.00 45.45 174 HIS C C 1
ATOM 5653 O O . HIS C 1 175 ? 64.234 56.371 71.531 1.00 46.10 174 HIS C O 1
ATOM 5660 N N . LEU C 1 176 ? 63.068 55.573 69.790 1.00 45.89 175 LEU C N 1
ATOM 5661 C CA . LEU C 1 176 ? 63.571 56.560 68.833 1.00 45.84 175 LEU C CA 1
ATOM 5662 C C . LEU C 1 176 ? 63.047 57.971 69.048 1.00 46.07 175 LEU C C 1
ATOM 5663 O O . LEU C 1 176 ? 63.710 58.922 68.623 1.00 46.30 175 LEU C O 1
ATOM 5668 N N . TYR C 1 177 ? 61.881 58.109 69.685 1.00 46.43 176 TYR C N 1
ATOM 5669 C CA . TYR C 1 177 ? 61.372 59.430 70.062 1.00 47.10 176 TYR C CA 1
ATOM 5670 C C . TYR C 1 177 ? 61.923 59.823 71.419 1.00 48.68 176 TYR C C 1
ATOM 5671 O O . TYR C 1 177 ? 61.428 59.419 72.473 1.00 48.48 176 TYR C O 1
ATOM 5680 N N . GLU C 1 178 ? 62.961 60.637 71.396 1.00 51.41 177 GLU C N 1
ATOM 5681 C CA . GLU C 1 178 ? 63.717 60.861 72.611 1.00 54.00 177 GLU C CA 1
ATOM 5682 C C . GLU C 1 178 ? 62.972 61.794 73.571 1.00 53.58 177 GLU C C 1
ATOM 5683 O O . GLU C 1 178 ? 63.165 61.677 74.783 1.00 55.90 177 GLU C O 1
ATOM 5689 N N . GLU C 1 179 ? 62.069 62.635 73.049 1.00 51.68 178 GLU C N 1
ATOM 5690 C CA . GLU C 1 179 ? 61.122 63.411 73.900 1.00 52.73 178 GLU C CA 1
ATOM 5691 C C . GLU C 1 179 ? 59.989 62.615 74.608 1.00 51.10 178 GLU C C 1
ATOM 5692 O O . GLU C 1 179 ? 59.258 63.182 75.433 1.00 51.71 178 GLU C O 1
ATOM 5698 N N . ALA C 1 180 ? 59.834 61.332 74.287 1.00 49.92 179 ALA C N 1
ATOM 5699 C CA . ALA C 1 180 ? 58.736 60.520 74.845 1.00 50.60 179 ALA C CA 1
ATOM 5700 C C . ALA C 1 180 ? 58.608 60.549 76.390 1.00 51.18 179 ALA C C 1
ATOM 5701 O O . ALA C 1 180 ? 57.522 60.742 76.946 1.00 50.64 179 ALA C O 1
ATOM 5703 N N . GLU C 1 181 ? 59.722 60.365 77.080 1.00 52.06 180 GLU C N 1
ATOM 5704 C CA . GLU C 1 181 ? 59.695 60.190 78.530 1.00 51.45 180 GLU C CA 1
ATOM 5705 C C . GLU C 1 181 ? 59.274 61.441 79.275 1.00 50.74 180 GLU C C 1
ATOM 5706 O O . GLU C 1 181 ? 58.869 61.373 80.418 1.00 47.83 180 GLU C O 1
ATOM 5712 N N . LYS C 1 182 ? 59.360 62.587 78.616 1.00 53.15 181 LYS C N 1
ATOM 5713 C CA . LYS C 1 182 ? 59.031 63.856 79.255 1.00 55.09 181 LYS C CA 1
ATOM 5714 C C . LYS C 1 182 ? 57.545 63.860 79.601 1.00 53.93 181 LYS C C 1
ATOM 5715 O O . LYS C 1 182 ? 57.148 64.395 80.623 1.00 54.22 181 LYS C O 1
ATOM 5721 N N . GLU C 1 183 ? 56.745 63.217 78.753 1.00 54.13 182 GLU C N 1
ATOM 5722 C CA . GLU C 1 183 ? 55.289 63.227 78.865 1.00 55.23 182 GLU C CA 1
ATOM 5723 C C . GLU C 1 183 ? 54.632 61.832 79.050 1.00 53.59 182 GLU C C 1
ATOM 5724 O O . GLU C 1 183 ? 53.524 61.768 79.567 1.00 54.90 182 GLU C O 1
ATOM 5730 N N . PHE C 1 184 ? 55.291 60.738 78.652 1.00 50.58 183 PHE C N 1
ATOM 5731 C CA . PHE C 1 184 ? 54.605 59.449 78.491 1.00 50.03 183 PHE C CA 1
ATOM 5732 C C . PHE C 1 184 ? 53.923 59.005 79.778 1.00 49.59 183 PHE C C 1
ATOM 5733 O O . PHE C 1 184 ? 52.700 58.880 79.840 1.00 48.94 183 PHE C O 1
ATOM 5741 N N . ALA C 1 185 ? 54.716 58.774 80.812 1.00 50.17 184 ALA C N 1
ATOM 5742 C CA . ALA C 1 185 ? 54.165 58.319 82.074 1.00 49.75 184 ALA C CA 1
ATOM 5743 C C . ALA C 1 185 ? 52.958 59.159 82.469 1.00 48.29 184 ALA C C 1
ATOM 5744 O O . ALA C 1 185 ? 51.939 58.604 82.806 1.00 49.22 184 ALA C O 1
ATOM 5746 N N . SER C 1 186 ? 53.044 60.480 82.394 1.00 48.21 185 SER C N 1
ATOM 5747 C CA . SER C 1 186 ? 51.973 61.316 82.966 1.00 49.04 185 SER C CA 1
ATOM 5748 C C . SER C 1 186 ? 50.768 61.607 82.041 1.00 47.73 185 SER C C 1
ATOM 5749 O O . SER C 1 186 ? 49.695 61.954 82.525 1.00 45.51 185 SER C O 1
ATOM 5752 N N . ARG C 1 187 ? 50.934 61.445 80.732 1.00 48.74 186 ARG C N 1
ATOM 5753 C CA . ARG C 1 187 ? 49.894 61.826 79.764 1.00 47.53 186 ARG C CA 1
ATOM 5754 C C . ARG C 1 187 ? 49.239 60.667 79.031 1.00 46.14 186 ARG C C 1
ATOM 5755 O O . ARG C 1 187 ? 48.109 60.817 78.584 1.00 45.69 186 ARG C O 1
ATOM 5763 N N . ILE C 1 188 ? 49.931 59.535 78.893 1.00 45.36 187 ILE C N 1
ATOM 5764 C CA . ILE C 1 188 ? 49.413 58.413 78.106 1.00 45.20 187 ILE C CA 1
ATOM 5765 C C . ILE C 1 188 ? 48.069 57.913 78.651 1.00 46.61 187 ILE C C 1
ATOM 5766 O O . ILE C 1 188 ? 47.808 57.992 79.861 1.00 46.49 187 ILE C O 1
ATOM 5771 N N . ASP C 1 189 ? 47.194 57.453 77.760 1.00 47.11 188 ASP C N 1
ATOM 5772 C CA . ASP C 1 189 ? 45.930 56.834 78.172 1.00 47.52 188 ASP C CA 1
ATOM 5773 C C . ASP C 1 189 ? 46.079 55.361 77.833 1.00 47.07 188 ASP C C 1
ATOM 5774 O O . ASP C 1 189 ? 46.076 54.992 76.657 1.00 45.44 188 ASP C O 1
ATOM 5779 N N . ILE C 1 190 ? 46.227 54.537 78.873 1.00 48.88 189 ILE C N 1
ATOM 5780 C CA . ILE C 1 190 ? 46.514 53.110 78.721 1.00 48.75 189 ILE C CA 1
ATOM 5781 C C . ILE C 1 190 ? 45.340 52.421 78.060 1.00 48.54 189 ILE C C 1
ATOM 5782 O O . ILE C 1 190 ? 45.551 51.548 77.211 1.00 51.85 189 ILE C O 1
ATOM 5787 N N . SER C 1 191 ? 44.119 52.817 78.429 1.00 47.23 190 SER C N 1
ATOM 5788 C CA . SER C 1 191 ? 42.884 52.268 77.810 1.00 48.57 190 SER C CA 1
ATOM 5789 C C . SER C 1 191 ? 42.792 52.562 76.312 1.00 46.96 190 SER C C 1
ATOM 5790 O O . SER C 1 191 ? 42.071 51.887 75.592 1.00 48.63 190 SER C O 1
ATOM 5793 N N . ALA C 1 192 ? 43.505 53.584 75.861 1.00 45.20 191 ALA C N 1
ATOM 5794 C CA . ALA C 1 192 ? 43.554 53.939 74.444 1.00 46.40 191 ALA C CA 1
ATOM 5795 C C . ALA C 1 192 ? 44.754 53.325 73.703 1.00 46.41 191 ALA C C 1
ATOM 5796 O O . ALA C 1 192 ? 45.081 53.771 72.592 1.00 45.75 191 ALA C O 1
ATOM 5798 N N . ILE C 1 193 ? 45.415 52.332 74.316 1.00 46.87 192 ILE C N 1
ATOM 5799 C CA . ILE C 1 193 ? 46.437 51.547 73.613 1.00 46.47 192 ILE C CA 1
ATOM 5800 C C . ILE C 1 193 ? 45.797 50.257 73.159 1.00 46.71 192 ILE C C 1
ATOM 5801 O O . ILE C 1 193 ? 45.337 49.461 73.992 1.00 43.39 192 ILE C O 1
ATOM 5806 N N . GLY C 1 194 ? 45.771 50.055 71.834 1.00 46.96 193 GLY C N 1
ATOM 5807 C CA . GLY C 1 194 ? 45.172 48.851 71.242 1.00 46.68 193 GLY C CA 1
ATOM 5808 C C . GLY C 1 194 ? 46.066 47.615 71.169 1.00 46.21 193 GLY C C 1
ATOM 5809 O O . GLY C 1 194 ? 45.599 46.470 71.253 1.00 44.99 193 GLY C O 1
ATOM 5810 N N . LEU C 1 195 ? 47.357 47.829 71.004 1.00 45.24 194 LEU C N 1
ATOM 5811 C CA . LEU C 1 195 ? 48.262 46.712 70.768 1.00 45.30 194 LEU C CA 1
ATOM 5812 C C . LEU C 1 195 ? 49.647 47.223 71.074 1.00 46.28 194 LEU C C 1
ATOM 5813 O O . LEU C 1 195 ? 49.898 48.431 70.959 1.00 44.23 194 LEU C O 1
ATOM 5818 N N . VAL C 1 196 ? 50.540 46.318 71.471 1.00 45.51 195 VAL C N 1
ATOM 5819 C CA . VAL C 1 196 ? 51.937 46.681 71.661 1.00 45.12 195 VAL C CA 1
ATOM 5820 C C . VAL C 1 196 ? 52.833 45.807 70.781 1.00 44.61 195 VAL C C 1
ATOM 5821 O O . VAL C 1 196 ? 52.689 44.598 70.765 1.00 45.34 195 VAL C O 1
ATOM 5825 N N . HIS C 1 197 ? 53.757 46.436 70.060 1.00 44.63 196 HIS C N 1
ATOM 5826 C CA . HIS C 1 197 ? 54.779 45.734 69.283 1.00 44.79 196 HIS C CA 1
ATOM 5827 C C . HIS C 1 197 ? 56.094 45.791 70.062 1.00 46.08 196 HIS C C 1
ATOM 5828 O O . HIS C 1 197 ? 56.517 46.877 70.450 1.00 48.04 196 HIS C O 1
ATOM 5835 N N . LEU C 1 198 ? 56.712 44.626 70.284 1.00 44.94 197 LEU C N 1
ATOM 5836 C CA . LEU C 1 198 ? 58.022 44.497 70.914 1.00 44.21 197 LEU C CA 1
ATOM 5837 C C . LEU C 1 198 ? 59.029 43.998 69.892 1.00 44.92 197 LEU C C 1
ATOM 5838 O O . LEU C 1 198 ? 58.709 43.137 69.051 1.00 43.44 197 LEU C O 1
ATOM 5843 N N . SER C 1 199 ? 60.251 44.521 70.008 1.00 45.87 198 SER C N 1
ATOM 5844 C CA . SER C 1 199 ? 61.446 43.984 69.349 1.00 44.54 198 SER C CA 1
ATOM 5845 C C . SER C 1 199 ? 62.685 44.490 70.087 1.00 45.18 198 SER C C 1
ATOM 5846 O O . SER C 1 199 ? 62.636 45.539 70.733 1.00 45.89 198 SER C O 1
ATOM 5849 N N . GLY C 1 200 ? 63.789 43.747 70.001 1.00 45.35 199 GLY C N 1
ATOM 5850 C CA . GLY C 1 200 ? 65.041 44.152 70.621 1.00 43.83 199 GLY C CA 1
ATOM 5851 C C . GLY C 1 200 ? 66.016 44.747 69.626 1.00 44.46 199 GLY C C 1
ATOM 5852 O O . GLY C 1 200 ? 65.916 44.508 68.406 1.00 45.30 199 GLY C O 1
ATOM 5853 N N . VAL C 1 201 ? 66.931 45.556 70.158 1.00 44.56 200 VAL C N 1
ATOM 5854 C CA . VAL C 1 201 ? 68.072 46.106 69.414 1.00 45.63 200 VAL C CA 1
ATOM 5855 C C . VAL C 1 201 ? 69.279 45.998 70.312 1.00 44.75 200 VAL C C 1
ATOM 5856 O O . VAL C 1 201 ? 69.258 46.564 71.395 1.00 44.18 200 VAL C O 1
ATOM 5860 N N . GLU C 1 202 ? 70.310 45.275 69.866 1.00 45.74 201 GLU C N 1
ATOM 5861 C CA . GLU C 1 202 ? 71.601 45.199 70.588 1.00 47.93 201 GLU C CA 1
ATOM 5862 C C . GLU C 1 202 ? 72.635 46.162 70.031 1.00 47.94 201 GLU C C 1
ATOM 5863 O O . GLU C 1 202 ? 73.609 46.485 70.715 1.00 48.52 201 GLU C O 1
ATOM 5869 N N . ASP C 1 203 ? 72.434 46.600 68.789 1.00 48.05 202 ASP C N 1
ATOM 5870 C CA . ASP C 1 203 ? 73.382 47.458 68.113 1.00 47.81 202 ASP C CA 1
ATOM 5871 C C . ASP C 1 203 ? 73.480 48.813 68.813 1.00 48.11 202 ASP C C 1
ATOM 5872 O O . ASP C 1 203 ? 72.471 49.420 69.165 1.00 48.80 202 ASP C O 1
ATOM 5877 N N . THR C 1 204 ? 74.716 49.271 68.988 1.00 49.05 203 THR C N 1
ATOM 5878 C CA . THR C 1 204 ? 75.026 50.463 69.781 1.00 49.33 203 THR C CA 1
ATOM 5879 C C . THR C 1 204 ? 75.331 51.744 68.980 1.00 48.20 203 THR C C 1
ATOM 5880 O O . THR C 1 204 ? 75.858 52.684 69.551 1.00 47.75 203 THR C O 1
ATOM 5884 N N . ARG C 1 205 ? 75.026 51.797 67.683 1.00 48.52 204 ARG C N 1
ATOM 5885 C CA . ARG C 1 205 ? 75.127 53.082 66.932 1.00 49.34 204 ARG C CA 1
ATOM 5886 C C . ARG C 1 205 ? 74.203 54.126 67.551 1.00 48.84 204 ARG C C 1
ATOM 5887 O O . ARG C 1 205 ? 73.285 53.768 68.298 1.00 49.53 204 ARG C O 1
ATOM 5895 N N . PRO C 1 206 ? 74.446 55.419 67.268 1.00 47.25 205 PRO C N 1
ATOM 5896 C CA . PRO C 1 206 ? 73.554 56.404 67.866 1.00 46.49 205 PRO C CA 1
ATOM 5897 C C . PRO C 1 206 ? 72.085 56.158 67.526 1.00 46.78 205 PRO C C 1
ATOM 5898 O O . PRO C 1 206 ? 71.766 55.602 66.456 1.00 45.99 205 PRO C O 1
ATOM 5902 N N . THR C 1 207 ? 71.206 56.536 68.456 1.00 46.08 206 THR C N 1
ATOM 5903 C CA . THR C 1 207 ? 69.763 56.274 68.337 1.00 45.21 206 THR C CA 1
ATOM 5904 C C . THR C 1 207 ? 69.141 56.905 67.096 1.00 43.80 206 THR C C 1
ATOM 5905 O O . THR C 1 207 ? 68.254 56.322 66.503 1.00 40.84 206 THR C O 1
ATOM 5909 N N . GLU C 1 208 ? 69.625 58.072 66.692 1.00 44.38 207 GLU C N 1
ATOM 5910 C CA . GLU C 1 208 ? 69.154 58.685 65.454 1.00 47.00 207 GLU C CA 1
ATOM 5911 C C . GLU C 1 208 ? 69.700 58.007 64.179 1.00 46.39 207 GLU C C 1
ATOM 5912 O O . GLU C 1 208 ? 69.302 58.363 63.082 1.00 47.11 207 GLU C O 1
ATOM 5918 N N . ALA C 1 209 ? 70.608 57.050 64.315 1.00 46.65 208 ALA C N 1
ATOM 5919 C CA . ALA C 1 209 ? 71.061 56.272 63.157 1.00 46.81 208 ALA C CA 1
ATOM 5920 C C . ALA C 1 209 ? 70.404 54.908 63.070 1.00 46.04 208 ALA C C 1
ATOM 5921 O O . ALA C 1 209 ? 70.648 54.191 62.125 1.00 47.11 208 ALA C O 1
ATOM 5923 N N . LEU C 1 210 ? 69.559 54.558 64.040 1.00 46.66 209 LEU C N 1
ATOM 5924 C CA . LEU C 1 210 ? 68.909 53.247 64.063 1.00 46.11 209 LEU C CA 1
ATOM 5925 C C . LEU C 1 210 ? 67.819 53.132 63.018 1.00 46.31 209 LEU C C 1
ATOM 5926 O O . LEU C 1 210 ? 67.110 54.097 62.738 1.00 47.60 209 LEU C O 1
ATOM 5931 N N . ALA C 1 211 ? 67.706 51.934 62.457 1.00 45.34 210 ALA C N 1
ATOM 5932 C CA . ALA C 1 211 ? 66.696 51.602 61.473 1.00 45.20 210 ALA C CA 1
ATOM 5933 C C . ALA C 1 211 ? 66.132 50.203 61.788 1.00 45.25 210 ALA C C 1
ATOM 5934 O O . ALA C 1 211 ? 66.644 49.485 62.678 1.00 44.41 210 ALA C O 1
ATOM 5936 N N . ASP C 1 212 ? 65.080 49.827 61.065 1.00 45.26 211 ASP C N 1
ATOM 5937 C CA . ASP C 1 212 ? 64.414 48.528 61.275 1.00 46.89 211 ASP C CA 1
ATOM 5938 C C . ASP C 1 212 ? 65.357 47.353 61.029 1.00 47.46 211 ASP C C 1
ATOM 5939 O O . ASP C 1 212 ? 65.153 46.271 61.581 1.00 48.20 211 ASP C O 1
ATOM 5944 N N . GLU C 1 213 ? 66.417 47.580 60.246 1.00 45.76 212 GLU C N 1
ATOM 5945 C CA . GLU C 1 213 ? 67.447 46.569 60.035 1.00 44.18 212 GLU C CA 1
ATOM 5946 C C . GLU C 1 213 ? 68.146 46.108 61.325 1.00 42.37 212 GLU C C 1
ATOM 5947 O O . GLU C 1 213 ? 68.666 45.019 61.359 1.00 40.12 212 GLU C O 1
ATOM 5953 N N . GLN C 1 214 ? 68.169 46.929 62.373 1.00 44.33 213 GLN C N 1
ATOM 5954 C CA . GLN C 1 214 ? 68.772 46.513 63.674 1.00 44.98 213 GLN C CA 1
ATOM 5955 C C . GLN C 1 214 ? 67.733 45.862 64.631 1.00 44.94 213 GLN C C 1
ATOM 5956 O O . GLN C 1 214 ? 68.041 45.579 65.794 1.00 42.82 213 GLN C O 1
ATOM 5962 N N . ARG C 1 215 ? 66.515 45.625 64.138 1.00 45.06 214 ARG C N 1
ATOM 5963 C CA . ARG C 1 215 ? 65.449 45.089 64.989 1.00 45.72 214 ARG C CA 1
ATOM 5964 C C . ARG C 1 215 ? 65.487 43.572 65.015 1.00 46.59 214 ARG C C 1
ATOM 5965 O O . ARG C 1 215 ? 65.171 42.923 64.006 1.00 44.58 214 ARG C O 1
ATOM 5973 N N . ILE C 1 216 ? 65.895 43.021 66.168 1.00 45.22 215 ILE C N 1
ATOM 5974 C CA . ILE C 1 216 ? 65.872 41.571 66.367 1.00 44.81 215 ILE C CA 1
ATOM 5975 C C . ILE C 1 216 ? 64.918 41.212 67.517 1.00 44.05 215 ILE C C 1
ATOM 5976 O O . ILE C 1 216 ? 63.879 41.851 67.672 1.00 43.57 215 ILE C O 1
ATOM 5989 N N . LEU C 1 218 ? 64.469 39.645 71.821 1.00 45.27 217 LEU C N 1
ATOM 5990 C CA . LEU C 1 218 ? 64.877 40.186 73.120 1.00 46.75 217 LEU C CA 1
ATOM 5991 C C . LEU C 1 218 ? 66.089 39.487 73.665 1.00 46.62 217 LEU C C 1
ATOM 5992 O O . LEU C 1 218 ? 66.218 38.274 73.554 1.00 47.88 217 LEU C O 1
ATOM 5997 N N . SER C 1 219 ? 66.996 40.264 74.237 1.00 47.39 218 SER C N 1
ATOM 5998 C CA . SER C 1 219 ? 68.077 39.681 75.042 1.00 48.10 218 SER C CA 1
ATOM 5999 C C . SER C 1 219 ? 68.478 40.623 76.170 1.00 47.72 218 SER C C 1
ATOM 6000 O O . SER C 1 219 ? 68.027 41.766 76.237 1.00 47.49 218 SER C O 1
ATOM 6003 N N . GLU C 1 220 ? 69.318 40.118 77.058 1.00 48.39 219 GLU C N 1
ATOM 6004 C CA . GLU C 1 220 ? 69.874 40.900 78.141 1.00 48.74 219 GLU C CA 1
ATOM 6005 C C . GLU C 1 220 ? 70.726 42.050 77.567 1.00 49.62 219 GLU C C 1
ATOM 6006 O O . GLU C 1 220 ? 71.001 43.011 78.282 1.00 50.32 219 GLU C O 1
ATOM 6008 N N . LYS C 1 221 ? 71.119 41.949 76.284 1.00 49.06 220 LYS C N 1
ATOM 6009 C CA . LYS C 1 221 ? 71.866 43.008 75.568 1.00 48.11 220 LYS C CA 1
ATOM 6010 C C . LYS C 1 221 ? 70.963 44.043 74.865 1.00 49.18 220 LYS C C 1
ATOM 6011 O O . LYS C 1 221 ? 71.459 44.967 74.202 1.00 49.90 220 LYS C O 1
ATOM 6015 N N . ASP C 1 222 ? 69.645 43.893 74.991 1.00 48.49 221 ASP C N 1
ATOM 6016 C CA . ASP C 1 222 ? 68.710 44.889 74.453 1.00 47.99 221 ASP C CA 1
ATOM 6017 C C . ASP C 1 222 ? 69.061 46.275 74.983 1.00 47.32 221 ASP C C 1
ATOM 6018 O O . ASP C 1 222 ? 69.268 46.480 76.167 1.00 46.44 221 ASP C O 1
ATOM 6023 N N . VAL C 1 223 ? 69.088 47.224 74.070 1.00 47.89 222 VAL C N 1
ATOM 6024 C CA . VAL C 1 223 ? 69.490 48.579 74.342 1.00 46.93 222 VAL C CA 1
ATOM 6025 C C . VAL C 1 223 ? 68.274 49.502 74.592 1.00 48.46 222 VAL C C 1
ATOM 6026 O O . VAL C 1 223 ? 68.427 50.594 75.135 1.00 50.15 222 VAL C O 1
ATOM 6038 N N . GLN C 1 225 ? 65.360 48.942 76.466 1.00 45.53 224 GLN C N 1
ATOM 6039 C CA . GLN C 1 225 ? 64.602 48.789 77.717 1.00 46.11 224 GLN C CA 1
ATOM 6040 C C . GLN C 1 225 ? 63.170 48.232 77.524 1.00 45.05 224 GLN C C 1
ATOM 6041 O O . GLN C 1 225 ? 62.209 48.711 78.145 1.00 45.73 224 GLN C O 1
ATOM 6047 N N . ASN C 1 226 ? 63.043 47.221 76.668 1.00 43.79 225 ASN C N 1
ATOM 6048 C CA . ASN C 1 226 ? 61.765 46.562 76.449 1.00 43.92 225 ASN C CA 1
ATOM 6049 C C . ASN C 1 226 ? 61.164 46.084 77.775 1.00 45.43 225 ASN C C 1
ATOM 6050 O O . ASN C 1 226 ? 59.979 46.280 78.030 1.00 46.30 225 ASN C O 1
ATOM 6055 N N . TYR C 1 227 ? 61.991 45.486 78.625 1.00 44.57 226 TYR C N 1
ATOM 6056 C CA . TYR C 1 227 ? 61.509 44.902 79.854 1.00 45.51 226 TYR C CA 1
ATOM 6057 C C . TYR C 1 227 ? 60.890 45.972 80.742 1.00 45.20 226 TYR C C 1
ATOM 6058 O O . TYR C 1 227 ? 59.837 45.759 81.339 1.00 44.63 226 TYR C O 1
ATOM 6067 N N . GLN C 1 228 ? 61.557 47.116 80.835 1.00 45.97 227 GLN C N 1
ATOM 6068 C CA . GLN C 1 228 ? 61.089 48.201 81.692 1.00 45.70 227 GLN C CA 1
ATOM 6069 C C . GLN C 1 228 ? 59.827 48.827 81.069 1.00 45.03 227 GLN C C 1
ATOM 6070 O O . GLN C 1 228 ? 58.851 49.130 81.781 1.00 42.11 227 GLN C O 1
ATOM 6076 N N . GLN C 1 229 ? 59.844 49.002 79.740 1.00 44.80 228 GLN C N 1
ATOM 6077 C CA . GLN C 1 229 ? 58.666 49.526 79.023 1.00 45.52 228 GLN C CA 1
ATOM 6078 C C . GLN C 1 229 ? 57.448 48.644 79.310 1.00 45.13 228 GLN C C 1
ATOM 6079 O O . GLN C 1 229 ? 56.374 49.147 79.640 1.00 46.09 228 GLN C O 1
ATOM 6085 N N . VAL C 1 230 ? 57.654 47.330 79.233 1.00 44.65 229 VAL C N 1
ATOM 6086 C CA . VAL C 1 230 ? 56.610 46.341 79.490 1.00 45.06 229 VAL C CA 1
ATOM 6087 C C . VAL C 1 230 ? 56.201 46.328 80.959 1.00 45.11 229 VAL C C 1
ATOM 6088 O O . VAL C 1 230 ? 55.000 46.279 81.267 1.00 43.73 229 VAL C O 1
ATOM 6092 N N . GLN C 1 231 ? 57.186 46.382 81.859 1.00 44.51 230 GLN C N 1
ATOM 6093 C CA . GLN C 1 231 ? 56.896 46.456 83.299 1.00 45.40 230 GLN C CA 1
ATOM 6094 C C . GLN C 1 231 ? 55.996 47.657 83.589 1.00 45.78 230 GLN C C 1
ATOM 6095 O O . GLN C 1 231 ? 55.054 47.560 84.388 1.00 46.60 230 GLN C O 1
ATOM 6098 N N . ARG C 1 232 ? 56.262 48.776 82.920 1.00 45.12 231 ARG C N 1
ATOM 6099 C CA . ARG C 1 232 ? 55.520 49.991 83.196 1.00 45.36 231 ARG C CA 1
ATOM 6100 C C . ARG C 1 232 ? 54.061 49.910 82.731 1.00 44.97 231 ARG C C 1
ATOM 6101 O O . ARG C 1 232 ? 53.149 50.328 83.463 1.00 42.83 231 ARG C O 1
ATOM 6109 N N . LEU C 1 233 ? 53.853 49.387 81.519 1.00 44.21 232 LEU C N 1
ATOM 6110 C CA . LEU C 1 233 ? 52.506 49.190 80.982 1.00 43.92 232 LEU C CA 1
ATOM 6111 C C . LEU C 1 233 ? 51.671 48.300 81.895 1.00 44.26 232 LEU C C 1
ATOM 6112 O O . LEU C 1 233 ? 50.483 48.557 82.123 1.00 44.31 232 LEU C O 1
ATOM 6117 N N . GLU C 1 234 ? 52.301 47.231 82.383 1.00 43.85 233 GLU C N 1
ATOM 6118 C CA . GLU C 1 234 ? 51.678 46.312 83.329 1.00 44.02 233 GLU C CA 1
ATOM 6119 C C . GLU C 1 234 ? 51.380 47.001 84.643 1.00 43.36 233 GLU C C 1
ATOM 6120 O O . GLU C 1 234 ? 50.326 46.771 85.194 1.00 42.91 233 GLU C O 1
ATOM 6126 N N . ASN C 1 235 ? 52.301 47.820 85.155 1.00 43.69 234 ASN C N 1
ATOM 6127 C CA . ASN C 1 235 ? 52.044 48.550 86.408 1.00 44.56 234 ASN C CA 1
ATOM 6128 C C . ASN C 1 235 ? 50.942 49.589 86.242 1.00 44.35 234 ASN C C 1
ATOM 6129 O O . ASN C 1 235 ? 50.229 49.876 87.188 1.00 44.90 234 ASN C O 1
ATOM 6142 N N . GLY C 1 237 ? 48.379 49.175 84.275 1.00 43.58 236 GLY C N 1
ATOM 6143 C CA . GLY C 1 237 ? 47.108 48.470 84.068 1.00 43.95 236 GLY C CA 1
ATOM 6144 C C . GLY C 1 237 ? 46.806 48.020 82.649 1.00 44.79 236 GLY C C 1
ATOM 6145 O O . GLY C 1 237 ? 45.661 47.769 82.320 1.00 45.46 236 GLY C O 1
ATOM 6146 N N . TYR C 1 238 ? 47.823 47.905 81.803 1.00 44.60 237 TYR C N 1
ATOM 6147 C CA . TYR C 1 238 ? 47.630 47.378 80.467 1.00 45.30 237 TYR C CA 1
ATOM 6148 C C . TYR C 1 238 ? 47.305 45.896 80.540 1.00 46.24 237 TYR C C 1
ATOM 6149 O O . TYR C 1 238 ? 48.045 45.138 81.171 1.00 45.78 237 TYR C O 1
ATOM 6158 N N . ARG C 1 239 ? 46.216 45.474 79.894 1.00 45.86 238 ARG C N 1
ATOM 6159 C CA . ARG C 1 239 ? 45.866 44.038 79.837 1.00 45.94 238 ARG C CA 1
ATOM 6160 C C . ARG C 1 239 ? 45.728 43.513 78.401 1.00 44.72 238 ARG C C 1
ATOM 6161 O O . ARG C 1 239 ? 45.093 42.491 78.152 1.00 44.00 238 ARG C O 1
ATOM 6169 N N . GLY C 1 240 ? 46.342 44.213 77.459 1.00 44.94 239 GLY C N 1
ATOM 6170 C CA . GLY C 1 240 ? 46.181 43.898 76.045 1.00 44.82 239 GLY C CA 1
ATOM 6171 C C . GLY C 1 240 ? 47.285 42.986 75.556 1.00 44.28 239 GLY C C 1
ATOM 6172 O O . GLY C 1 240 ? 47.985 42.353 76.341 1.00 42.82 239 GLY C O 1
ATOM 6173 N N . ILE C 1 241 ? 47.430 42.939 74.241 1.00 44.79 240 ILE C N 1
ATOM 6174 C CA . ILE C 1 241 ? 48.330 42.006 73.569 1.00 44.88 240 ILE C CA 1
ATOM 6175 C C . ILE C 1 241 ? 49.717 42.607 73.370 1.00 44.41 240 ILE C C 1
ATOM 6176 O O . ILE C 1 241 ? 49.856 43.782 73.018 1.00 44.04 240 ILE C O 1
ATOM 6181 N N . TYR C 1 242 ? 50.735 41.784 73.594 1.00 43.68 241 TYR C N 1
ATOM 6182 C CA . TYR C 1 242 ? 52.107 42.128 73.246 1.00 44.18 241 TYR C CA 1
ATOM 6183 C C . TYR C 1 242 ? 52.495 41.291 72.041 1.00 44.03 241 TYR C C 1
ATOM 6184 O O . TYR C 1 242 ? 52.428 40.066 72.105 1.00 45.91 241 TYR C O 1
ATOM 6193 N N . ALA C 1 243 ? 52.887 41.935 70.952 1.00 43.10 242 ALA C N 1
ATOM 6194 C CA . ALA C 1 243 ? 53.205 41.221 69.722 1.00 44.64 242 ALA C CA 1
ATOM 6195 C C . ALA C 1 243 ? 54.687 41.362 69.400 1.00 45.47 242 ALA C C 1
ATOM 6196 O O . ALA C 1 243 ? 55.241 42.448 69.485 1.00 49.03 242 ALA C O 1
ATOM 6198 N N . PHE C 1 244 ? 55.332 40.259 69.041 1.00 45.16 243 PHE C N 1
ATOM 6199 C CA . PHE C 1 244 ? 56.748 40.294 68.703 1.00 46.41 243 PHE C CA 1
ATOM 6200 C C . PHE C 1 244 ? 56.879 40.637 67.220 1.00 46.29 243 PHE C C 1
ATOM 6201 O O . PHE C 1 244 ? 56.301 39.933 66.382 1.00 44.94 243 PHE C O 1
ATOM 6209 N N . GLU C 1 245 ? 57.648 41.688 66.911 1.00 46.41 244 GLU C N 1
ATOM 6210 C CA . GLU C 1 245 ? 57.782 42.220 65.543 1.00 46.75 244 GLU C CA 1
ATOM 6211 C C . GLU C 1 245 ? 59.225 42.655 65.191 1.00 46.32 244 GLU C C 1
ATOM 6212 O O . GLU C 1 245 ? 59.530 43.854 65.182 1.00 46.72 244 GLU C O 1
ATOM 6218 N N . PRO C 1 246 ? 60.119 41.700 64.896 1.00 45.81 245 PRO C N 1
ATOM 6219 C CA . PRO C 1 246 ? 61.471 42.062 64.414 1.00 46.19 245 PRO C CA 1
ATOM 6220 C C . PRO C 1 246 ? 61.482 42.311 62.919 1.00 46.84 245 PRO C C 1
ATOM 6221 O O . PRO C 1 246 ? 60.550 41.882 62.224 1.00 48.09 245 PRO C O 1
ATOM 6225 N N . PHE C 1 247 ? 62.527 42.971 62.426 1.00 47.49 246 PHE C N 1
ATOM 6226 C CA . PHE C 1 247 ? 62.628 43.303 60.996 1.00 48.14 246 PHE C CA 1
ATOM 6227 C C . PHE C 1 247 ? 63.949 42.970 60.355 1.00 47.92 246 PHE C C 1
ATOM 6228 O O . PHE C 1 247 ? 64.030 42.986 59.144 1.00 49.31 246 PHE C O 1
ATOM 6236 N N . SER C 1 248 ? 64.981 42.683 61.138 1.00 46.95 247 SER C N 1
ATOM 6237 C CA . SER C 1 248 ? 66.321 42.531 60.586 1.00 47.09 247 SER C CA 1
ATOM 6238 C C . SER C 1 248 ? 66.423 41.527 59.439 1.00 48.10 247 SER C C 1
ATOM 6239 O O . SER C 1 248 ? 65.759 40.500 59.451 1.00 50.02 247 SER C O 1
ATOM 6242 N N . SER C 1 249 ? 67.284 41.814 58.467 1.00 48.29 248 SER C N 1
ATOM 6243 C CA . SER C 1 249 ? 67.662 40.821 57.452 1.00 48.84 248 SER C CA 1
ATOM 6244 C C . SER C 1 249 ? 68.305 39.561 58.070 1.00 49.07 248 SER C C 1
ATOM 6245 O O . SER C 1 249 ? 68.308 38.486 57.459 1.00 48.45 248 SER C O 1
ATOM 6248 N N . GLN C 1 250 ? 68.870 39.688 59.270 1.00 49.35 249 GLN C N 1
ATOM 6249 C CA . GLN C 1 250 ? 69.398 38.520 59.991 1.00 49.36 249 GLN C CA 1
ATOM 6250 C C . GLN C 1 250 ? 68.340 37.431 60.092 1.00 48.33 249 GLN C C 1
ATOM 6251 O O . GLN C 1 250 ? 68.671 36.257 60.095 1.00 50.45 249 GLN C O 1
ATOM 6257 N N . LEU C 1 251 ? 67.072 37.830 60.211 1.00 48.25 250 LEU C N 1
ATOM 6258 C CA . LEU C 1 251 ? 65.930 36.894 60.296 1.00 48.30 250 LEU C CA 1
ATOM 6259 C C . LEU C 1 251 ? 65.877 35.899 59.152 1.00 47.03 250 LEU C C 1
ATOM 6260 O O . LEU C 1 251 ? 65.491 34.752 59.366 1.00 46.38 250 LEU C O 1
ATOM 6265 N N . ALA C 1 252 ? 66.277 36.323 57.953 1.00 46.74 251 ALA C N 1
ATOM 6266 C CA . ALA C 1 252 ? 66.265 35.428 56.780 1.00 48.39 251 ALA C CA 1
ATOM 6267 C C . ALA C 1 252 ? 67.203 34.201 56.858 1.00 47.01 251 ALA C C 1
ATOM 6268 O O . ALA C 1 252 ? 67.045 33.287 56.073 1.00 47.44 251 ALA C O 1
ATOM 6270 N N . SER C 1 253 ? 68.147 34.172 57.797 1.00 47.60 252 SER C N 1
ATOM 6271 C CA . SER C 1 253 ? 68.995 32.990 58.016 1.00 48.80 252 SER C CA 1
ATOM 6272 C C . SER C 1 253 ? 68.486 32.064 59.135 1.00 48.51 252 SER C C 1
ATOM 6273 O O . SER C 1 253 ? 69.039 30.992 59.342 1.00 50.08 252 SER C O 1
ATOM 6276 N N . TRP C 1 254 ? 67.442 32.471 59.851 1.00 48.04 253 TRP C N 1
ATOM 6277 C CA . TRP C 1 254 ? 66.886 31.664 60.940 1.00 47.60 253 TRP C CA 1
ATOM 6278 C C . TRP C 1 254 ? 66.089 30.445 60.444 1.00 46.75 253 TRP C C 1
ATOM 6279 O O . TRP C 1 254 ? 65.196 30.564 59.597 1.00 43.78 253 TRP C O 1
ATOM 6290 N N . SER C 1 255 ? 66.410 29.273 60.991 1.00 46.41 254 SER C N 1
ATOM 6291 C CA . SER C 1 255 ? 65.574 28.080 60.826 1.00 46.11 254 SER C CA 1
ATOM 6292 C C . SER C 1 255 ? 64.330 28.208 61.706 1.00 46.14 254 SER C C 1
ATOM 6293 O O . SER C 1 255 ? 64.266 29.072 62.593 1.00 46.63 254 SER C O 1
ATOM 6296 N N . GLU C 1 256 ? 63.355 27.337 61.472 1.00 45.08 255 GLU C N 1
ATOM 6297 C CA . GLU C 1 256 ? 62.188 27.266 62.330 1.00 46.00 255 GLU C CA 1
ATOM 6298 C C . GLU C 1 256 ? 62.622 26.984 63.749 1.00 45.48 255 GLU C C 1
ATOM 6299 O O . GLU C 1 256 ? 62.040 27.513 64.680 1.00 45.52 255 GLU C O 1
ATOM 6305 N N . ALA C 1 257 ? 63.651 26.152 63.910 1.00 45.59 256 ALA C N 1
ATOM 6306 C CA . ALA C 1 257 ? 64.197 25.878 65.235 1.00 45.92 256 ALA C CA 1
ATOM 6307 C C . ALA C 1 257 ? 64.661 27.164 65.915 1.00 46.21 256 ALA C C 1
ATOM 6308 O O . ALA C 1 257 ? 64.274 27.427 67.043 1.00 45.67 256 ALA C O 1
ATOM 6310 N N . GLU C 1 258 ? 65.451 27.981 65.212 1.00 46.75 257 GLU C N 1
ATOM 6311 C CA A GLU C 1 258 ? 65.935 29.238 65.807 0.50 46.82 257 GLU C CA 1
ATOM 6312 C CA B GLU C 1 258 ? 65.942 29.245 65.740 0.50 46.98 257 GLU C CA 1
ATOM 6313 C C . GLU C 1 258 ? 64.784 30.190 66.092 1.00 47.17 257 GLU C C 1
ATOM 6314 O O . GLU C 1 258 ? 64.793 30.846 67.134 1.00 48.78 257 GLU C O 1
ATOM 6325 N N . ILE C 1 259 ? 63.787 30.266 65.201 1.00 47.20 258 ILE C N 1
ATOM 6326 C CA . ILE C 1 259 ? 62.621 31.163 65.411 1.00 46.52 258 ILE C CA 1
ATOM 6327 C C . ILE C 1 259 ? 61.916 30.841 66.728 1.00 45.34 258 ILE C C 1
ATOM 6328 O O . ILE C 1 259 ? 61.682 31.731 67.542 1.00 44.37 258 ILE C O 1
ATOM 6333 N N . GLU C 1 260 ? 61.572 29.566 66.905 1.00 44.16 259 GLU C N 1
ATOM 6334 C CA . GLU C 1 260 ? 61.043 29.044 68.167 1.00 46.03 259 GLU C CA 1
ATOM 6335 C C . GLU C 1 260 ? 61.901 29.426 69.379 1.00 46.00 259 GLU C C 1
ATOM 6336 O O . GLU C 1 260 ? 61.386 29.897 70.384 1.00 45.94 259 GLU C O 1
ATOM 6342 N N . GLU C 1 261 ? 63.205 29.190 69.276 1.00 46.38 260 GLU C N 1
ATOM 6343 C CA . GLU C 1 261 ? 64.160 29.465 70.357 1.00 48.25 260 GLU C CA 1
ATOM 6344 C C . GLU C 1 261 ? 64.090 30.922 70.775 1.00 47.40 260 GLU C C 1
ATOM 6345 O O . GLU C 1 261 ? 64.044 31.250 71.958 1.00 46.99 260 GLU C O 1
ATOM 6351 N N . GLN C 1 262 ? 64.106 31.796 69.777 1.00 47.34 261 GLN C N 1
ATOM 6352 C CA . GLN C 1 262 ? 64.101 33.226 70.018 1.00 47.67 261 GLN C CA 1
ATOM 6353 C C . GLN C 1 262 ? 62.769 33.704 70.625 1.00 48.09 261 GLN C C 1
ATOM 6354 O O . GLN C 1 262 ? 62.777 34.586 71.488 1.00 50.00 261 GLN C O 1
ATOM 6360 N N . ILE C 1 263 ? 61.642 33.120 70.210 1.00 46.41 262 ILE C N 1
ATOM 6361 C CA . ILE C 1 263 ? 60.349 33.491 70.790 1.00 45.84 262 ILE C CA 1
ATOM 6362 C C . ILE C 1 263 ? 60.313 33.085 72.260 1.00 44.15 262 ILE C C 1
ATOM 6363 O O . ILE C 1 263 ? 60.015 33.895 73.122 1.00 44.60 262 ILE C O 1
ATOM 6368 N N . ASN C 1 264 ? 60.644 31.843 72.545 1.00 43.83 263 ASN C N 1
ATOM 6369 C CA . ASN C 1 264 ? 60.774 31.398 73.931 1.00 45.48 263 ASN C CA 1
ATOM 6370 C C . ASN C 1 264 ? 61.813 32.185 74.755 1.00 46.05 263 ASN C C 1
ATOM 6371 O O . ASN C 1 264 ? 61.514 32.608 75.866 1.00 46.64 263 ASN C O 1
ATOM 6376 N N . ARG C 1 265 ? 63.021 32.379 74.222 1.00 48.13 264 ARG C N 1
ATOM 6377 C CA . ARG C 1 265 ? 64.053 33.190 74.890 1.00 48.08 264 ARG C CA 1
ATOM 6378 C C . ARG C 1 265 ? 63.459 34.566 75.272 1.00 49.59 264 ARG C C 1
ATOM 6379 O O . ARG C 1 265 ? 63.606 35.024 76.401 1.00 51.15 264 ARG C O 1
ATOM 6383 N N . SER C 1 266 ? 62.740 35.187 74.338 1.00 49.16 265 SER C N 1
ATOM 6384 C CA . SER C 1 266 ? 62.164 36.513 74.542 1.00 48.19 265 SER C CA 1
ATOM 6385 C C . SER C 1 266 ? 61.049 36.523 75.589 1.00 47.79 265 SER C C 1
ATOM 6386 O O . SER C 1 266 ? 61.012 37.394 76.467 1.00 47.72 265 SER C O 1
ATOM 6389 N N . VAL C 1 267 ? 60.141 35.565 75.484 1.00 46.13 266 VAL C N 1
ATOM 6390 C CA . VAL C 1 267 ? 59.046 35.432 76.434 1.00 45.71 266 VAL C CA 1
ATOM 6391 C C . VAL C 1 267 ? 59.574 35.099 77.820 1.00 45.18 266 VAL C C 1
ATOM 6392 O O . VAL C 1 267 ? 59.094 35.626 78.801 1.00 45.57 266 VAL C O 1
ATOM 6396 N N . SER C 1 268 ? 60.557 34.215 77.894 1.00 46.17 267 SER C N 1
ATOM 6397 C CA . SER C 1 268 ? 61.201 33.857 79.172 1.00 46.76 267 SER C CA 1
ATOM 6398 C C . SER C 1 268 ? 61.824 35.066 79.864 1.00 46.06 267 SER C C 1
ATOM 6399 O O . SER C 1 268 ? 61.799 35.173 81.080 1.00 45.08 267 SER C O 1
ATOM 6402 N N . LEU C 1 269 ? 62.381 35.962 79.059 1.00 46.43 268 LEU C N 1
ATOM 6403 C CA . LEU C 1 269 ? 63.074 37.134 79.546 1.00 46.48 268 LEU C CA 1
ATOM 6404 C C . LEU C 1 269 ? 62.106 38.052 80.289 1.00 47.76 268 LEU C C 1
ATOM 6405 O O . LEU C 1 269 ? 62.450 38.583 81.341 1.00 49.41 268 LEU C O 1
ATOM 6410 N N . LEU C 1 270 ? 60.899 38.220 79.739 1.00 47.08 269 LEU C N 1
ATOM 6411 C CA . LEU C 1 270 ? 59.857 39.076 80.319 1.00 46.54 269 LEU C CA 1
ATOM 6412 C C . LEU C 1 270 ? 59.223 38.473 81.576 1.00 47.48 269 LEU C C 1
ATOM 6413 O O . LEU C 1 270 ? 58.916 39.195 82.515 1.00 47.52 269 LEU C O 1
ATOM 6418 N N . LEU C 1 271 ? 59.031 37.155 81.584 1.00 48.18 270 LEU C N 1
ATOM 6419 C CA . LEU C 1 271 ? 58.420 36.468 82.722 1.00 50.14 270 LEU C CA 1
ATOM 6420 C C . LEU C 1 271 ? 59.409 36.075 83.813 1.00 50.42 270 LEU C C 1
ATOM 6421 O O . LEU C 1 271 ? 58.988 35.534 84.826 1.00 50.76 270 LEU C O 1
ATOM 6426 N N . GLN C 1 272 ? 60.700 36.351 83.613 1.00 52.25 271 GLN C N 1
ATOM 6427 C CA . GLN C 1 272 ? 61.758 35.958 84.560 1.00 52.62 271 GLN C CA 1
ATOM 6428 C C . GLN C 1 272 ? 61.594 36.629 85.915 1.00 53.35 271 GLN C C 1
ATOM 6429 O O . GLN C 1 272 ? 61.069 37.742 86.034 1.00 52.81 271 GLN C O 1
ATOM 6436 N N . GLY D 1 1 ? 14.024 83.423 12.824 1.00 55.02 0 GLY D N 1
ATOM 6437 C CA . GLY D 1 1 ? 15.253 83.364 13.694 1.00 54.07 0 GLY D CA 1
ATOM 6438 C C . GLY D 1 1 ? 15.538 81.987 14.276 1.00 52.49 0 GLY D C 1
ATOM 6439 O O . GLY D 1 1 ? 15.216 80.965 13.667 1.00 51.90 0 GLY D O 1
ATOM 6448 N N . ASN D 1 3 ? 15.410 78.538 16.247 1.00 47.77 2 ASN D N 1
ATOM 6449 C CA . ASN D 1 3 ? 14.334 77.617 16.570 1.00 48.16 2 ASN D CA 1
ATOM 6450 C C . ASN D 1 3 ? 14.743 76.799 17.779 1.00 47.60 2 ASN D C 1
ATOM 6451 O O . ASN D 1 3 ? 15.359 75.740 17.646 1.00 48.60 2 ASN D O 1
ATOM 6456 N N . ILE D 1 4 ? 14.423 77.313 18.964 1.00 47.56 3 ILE D N 1
ATOM 6457 C CA . ILE D 1 4 ? 14.672 76.597 20.216 1.00 46.80 3 ILE D CA 1
ATOM 6458 C C . ILE D 1 4 ? 13.327 76.153 20.769 1.00 46.71 3 ILE D C 1
ATOM 6459 O O . ILE D 1 4 ? 12.428 76.969 20.988 1.00 46.68 3 ILE D O 1
ATOM 6464 N N . GLU D 1 5 ? 13.206 74.852 20.989 1.00 46.83 4 GLU D N 1
ATOM 6465 C CA . GLU D 1 5 ? 11.991 74.249 21.507 1.00 47.35 4 GLU D CA 1
ATOM 6466 C C . GLU D 1 5 ? 11.665 74.795 22.889 1.00 46.27 4 GLU D C 1
ATOM 6467 O O . GLU D 1 5 ? 12.527 74.733 23.786 1.00 46.93 4 GLU D O 1
ATOM 6473 N N . LYS D 1 6 ? 10.434 75.304 23.065 1.00 45.85 5 LYS D N 1
ATOM 6474 C CA . LYS D 1 6 ? 10.000 75.941 24.331 1.00 46.40 5 LYS D CA 1
ATOM 6475 C C . LYS D 1 6 ? 10.232 75.017 25.564 1.00 46.55 5 LYS D C 1
ATOM 6476 O O . LYS D 1 6 ? 10.650 75.466 26.645 1.00 46.64 5 LYS D O 1
ATOM 6478 N N . THR D 1 7 ? 10.004 73.725 25.343 1.00 46.88 6 THR D N 1
ATOM 6479 C CA . THR D 1 7 ? 10.331 72.641 26.278 1.00 47.41 6 THR D CA 1
ATOM 6480 C C . THR D 1 7 ? 11.773 72.659 26.870 1.00 46.24 6 THR D C 1
ATOM 6481 O O . THR D 1 7 ? 11.984 72.165 27.977 1.00 45.02 6 THR D O 1
ATOM 6485 N N . ARG D 1 8 ? 12.745 73.212 26.129 1.00 46.41 7 ARG D N 1
ATOM 6486 C CA . ARG D 1 8 ? 14.147 73.274 26.589 1.00 46.13 7 ARG D CA 1
ATOM 6487 C C . ARG D 1 8 ? 14.419 74.375 27.605 1.00 45.70 7 ARG D C 1
ATOM 6488 O O . ARG D 1 8 ? 15.502 74.401 28.157 1.00 46.93 7 ARG D O 1
ATOM 6496 N N . PHE D 1 9 ? 13.472 75.285 27.836 1.00 45.73 8 PHE D N 1
ATOM 6497 C CA . PHE D 1 9 ? 13.692 76.371 28.793 1.00 45.48 8 PHE D CA 1
ATOM 6498 C C . PHE D 1 9 ? 13.331 75.969 30.239 1.00 45.06 8 PHE D C 1
ATOM 6499 O O . PHE D 1 9 ? 12.411 75.198 30.492 1.00 45.45 8 PHE D O 1
ATOM 6507 N N . CYS D 1 10 ? 14.087 76.491 31.183 1.00 44.80 9 CYS D N 1
ATOM 6508 C CA . CYS D 1 10 ? 13.940 76.108 32.576 1.00 45.32 9 CYS D CA 1
ATOM 6509 C C . CYS D 1 10 ? 13.950 77.390 33.430 1.00 45.00 9 CYS D C 1
ATOM 6510 O O . CYS D 1 10 ? 14.678 78.330 33.129 1.00 45.06 9 CYS D O 1
ATOM 6513 N N . ILE D 1 11 ? 13.116 77.446 34.461 1.00 44.75 10 ILE D N 1
ATOM 6514 C CA . ILE D 1 11 ? 13.056 78.625 35.301 1.00 44.49 10 ILE D CA 1
ATOM 6515 C C . ILE D 1 11 ? 13.751 78.359 36.637 1.00 45.95 10 ILE D C 1
ATOM 6516 O O . ILE D 1 11 ? 13.323 77.524 37.428 1.00 46.73 10 ILE D O 1
ATOM 6521 N N . ASN D 1 12 ? 14.855 79.048 36.882 1.00 46.20 11 ASN D N 1
ATOM 6522 C CA . ASN D 1 12 ? 15.552 78.915 38.153 1.00 45.96 11 ASN D CA 1
ATOM 6523 C C . ASN D 1 12 ? 14.789 79.730 39.192 1.00 45.96 11 ASN D C 1
ATOM 6524 O O . ASN D 1 12 ? 14.345 80.855 38.894 1.00 45.19 11 ASN D O 1
ATOM 6529 N N . ARG D 1 13 ? 14.636 79.159 40.393 1.00 45.41 12 ARG D N 1
ATOM 6530 C CA . ARG D 1 13 ? 13.852 79.775 41.477 1.00 46.13 12 ARG D CA 1
ATOM 6531 C C . ARG D 1 13 ? 14.402 81.105 41.998 1.00 46.31 12 ARG D C 1
ATOM 6532 O O . ARG D 1 13 ? 13.700 81.806 42.708 1.00 45.88 12 ARG D O 1
ATOM 6540 N N . LYS D 1 14 ? 15.647 81.452 41.672 1.00 46.72 13 LYS D N 1
ATOM 6541 C CA . LYS D 1 14 ? 16.198 82.768 42.091 1.00 46.55 13 LYS D CA 1
ATOM 6542 C C . LYS D 1 14 ? 15.403 83.955 41.529 1.00 45.87 13 LYS D C 1
ATOM 6543 O O . LYS D 1 14 ? 15.461 85.047 42.096 1.00 45.81 13 LYS D O 1
ATOM 6549 N N . ILE D 1 15 ? 14.663 83.741 40.438 1.00 45.75 14 ILE D N 1
ATOM 6550 C CA . ILE D 1 15 ? 13.799 84.785 39.859 1.00 45.95 14 ILE D CA 1
ATOM 6551 C C . ILE D 1 15 ? 12.608 85.191 40.750 1.00 45.78 14 ILE D C 1
ATOM 6552 O O . ILE D 1 15 ? 12.058 86.283 40.586 1.00 46.38 14 ILE D O 1
ATOM 6557 N N . ALA D 1 16 ? 12.230 84.319 41.688 1.00 45.99 15 ALA D N 1
ATOM 6558 C CA . ALA D 1 16 ? 11.002 84.469 42.467 1.00 45.39 15 ALA D CA 1
ATOM 6559 C C . ALA D 1 16 ? 11.242 84.336 43.977 1.00 45.23 15 ALA D C 1
ATOM 6560 O O . ALA D 1 16 ? 10.701 83.443 44.628 1.00 45.66 15 ALA D O 1
ATOM 6562 N N . PRO D 1 17 ? 12.032 85.259 44.551 1.00 45.52 16 PRO D N 1
ATOM 6563 C CA . PRO D 1 17 ? 12.332 85.185 45.977 1.00 45.83 16 PRO D CA 1
ATOM 6564 C C . PRO D 1 17 ? 11.105 85.337 46.879 1.00 45.98 16 PRO D C 1
ATOM 6565 O O . PRO D 1 17 ? 11.124 84.872 48.010 1.00 46.96 16 PRO D O 1
ATOM 6569 N N . GLY D 1 18 ? 10.048 85.972 46.390 1.00 46.13 17 GLY D N 1
ATOM 6570 C CA . GLY D 1 18 ? 8.859 86.205 47.197 1.00 45.85 17 GLY D CA 1
ATOM 6571 C C . GLY D 1 18 ? 7.808 85.102 47.180 1.00 45.99 17 GLY D C 1
ATOM 6572 O O . GLY D 1 18 ? 6.864 85.140 47.983 1.00 45.58 17 GLY D O 1
ATOM 6573 N N . LEU D 1 19 ? 7.952 84.121 46.287 1.00 46.10 18 LEU D N 1
ATOM 6574 C CA . LEU D 1 19 ? 6.896 83.109 46.090 1.00 45.45 18 LEU D CA 1
ATOM 6575 C C . LEU D 1 19 ? 7.188 81.818 46.819 1.00 45.35 18 LEU D C 1
ATOM 6576 O O . LEU D 1 19 ? 8.312 81.333 46.798 1.00 45.61 18 LEU D O 1
ATOM 6581 N N . SER D 1 20 ? 6.160 81.247 47.434 1.00 45.26 19 SER D N 1
ATOM 6582 C CA . SER D 1 20 ? 6.256 79.907 47.990 1.00 45.50 19 SER D CA 1
ATOM 6583 C C . SER D 1 20 ? 6.507 78.932 46.851 1.00 45.89 19 SER D C 1
ATOM 6584 O O . SER D 1 20 ? 6.331 79.282 45.684 1.00 45.93 19 SER D O 1
ATOM 6587 N N . ILE D 1 21 ? 6.917 77.713 47.176 1.00 45.99 20 ILE D N 1
ATOM 6588 C CA . ILE D 1 21 ? 7.208 76.723 46.137 1.00 46.11 20 ILE D CA 1
ATOM 6589 C C . ILE D 1 21 ? 5.992 76.443 45.254 1.00 45.84 20 ILE D C 1
ATOM 6590 O O . ILE D 1 21 ? 6.137 76.328 44.041 1.00 45.64 20 ILE D O 1
ATOM 6595 N N . GLU D 1 22 ? 4.803 76.337 45.855 1.00 46.41 21 GLU D N 1
ATOM 6596 C CA . GLU D 1 22 ? 3.585 76.075 45.088 1.00 46.30 21 GLU D CA 1
ATOM 6597 C C . GLU D 1 22 ? 3.249 77.227 44.164 1.00 45.53 21 GLU D C 1
ATOM 6598 O O . GLU D 1 22 ? 2.859 77.009 43.016 1.00 45.35 21 GLU D O 1
ATOM 6604 N N . ALA D 1 23 ? 3.369 78.448 44.673 1.00 45.06 22 ALA D N 1
ATOM 6605 C CA . ALA D 1 23 ? 3.100 79.638 43.855 1.00 45.57 22 ALA D CA 1
ATOM 6606 C C . ALA D 1 23 ? 4.089 79.737 42.698 1.00 45.21 22 ALA D C 1
ATOM 6607 O O . ALA D 1 23 ? 3.730 80.146 41.596 1.00 44.41 22 ALA D O 1
ATOM 6609 N N . PHE D 1 24 ? 5.336 79.357 42.969 1.00 45.48 23 PHE D N 1
ATOM 6610 C CA . PHE D 1 24 ? 6.395 79.366 41.958 1.00 45.52 23 PHE D CA 1
ATOM 6611 C C . PHE D 1 24 ? 6.093 78.343 40.867 1.00 45.75 23 PHE D C 1
ATOM 6612 O O . PHE D 1 24 ? 6.145 78.656 39.674 1.00 45.41 23 PHE D O 1
ATOM 6620 N N . PHE D 1 25 ? 5.779 77.124 41.295 1.00 45.81 24 PHE D N 1
ATOM 6621 C CA . PHE D 1 25 ? 5.487 76.036 40.381 1.00 45.87 24 PHE D CA 1
ATOM 6622 C C . PHE D 1 25 ? 4.256 76.347 39.559 1.00 45.66 24 PHE D C 1
ATOM 6623 O O . PHE D 1 25 ? 4.231 76.084 38.357 1.00 45.87 24 PHE D O 1
ATOM 6631 N N . ARG D 1 26 ? 3.250 76.923 40.214 1.00 45.57 25 ARG D N 1
ATOM 6632 C CA . ARG D 1 26 ? 1.991 77.249 39.555 1.00 46.67 25 ARG D CA 1
ATOM 6633 C C . ARG D 1 26 ? 2.211 78.279 38.440 1.00 45.70 25 ARG D C 1
ATOM 6634 O O . ARG D 1 26 ? 1.625 78.177 37.361 1.00 45.56 25 ARG D O 1
ATOM 6642 N N . LEU D 1 27 ? 3.098 79.233 38.693 1.00 45.67 26 LEU D N 1
ATOM 6643 C CA . LEU D 1 27 ? 3.484 80.242 37.706 1.00 46.01 26 LEU D CA 1
ATOM 6644 C C . LEU D 1 27 ? 4.178 79.620 36.489 1.00 45.75 26 LEU D C 1
ATOM 6645 O O . LEU D 1 27 ? 3.845 79.920 35.349 1.00 45.27 26 LEU D O 1
ATOM 6650 N N . VAL D 1 28 ? 5.143 78.745 36.736 1.00 45.91 27 VAL D N 1
ATOM 6651 C CA . VAL D 1 28 ? 5.878 78.127 35.642 1.00 45.58 27 VAL D CA 1
ATOM 6652 C C . VAL D 1 28 ? 4.906 77.325 34.750 1.00 45.96 27 VAL D C 1
ATOM 6653 O O . VAL D 1 28 ? 4.994 77.386 33.513 1.00 45.83 27 VAL D O 1
ATOM 6657 N N . LYS D 1 29 ? 3.962 76.610 35.369 1.00 46.13 28 LYS D N 1
ATOM 6658 C CA . LYS D 1 29 ? 2.955 75.862 34.610 1.00 45.57 28 LYS D CA 1
ATOM 6659 C C . LYS D 1 29 ? 2.098 76.820 33.796 1.00 46.02 28 LYS D C 1
ATOM 6660 O O . LYS D 1 29 ? 1.819 76.566 32.622 1.00 46.74 28 LYS D O 1
ATOM 6663 N N . ARG D 1 30 ? 1.685 77.929 34.406 1.00 46.10 29 ARG D N 1
ATOM 6664 C CA . ARG D 1 30 ? 0.956 78.985 33.664 1.00 46.90 29 ARG D CA 1
ATOM 6665 C C . ARG D 1 30 ? 1.671 79.388 32.378 1.00 45.80 29 ARG D C 1
ATOM 6666 O O . ARG D 1 30 ? 1.055 79.558 31.336 1.00 46.38 29 ARG D O 1
ATOM 6674 N N . LEU D 1 31 ? 2.981 79.544 32.464 1.00 45.54 30 LEU D N 1
ATOM 6675 C CA . LEU D 1 31 ? 3.782 79.962 31.308 1.00 45.50 30 LEU D CA 1
ATOM 6676 C C . LEU D 1 31 ? 4.091 78.813 30.349 1.00 45.71 30 LEU D C 1
ATOM 6677 O O . LEU D 1 31 ? 4.737 79.026 29.329 1.00 45.63 30 LEU D O 1
ATOM 6682 N N . GLU D 1 32 ? 3.639 77.606 30.695 1.00 46.31 31 GLU D N 1
ATOM 6683 C CA . GLU D 1 32 ? 3.790 76.396 29.875 1.00 46.20 31 GLU D CA 1
ATOM 6684 C C . GLU D 1 32 ? 5.230 75.954 29.702 1.00 46.27 31 GLU D C 1
ATOM 6685 O O . GLU D 1 32 ? 5.600 75.483 28.634 1.00 45.64 31 GLU D O 1
ATOM 6691 N N . PHE D 1 33 ? 6.038 76.110 30.754 1.00 46.34 32 PHE D N 1
ATOM 6692 C CA . PHE D 1 33 ? 7.362 75.476 30.824 1.00 45.96 32 PHE D CA 1
ATOM 6693 C C . PHE D 1 33 ? 7.271 74.294 31.754 1.00 45.29 32 PHE D C 1
ATOM 6694 O O . PHE D 1 33 ? 6.329 74.203 32.514 1.00 44.73 32 PHE D O 1
ATOM 6702 N N . ASN D 1 34 ? 8.216 73.364 31.657 1.00 45.34 33 ASN D N 1
ATOM 6703 C CA . ASN D 1 34 ? 8.123 72.097 32.415 1.00 45.78 33 ASN D CA 1
ATOM 6704 C C . ASN D 1 34 ? 9.384 71.751 33.176 1.00 44.46 33 ASN D C 1
ATOM 6705 O O . ASN D 1 34 ? 9.573 70.617 33.582 1.00 43.07 33 ASN D O 1
ATOM 6710 N N . LYS D 1 35 ? 10.217 72.757 33.391 1.00 45.02 34 LYS D N 1
ATOM 6711 C CA . LYS D 1 35 ? 11.480 72.585 34.049 1.00 45.51 34 LYS D CA 1
ATOM 6712 C C . LYS D 1 35 ? 11.752 73.727 35.036 1.00 45.40 34 LYS D C 1
ATOM 6713 O O . LYS D 1 35 ? 11.515 74.907 34.731 1.00 44.28 34 LYS D O 1
ATOM 6719 N N . VAL D 1 36 ? 12.251 73.373 36.219 1.00 45.50 35 VAL D N 1
ATOM 6720 C CA . VAL D 1 36 ? 12.737 74.375 37.178 1.00 45.82 35 VAL D CA 1
ATOM 6721 C C . VAL D 1 36 ? 13.985 73.910 37.907 1.00 45.77 35 VAL D C 1
ATOM 6722 O O . VAL D 1 36 ? 14.384 72.748 37.828 1.00 45.72 35 VAL D O 1
ATOM 6726 N N . GLU D 1 37 ? 14.581 74.842 38.643 1.00 46.51 36 GLU D N 1
ATOM 6727 C CA . GLU D 1 37 ? 15.726 74.560 39.506 1.00 46.77 36 GLU D CA 1
ATOM 6728 C C . GLU D 1 37 ? 15.376 75.056 40.895 1.00 45.66 36 GLU D C 1
ATOM 6729 O O . GLU D 1 37 ? 14.847 76.153 41.031 1.00 45.61 36 GLU D O 1
ATOM 6735 N N . LEU D 1 38 ? 15.659 74.246 41.909 1.00 45.79 37 LEU D N 1
ATOM 6736 C CA . LEU D 1 38 ? 15.530 74.677 43.308 1.00 45.77 37 LEU D CA 1
ATOM 6737 C C . LEU D 1 38 ? 16.882 75.143 43.844 1.00 45.92 37 LEU D C 1
ATOM 6738 O O . LEU D 1 38 ? 17.905 75.009 43.169 1.00 45.66 37 LEU D O 1
ATOM 6743 N N . ARG D 1 39 ? 16.884 75.694 45.057 1.00 46.38 38 ARG D N 1
ATOM 6744 C CA . ARG D 1 39 ? 18.079 76.305 45.623 1.00 46.48 38 ARG D CA 1
ATOM 6745 C C . ARG D 1 39 ? 18.114 76.318 47.142 1.00 46.51 38 ARG D C 1
ATOM 6746 O O . ARG D 1 39 ? 17.071 76.481 47.782 1.00 46.55 38 ARG D O 1
ATOM 6754 N N . ASN D 1 40 ? 19.334 76.238 47.691 1.00 45.98 39 ASN D N 1
ATOM 6755 C CA . ASN D 1 40 ? 19.554 76.267 49.129 1.00 47.00 39 ASN D CA 1
ATOM 6756 C C . ASN D 1 40 ? 19.839 77.669 49.656 1.00 47.23 39 ASN D C 1
ATOM 6757 O O . ASN D 1 40 ? 20.080 77.843 50.855 1.00 46.82 39 ASN D O 1
ATOM 6762 N N . ASP D 1 41 ? 19.791 78.674 48.785 1.00 47.01 40 ASP D N 1
ATOM 6763 C CA . ASP D 1 41 ? 20.116 80.042 49.212 1.00 47.27 40 ASP D CA 1
ATOM 6764 C C . ASP D 1 41 ? 18.935 81.038 49.086 1.00 47.20 40 ASP D C 1
ATOM 6765 O O . ASP D 1 41 ? 19.145 82.219 48.925 1.00 47.14 40 ASP D O 1
ATOM 6778 N N . PRO D 1 43 ? 15.366 82.883 50.765 1.00 46.60 42 PRO D N 1
ATOM 6779 C CA . PRO D 1 43 ? 15.194 83.455 52.112 1.00 46.72 42 PRO D CA 1
ATOM 6780 C C . PRO D 1 43 ? 14.946 82.431 53.237 1.00 47.72 42 PRO D C 1
ATOM 6781 O O . PRO D 1 43 ? 15.370 82.649 54.391 1.00 48.11 42 PRO D O 1
ATOM 6785 N N . SER D 1 44 ? 14.271 81.329 52.904 1.00 47.78 43 SER D N 1
ATOM 6786 C CA . SER D 1 44 ? 14.008 80.270 53.866 1.00 46.63 43 SER D CA 1
ATOM 6787 C C . SER D 1 44 ? 15.294 79.644 54.382 1.00 46.60 43 SER D C 1
ATOM 6788 O O . SER D 1 44 ? 15.316 79.203 55.509 1.00 48.04 43 SER D O 1
ATOM 6791 N N . GLY D 1 45 ? 16.340 79.583 53.559 1.00 46.59 44 GLY D N 1
ATOM 6792 C CA . GLY D 1 45 ? 17.548 78.815 53.885 1.00 46.89 44 GLY D CA 1
ATOM 6793 C C . GLY D 1 45 ? 17.432 77.319 53.612 1.00 47.39 44 GLY D C 1
ATOM 6794 O O . GLY D 1 45 ? 18.409 76.561 53.793 1.00 47.27 44 GLY D O 1
ATOM 6795 N N . SER D 1 46 ? 16.264 76.900 53.115 1.00 47.57 45 SER D N 1
ATOM 6796 C CA . SER D 1 46 ? 15.925 75.494 52.953 1.00 46.39 45 SER D CA 1
ATOM 6797 C C . SER D 1 46 ? 15.519 75.219 51.498 1.00 45.77 45 SER D C 1
ATOM 6798 O O . SER D 1 46 ? 14.774 75.988 50.904 1.00 45.71 45 SER D O 1
ATOM 6801 N N . VAL D 1 47 ? 16.024 74.125 50.937 1.00 45.88 46 VAL D N 1
ATOM 6802 C CA . VAL D 1 47 ? 15.709 73.730 49.556 1.00 45.77 46 VAL D CA 1
ATOM 6803 C C . VAL D 1 47 ? 14.193 73.570 49.348 1.00 45.53 46 VAL D C 1
ATOM 6804 O O . VAL D 1 47 ? 13.658 73.936 48.294 1.00 44.41 46 VAL D O 1
ATOM 6808 N N . THR D 1 48 ? 13.527 73.060 50.390 1.00 45.64 47 THR D N 1
ATOM 6809 C CA . THR D 1 48 ? 12.088 72.790 50.389 1.00 45.38 47 THR D CA 1
ATOM 6810 C C . THR D 1 48 ? 11.271 73.764 51.255 1.00 45.69 47 THR D C 1
ATOM 6811 O O . THR D 1 48 ? 10.124 73.464 51.620 1.00 45.04 47 THR D O 1
ATOM 6815 N N . ASP D 1 49 ? 11.857 74.911 51.599 1.00 46.19 48 ASP D N 1
ATOM 6816 C CA . ASP D 1 49 ? 11.306 75.796 52.646 1.00 46.33 48 ASP D CA 1
ATOM 6817 C C . ASP D 1 49 ? 10.916 74.960 53.881 1.00 46.07 48 ASP D C 1
ATOM 6818 O O . ASP D 1 49 ? 11.712 74.184 54.376 1.00 45.88 48 ASP D O 1
ATOM 6823 N N . ASP D 1 50 ? 9.684 75.130 54.357 1.00 46.06 49 ASP D N 1
ATOM 6824 C CA . ASP D 1 50 ? 9.131 74.309 55.423 1.00 46.43 49 ASP D CA 1
ATOM 6825 C C . ASP D 1 50 ? 8.366 73.051 54.925 1.00 46.36 49 ASP D C 1
ATOM 6826 O O . ASP D 1 50 ? 7.675 72.405 55.719 1.00 46.83 49 ASP D O 1
ATOM 6831 N N . LEU D 1 51 ? 8.467 72.712 53.638 1.00 45.44 50 LEU D N 1
ATOM 6832 C CA . LEU D 1 51 ? 7.836 71.497 53.132 1.00 45.39 50 LEU D CA 1
ATOM 6833 C C . LEU D 1 51 ? 8.768 70.298 53.279 1.00 45.69 50 LEU D C 1
ATOM 6834 O O . LEU D 1 51 ? 9.997 70.464 53.340 1.00 46.08 50 LEU D O 1
ATOM 6839 N N . ASN D 1 52 ? 8.183 69.102 53.330 1.00 45.07 51 ASN D N 1
ATOM 6840 C CA . ASN D 1 52 ? 8.945 67.861 53.297 1.00 45.08 51 ASN D CA 1
ATOM 6841 C C . ASN D 1 52 ? 9.148 67.434 51.851 1.00 45.02 51 ASN D C 1
ATOM 6842 O O . ASN D 1 52 ? 8.645 68.079 50.932 1.00 44.67 51 ASN D O 1
ATOM 6847 N N . TYR D 1 53 ? 9.914 66.374 51.639 1.00 46.23 52 TYR D N 1
ATOM 6848 C CA . TYR D 1 53 ? 10.297 65.997 50.276 1.00 46.18 52 TYR D CA 1
ATOM 6849 C C . TYR D 1 53 ? 9.101 65.533 49.456 1.00 45.68 52 TYR D C 1
ATOM 6850 O O . TYR D 1 53 ? 8.960 65.905 48.305 1.00 45.85 52 TYR D O 1
ATOM 6859 N N . ASN D 1 54 ? 8.259 64.714 50.075 1.00 45.15 53 ASN D N 1
ATOM 6860 C CA . ASN D 1 54 ? 7.038 64.204 49.465 1.00 46.47 53 ASN D CA 1
ATOM 6861 C C . ASN D 1 54 ? 6.101 65.321 48.959 1.00 46.39 53 ASN D C 1
ATOM 6862 O O . ASN D 1 54 ? 5.544 65.245 47.848 1.00 46.42 53 ASN D O 1
ATOM 6867 N N . GLN D 1 55 ? 5.922 66.340 49.793 1.00 45.73 54 GLN D N 1
ATOM 6868 C CA . GLN D 1 55 ? 5.096 67.486 49.440 1.00 45.13 54 GLN D CA 1
ATOM 6869 C C . GLN D 1 55 ? 5.627 68.130 48.165 1.00 45.65 54 GLN D C 1
ATOM 6870 O O . GLN D 1 55 ? 4.854 68.451 47.271 1.00 46.04 54 GLN D O 1
ATOM 6876 N N . VAL D 1 56 ? 6.948 68.298 48.087 1.00 45.62 55 VAL D N 1
ATOM 6877 C CA . VAL D 1 56 ? 7.590 68.966 46.947 1.00 45.86 55 VAL D CA 1
ATOM 6878 C C . VAL D 1 56 ? 7.498 68.112 45.684 1.00 46.09 55 VAL D C 1
ATOM 6879 O O . VAL D 1 56 ? 7.223 68.651 44.604 1.00 45.36 55 VAL D O 1
ATOM 6883 N N . ARG D 1 57 ? 7.705 66.793 45.823 1.00 46.67 56 ARG D N 1
ATOM 6884 C CA . ARG D 1 57 ? 7.528 65.852 44.696 1.00 46.89 56 ARG D CA 1
ATOM 6885 C C . ARG D 1 57 ? 6.127 65.972 44.165 1.00 45.75 56 ARG D C 1
ATOM 6886 O O . ARG D 1 57 ? 5.948 66.164 42.983 1.00 46.39 56 ARG D O 1
ATOM 6894 N N . ASN D 1 58 ? 5.140 65.884 45.051 1.00 45.61 57 ASN D N 1
ATOM 6895 C CA . ASN D 1 58 ? 3.721 65.940 44.652 1.00 45.68 57 ASN D CA 1
ATOM 6896 C C . ASN D 1 58 ? 3.331 67.258 43.961 1.00 45.37 57 ASN D C 1
ATOM 6897 O O . ASN D 1 58 ? 2.529 67.260 43.037 1.00 45.33 57 ASN D O 1
ATOM 6902 N N . LEU D 1 59 ? 3.899 68.372 44.420 1.00 45.60 58 LEU D N 1
ATOM 6903 C CA . LEU D 1 59 ? 3.691 69.672 43.765 1.00 45.31 58 LEU D CA 1
ATOM 6904 C C . LEU D 1 59 ? 4.298 69.665 42.358 1.00 45.21 58 LEU D C 1
ATOM 6905 O O . LEU D 1 59 ? 3.621 70.066 41.407 1.00 45.30 58 LEU D O 1
ATOM 6910 N N . ALA D 1 60 ? 5.542 69.195 42.227 1.00 44.96 59 ALA D N 1
ATOM 6911 C CA . ALA D 1 60 ? 6.202 69.103 40.917 1.00 45.79 59 ALA D CA 1
ATOM 6912 C C . ALA D 1 60 ? 5.364 68.290 39.942 1.00 46.75 59 ALA D C 1
ATOM 6913 O O . ALA D 1 60 ? 5.168 68.677 38.786 1.00 47.32 59 ALA D O 1
ATOM 6915 N N . GLU D 1 61 ? 4.867 67.157 40.419 1.00 46.81 60 GLU D N 1
ATOM 6916 C CA . GLU D 1 61 ? 4.026 66.288 39.605 1.00 47.56 60 GLU D CA 1
ATOM 6917 C C . GLU D 1 61 ? 2.728 66.964 39.239 1.00 46.44 60 GLU D C 1
ATOM 6918 O O . GLU D 1 61 ? 2.251 66.838 38.114 1.00 46.39 60 GLU D O 1
ATOM 6924 N N . LYS D 1 62 ? 2.134 67.639 40.219 1.00 46.04 61 LYS D N 1
ATOM 6925 C CA . LYS D 1 62 ? 0.821 68.279 40.046 1.00 46.22 61 LYS D CA 1
ATOM 6926 C C . LYS D 1 62 ? 0.878 69.341 38.948 1.00 46.03 61 LYS D C 1
ATOM 6927 O O . LYS D 1 62 ? -0.078 69.503 38.198 1.00 45.84 61 LYS D O 1
ATOM 6931 N N . TYR D 1 63 ? 2.002 70.046 38.851 1.00 45.84 62 TYR D N 1
ATOM 6932 C CA . TYR D 1 63 ? 2.163 71.112 37.858 1.00 45.46 62 TYR D CA 1
ATOM 6933 C C . TYR D 1 63 ? 3.017 70.677 36.634 1.00 45.62 62 TYR D C 1
ATOM 6934 O O . TYR D 1 63 ? 3.407 71.512 35.808 1.00 45.89 62 TYR D O 1
ATOM 6943 N N . GLY D 1 64 ? 3.265 69.365 36.521 1.00 45.65 63 GLY D N 1
ATOM 6944 C CA . GLY D 1 64 ? 3.955 68.767 35.375 1.00 45.52 63 GLY D CA 1
ATOM 6945 C C . GLY D 1 64 ? 5.351 69.297 35.180 1.00 46.12 63 GLY D C 1
ATOM 6946 O O . GLY D 1 64 ? 5.736 69.590 34.044 1.00 46.81 63 GLY D O 1
ATOM 6947 N N . LEU D 1 65 ? 6.104 69.411 36.283 1.00 46.08 64 LEU D N 1
ATOM 6948 C CA . LEU D 1 65 ? 7.455 70.000 36.285 1.00 45.55 64 LEU D CA 1
ATOM 6949 C C . LEU D 1 65 ? 8.519 68.986 36.643 1.00 45.63 64 LEU D C 1
ATOM 6950 O O . LEU D 1 65 ? 8.310 68.159 37.519 1.00 45.82 64 LEU D O 1
ATOM 6955 N N . GLU D 1 66 ? 9.641 69.056 35.928 1.00 46.66 65 GLU D N 1
ATOM 6956 C CA . GLU D 1 66 ? 10.860 68.348 36.286 1.00 47.16 65 GLU D CA 1
ATOM 6957 C C . GLU D 1 66 ? 11.750 69.336 37.040 1.00 46.43 65 GLU D C 1
ATOM 6958 O O . GLU D 1 66 ? 11.963 70.468 36.590 1.00 45.60 65 GLU D O 1
ATOM 6964 N N . ILE D 1 67 ? 12.222 68.922 38.210 1.00 46.05 66 ILE D N 1
ATOM 6965 C CA . ILE D 1 67 ? 13.222 69.686 38.934 1.00 46.21 66 ILE D CA 1
ATOM 6966 C C . ILE D 1 67 ? 14.586 69.234 38.404 1.00 46.27 66 ILE D C 1
ATOM 6967 O O . ILE D 1 67 ? 15.016 68.124 38.699 1.00 46.21 66 ILE D O 1
ATOM 6972 N N . VAL D 1 68 ? 15.252 70.100 37.625 1.00 46.33 67 VAL D N 1
ATOM 6973 C CA . VAL D 1 68 ? 16.438 69.708 36.892 1.00 45.56 67 VAL D CA 1
ATOM 6974 C C . VAL D 1 68 ? 17.659 69.740 37.776 1.00 45.91 67 VAL D C 1
ATOM 6975 O O . VAL D 1 68 ? 18.442 68.800 37.740 1.00 45.80 67 VAL D O 1
ATOM 6979 N N . THR D 1 69 ? 17.852 70.821 38.535 1.00 45.59 68 THR D N 1
ATOM 6980 C CA . THR D 1 69 ? 18.933 70.859 39.499 1.00 45.52 68 THR D CA 1
ATOM 6981 C C . THR D 1 69 ? 18.567 71.439 40.864 1.00 46.23 68 THR D C 1
ATOM 6982 O O . THR D 1 69 ? 17.523 72.070 41.068 1.00 45.69 68 THR D O 1
ATOM 6986 N N . ILE D 1 70 ? 19.495 71.241 41.790 1.00 46.39 69 ILE D N 1
ATOM 6987 C CA . ILE D 1 70 ? 19.591 72.062 42.980 1.00 46.58 69 ILE D CA 1
ATOM 6988 C C . ILE D 1 70 ? 20.884 72.884 42.896 1.00 45.82 69 ILE D C 1
ATOM 6989 O O . ILE D 1 70 ? 21.927 72.373 42.516 1.00 47.24 69 ILE D O 1
ATOM 6994 N N . ASN D 1 71 ? 20.792 74.160 43.236 1.00 46.34 70 ASN D N 1
ATOM 6995 C CA . ASN D 1 71 ? 21.948 75.022 43.402 1.00 46.62 70 ASN D CA 1
ATOM 6996 C C . ASN D 1 71 ? 22.081 75.315 44.891 1.00 47.15 70 ASN D C 1
ATOM 6997 O O . ASN D 1 71 ? 21.101 75.787 45.475 1.00 46.91 70 ASN D O 1
ATOM 7002 N N . ALA D 1 72 ? 23.240 75.100 45.536 1.00 47.34 71 ALA D N 1
ATOM 7003 C CA . ALA D 1 72 ? 24.457 74.517 44.964 1.00 46.05 71 ALA D CA 1
ATOM 7004 C C . ALA D 1 72 ? 25.389 74.164 46.123 1.00 46.34 71 ALA D C 1
ATOM 7005 O O . ALA D 1 72 ? 25.208 74.650 47.234 1.00 46.75 71 ALA D O 1
ATOM 7007 N N . VAL D 1 73 ? 26.366 73.301 45.843 1.00 46.41 72 VAL D N 1
ATOM 7008 C CA . VAL D 1 73 ? 27.479 72.986 46.751 1.00 45.77 72 VAL D CA 1
ATOM 7009 C C . VAL D 1 73 ? 28.599 74.024 46.631 1.00 46.10 72 VAL D C 1
ATOM 7010 O O . VAL D 1 73 ? 29.062 74.295 45.511 1.00 46.12 72 VAL D O 1
ATOM 7014 N N . TYR D 1 74 ? 29.025 74.609 47.765 1.00 46.17 73 TYR D N 1
ATOM 7015 C CA . TYR D 1 74 ? 30.180 75.534 47.783 1.00 45.96 73 TYR D CA 1
ATOM 7016 C C . TYR D 1 74 ? 30.991 75.348 49.066 1.00 46.15 73 TYR D C 1
ATOM 7017 O O . TYR D 1 74 ? 30.415 75.209 50.139 1.00 45.87 73 TYR D O 1
ATOM 7026 N N . PRO D 1 75 ? 32.343 75.337 48.968 1.00 46.92 74 PRO D N 1
ATOM 7027 C CA . PRO D 1 75 ? 33.215 75.285 47.774 1.00 46.23 74 PRO D CA 1
ATOM 7028 C C . PRO D 1 75 ? 33.562 73.855 47.457 1.00 45.88 74 PRO D C 1
ATOM 7029 O O . PRO D 1 75 ? 34.188 73.195 48.285 1.00 45.89 74 PRO D O 1
ATOM 7033 N N . PHE D 1 76 ? 33.186 73.359 46.281 1.00 45.07 75 PHE D N 1
ATOM 7034 C CA . PHE D 1 76 ? 33.386 71.916 46.012 1.00 46.18 75 PHE D CA 1
ATOM 7035 C C . PHE D 1 76 ? 34.883 71.554 46.027 1.00 47.01 75 PHE D C 1
ATOM 7036 O O . PHE D 1 76 ? 35.292 70.392 46.222 1.00 46.69 75 PHE D O 1
ATOM 7044 N N . ASN D 1 77 ? 35.661 72.620 45.874 1.00 50.32 76 ASN D N 1
ATOM 7045 C CA . ASN D 1 77 ? 37.087 72.664 45.562 1.00 50.85 76 ASN D CA 1
ATOM 7046 C C . ASN D 1 77 ? 38.032 72.610 46.776 1.00 50.18 76 ASN D C 1
ATOM 7047 O O . ASN D 1 77 ? 39.222 72.340 46.641 1.00 49.35 76 ASN D O 1
ATOM 7052 N N . GLN D 1 78 ? 37.487 72.962 47.943 1.00 49.37 77 GLN D N 1
ATOM 7053 C CA . GLN D 1 78 ? 38.202 73.000 49.214 1.00 48.38 77 GLN D CA 1
ATOM 7054 C C . GLN D 1 78 ? 37.458 72.052 50.138 1.00 45.32 77 GLN D C 1
ATOM 7055 O O . GLN D 1 78 ? 36.667 72.463 51.000 1.00 43.29 77 GLN D O 1
ATOM 7061 N N . LEU D 1 79 ? 37.697 70.768 49.934 1.00 45.24 78 LEU D N 1
ATOM 7062 C CA . LEU D 1 79 ? 36.708 69.746 50.303 1.00 45.16 78 LEU D CA 1
ATOM 7063 C C . LEU D 1 79 ? 37.021 69.032 51.623 1.00 43.06 78 LEU D C 1
ATOM 7064 O O . LEU D 1 79 ? 37.635 67.980 51.640 1.00 43.84 78 LEU D O 1
ATOM 7069 N N . THR D 1 80 ? 36.602 69.615 52.736 1.00 43.49 79 THR D N 1
ATOM 7070 C CA . THR D 1 80 ? 36.878 69.037 54.047 1.00 42.52 79 THR D CA 1
ATOM 7071 C C . THR D 1 80 ? 35.839 67.976 54.428 1.00 42.92 79 THR D C 1
ATOM 7072 O O . THR D 1 80 ? 34.794 67.844 53.782 1.00 39.34 79 THR D O 1
ATOM 7076 N N . GLU D 1 81 ? 36.105 67.234 55.501 1.00 42.18 80 GLU D N 1
ATOM 7077 C CA . GLU D 1 81 ? 35.131 66.237 55.957 1.00 42.75 80 GLU D CA 1
ATOM 7078 C C . GLU D 1 81 ? 33.779 66.891 56.151 1.00 42.01 80 GLU D C 1
ATOM 7079 O O . GLU D 1 81 ? 32.786 66.329 55.770 1.00 39.61 80 GLU D O 1
ATOM 7085 N N . GLU D 1 82 ? 33.775 68.091 56.729 1.00 45.45 81 GLU D N 1
ATOM 7086 C CA . GLU D 1 82 ? 32.540 68.824 57.031 1.00 45.39 81 GLU D CA 1
ATOM 7087 C C . GLU D 1 82 ? 31.809 69.277 55.748 1.00 45.14 81 GLU D C 1
ATOM 7088 O O . GLU D 1 82 ? 30.574 69.165 55.680 1.00 44.57 81 GLU D O 1
ATOM 7094 N N . VAL D 1 83 ? 32.559 69.741 54.742 1.00 41.95 82 VAL D N 1
ATOM 7095 C CA . VAL D 1 83 ? 31.964 70.049 53.441 1.00 42.24 82 VAL D CA 1
ATOM 7096 C C . VAL D 1 83 ? 31.349 68.832 52.752 1.00 44.23 82 VAL D C 1
ATOM 7097 O O . VAL D 1 83 ? 30.282 68.946 52.129 1.00 48.57 82 VAL D O 1
ATOM 7101 N N . VAL D 1 84 ? 32.002 67.679 52.850 1.00 43.92 83 VAL D N 1
ATOM 7102 C CA . VAL D 1 84 ? 31.440 66.422 52.337 1.00 41.74 83 VAL D CA 1
ATOM 7103 C C . VAL D 1 84 ? 30.157 66.077 53.115 1.00 40.21 83 VAL D C 1
ATOM 7104 O O . VAL D 1 84 ? 29.144 65.800 52.523 1.00 40.09 83 VAL D O 1
ATOM 7108 N N . LYS D 1 85 ? 30.189 66.125 54.432 1.00 40.00 84 LYS D N 1
ATOM 7109 C CA . LYS D 1 85 ? 28.967 65.940 55.220 1.00 41.68 84 LYS D CA 1
ATOM 7110 C C . LYS D 1 85 ? 27.832 66.847 54.746 1.00 42.50 84 LYS D C 1
ATOM 7111 O O . LYS D 1 85 ? 26.689 66.414 54.663 1.00 40.17 84 LYS D O 1
ATOM 7117 N N . LYS D 1 86 ? 28.152 68.090 54.420 1.00 44.34 85 LYS D N 1
ATOM 7118 C CA . LYS D 1 86 ? 27.137 69.051 53.979 1.00 47.43 85 LYS D CA 1
ATOM 7119 C C . LYS D 1 86 ? 26.631 68.704 52.571 1.00 47.11 85 LYS D C 1
ATOM 7120 O O . LYS D 1 86 ? 25.443 68.824 52.266 1.00 47.16 85 LYS D O 1
ATOM 7126 N N . THR D 1 87 ? 27.554 68.289 51.706 1.00 45.82 86 THR D N 1
ATOM 7127 C CA . THR D 1 87 ? 27.216 67.824 50.363 1.00 43.88 86 THR D CA 1
ATOM 7128 C C . THR D 1 87 ? 26.277 66.618 50.373 1.00 43.25 86 THR D C 1
ATOM 7129 O O . THR D 1 87 ? 25.457 66.469 49.475 1.00 42.23 86 THR D O 1
ATOM 7133 N N . GLU D 1 88 ? 26.422 65.752 51.378 1.00 43.61 87 GLU D N 1
ATOM 7134 C CA . GLU D 1 88 ? 25.600 64.557 51.521 1.00 42.39 87 GLU D CA 1
ATOM 7135 C C . GLU D 1 88 ? 24.160 64.959 51.821 1.00 41.47 87 GLU D C 1
ATOM 7136 O O . GLU D 1 88 ? 23.205 64.453 51.206 1.00 41.10 87 GLU D O 1
ATOM 7142 N N . GLY D 1 89 ? 24.020 65.901 52.737 1.00 42.24 88 GLY D N 1
ATOM 7143 C CA . GLY D 1 89 ? 22.764 66.613 52.959 1.00 42.49 88 GLY D CA 1
ATOM 7144 C C . GLY D 1 89 ? 22.066 67.162 51.718 1.00 41.95 88 GLY D C 1
ATOM 7145 O O . GLY D 1 89 ? 20.872 66.923 51.565 1.00 42.31 88 GLY D O 1
ATOM 7146 N N . LEU D 1 90 ? 22.770 67.920 50.860 1.00 44.16 89 LEU D N 1
ATOM 7147 C CA . LEU D 1 90 ? 22.198 68.452 49.595 1.00 44.72 89 LEU D CA 1
ATOM 7148 C C . LEU D 1 90 ? 21.891 67.337 48.618 1.00 45.19 89 LEU D C 1
ATOM 7149 O O . LEU D 1 90 ? 20.928 67.425 47.882 1.00 45.26 89 LEU D O 1
ATOM 7154 N N . LEU D 1 91 ? 22.698 66.281 48.639 1.00 45.23 90 LEU D N 1
ATOM 7155 C CA . LEU D 1 91 ? 22.404 65.070 47.869 1.00 45.31 90 LEU D CA 1
ATOM 7156 C C . LEU D 1 91 ? 21.111 64.406 48.327 1.00 45.89 90 LEU D C 1
ATOM 7157 O O . LEU D 1 91 ? 20.325 63.960 47.494 1.00 45.46 90 LEU D O 1
ATOM 7162 N N . ARG D 1 92 ? 20.878 64.334 49.637 1.00 44.97 91 ARG D N 1
ATOM 7163 C CA . ARG D 1 92 ? 19.569 63.842 50.136 1.00 45.57 91 ARG D CA 1
ATOM 7164 C C . ARG D 1 92 ? 18.393 64.737 49.707 1.00 45.93 91 ARG D C 1
ATOM 7165 O O . ARG D 1 92 ? 17.312 64.222 49.405 1.00 46.72 91 ARG D O 1
ATOM 7173 N N . ASP D 1 93 ? 18.613 66.054 49.681 1.00 45.28 92 ASP D N 1
ATOM 7174 C CA . ASP D 1 93 ? 17.625 67.016 49.208 1.00 45.21 92 ASP D CA 1
ATOM 7175 C C . ASP D 1 93 ? 17.279 66.768 47.736 1.00 45.54 92 ASP D C 1
ATOM 7176 O O . ASP D 1 93 ? 16.123 66.784 47.358 1.00 45.55 92 ASP D O 1
ATOM 7181 N N . ALA D 1 94 ? 18.302 66.516 46.924 1.00 46.29 93 ALA D N 1
ATOM 7182 C CA . ALA D 1 94 ? 18.145 66.301 45.495 1.00 45.93 93 ALA D CA 1
ATOM 7183 C C . ALA D 1 94 ? 17.412 64.998 45.260 1.00 46.66 93 ALA D C 1
ATOM 7184 O O . ALA D 1 94 ? 16.440 64.917 44.485 1.00 47.21 93 ALA D O 1
ATOM 7186 N N . GLN D 1 95 ? 17.857 63.979 45.965 1.00 46.23 94 GLN D N 1
ATOM 7187 C CA . GLN D 1 95 ? 17.235 62.655 45.901 1.00 47.18 94 GLN D CA 1
ATOM 7188 C C . GLN D 1 95 ? 15.739 62.758 46.284 1.00 46.51 94 GLN D C 1
ATOM 7189 O O . GLN D 1 95 ? 14.849 62.252 45.596 1.00 47.41 94 GLN D O 1
ATOM 7195 N N . GLY D 1 96 ? 15.471 63.436 47.392 1.00 46.00 95 GLY D N 1
ATOM 7196 C CA . GLY D 1 96 ? 14.115 63.525 47.956 1.00 45.34 95 GLY D CA 1
ATOM 7197 C C . GLY D 1 96 ? 13.114 64.334 47.153 1.00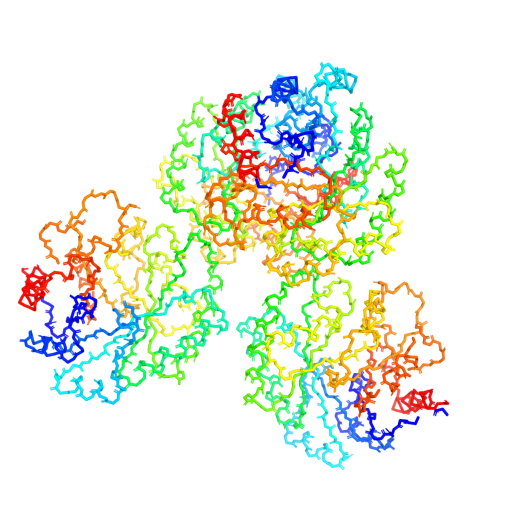 45.49 95 GLY D C 1
ATOM 7198 O O . GLY D 1 96 ? 11.931 63.991 47.111 1.00 45.52 95 GLY D O 1
ATOM 7199 N N . VAL D 1 97 ? 13.557 65.423 46.527 1.00 45.39 96 VAL D N 1
ATOM 7200 C CA . VAL D 1 97 ? 12.666 66.203 45.679 1.00 45.58 96 VAL D CA 1
ATOM 7201 C C . VAL D 1 97 ? 12.586 65.681 44.231 1.00 45.69 96 VAL D C 1
ATOM 7202 O O . VAL D 1 97 ? 11.714 66.129 43.483 1.00 46.15 96 VAL D O 1
ATOM 7206 N N . GLY D 1 98 ? 13.460 64.737 43.863 1.00 45.30 97 GLY D N 1
ATOM 7207 C CA . GLY D 1 98 ? 13.485 64.177 42.524 1.00 45.41 97 GLY D CA 1
ATOM 7208 C C . GLY D 1 98 ? 14.305 65.028 41.578 1.00 45.95 97 GLY D C 1
ATOM 7209 O O . GLY D 1 98 ? 14.047 65.046 40.383 1.00 46.05 97 GLY D O 1
ATOM 7210 N N . ALA D 1 99 ? 15.306 65.728 42.107 1.00 46.29 98 ALA D N 1
ATOM 7211 C CA . ALA D 1 99 ? 16.213 66.536 41.286 1.00 45.94 98 ALA D CA 1
ATOM 7212 C C . ALA D 1 99 ? 17.228 65.641 40.609 1.00 45.98 98 ALA D C 1
ATOM 7213 O O . ALA D 1 99 ? 17.751 64.708 41.203 1.00 47.09 98 ALA D O 1
ATOM 7215 N N . ARG D 1 100 ? 17.472 65.939 39.345 1.00 46.81 99 ARG D N 1
ATOM 7216 C CA . ARG D 1 100 ? 18.362 65.164 38.483 1.00 47.63 99 ARG D CA 1
ATOM 7217 C C . ARG D 1 100 ? 19.847 65.401 38.835 1.00 46.47 99 ARG D C 1
ATOM 7218 O O . ARG D 1 100 ? 20.660 64.469 38.873 1.00 44.91 99 ARG D O 1
ATOM 7226 N N . ALA D 1 101 ? 20.179 66.662 39.098 1.00 45.57 100 ALA D N 1
ATOM 7227 C CA . ALA D 1 101 ? 21.556 67.081 39.254 1.00 45.41 100 ALA D CA 1
ATOM 7228 C C . ALA D 1 101 ? 21.713 68.000 40.435 1.00 45.64 100 ALA D C 1
ATOM 7229 O O . ALA D 1 101 ? 20.743 68.614 40.884 1.00 44.64 100 ALA D O 1
ATOM 7231 N N . LEU D 1 102 ? 22.940 68.076 40.943 1.00 45.31 101 LEU D N 1
ATOM 7232 C CA . LEU D 1 102 ? 23.308 69.038 41.962 1.00 45.01 101 LEU D CA 1
ATOM 7233 C C . LEU D 1 102 ? 24.502 69.828 41.421 1.00 46.03 101 LEU D C 1
ATOM 7234 O O . LEU D 1 102 ? 25.437 69.256 40.831 1.00 45.27 101 LEU D O 1
ATOM 7239 N N . VAL D 1 103 ? 24.438 71.146 41.577 1.00 46.08 102 VAL D N 1
ATOM 7240 C CA . VAL D 1 103 ? 25.460 72.047 41.049 1.00 46.11 102 VAL D CA 1
ATOM 7241 C C . VAL D 1 103 ? 26.607 72.228 42.035 1.00 45.27 102 VAL D C 1
ATOM 7242 O O . VAL D 1 103 ? 26.393 72.330 43.232 1.00 44.08 102 VAL D O 1
ATOM 7246 N N . LEU D 1 104 ? 27.821 72.300 41.486 1.00 46.66 103 LEU D N 1
ATOM 7247 C CA . LEU D 1 104 ? 29.050 72.462 42.251 1.00 46.23 103 LEU D CA 1
ATOM 7248 C C . LEU D 1 104 ? 29.774 73.749 41.861 1.00 45.69 103 LEU D C 1
ATOM 7249 O O . LEU D 1 104 ? 30.118 73.938 40.687 1.00 45.14 103 LEU D O 1
ATOM 7254 N N . CYS D 1 105 ? 30.045 74.600 42.852 1.00 45.41 104 CYS D N 1
ATOM 7255 C CA . CYS D 1 105 ? 30.738 75.845 42.630 1.00 46.52 104 CYS D CA 1
ATOM 7256 C C . CYS D 1 105 ? 32.100 75.847 43.294 1.00 45.56 104 CYS D C 1
ATOM 7257 O O . CYS D 1 105 ? 32.222 75.423 44.439 1.00 45.46 104 CYS D O 1
ATOM 7260 N N . PRO D 1 106 ? 33.130 76.319 42.574 1.00 45.28 105 PRO D N 1
ATOM 7261 C CA . PRO D 1 106 ? 34.484 76.373 43.091 1.00 44.33 105 PRO D CA 1
ATOM 7262 C C . PRO D 1 106 ? 34.697 77.451 44.133 1.00 44.91 105 PRO D C 1
ATOM 7263 O O . PRO D 1 106 ? 33.931 78.414 44.170 1.00 45.41 105 PRO D O 1
ATOM 7267 N N . LEU D 1 107 ? 35.751 77.287 44.942 1.00 44.82 106 LEU D N 1
ATOM 7268 C CA . LEU D 1 107 ? 36.215 78.298 45.884 1.00 45.09 106 LEU D CA 1
ATOM 7269 C C . LEU D 1 107 ? 36.406 79.640 45.179 1.00 45.46 106 LEU D C 1
ATOM 7270 O O . LEU D 1 107 ? 36.925 79.685 44.049 1.00 45.23 106 LEU D O 1
ATOM 7275 N N . ASN D 1 108 ? 35.988 80.716 45.855 1.00 44.76 107 ASN D N 1
ATOM 7276 C CA . ASN D 1 108 ? 35.863 82.035 45.260 1.00 44.86 107 ASN D CA 1
ATOM 7277 C C . ASN D 1 108 ? 36.251 83.085 46.282 1.00 45.08 107 ASN D C 1
ATOM 7278 O O . ASN D 1 108 ? 35.496 84.016 46.549 1.00 45.34 107 ASN D O 1
ATOM 7283 N N . ASP D 1 109 ? 37.446 82.939 46.849 1.00 45.98 108 ASP D N 1
ATOM 7284 C CA . ASP D 1 109 ? 37.933 83.886 47.847 1.00 45.94 108 ASP D CA 1
ATOM 7285 C C . ASP D 1 109 ? 39.337 84.421 47.557 1.00 45.77 108 ASP D C 1
ATOM 7286 O O . ASP D 1 109 ? 39.990 84.934 48.464 1.00 44.20 108 ASP D O 1
ATOM 7291 N N . GLY D 1 110 ? 39.791 84.312 46.303 1.00 45.57 109 GLY D N 1
ATOM 7292 C CA . GLY D 1 110 ? 41.075 84.856 45.877 1.00 44.73 109 GLY D CA 1
ATOM 7293 C C . GLY D 1 110 ? 42.259 83.949 46.168 1.00 44.71 109 GLY D C 1
ATOM 7294 O O . GLY D 1 110 ? 43.414 84.323 45.918 1.00 44.17 109 GLY D O 1
ATOM 7295 N N . THR D 1 111 ? 41.962 82.765 46.699 1.00 44.67 110 THR D N 1
ATOM 7296 C CA . THR D 1 111 ? 42.942 81.748 47.084 1.00 46.05 110 THR D CA 1
ATOM 7297 C C . THR D 1 111 ? 43.138 80.761 45.926 1.00 44.70 110 THR D C 1
ATOM 7298 O O . THR D 1 111 ? 42.170 80.306 45.325 1.00 44.56 110 THR D O 1
ATOM 7302 N N . ILE D 1 112 ? 44.385 80.415 45.632 1.00 44.53 111 ILE D N 1
ATOM 7303 C CA . ILE D 1 112 ? 44.697 79.473 44.555 1.00 44.08 111 ILE D CA 1
ATOM 7304 C C . ILE D 1 112 ? 44.349 78.078 45.024 1.00 45.28 111 ILE D C 1
ATOM 7305 O O . ILE D 1 112 ? 44.734 77.705 46.131 1.00 44.62 111 ILE D O 1
ATOM 7310 N N . VAL D 1 113 ? 43.599 77.331 44.215 1.00 45.29 112 VAL D N 1
ATOM 7311 C CA . VAL D 1 113 ? 43.419 75.906 44.456 1.00 45.68 112 VAL D CA 1
ATOM 7312 C C . VAL D 1 113 ? 44.161 75.184 43.350 1.00 44.87 112 VAL D C 1
ATOM 7313 O O . VAL D 1 113 ? 43.824 75.336 42.187 1.00 44.55 112 VAL D O 1
ATOM 7317 N N . PRO D 1 114 ? 45.191 74.421 43.699 1.00 45.22 113 PRO D N 1
ATOM 7318 C CA . PRO D 1 114 ? 45.914 73.709 42.654 1.00 45.61 113 PRO D CA 1
ATOM 7319 C C . PRO D 1 114 ? 45.061 72.742 41.885 1.00 46.17 113 PRO D C 1
ATOM 7320 O O . PRO D 1 114 ? 44.164 72.129 42.484 1.00 46.55 113 PRO D O 1
ATOM 7324 N N . PRO D 1 115 ? 45.347 72.592 40.567 1.00 45.99 114 PRO D N 1
ATOM 7325 C CA . PRO D 1 115 ? 44.510 71.769 39.673 1.00 46.07 114 PRO D CA 1
ATOM 7326 C C . PRO D 1 115 ? 44.423 70.341 40.187 1.00 44.69 114 PRO D C 1
ATOM 7327 O O . PRO D 1 115 ? 43.362 69.751 40.101 1.00 45.70 114 PRO D O 1
ATOM 7331 N N . GLU D 1 116 ? 45.503 69.836 40.771 1.00 44.75 115 GLU D N 1
ATOM 7332 C CA A GLU D 1 116 ? 45.562 68.490 41.330 0.50 44.47 115 GLU D CA 1
ATOM 7333 C CA B GLU D 1 116 ? 45.487 68.457 41.264 0.50 44.20 115 GLU D CA 1
ATOM 7334 C C . GLU D 1 116 ? 44.567 68.294 42.480 1.00 44.51 115 GLU D C 1
ATOM 7335 O O . GLU D 1 116 ? 44.006 67.221 42.646 1.00 44.90 115 GLU D O 1
ATOM 7346 N N . VAL D 1 117 ? 44.370 69.343 43.283 1.00 44.14 116 VAL D N 1
ATOM 7347 C CA . VAL D 1 117 ? 43.400 69.329 44.388 1.00 44.18 116 VAL D CA 1
ATOM 7348 C C . VAL D 1 117 ? 41.961 69.372 43.872 1.00 45.30 116 VAL D C 1
ATOM 7349 O O . VAL D 1 117 ? 41.096 68.669 44.396 1.00 45.86 116 VAL D O 1
ATOM 7353 N N . THR D 1 118 ? 41.708 70.169 42.840 1.00 44.71 117 THR D N 1
ATOM 7354 C CA . THR D 1 118 ? 40.410 70.162 42.161 1.00 45.13 117 THR D CA 1
ATOM 7355 C C . THR D 1 118 ? 40.048 68.784 41.546 1.00 45.16 117 THR D C 1
ATOM 7356 O O . THR D 1 118 ? 38.942 68.286 41.698 1.00 45.33 117 THR D O 1
ATOM 7360 N N . VAL D 1 119 ? 40.990 68.179 40.847 1.00 45.10 118 VAL D N 1
ATOM 7361 C CA . VAL D 1 119 ? 40.795 66.875 40.227 1.00 45.37 118 VAL D CA 1
ATOM 7362 C C . VAL D 1 119 ? 40.468 65.822 41.302 1.00 46.12 118 VAL D C 1
ATOM 7363 O O . VAL D 1 119 ? 39.531 65.047 41.174 1.00 46.84 118 VAL D O 1
ATOM 7367 N N . GLU D 1 120 ? 41.252 65.815 42.364 1.00 46.13 119 GLU D N 1
ATOM 7368 C CA . GLU D 1 120 ? 41.014 64.970 43.536 1.00 45.64 119 GLU D CA 1
ATOM 7369 C C . GLU D 1 120 ? 39.579 65.151 44.089 1.00 45.12 119 GLU D C 1
ATOM 7370 O O . GLU D 1 120 ? 38.897 64.185 44.408 1.00 45.16 119 GLU D O 1
ATOM 7376 N N . ALA D 1 121 ? 39.109 66.384 44.160 1.00 44.35 120 ALA D N 1
ATOM 7377 C CA . ALA D 1 121 ? 37.776 66.678 44.647 1.00 43.72 120 ALA D CA 1
ATOM 7378 C C . ALA D 1 121 ? 36.692 66.166 43.699 1.00 44.71 120 ALA D C 1
ATOM 7379 O O . ALA D 1 121 ? 35.678 65.601 44.144 1.00 45.80 120 ALA D O 1
ATOM 7381 N N . ILE D 1 122 ? 36.908 66.333 42.400 1.00 44.42 121 ILE D N 1
ATOM 7382 C CA . ILE D 1 122 ? 35.987 65.823 41.396 1.00 44.89 121 ILE D CA 1
ATOM 7383 C C . ILE D 1 122 ? 35.861 64.296 41.499 1.00 45.96 121 ILE D C 1
ATOM 7384 O O . ILE D 1 122 ? 34.746 63.752 41.429 1.00 47.35 121 ILE D O 1
ATOM 7389 N N . LYS D 1 123 ? 36.986 63.616 41.690 1.00 45.69 122 LYS D N 1
ATOM 7390 C CA . LYS D 1 123 ? 36.998 62.157 41.841 1.00 45.26 122 LYS D CA 1
ATOM 7391 C C . LYS D 1 123 ? 36.211 61.647 43.039 1.00 44.34 122 LYS D C 1
ATOM 7392 O O . LYS D 1 123 ? 35.392 60.749 42.907 1.00 44.20 122 LYS D O 1
ATOM 7398 N N . ARG D 1 124 ? 36.475 62.229 44.197 1.00 44.51 123 ARG D N 1
ATOM 7399 C CA . ARG D 1 124 ? 35.762 61.914 45.420 1.00 45.42 123 ARG D CA 1
ATOM 7400 C C . ARG D 1 124 ? 34.263 62.244 45.310 1.00 45.80 123 ARG D C 1
ATOM 7401 O O . ARG D 1 124 ? 33.418 61.450 45.698 1.00 45.09 123 ARG D O 1
ATOM 7409 N N . LEU D 1 125 ? 33.946 63.415 44.774 1.00 45.23 124 LEU D N 1
ATOM 7410 C CA . LEU D 1 125 ? 32.555 63.816 44.612 1.00 46.40 124 LEU D CA 1
ATOM 7411 C C . LEU D 1 125 ? 31.817 62.980 43.556 1.00 45.06 124 LEU D C 1
ATOM 7412 O O . LEU D 1 125 ? 30.617 62.744 43.669 1.00 45.28 124 LEU D O 1
ATOM 7417 N N . SER D 1 126 ? 32.529 62.522 42.540 1.00 44.37 125 SER D N 1
ATOM 7418 C CA . SER D 1 126 ? 31.901 61.689 41.526 1.00 44.97 125 SER D CA 1
ATOM 7419 C C . SER D 1 126 ? 31.437 60.361 42.147 1.00 45.70 125 SER D C 1
ATOM 7420 O O . SER D 1 126 ? 30.295 59.947 41.922 1.00 44.97 125 SER D O 1
ATOM 7423 N N . ASP D 1 127 ? 32.314 59.728 42.942 1.00 46.22 126 ASP D N 1
ATOM 7424 C CA . ASP D 1 127 ? 31.985 58.492 43.655 1.00 45.83 126 ASP D CA 1
ATOM 7425 C C . ASP D 1 127 ? 30.807 58.693 44.584 1.00 45.23 126 ASP D C 1
ATOM 7426 O O . ASP D 1 127 ? 29.908 57.865 44.601 1.00 45.64 126 ASP D O 1
ATOM 7431 N N . LEU D 1 128 ? 30.827 59.781 45.350 1.00 44.80 127 LEU D N 1
ATOM 7432 C CA . LEU D 1 128 ? 29.775 60.088 46.320 1.00 44.73 127 LEU D CA 1
ATOM 7433 C C . LEU D 1 128 ? 28.428 60.338 45.647 1.00 45.03 127 LEU D C 1
ATOM 7434 O O . LEU D 1 128 ? 27.404 59.843 46.108 1.00 44.25 127 LEU D O 1
ATOM 7439 N N . PHE D 1 129 ? 28.441 61.116 44.565 1.00 44.79 128 PHE D N 1
ATOM 7440 C CA . PHE D 1 129 ? 27.222 61.457 43.824 1.00 44.97 128 PHE D CA 1
ATOM 7441 C C . PHE D 1 129 ? 26.561 60.200 43.262 1.00 44.68 128 PHE D C 1
ATOM 7442 O O . PHE D 1 129 ? 25.324 60.069 43.264 1.00 44.11 128 PHE D O 1
ATOM 7450 N N . ALA D 1 130 ? 27.391 59.279 42.786 1.00 44.49 129 ALA D N 1
ATOM 7451 C CA . ALA D 1 130 ? 26.912 58.069 42.158 1.00 44.57 129 ALA D CA 1
ATOM 7452 C C . ALA D 1 130 ? 26.178 57.174 43.151 1.00 45.48 129 ALA D C 1
ATOM 7453 O O . ALA D 1 130 ? 25.308 56.424 42.755 1.00 44.56 129 ALA D O 1
ATOM 7455 N N . ARG D 1 131 ? 26.500 57.299 44.435 1.00 46.35 130 ARG D N 1
ATOM 7456 C CA . ARG D 1 131 ? 25.808 56.553 45.476 1.00 45.94 130 ARG D CA 1
ATOM 7457 C C . ARG D 1 131 ? 24.451 57.133 45.821 1.00 45.70 130 ARG D C 1
ATOM 7458 O O . ARG D 1 131 ? 23.676 56.474 46.487 1.00 47.47 130 ARG D O 1
ATOM 7466 N N . TYR D 1 132 ? 24.163 58.344 45.362 1.00 45.51 131 TYR D N 1
ATOM 7467 C CA . TYR D 1 132 ? 22.855 58.952 45.526 1.00 45.36 131 TYR D CA 1
ATOM 7468 C C . TYR D 1 132 ? 22.132 59.022 44.187 1.00 46.16 131 TYR D C 1
ATOM 7469 O O . TYR D 1 132 ? 20.993 59.453 44.141 1.00 47.09 131 TYR D O 1
ATOM 7478 N N . ASP D 1 133 ? 22.781 58.539 43.125 1.00 45.64 132 ASP D N 1
ATOM 7479 C CA . ASP D 1 133 ? 22.266 58.615 41.761 1.00 46.08 132 ASP D CA 1
ATOM 7480 C C . ASP D 1 133 ? 21.925 60.048 41.289 1.00 45.65 132 ASP D C 1
ATOM 7481 O O . ASP D 1 133 ? 20.876 60.300 40.675 1.00 45.09 132 ASP D O 1
ATOM 7486 N N . ILE D 1 134 ? 22.824 60.983 41.587 1.00 45.05 133 ILE D N 1
ATOM 7487 C CA . ILE D 1 134 ? 22.650 62.380 41.213 1.00 44.86 133 ILE D CA 1
ATOM 7488 C C . ILE D 1 134 ? 23.779 62.769 40.265 1.00 45.14 133 ILE D C 1
ATOM 7489 O O . ILE D 1 134 ? 24.923 62.344 40.445 1.00 45.32 133 ILE D O 1
ATOM 7494 N N . GLN D 1 135 ? 23.444 63.539 39.233 1.00 45.41 134 GLN D N 1
ATOM 7495 C CA . GLN D 1 135 ? 24.430 64.054 38.281 1.00 46.38 134 GLN D CA 1
ATOM 7496 C C . GLN D 1 135 ? 25.089 65.264 38.875 1.00 45.85 134 GLN D C 1
ATOM 7497 O O . GLN D 1 135 ? 24.463 65.982 39.627 1.00 46.27 134 GLN D O 1
ATOM 7503 N N . GLY D 1 136 ? 26.362 65.473 38.538 1.00 46.49 135 GLY D N 1
ATOM 7504 C CA . GLY D 1 136 ? 27.116 66.637 38.978 1.00 45.70 135 GLY D CA 1
ATOM 7505 C C . GLY D 1 136 ? 27.317 67.626 37.849 1.00 45.26 135 GLY D C 1
ATOM 7506 O O . GLY D 1 136 ? 27.639 67.236 36.715 1.00 43.65 135 GLY D O 1
ATOM 7507 N N . LEU D 1 137 ? 27.101 68.901 38.163 1.00 45.28 136 LEU D N 1
ATOM 7508 C CA . LEU D 1 137 ? 27.341 69.996 37.236 1.00 45.98 136 LEU D CA 1
ATOM 7509 C C . LEU D 1 137 ? 28.331 70.984 37.846 1.00 45.98 136 LEU D C 1
ATOM 7510 O O . LEU D 1 137 ? 28.050 71.622 38.853 1.00 45.94 136 LEU D O 1
ATOM 7515 N N . VAL D 1 138 ? 29.513 71.059 37.251 1.00 45.59 137 VAL D N 1
ATOM 7516 C CA . VAL D 1 138 ? 30.562 71.947 37.719 1.00 45.65 137 VAL D CA 1
ATOM 7517 C C . VAL D 1 138 ? 30.347 73.291 37.024 1.00 45.75 137 VAL D C 1
ATOM 7518 O O . VAL D 1 138 ? 30.359 73.362 35.790 1.00 44.92 137 VAL D O 1
ATOM 7522 N N . GLU D 1 139 ? 30.119 74.331 37.828 1.00 45.99 138 GLU D N 1
ATOM 7523 C CA . GLU D 1 139 ? 29.899 75.678 37.329 1.00 45.89 138 GLU D CA 1
ATOM 7524 C C . GLU D 1 139 ? 31.099 76.579 37.619 1.00 45.34 138 GLU D C 1
ATOM 7525 O O . GLU D 1 139 ? 31.239 77.083 38.748 1.00 45.25 138 GLU D O 1
ATOM 7531 N N . PRO D 1 140 ? 31.970 76.794 36.600 1.00 45.04 139 PRO D N 1
ATOM 7532 C CA . PRO D 1 140 ? 33.026 77.821 36.771 1.00 45.15 139 PRO D CA 1
ATOM 7533 C C . PRO D 1 140 ? 32.416 79.182 37.080 1.00 46.06 139 PRO D C 1
ATOM 7534 O O . PRO D 1 140 ? 31.368 79.541 36.513 1.00 46.74 139 PRO D O 1
ATOM 7538 N N . LEU D 1 141 ? 33.075 79.925 37.963 1.00 45.89 140 LEU D N 1
ATOM 7539 C CA . LEU D 1 141 ? 32.711 81.306 38.270 1.00 45.78 140 LEU D CA 1
ATOM 7540 C C . LEU D 1 141 ? 33.775 82.200 37.643 1.00 45.39 140 LEU D C 1
ATOM 7541 O O . LEU D 1 141 ? 34.971 81.919 37.774 1.00 43.86 140 LEU D O 1
ATOM 7546 N N . GLY D 1 142 ? 33.314 83.254 36.957 1.00 46.15 141 GLY D N 1
ATOM 7547 C CA . GLY D 1 142 ? 34.164 84.168 36.185 1.00 44.98 141 GLY D CA 1
ATOM 7548 C C . GLY D 1 142 ? 34.858 85.247 36.994 1.00 44.40 141 GLY D C 1
ATOM 7549 O O . GLY D 1 142 ? 35.742 85.935 36.474 1.00 44.03 141 GLY D O 1
ATOM 7550 N N . PHE D 1 143 ? 34.481 85.402 38.258 1.00 44.02 142 PHE D N 1
ATOM 7551 C CA . PHE D 1 143 ? 35.106 86.390 39.115 1.00 44.67 142 PHE D CA 1
ATOM 7552 C C . PHE D 1 143 ? 36.618 86.248 39.110 1.00 45.04 142 PHE D C 1
ATOM 7553 O O . PHE D 1 143 ? 37.127 85.126 39.136 1.00 45.62 142 PHE D O 1
ATOM 7561 N N . ARG D 1 144 ? 37.333 87.378 39.100 1.00 44.94 143 ARG D N 1
ATOM 7562 C CA . ARG D 1 144 ? 38.789 87.370 39.210 1.00 45.32 143 ARG D CA 1
ATOM 7563 C C . ARG D 1 144 ? 39.318 86.614 40.439 1.00 45.22 143 ARG D C 1
ATOM 7564 O O . ARG D 1 144 ? 40.430 86.082 40.393 1.00 44.69 143 ARG D O 1
ATOM 7572 N N . VAL D 1 145 ? 38.525 86.564 41.511 1.00 44.59 144 VAL D N 1
ATOM 7573 C CA . VAL D 1 145 ? 38.881 85.813 42.729 1.00 44.75 144 VAL D CA 1
ATOM 7574 C C . VAL D 1 145 ? 38.485 84.336 42.709 1.00 44.65 144 VAL D C 1
ATOM 7575 O O . VAL D 1 145 ? 38.733 83.617 43.671 1.00 45.73 144 VAL D O 1
ATOM 7579 N N . SER D 1 146 ? 37.900 83.873 41.606 1.00 45.13 145 SER D N 1
ATOM 7580 C CA . SER D 1 146 ? 37.478 82.473 41.488 1.00 44.68 145 SER D CA 1
ATOM 7581 C C . SER D 1 146 ? 38.667 81.532 41.221 1.00 44.35 145 SER D C 1
ATOM 7582 O O . SER D 1 146 ? 39.579 81.834 40.430 1.00 43.48 145 SER D O 1
ATOM 7585 N N . SER D 1 147 ? 38.659 80.395 41.890 1.00 44.36 146 SER D N 1
ATOM 7586 C CA . SER D 1 147 ? 39.716 79.389 41.712 1.00 45.02 146 SER D CA 1
ATOM 7587 C C . SER D 1 147 ? 39.540 78.552 40.444 1.00 44.88 146 SER D C 1
ATOM 7588 O O . SER D 1 147 ? 40.413 77.757 40.111 1.00 44.86 146 SER D O 1
ATOM 7591 N N . LEU D 1 148 ? 38.415 78.729 39.749 1.00 45.50 147 LEU D N 1
ATOM 7592 C CA . LEU D 1 148 ? 38.124 77.999 38.519 1.00 45.76 147 LEU D CA 1
ATOM 7593 C C . LEU D 1 148 ? 37.187 78.839 37.672 1.00 46.01 147 LEU D C 1
ATOM 7594 O O . LEU D 1 148 ? 35.975 78.931 37.953 1.00 47.18 147 LEU D O 1
ATOM 7599 N N . ARG D 1 149 ? 37.760 79.478 36.657 1.00 45.87 148 ARG D N 1
ATOM 7600 C CA . ARG D 1 149 ? 37.045 80.463 35.828 1.00 45.51 148 ARG D CA 1
ATOM 7601 C C . ARG D 1 149 ? 36.788 80.010 34.390 1.00 45.45 148 ARG D C 1
ATOM 7602 O O . ARG D 1 149 ? 35.889 80.524 33.742 1.00 46.80 148 ARG D O 1
ATOM 7610 N N . SER D 1 150 ? 37.586 79.070 33.900 1.00 45.32 149 SER D N 1
ATOM 7611 C CA . SER D 1 150 ? 37.520 78.601 32.525 1.00 45.52 149 SER D CA 1
ATOM 7612 C C . SER D 1 150 ? 36.689 77.323 32.432 1.00 45.13 149 SER D C 1
ATOM 7613 O O . SER D 1 150 ? 36.967 76.345 33.110 1.00 44.92 149 SER D O 1
ATOM 7616 N N . ALA D 1 151 ? 35.644 77.368 31.614 1.00 45.49 150 ALA D N 1
ATOM 7617 C CA . ALA D 1 151 ? 34.841 76.181 31.280 1.00 45.80 150 ALA D CA 1
ATOM 7618 C C . ALA D 1 151 ? 35.684 75.111 30.562 1.00 45.96 150 ALA D C 1
ATOM 7619 O O . ALA D 1 151 ? 35.565 73.928 30.862 1.00 45.36 150 ALA D O 1
ATOM 7621 N N . VAL D 1 152 ? 36.541 75.542 29.635 1.00 46.02 151 VAL D N 1
ATOM 7622 C CA . VAL D 1 152 ? 37.435 74.630 28.911 1.00 45.44 151 VAL D CA 1
ATOM 7623 C C . VAL D 1 152 ? 38.377 73.869 29.878 1.00 46.18 151 VAL D C 1
ATOM 7624 O O . VAL D 1 152 ? 38.535 72.653 29.784 1.00 46.72 151 VAL D O 1
ATOM 7628 N N . TRP D 1 153 ? 39.006 74.601 30.798 1.00 45.82 152 TRP D N 1
ATOM 7629 C CA . TRP D 1 153 ? 39.876 74.008 31.803 1.00 45.42 152 TRP D CA 1
ATOM 7630 C C . TRP D 1 153 ? 39.073 73.117 32.732 1.00 45.47 152 TRP D C 1
ATOM 7631 O O . TRP D 1 153 ? 39.540 72.044 33.093 1.00 45.00 152 TRP D O 1
ATOM 7642 N N . ALA D 1 154 ? 37.867 73.546 33.107 1.00 44.82 153 ALA D N 1
ATOM 7643 C CA . ALA D 1 154 ? 36.981 72.716 33.912 1.00 45.56 153 ALA D CA 1
ATOM 7644 C C . ALA D 1 154 ? 36.688 71.371 33.236 1.00 45.29 153 ALA D C 1
ATOM 7645 O O . ALA D 1 154 ? 36.714 70.332 33.883 1.00 44.44 153 ALA D O 1
ATOM 7647 N N . GLN D 1 155 ? 36.398 71.399 31.941 1.00 45.42 154 GLN D N 1
ATOM 7648 C CA . GLN D 1 155 ? 36.153 70.180 31.203 1.00 45.81 154 GLN D CA 1
ATOM 7649 C C . GLN D 1 155 ? 37.375 69.271 31.223 1.00 45.53 154 GLN D C 1
ATOM 7650 O O . GLN D 1 155 ? 37.236 68.044 31.335 1.00 46.26 154 GLN D O 1
ATOM 7656 N N . GLN D 1 156 ? 38.562 69.867 31.146 1.00 45.48 155 GLN D N 1
ATOM 7657 C CA . GLN D 1 156 ? 39.815 69.077 31.144 1.00 46.73 155 GLN D CA 1
ATOM 7658 C C . GLN D 1 156 ? 40.069 68.343 32.459 1.00 45.01 155 GLN D C 1
ATOM 7659 O O . GLN D 1 156 ? 40.496 67.192 32.490 1.00 44.41 155 GLN D O 1
ATOM 7665 N N . LEU D 1 157 ? 39.815 69.033 33.554 1.00 45.52 156 LEU D N 1
ATOM 7666 C CA . LEU D 1 157 ? 39.977 68.458 34.879 1.00 45.33 156 LEU D CA 1
ATOM 7667 C C . LEU D 1 157 ? 38.989 67.317 35.128 1.00 45.80 156 LEU D C 1
ATOM 7668 O O . LEU D 1 157 ? 39.363 66.283 35.690 1.00 46.26 156 LEU D O 1
ATOM 7673 N N . ILE D 1 158 ? 37.747 67.482 34.674 1.00 45.75 157 ILE D N 1
ATOM 7674 C CA . ILE D 1 158 ? 36.742 66.420 34.735 1.00 45.42 157 ILE D CA 1
ATOM 7675 C C . ILE D 1 158 ? 37.201 65.160 33.962 1.00 46.50 157 ILE D C 1
ATOM 7676 O O . ILE D 1 158 ? 37.029 64.008 34.442 1.00 44.63 157 ILE D O 1
ATOM 7681 N N . ARG D 1 159 ? 37.784 65.368 32.776 1.00 45.99 158 ARG D N 1
ATOM 7682 C CA . ARG D 1 159 ? 38.364 64.247 32.025 1.00 46.08 158 ARG D CA 1
ATOM 7683 C C . ARG D 1 159 ? 39.531 63.570 32.755 1.00 46.01 158 ARG D C 1
ATOM 7684 O O . ARG D 1 159 ? 39.645 62.334 32.736 1.00 46.69 158 ARG D O 1
ATOM 7692 N N . GLU D 1 160 ? 40.396 64.369 33.379 1.00 46.05 159 GLU D N 1
ATOM 7693 C CA . GLU D 1 160 ? 41.536 63.838 34.153 1.00 46.44 159 GLU D CA 1
ATOM 7694 C C . GLU D 1 160 ? 41.040 63.041 35.334 1.00 45.13 159 GLU D C 1
ATOM 7695 O O . GLU D 1 160 ? 41.674 62.098 35.756 1.00 45.57 159 GLU D O 1
ATOM 7701 N N . ALA D 1 161 ? 39.904 63.447 35.876 1.00 45.50 160 ALA D N 1
ATOM 7702 C CA . ALA D 1 161 ? 39.279 62.760 37.006 1.00 45.56 160 ALA D CA 1
ATOM 7703 C C . ALA D 1 161 ? 38.535 61.494 36.585 1.00 44.93 160 ALA D C 1
ATOM 7704 O O . ALA D 1 161 ? 38.123 60.734 37.440 1.00 44.87 160 ALA D O 1
ATOM 7706 N N . GLY D 1 162 ? 38.352 61.286 35.279 1.00 44.64 161 GLY D N 1
ATOM 7707 C CA . GLY D 1 162 ? 37.543 60.170 34.758 1.00 44.39 161 GLY D CA 1
ATOM 7708 C C . GLY D 1 162 ? 36.082 60.225 35.192 1.00 44.91 161 GLY D C 1
ATOM 7709 O O . GLY D 1 162 ? 35.445 59.198 35.412 1.00 45.35 161 GLY D O 1
ATOM 7710 N N . SER D 1 163 ? 35.548 61.431 35.300 1.00 44.94 162 SER D N 1
ATOM 7711 C CA . SER D 1 163 ? 34.252 61.673 35.920 1.00 44.78 162 SER D CA 1
ATOM 7712 C C . SER D 1 163 ? 33.165 61.840 34.866 1.00 44.99 162 SER D C 1
ATOM 7713 O O . SER D 1 163 ? 33.407 62.420 33.821 1.00 44.96 162 SER D O 1
ATOM 7716 N N . PRO D 1 164 ? 31.940 61.375 35.159 1.00 45.30 163 PRO D N 1
ATOM 7717 C CA . PRO D 1 164 ? 30.821 61.633 34.256 1.00 45.34 163 PRO D CA 1
ATOM 7718 C C . PRO D 1 164 ? 30.239 63.046 34.393 1.00 45.35 163 PRO D C 1
ATOM 7719 O O . PRO D 1 164 ? 29.352 63.407 33.637 1.00 47.55 163 PRO D O 1
ATOM 7723 N N . PHE D 1 165 ? 30.720 63.832 35.354 1.00 44.87 164 PHE D N 1
ATOM 7724 C CA . PHE D 1 165 ? 30.247 65.207 35.556 1.00 44.93 164 PHE D CA 1
ATOM 7725 C C . PHE D 1 165 ? 30.322 66.018 34.275 1.00 45.38 164 PHE D C 1
ATOM 7726 O O . PHE D 1 165 ? 31.110 65.707 33.380 1.00 44.98 164 PHE D O 1
ATOM 7734 N N . LYS D 1 166 ? 29.493 67.057 34.202 1.00 45.80 165 LYS D N 1
ATOM 7735 C CA . LYS D 1 166 ? 29.506 67.983 33.059 1.00 45.67 165 LYS D CA 1
ATOM 7736 C C . LYS D 1 166 ? 29.640 69.403 33.549 1.00 45.02 165 LYS D C 1
ATOM 7737 O O . LYS D 1 166 ? 29.523 69.653 34.741 1.00 44.59 165 LYS D O 1
ATOM 7743 N N . VAL D 1 167 ? 29.893 70.322 32.628 1.00 45.17 166 VAL D N 1
ATOM 7744 C CA . VAL D 1 167 ? 30.058 71.736 32.976 1.00 45.70 166 VAL D CA 1
ATOM 7745 C C . VAL D 1 167 ? 28.739 72.490 32.801 1.00 45.79 166 VAL D C 1
ATOM 7746 O O . VAL D 1 167 ? 27.996 72.249 31.850 1.00 44.89 166 VAL D O 1
ATOM 7750 N N . LEU D 1 168 ? 28.479 73.398 33.741 1.00 46.20 167 LEU D N 1
ATOM 7751 C CA . LEU D 1 168 ? 27.380 74.331 33.677 1.00 45.44 167 LEU D CA 1
ATOM 7752 C C . LEU D 1 168 ? 27.921 75.662 33.168 1.00 45.25 167 LEU D C 1
ATOM 7753 O O . LEU D 1 168 ? 28.675 76.363 33.848 1.00 43.78 167 LEU D O 1
ATOM 7758 N N . LEU D 1 169 ? 27.511 76.010 31.960 1.00 45.85 168 LEU D N 1
ATOM 7759 C CA . LEU D 1 169 ? 27.936 77.237 31.341 1.00 46.97 168 LEU D CA 1
ATOM 7760 C C . LEU D 1 169 ? 26.961 78.370 31.728 1.00 45.96 168 LEU D C 1
ATOM 7761 O O . LEU D 1 169 ? 25.795 78.353 31.372 1.00 46.57 168 LEU D O 1
ATOM 7766 N N . ASP D 1 170 ? 27.459 79.357 32.457 1.00 44.82 169 ASP D N 1
ATOM 7767 C CA . ASP D 1 170 ? 26.662 80.486 32.862 1.00 45.43 169 ASP D CA 1
ATOM 7768 C C . ASP D 1 170 ? 27.146 81.700 32.088 1.00 45.91 169 ASP D C 1
ATOM 7769 O O . ASP D 1 170 ? 28.328 82.056 32.186 1.00 45.49 169 ASP D O 1
ATOM 7774 N N . THR D 1 171 ? 26.248 82.332 31.315 1.00 46.04 170 THR D N 1
ATOM 7775 C CA . THR D 1 171 ? 26.645 83.419 30.386 1.00 45.49 170 THR D CA 1
ATOM 7776 C C . THR D 1 171 ? 27.272 84.626 31.088 1.00 44.63 170 THR D C 1
ATOM 7777 O O . THR D 1 171 ? 28.139 85.291 30.529 1.00 45.13 170 THR D O 1
ATOM 7781 N N . PHE D 1 172 ? 26.847 84.879 32.317 1.00 44.51 171 PHE D N 1
ATOM 7782 C CA . PHE D 1 172 ? 27.468 85.893 33.166 1.00 45.64 171 PHE D CA 1
ATOM 7783 C C . PHE D 1 172 ? 28.922 85.551 33.499 1.00 45.20 171 PHE D C 1
ATOM 7784 O O . PHE D 1 172 ? 29.817 86.383 33.357 1.00 43.69 171 PHE D O 1
ATOM 7792 N N . HIS D 1 173 ? 29.138 84.307 33.926 1.00 45.27 172 HIS D N 1
ATOM 7793 C CA . HIS D 1 173 ? 30.464 83.851 34.335 1.00 45.24 172 HIS D CA 1
ATOM 7794 C C . HIS D 1 173 ? 31.393 83.757 33.140 1.00 45.66 172 HIS D C 1
ATOM 7795 O O . HIS D 1 173 ? 32.574 84.080 33.266 1.00 45.91 172 HIS D O 1
ATOM 7802 N N . HIS D 1 174 ? 30.857 83.368 31.981 1.00 44.41 173 HIS D N 1
ATOM 7803 C CA . HIS D 1 174 ? 31.600 83.455 30.724 1.00 44.36 173 HIS D CA 1
ATOM 7804 C C . HIS D 1 174 ? 32.025 84.898 30.419 1.00 45.80 173 HIS D C 1
ATOM 7805 O O . HIS D 1 174 ? 33.163 85.141 30.037 1.00 46.49 173 HIS D O 1
ATOM 7812 N N . HIS D 1 175 ? 31.105 85.848 30.584 1.00 45.59 174 HIS D N 1
ATOM 7813 C CA . HIS D 1 175 ? 31.377 87.240 30.290 1.00 45.54 174 HIS D CA 1
ATOM 7814 C C . HIS D 1 175 ? 32.499 87.782 31.155 1.00 45.48 174 HIS D C 1
ATOM 7815 O O . HIS D 1 175 ? 33.353 88.526 30.677 1.00 46.09 174 HIS D O 1
ATOM 7822 N N . LEU D 1 176 ? 32.496 87.405 32.429 1.00 46.25 175 LEU D N 1
ATOM 7823 C CA . LEU D 1 176 ? 33.495 87.890 33.385 1.00 45.86 175 LEU D CA 1
ATOM 7824 C C . LEU D 1 176 ? 34.864 87.280 33.193 1.00 46.08 175 LEU D C 1
ATOM 7825 O O . LEU D 1 176 ? 35.857 87.925 33.555 1.00 46.82 175 LEU D O 1
ATOM 7830 N N . TYR D 1 177 ? 34.946 86.057 32.662 1.00 45.72 176 TYR D N 1
ATOM 7831 C CA . TYR D 1 177 ? 36.247 85.474 32.346 1.00 45.83 176 TYR D CA 1
ATOM 7832 C C . TYR D 1 177 ? 36.659 86.031 31.019 1.00 47.40 176 TYR D C 1
ATOM 7833 O O . TYR D 1 177 ? 36.259 85.533 29.979 1.00 48.67 176 TYR D O 1
ATOM 7842 N N . GLU D 1 178 ? 37.463 87.078 31.069 1.00 48.99 177 GLU D N 1
ATOM 7843 C CA . GLU D 1 178 ? 37.751 87.872 29.894 1.00 52.39 177 GLU D CA 1
ATOM 7844 C C . GLU D 1 178 ? 38.731 87.187 28.957 1.00 51.07 177 GLU D C 1
ATOM 7845 O O . GLU D 1 178 ? 38.911 87.648 27.853 1.00 49.97 177 GLU D O 1
ATOM 7851 N N . GLU D 1 179 ? 39.341 86.083 29.396 1.00 50.63 178 GLU D N 1
ATOM 7852 C CA . GLU D 1 179 ? 40.192 85.250 28.532 1.00 49.06 178 GLU D CA 1
ATOM 7853 C C . GLU D 1 179 ? 39.427 84.153 27.767 1.00 47.94 178 GLU D C 1
ATOM 7854 O O . GLU D 1 179 ? 40.018 83.446 26.950 1.00 47.92 178 GLU D O 1
ATOM 7860 N N . ALA D 1 180 ? 38.139 83.983 28.067 1.00 46.06 179 ALA D N 1
ATOM 7861 C CA . ALA D 1 180 ? 37.365 82.817 27.609 1.00 45.95 179 ALA D CA 1
ATOM 7862 C C . ALA D 1 180 ? 37.333 82.688 26.101 1.00 44.34 179 ALA D C 1
ATOM 7863 O O . ALA D 1 180 ? 37.461 81.594 25.576 1.00 44.35 179 ALA D O 1
ATOM 7865 N N . GLU D 1 181 ? 37.188 83.806 25.405 1.00 45.57 180 GLU D N 1
ATOM 7866 C CA . GLU D 1 181 ? 37.090 83.789 23.941 1.00 45.72 180 GLU D CA 1
ATOM 7867 C C . GLU D 1 181 ? 38.383 83.410 23.214 1.00 45.41 180 GLU D C 1
ATOM 7868 O O . GLU D 1 181 ? 38.327 83.058 22.025 1.00 42.63 180 GLU D O 1
ATOM 7874 N N . LYS D 1 182 ? 39.530 83.496 23.902 1.00 45.73 181 LYS D N 1
ATOM 7875 C CA . LYS D 1 182 ? 40.831 83.081 23.310 1.00 47.05 181 LYS D CA 1
ATOM 7876 C C . LYS D 1 182 ? 40.802 81.594 22.950 1.00 47.86 181 LYS D C 1
ATOM 7877 O O . LYS D 1 182 ? 41.361 81.181 21.928 1.00 45.47 181 LYS D O 1
ATOM 7883 N N . GLU D 1 183 ? 40.111 80.830 23.805 1.00 48.09 182 GLU D N 1
ATOM 7884 C CA . GLU D 1 183 ? 40.083 79.377 23.805 1.00 49.44 182 GLU D CA 1
ATOM 7885 C C . GLU D 1 183 ? 38.702 78.763 23.511 1.00 49.43 182 GLU D C 1
ATOM 7886 O O . GLU D 1 183 ? 38.624 77.593 23.132 1.00 50.34 182 GLU D O 1
ATOM 7892 N N . PHE D 1 184 ? 37.617 79.516 23.694 1.00 48.37 183 PHE D N 1
ATOM 7893 C CA . PHE D 1 184 ? 36.314 78.879 23.826 1.00 47.85 183 PHE D CA 1
ATOM 7894 C C . PHE D 1 184 ? 35.844 78.146 22.576 1.00 47.32 183 PHE D C 1
ATOM 7895 O O . PHE D 1 184 ? 35.692 76.921 22.592 1.00 48.11 183 PHE D O 1
ATOM 7903 N N . ALA D 1 185 ? 35.604 78.887 21.504 1.00 46.35 184 ALA D N 1
ATOM 7904 C CA . ALA D 1 185 ? 35.020 78.301 20.300 1.00 46.07 184 ALA D CA 1
ATOM 7905 C C . ALA D 1 185 ? 35.803 77.097 19.785 1.00 45.40 184 ALA D C 1
ATOM 7906 O O . ALA D 1 185 ? 35.200 76.148 19.319 1.00 44.64 184 ALA D O 1
ATOM 7908 N N . SER D 1 186 ? 37.133 77.128 19.902 1.00 47.39 185 SER D N 1
ATOM 7909 C CA . SER D 1 186 ? 38.021 76.102 19.296 1.00 46.06 185 SER D CA 1
ATOM 7910 C C . SER D 1 186 ? 38.392 74.938 20.219 1.00 47.02 185 SER D C 1
ATOM 7911 O O . SER D 1 186 ? 38.912 73.925 19.730 1.00 47.12 185 SER D O 1
ATOM 7914 N N . ARG D 1 187 ? 38.118 75.081 21.521 1.00 44.97 186 ARG D N 1
ATOM 7915 C CA . ARG D 1 187 ? 38.500 74.086 22.530 1.00 45.39 186 ARG D CA 1
ATOM 7916 C C . ARG D 1 187 ? 37.341 73.462 23.311 1.00 44.98 186 ARG D C 1
ATOM 7917 O O . ARG D 1 187 ? 37.516 72.401 23.919 1.00 42.36 186 ARG D O 1
ATOM 7925 N N . ILE D 1 188 ? 36.188 74.129 23.336 1.00 45.36 187 ILE D N 1
ATOM 7926 C CA . ILE D 1 188 ? 35.043 73.661 24.106 1.00 45.84 187 ILE D CA 1
ATOM 7927 C C . ILE D 1 188 ? 34.495 72.331 23.571 1.00 46.49 187 ILE D C 1
ATOM 7928 O O . ILE D 1 188 ? 34.487 72.103 22.364 1.00 43.13 187 ILE D O 1
ATOM 7933 N N . ASP D 1 189 ? 34.018 71.480 24.492 1.00 47.83 188 ASP D N 1
ATOM 7934 C CA . ASP D 1 189 ? 33.388 70.208 24.156 1.00 47.25 188 ASP D CA 1
ATOM 7935 C C . ASP D 1 189 ? 31.932 70.338 24.527 1.00 47.03 188 ASP D C 1
ATOM 7936 O O . ASP D 1 189 ? 31.588 70.250 25.707 1.00 46.03 188 ASP D O 1
ATOM 7941 N N . ILE D 1 190 ? 31.093 70.551 23.508 1.00 48.59 189 ILE D N 1
ATOM 7942 C CA . ILE D 1 190 ? 29.656 70.820 23.661 1.00 48.38 189 ILE D CA 1
ATOM 7943 C C . ILE D 1 190 ? 28.952 69.665 24.354 1.00 47.84 189 ILE D C 1
ATOM 7944 O O . ILE D 1 190 ? 28.084 69.869 25.190 1.00 50.08 189 ILE D O 1
ATOM 7949 N N . SER D 1 191 ? 29.330 68.445 24.003 1.00 47.98 190 SER D N 1
ATOM 7950 C CA . SER D 1 191 ? 28.730 67.271 24.611 1.00 48.12 190 SER D CA 1
ATOM 7951 C C . SER D 1 191 ? 28.947 67.245 26.130 1.00 47.05 190 SER D C 1
ATOM 7952 O O . SER D 1 191 ? 28.204 66.579 26.847 1.00 47.61 190 SER D O 1
ATOM 7955 N N . ALA D 1 192 ? 29.955 67.968 26.611 1.00 45.45 191 ALA D N 1
ATOM 7956 C CA . ALA D 1 192 ? 30.272 68.002 28.028 1.00 46.00 191 ALA D CA 1
ATOM 7957 C C . ALA D 1 192 ? 29.725 69.265 28.698 1.00 46.07 191 ALA D C 1
ATOM 7958 O O . ALA D 1 192 ? 30.170 69.651 29.798 1.00 43.22 191 ALA D O 1
ATOM 7960 N N . ILE D 1 193 ? 28.757 69.907 28.033 1.00 46.33 192 ILE D N 1
ATOM 7961 C CA . ILE D 1 193 ? 27.934 70.949 28.674 1.00 46.27 192 ILE D CA 1
ATOM 7962 C C . ILE D 1 193 ? 26.584 70.303 29.016 1.00 46.79 192 ILE D C 1
ATOM 7963 O O . ILE D 1 193 ? 25.882 69.786 28.127 1.00 42.54 192 ILE D O 1
ATOM 7968 N N . GLY D 1 194 ? 26.269 70.291 30.314 1.00 46.77 193 GLY D N 1
ATOM 7969 C CA . GLY D 1 194 ? 25.045 69.679 30.822 1.00 46.24 193 GLY D CA 1
ATOM 7970 C C . GLY D 1 194 ? 23.906 70.641 31.125 1.00 45.44 193 GLY D C 1
ATOM 7971 O O . GLY D 1 194 ? 22.777 70.213 31.333 1.00 45.48 193 GLY D O 1
ATOM 7972 N N . LEU D 1 195 ? 24.190 71.935 31.156 1.00 44.31 194 LEU D N 1
ATOM 7973 C CA . LEU D 1 195 ? 23.164 72.928 31.378 1.00 44.86 194 LEU D CA 1
ATOM 7974 C C . LEU D 1 195 ? 23.763 74.317 31.167 1.00 45.92 194 LEU D C 1
ATOM 7975 O O . LEU D 1 195 ? 24.950 74.537 31.437 1.00 43.01 194 LEU D O 1
ATOM 7980 N N . VAL D 1 196 ? 22.922 75.234 30.681 1.00 45.67 195 VAL D N 1
ATOM 7981 C CA . VAL D 1 196 ? 23.273 76.632 30.537 1.00 44.44 195 VAL D CA 1
ATOM 7982 C C . VAL D 1 196 ? 22.416 77.509 31.434 1.00 44.07 195 VAL D C 1
ATOM 7983 O O . VAL D 1 196 ? 21.203 77.321 31.519 1.00 43.62 195 VAL D O 1
ATOM 7987 N N . HIS D 1 197 ? 23.064 78.466 32.103 1.00 44.59 196 HIS D N 1
ATOM 7988 C CA . HIS D 1 197 ? 22.376 79.546 32.819 1.00 44.20 196 HIS D CA 1
ATOM 7989 C C . HIS D 1 197 ? 22.482 80.844 32.008 1.00 45.30 196 HIS D C 1
ATOM 7990 O O . HIS D 1 197 ? 23.572 81.202 31.525 1.00 46.42 196 HIS D O 1
ATOM 7997 N N . LEU D 1 198 ? 21.326 81.497 31.860 1.00 43.69 197 LEU D N 1
ATOM 7998 C CA . LEU D 1 198 ? 21.169 82.790 31.215 1.00 43.48 197 LEU D CA 1
ATOM 7999 C C . LEU D 1 198 ? 20.713 83.886 32.200 1.00 42.92 197 LEU D C 1
ATOM 8000 O O . LEU D 1 198 ? 19.833 83.691 33.026 1.00 42.56 197 LEU D O 1
ATOM 8005 N N . SER D 1 199 ? 21.341 85.039 32.107 1.00 43.60 198 SER D N 1
ATOM 8006 C CA . SER D 1 199 ? 20.849 86.248 32.748 1.00 44.76 198 SER D CA 1
ATOM 8007 C C . SER D 1 199 ? 21.385 87.389 31.914 1.00 44.67 198 SER D C 1
ATOM 8008 O O . SER D 1 199 ? 22.311 87.203 31.117 1.00 44.48 198 SER D O 1
ATOM 8011 N N . GLY D 1 200 ? 20.761 88.549 32.058 1.00 45.57 199 GLY D N 1
ATOM 8012 C CA . GLY D 1 200 ? 21.195 89.757 31.369 1.00 44.47 199 GLY D CA 1
ATOM 8013 C C . GLY D 1 200 ? 21.782 90.750 32.353 1.00 44.76 199 GLY D C 1
ATOM 8014 O O . GLY D 1 200 ? 21.518 90.688 33.563 1.00 42.94 199 GLY D O 1
ATOM 8015 N N . VAL D 1 201 ? 22.599 91.653 31.816 1.00 44.86 200 VAL D N 1
ATOM 8016 C CA . VAL D 1 201 ? 23.117 92.786 32.552 1.00 45.25 200 VAL D CA 1
ATOM 8017 C C . VAL D 1 201 ? 23.070 93.995 31.624 1.00 45.33 200 VAL D C 1
ATOM 8018 O O . VAL D 1 201 ? 23.628 93.944 30.538 1.00 45.18 200 VAL D O 1
ATOM 8022 N N . GLU D 1 202 ? 22.387 95.055 32.059 1.00 45.69 201 GLU D N 1
ATOM 8023 C CA . GLU D 1 202 ? 22.328 96.334 31.329 1.00 47.76 201 GLU D CA 1
ATOM 8024 C C . GLU D 1 202 ? 23.313 97.390 31.855 1.00 47.31 201 GLU D C 1
ATOM 8025 O O . GLU D 1 202 ? 23.573 98.402 31.171 1.00 45.99 201 GLU D O 1
ATOM 8031 N N . ASP D 1 203 ? 23.837 97.153 33.064 1.00 47.46 202 ASP D N 1
ATOM 8032 C CA . ASP D 1 203 ? 24.731 98.092 33.742 1.00 48.01 202 ASP D CA 1
ATOM 8033 C C . ASP D 1 203 ? 26.058 98.214 32.981 1.00 48.84 202 ASP D C 1
ATOM 8034 O O . ASP D 1 203 ? 26.616 97.212 32.523 1.00 51.11 202 ASP D O 1
ATOM 8039 N N . THR D 1 204 ? 26.552 99.440 32.842 1.00 48.67 203 THR D N 1
ATOM 8040 C CA . THR D 1 204 ? 27.735 99.723 32.023 1.00 48.80 203 THR D CA 1
ATOM 8041 C C . THR D 1 204 ? 29.040 99.889 32.827 1.00 49.64 203 THR D C 1
ATOM 8042 O O . THR D 1 204 ? 30.076 100.264 32.247 1.00 49.92 203 THR D O 1
ATOM 8046 N N . ARG D 1 205 ? 29.013 99.617 34.140 1.00 49.72 204 ARG D N 1
ATOM 8047 C CA . ARG D 1 205 ? 30.258 99.612 34.943 1.00 49.57 204 ARG D CA 1
ATOM 8048 C C . ARG D 1 205 ? 31.226 98.581 34.365 1.00 48.54 204 ARG D C 1
ATOM 8049 O O . ARG D 1 205 ? 30.802 97.650 33.674 1.00 47.73 204 ARG D O 1
ATOM 8057 N N . PRO D 1 206 ? 32.534 98.759 34.622 1.00 48.70 205 PRO D N 1
ATOM 8058 C CA . PRO D 1 206 ? 33.503 97.792 34.101 1.00 47.28 205 PRO D CA 1
ATOM 8059 C C . PRO D 1 206 ? 33.176 96.364 34.506 1.00 47.17 205 PRO D C 1
ATOM 8060 O O . PRO D 1 206 ? 32.650 96.120 35.606 1.00 46.84 205 PRO D O 1
ATOM 8064 N N . THR D 1 207 ? 33.488 95.437 33.599 1.00 46.90 206 THR D N 1
ATOM 8065 C CA . THR D 1 207 ? 33.222 94.016 33.785 1.00 46.17 206 THR D CA 1
ATOM 8066 C C . THR D 1 207 ? 33.812 93.498 35.086 1.00 45.20 206 THR D C 1
ATOM 8067 O O . THR D 1 207 ? 33.202 92.676 35.762 1.00 42.05 206 THR D O 1
ATOM 8071 N N . GLU D 1 208 ? 35.003 93.986 35.431 1.00 46.27 207 GLU D N 1
ATOM 8072 C CA . GLU D 1 208 ? 35.661 93.563 36.662 1.00 47.08 207 GLU D CA 1
ATOM 8073 C C . GLU D 1 208 ? 34.944 94.027 37.935 1.00 47.03 207 GLU D C 1
ATOM 8074 O O . GLU D 1 208 ? 35.202 93.489 38.994 1.00 47.14 207 GLU D O 1
ATOM 8080 N N . ALA D 1 209 ? 34.055 95.020 37.837 1.00 47.29 208 ALA D N 1
ATOM 8081 C CA . ALA D 1 209 ? 33.308 95.500 39.009 1.00 47.03 208 ALA D CA 1
ATOM 8082 C C . ALA D 1 209 ? 31.889 94.897 39.140 1.00 46.78 208 ALA D C 1
ATOM 8083 O O . ALA D 1 209 ? 31.202 95.148 40.128 1.00 47.82 208 ALA D O 1
ATOM 8085 N N . LEU D 1 210 ? 31.461 94.105 38.159 1.00 46.44 209 LEU D N 1
ATOM 8086 C CA . LEU D 1 210 ? 30.140 93.463 38.200 1.00 46.44 209 LEU D CA 1
ATOM 8087 C C . LEU D 1 210 ? 29.984 92.381 39.287 1.00 45.97 209 LEU D C 1
ATOM 8088 O O . LEU D 1 210 ? 30.799 91.469 39.399 1.00 46.67 209 LEU D O 1
ATOM 8093 N N . ALA D 1 211 ? 28.886 92.479 40.037 1.00 46.53 210 ALA D N 1
ATOM 8094 C CA . ALA D 1 211 ? 28.427 91.442 40.972 1.00 45.87 210 ALA D CA 1
ATOM 8095 C C . ALA D 1 211 ? 27.103 90.764 40.527 1.00 45.36 210 ALA D C 1
ATOM 8096 O O . ALA D 1 211 ? 26.382 91.256 39.637 1.00 45.05 210 ALA D O 1
ATOM 8098 N N . ASP D 1 212 ? 26.776 89.648 41.172 1.00 45.87 211 ASP D N 1
ATOM 8099 C CA . ASP D 1 212 ? 25.507 88.959 40.936 1.00 46.48 211 ASP D CA 1
ATOM 8100 C C . ASP D 1 212 ? 24.338 89.956 41.016 1.00 46.66 211 ASP D C 1
ATOM 8101 O O . ASP D 1 212 ? 23.362 89.865 40.256 1.00 48.06 211 ASP D O 1
ATOM 8106 N N . GLU D 1 213 ? 24.472 90.930 41.921 1.00 46.89 212 GLU D N 1
ATOM 8107 C CA . GLU D 1 213 ? 23.543 92.073 42.070 1.00 44.78 212 GLU D CA 1
ATOM 8108 C C . GLU D 1 213 ? 23.171 92.884 40.801 1.00 44.21 212 GLU D C 1
ATOM 8109 O O . GLU D 1 213 ? 22.127 93.557 40.794 1.00 41.69 212 GLU D O 1
ATOM 8115 N N . GLN D 1 214 ? 23.983 92.839 39.741 1.00 44.20 213 GLN D N 1
ATOM 8116 C CA . GLN D 1 214 ? 23.594 93.491 38.453 1.00 45.04 213 GLN D CA 1
ATOM 8117 C C . GLN D 1 214 ? 22.817 92.533 37.486 1.00 45.46 213 GLN D C 1
ATOM 8118 O O . GLN D 1 214 ? 22.320 92.929 36.415 1.00 42.76 213 GLN D O 1
ATOM 8124 N N . ARG D 1 215 ? 22.691 91.274 37.899 1.00 46.66 214 ARG D N 1
ATOM 8125 C CA . ARG D 1 215 ? 22.067 90.252 37.071 1.00 46.12 214 ARG D CA 1
ATOM 8126 C C . ARG D 1 215 ? 20.545 90.339 37.142 1.00 44.53 214 ARG D C 1
ATOM 8127 O O . ARG D 1 215 ? 19.937 90.071 38.173 1.00 43.65 214 ARG D O 1
ATOM 8135 N N . ILE D 1 216 ? 19.964 90.719 36.011 1.00 44.87 215 ILE D N 1
ATOM 8136 C CA . ILE D 1 216 ? 18.523 90.695 35.784 1.00 44.85 215 ILE D CA 1
ATOM 8137 C C . ILE D 1 216 ? 18.258 89.815 34.546 1.00 44.20 215 ILE D C 1
ATOM 8138 O O . ILE D 1 216 ? 19.036 88.883 34.259 1.00 42.12 215 ILE D O 1
ATOM 8151 N N . LEU D 1 218 ? 16.844 89.229 30.261 1.00 46.26 217 LEU D N 1
ATOM 8152 C CA . LEU D 1 218 ? 17.333 89.627 28.954 1.00 46.49 217 LEU D CA 1
ATOM 8153 C C . LEU D 1 218 ? 16.540 90.768 28.386 1.00 46.71 217 LEU D C 1
ATOM 8154 O O . LEU D 1 218 ? 15.321 90.824 28.519 1.00 46.45 217 LEU D O 1
ATOM 8159 N N . SER D 1 219 ? 17.265 91.675 27.736 1.00 47.96 218 SER D N 1
ATOM 8160 C CA . SER D 1 219 ? 16.684 92.786 27.010 1.00 47.07 218 SER D CA 1
ATOM 8161 C C . SER D 1 219 ? 17.595 93.113 25.847 1.00 47.83 218 SER D C 1
ATOM 8162 O O . SER D 1 219 ? 18.640 92.480 25.668 1.00 47.39 218 SER D O 1
ATOM 8165 N N . GLU D 1 220 ? 17.205 94.133 25.082 1.00 48.72 219 GLU D N 1
ATOM 8166 C CA . GLU D 1 220 ? 18.031 94.668 24.002 1.00 49.35 219 GLU D CA 1
ATOM 8167 C C . GLU D 1 220 ? 19.213 95.466 24.535 1.00 48.68 219 GLU D C 1
ATOM 8168 O O . GLU D 1 220 ? 20.159 95.706 23.798 1.00 48.39 219 GLU D O 1
ATOM 8174 N N . LYS D 1 221 ? 19.153 95.876 25.805 1.00 48.65 220 LYS D N 1
ATOM 8175 C CA . LYS D 1 221 ? 20.243 96.620 26.441 1.00 48.52 220 LYS D CA 1
ATOM 8176 C C . LYS D 1 221 ? 21.270 95.683 27.131 1.00 48.60 220 LYS D C 1
ATOM 8177 O O . LYS D 1 221 ? 22.211 96.154 27.787 1.00 48.10 220 LYS D O 1
ATOM 8179 N N . ASP D 1 222 ? 21.104 94.366 26.961 1.00 48.62 221 ASP D N 1
ATOM 8180 C CA . ASP D 1 222 ? 22.087 93.380 27.461 1.00 48.15 221 ASP D CA 1
ATOM 8181 C C . ASP D 1 222 ? 23.497 93.684 26.928 1.00 47.45 221 ASP D C 1
ATOM 8182 O O . ASP D 1 222 ? 23.713 93.929 25.746 1.00 46.62 221 ASP D O 1
ATOM 8187 N N . VAL D 1 223 ? 24.444 93.648 27.847 1.00 47.89 222 VAL D N 1
ATOM 8188 C CA . VAL D 1 223 ? 25.841 93.947 27.602 1.00 46.99 222 VAL D CA 1
ATOM 8189 C C . VAL D 1 223 ? 26.654 92.638 27.371 1.00 48.53 222 VAL D C 1
ATOM 8190 O O . VAL D 1 223 ? 27.741 92.662 26.792 1.00 49.64 222 VAL D O 1
ATOM 8202 N N . GLN D 1 225 ? 26.070 89.805 25.574 1.00 45.79 224 GLN D N 1
ATOM 8203 C CA . GLN D 1 225 ? 25.881 89.027 24.349 1.00 46.64 224 GLN D CA 1
ATOM 8204 C C . GLN D 1 225 ? 25.308 87.631 24.583 1.00 45.76 224 GLN D C 1
ATOM 8205 O O . GLN D 1 225 ? 25.781 86.661 23.981 1.00 46.40 224 GLN D O 1
ATOM 8211 N N . ASN D 1 226 ? 24.310 87.541 25.468 1.00 45.50 225 ASN D N 1
ATOM 8212 C CA . ASN D 1 226 ? 23.541 86.310 25.672 1.00 44.86 225 ASN D CA 1
ATOM 8213 C C . ASN D 1 226 ? 23.031 85.754 24.343 1.00 44.91 225 ASN D C 1
ATOM 8214 O O . ASN D 1 226 ? 23.182 84.565 24.069 1.00 44.37 225 ASN D O 1
ATOM 8219 N N . TYR D 1 227 ? 22.448 86.614 23.514 1.00 43.65 226 TYR D N 1
ATOM 8220 C CA . TYR D 1 227 ? 21.896 86.163 22.240 1.00 45.39 226 TYR D CA 1
ATOM 8221 C C . TYR D 1 227 ? 22.951 85.487 21.365 1.00 46.01 226 TYR D C 1
ATOM 8222 O O . TYR D 1 227 ? 22.713 84.407 20.816 1.00 47.22 226 TYR D O 1
ATOM 8231 N N . GLN D 1 228 ? 24.102 86.137 21.224 1.00 45.34 227 GLN D N 1
ATOM 8232 C CA . GLN D 1 228 ? 25.183 85.625 20.392 1.00 44.90 227 GLN D CA 1
ATOM 8233 C C . GLN D 1 228 ? 25.874 84.389 21.022 1.00 45.62 227 GLN D C 1
ATOM 8234 O O . GLN D 1 228 ? 26.386 83.514 20.299 1.00 43.40 227 GLN D O 1
ATOM 8240 N N . GLN D 1 229 ? 25.906 84.332 22.361 1.00 45.36 228 GLN D N 1
ATOM 8241 C CA . GLN D 1 229 ? 26.365 83.131 23.081 1.00 45.83 228 GLN D CA 1
ATOM 8242 C C . GLN D 1 229 ? 25.418 81.936 22.886 1.00 45.84 228 GLN D C 1
ATOM 8243 O O . GLN D 1 229 ? 25.866 80.799 22.734 1.00 47.17 228 GLN D O 1
ATOM 8249 N N . VAL D 1 230 ? 24.115 82.189 22.894 1.00 46.13 229 VAL D N 1
ATOM 8250 C CA . VAL D 1 230 ? 23.140 81.136 22.585 1.00 45.92 229 VAL D CA 1
ATOM 8251 C C . VAL D 1 230 ? 23.203 80.757 21.097 1.00 46.55 229 VAL D C 1
ATOM 8252 O O . VAL D 1 230 ? 23.102 79.573 20.771 1.00 47.98 229 VAL D O 1
ATOM 8256 N N . GLN D 1 231 ? 23.369 81.746 20.212 1.00 44.89 230 GLN D N 1
ATOM 8257 C CA . GLN D 1 231 ? 23.489 81.494 18.771 1.00 45.08 230 GLN D CA 1
ATOM 8258 C C . GLN D 1 231 ? 24.674 80.542 18.520 1.00 45.65 230 GLN D C 1
ATOM 8259 O O . GLN D 1 231 ? 24.580 79.573 17.755 1.00 46.90 230 GLN D O 1
ATOM 8262 N N . ARG D 1 232 ? 25.779 80.784 19.204 1.00 44.97 231 ARG D N 1
ATOM 8263 C CA . ARG D 1 232 ? 26.940 79.933 19.047 1.00 44.78 231 ARG D CA 1
ATOM 8264 C C . ARG D 1 232 ? 26.682 78.497 19.496 1.00 43.73 231 ARG D C 1
ATOM 8265 O O . ARG D 1 232 ? 26.982 77.553 18.771 1.00 41.82 231 ARG D O 1
ATOM 8273 N N . LEU D 1 233 ? 26.136 78.342 20.703 1.00 44.88 232 LEU D N 1
ATOM 8274 C CA . LEU D 1 233 ? 25.871 77.017 21.271 1.00 43.95 232 LEU D CA 1
ATOM 8275 C C . LEU D 1 233 ? 24.969 76.216 20.338 1.00 44.41 232 LEU D C 1
ATOM 8276 O O . LEU D 1 233 ? 25.222 75.033 20.112 1.00 44.89 232 LEU D O 1
ATOM 8281 N N . GLU D 1 234 ? 23.934 76.865 19.792 1.00 43.75 233 GLU D N 1
ATOM 8282 C CA . GLU D 1 234 ? 23.015 76.220 18.838 1.00 43.78 233 GLU D CA 1
ATOM 8283 C C . GLU D 1 234 ? 23.736 75.780 17.560 1.00 43.66 233 GLU D C 1
ATOM 8284 O O . GLU D 1 234 ? 23.520 74.669 17.079 1.00 42.82 233 GLU D O 1
ATOM 8290 N N . ASN D 1 235 ? 24.604 76.638 17.030 1.00 44.03 234 ASN D N 1
ATOM 8291 C CA . ASN D 1 235 ? 25.389 76.297 15.845 1.00 44.81 234 ASN D CA 1
ATOM 8292 C C . ASN D 1 235 ? 26.397 75.178 16.108 1.00 44.84 234 ASN D C 1
ATOM 8293 O O . ASN D 1 235 ? 26.775 74.448 15.190 1.00 44.68 234 ASN D O 1
ATOM 8306 N N . GLY D 1 237 ? 25.730 72.667 18.001 1.00 44.45 236 GLY D N 1
ATOM 8307 C CA . GLY D 1 237 ? 24.943 71.460 18.222 1.00 44.06 236 GLY D CA 1
ATOM 8308 C C . GLY D 1 237 ? 24.502 71.227 19.659 1.00 44.63 236 GLY D C 1
ATOM 8309 O O . GLY D 1 237 ? 24.116 70.120 20.005 1.00 44.51 236 GLY D O 1
ATOM 8310 N N . TYR D 1 238 ? 24.546 72.260 20.504 1.00 45.88 237 TYR D N 1
ATOM 8311 C CA . TYR D 1 238 ? 23.972 72.158 21.842 1.00 46.11 237 TYR D CA 1
ATOM 8312 C C . TYR D 1 238 ? 22.491 71.854 21.698 1.00 45.70 237 TYR D C 1
ATOM 8313 O O . TYR D 1 238 ? 21.784 72.558 20.973 1.00 44.51 237 TYR D O 1
ATOM 8322 N N . ARG D 1 239 ? 22.047 70.791 22.365 1.00 45.38 238 ARG D N 1
ATOM 8323 C CA . ARG D 1 239 ? 20.639 70.411 22.369 1.00 45.65 238 ARG D CA 1
ATOM 8324 C C . ARG D 1 239 ? 20.112 70.235 23.781 1.00 44.54 238 ARG D C 1
ATOM 8325 O O . ARG D 1 239 ? 19.105 69.568 23.980 1.00 43.71 238 ARG D O 1
ATOM 8333 N N . GLY D 1 240 ? 20.775 70.861 24.752 1.00 43.80 239 GLY D N 1
ATOM 8334 C CA . GLY D 1 240 ? 20.360 70.785 26.153 1.00 44.44 239 GLY D CA 1
ATOM 8335 C C . GLY D 1 240 ? 19.531 71.963 26.633 1.00 44.55 239 GLY D C 1
ATOM 8336 O O . GLY D 1 240 ? 19.088 72.795 25.860 1.00 45.57 239 GLY D O 1
ATOM 8337 N N . ILE D 1 241 ? 19.345 72.038 27.937 1.00 45.26 240 ILE D N 1
ATOM 8338 C CA . ILE D 1 241 ? 18.465 73.029 28.548 1.00 45.52 240 ILE D CA 1
ATOM 8339 C C . ILE D 1 241 ? 19.107 74.416 28.717 1.00 44.50 240 ILE D C 1
ATOM 8340 O O . ILE D 1 241 ? 20.303 74.530 28.951 1.00 44.82 240 ILE D O 1
ATOM 8345 N N . TYR D 1 242 ? 18.268 75.447 28.649 1.00 43.56 241 TYR D N 1
ATOM 8346 C CA . TYR D 1 242 ? 18.615 76.799 29.052 1.00 43.53 241 TYR D CA 1
ATOM 8347 C C . TYR D 1 242 ? 17.816 77.215 30.292 1.00 44.11 241 TYR D C 1
ATOM 8348 O O . TYR D 1 242 ? 16.601 77.236 30.256 1.00 45.02 241 TYR D O 1
ATOM 8357 N N . ALA D 1 243 ? 18.475 77.564 31.387 1.00 44.64 242 ALA D N 1
ATOM 8358 C CA . ALA D 1 243 ? 17.741 78.073 32.554 1.00 45.29 242 ALA D CA 1
ATOM 8359 C C . ALA D 1 243 ? 17.999 79.570 32.802 1.00 45.74 242 ALA D C 1
ATOM 8360 O O . ALA D 1 243 ? 19.153 80.037 32.771 1.00 43.99 242 ALA D O 1
ATOM 8362 N N . PHE D 1 244 ? 16.908 80.299 33.053 1.00 45.67 243 PHE D N 1
ATOM 8363 C CA . PHE D 1 244 ? 16.971 81.722 33.413 1.00 46.83 243 PHE D CA 1
ATOM 8364 C C . PHE D 1 244 ? 17.264 81.887 34.926 1.00 47.33 243 PHE D C 1
ATOM 8365 O O . PHE D 1 244 ? 16.464 81.443 35.784 1.00 44.54 243 PHE D O 1
ATOM 8373 N N . GLU D 1 245 ? 18.392 82.544 35.223 1.00 47.20 244 GLU D N 1
ATOM 8374 C CA . GLU D 1 245 ? 18.921 82.651 36.578 1.00 47.05 244 GLU D CA 1
ATOM 8375 C C . GLU D 1 245 ? 19.380 84.065 36.930 1.00 46.47 244 GLU D C 1
ATOM 8376 O O . GLU D 1 245 ? 20.567 84.325 37.064 1.00 46.73 244 GLU D O 1
ATOM 8382 N N . PRO D 1 246 ? 18.442 84.977 37.132 1.00 45.77 245 PRO D N 1
ATOM 8383 C CA . PRO D 1 246 ? 18.815 86.309 37.576 1.00 46.51 245 PRO D CA 1
ATOM 8384 C C . PRO D 1 246 ? 19.035 86.369 39.093 1.00 47.37 245 PRO D C 1
ATOM 8385 O O . PRO D 1 246 ? 18.496 85.529 39.829 1.00 47.53 245 PRO D O 1
ATOM 8389 N N . PHE D 1 247 ? 19.816 87.351 39.552 1.00 46.97 246 PHE D N 1
ATOM 8390 C CA . PHE D 1 247 ? 20.179 87.462 40.975 1.00 47.61 246 PHE D CA 1
ATOM 8391 C C . PHE D 1 247 ? 19.800 88.788 41.658 1.00 48.09 246 PHE D C 1
ATOM 8392 O O . PHE D 1 247 ? 19.650 88.807 42.879 1.00 47.84 246 PHE D O 1
ATOM 8400 N N . SER D 1 248 ? 19.640 89.870 40.882 1.00 47.97 247 SER D N 1
ATOM 8401 C CA . SER D 1 248 ? 19.448 91.232 41.413 1.00 47.37 247 SER D CA 1
ATOM 8402 C C . SER D 1 248 ? 18.455 91.318 42.579 1.00 48.63 247 SER D C 1
ATOM 8403 O O . SER D 1 248 ? 17.470 90.575 42.638 1.00 50.93 247 SER D O 1
ATOM 8406 N N . SER D 1 249 ? 18.721 92.223 43.517 1.00 48.80 248 SER D N 1
ATOM 8407 C CA . SER D 1 249 ? 17.721 92.587 44.520 1.00 48.43 248 SER D CA 1
ATOM 8408 C C . SER D 1 249 ? 16.475 93.195 43.850 1.00 48.66 248 SER D C 1
ATOM 8409 O O . SER D 1 249 ? 15.359 93.031 44.349 1.00 47.77 248 SER D O 1
ATOM 8412 N N . GLN D 1 250 ? 16.658 93.854 42.702 1.00 49.41 249 GLN D N 1
ATOM 8413 C CA . GLN D 1 250 ? 15.524 94.385 41.917 1.00 49.89 249 GLN D CA 1
ATOM 8414 C C . GLN D 1 250 ? 14.413 93.365 41.736 1.00 49.51 249 GLN D C 1
ATOM 8415 O O . GLN D 1 250 ? 13.255 93.762 41.585 1.00 50.34 249 GLN D O 1
ATOM 8421 N N . LEU D 1 251 ? 14.758 92.072 41.716 1.00 48.29 250 LEU D N 1
ATOM 8422 C CA . LEU D 1 251 ? 13.754 91.016 41.553 1.00 48.23 250 LEU D CA 1
ATOM 8423 C C . LEU D 1 251 ? 12.668 91.036 42.649 1.00 47.95 250 LEU D C 1
ATOM 8424 O O . LEU D 1 251 ? 11.489 90.758 42.375 1.00 45.68 250 LEU D O 1
ATOM 8429 N N . ALA D 1 252 ? 13.072 91.379 43.875 1.00 47.47 251 ALA D N 1
ATOM 8430 C CA . ALA D 1 252 ? 12.170 91.371 45.036 1.00 48.27 251 ALA D CA 1
ATOM 8431 C C . ALA D 1 252 ? 10.929 92.274 44.893 1.00 47.73 251 ALA D C 1
ATOM 8432 O O . ALA D 1 252 ? 9.903 92.048 45.539 1.00 47.06 251 ALA D O 1
ATOM 8434 N N . SER D 1 253 ? 11.022 93.292 44.047 1.00 48.52 252 SER D N 1
ATOM 8435 C CA . SER D 1 253 ? 9.893 94.190 43.804 1.00 49.51 252 SER D CA 1
ATOM 8436 C C . SER D 1 253 ? 9.003 93.738 42.635 1.00 49.47 252 SER D C 1
ATOM 8437 O O . SER D 1 253 ? 8.010 94.403 42.323 1.00 51.34 252 SER D O 1
ATOM 8440 N N . TRP D 1 254 ? 9.349 92.622 41.988 1.00 49.25 253 TRP D N 1
ATOM 8441 C CA . TRP D 1 254 ? 8.573 92.122 40.846 1.00 48.24 253 TRP D CA 1
ATOM 8442 C C . TRP D 1 254 ? 7.363 91.364 41.346 1.00 47.20 253 TRP D C 1
ATOM 8443 O O . TRP D 1 254 ? 7.493 90.388 42.101 1.00 44.93 253 TRP D O 1
ATOM 8454 N N . SER D 1 255 ? 6.186 91.825 40.929 1.00 47.03 254 SER D N 1
ATOM 8455 C CA . SER D 1 255 ? 4.955 91.047 41.059 1.00 46.48 254 SER D CA 1
ATOM 8456 C C . SER D 1 255 ? 5.054 89.787 40.196 1.00 46.73 254 SER D C 1
ATOM 8457 O O . SER D 1 255 ? 5.989 89.633 39.395 1.00 47.27 254 SER D O 1
ATOM 8460 N N . GLU D 1 256 ? 4.073 88.905 40.336 1.00 45.76 255 GLU D N 1
ATOM 8461 C CA . GLU D 1 256 ? 4.034 87.684 39.543 1.00 46.58 255 GLU D CA 1
ATOM 8462 C C . GLU D 1 256 ? 3.826 87.978 38.064 1.00 46.26 255 GLU D C 1
ATOM 8463 O O . GLU D 1 256 ? 4.420 87.336 37.200 1.00 46.81 255 GLU D O 1
ATOM 8469 N N . ALA D 1 257 ? 2.979 88.953 37.776 1.00 46.46 256 ALA D N 1
ATOM 8470 C CA . ALA D 1 257 ? 2.739 89.378 36.397 1.00 47.24 256 ALA D CA 1
ATOM 8471 C C . ALA D 1 257 ? 4.043 89.853 35.753 1.00 47.04 256 ALA D C 1
ATOM 8472 O O . ALA D 1 257 ? 4.330 89.521 34.599 1.00 46.58 256 ALA D O 1
ATOM 8474 N N . GLU D 1 258 ? 4.831 90.609 36.516 1.00 47.62 257 GLU D N 1
ATOM 8475 C CA . GLU D 1 258 ? 6.099 91.143 36.024 1.00 47.93 257 GLU D CA 1
ATOM 8476 C C . GLU D 1 258 ? 7.108 90.021 35.746 1.00 47.26 257 GLU D C 1
ATOM 8477 O O . GLU D 1 258 ? 7.897 90.127 34.810 1.00 47.92 257 GLU D O 1
ATOM 8483 N N . ILE D 1 259 ? 7.078 88.953 36.546 1.00 46.69 258 ILE D N 1
ATOM 8484 C CA . ILE D 1 259 ? 7.954 87.774 36.330 1.00 46.62 258 ILE D CA 1
ATOM 8485 C C . ILE D 1 259 ? 7.643 87.049 35.008 1.00 46.11 258 ILE D C 1
ATOM 8486 O O . ILE D 1 259 ? 8.540 86.556 34.321 1.00 45.38 258 ILE D O 1
ATOM 8491 N N . GLU D 1 260 ? 6.360 86.980 34.683 1.00 46.23 259 GLU D N 1
ATOM 8492 C CA . GLU D 1 260 ? 5.892 86.375 33.448 1.00 46.74 259 GLU D CA 1
ATOM 8493 C C . GLU D 1 260 ? 6.287 87.217 32.229 1.00 46.78 259 GLU D C 1
ATOM 8494 O O . GLU D 1 260 ? 6.746 86.669 31.221 1.00 46.66 259 GLU D O 1
ATOM 8500 N N . GLU D 1 261 ? 6.113 88.539 32.323 1.00 46.86 260 GLU D N 1
ATOM 8501 C CA . GLU D 1 261 ? 6.512 89.451 31.238 1.00 47.43 260 GLU D CA 1
ATOM 8502 C C . GLU D 1 261 ? 8.026 89.382 30.989 1.00 47.10 260 GLU D C 1
ATOM 8503 O O . GLU D 1 261 ? 8.471 89.434 29.849 1.00 46.72 260 GLU D O 1
ATOM 8505 N N . GLN D 1 262 ? 8.808 89.236 32.055 1.00 47.20 261 GLN D N 1
ATOM 8506 C CA . GLN D 1 262 ? 10.259 89.191 31.937 1.00 47.36 261 GLN D CA 1
ATOM 8507 C C . GLN D 1 262 ? 10.732 87.891 31.264 1.00 47.86 261 GLN D C 1
ATOM 8508 O O . GLN D 1 262 ? 11.559 87.928 30.334 1.00 48.28 261 GLN D O 1
ATOM 8514 N N . ILE D 1 263 ? 10.210 86.751 31.724 1.00 46.73 262 ILE D N 1
ATOM 8515 C CA . ILE D 1 263 ? 10.534 85.453 31.112 1.00 45.89 262 ILE D CA 1
ATOM 8516 C C . ILE D 1 263 ? 10.094 85.420 29.643 1.00 44.74 262 ILE D C 1
ATOM 8517 O O . ILE D 1 263 ? 10.843 84.990 28.780 1.00 44.55 262 ILE D O 1
ATOM 8522 N N . ASN D 1 264 ? 8.881 85.878 29.361 1.00 44.92 263 ASN D N 1
ATOM 8523 C CA . ASN D 1 264 ? 8.373 85.868 27.989 1.00 45.22 263 ASN D CA 1
ATOM 8524 C C . ASN D 1 264 ? 9.109 86.831 27.094 1.00 45.82 263 ASN D C 1
ATOM 8525 O O . ASN D 1 264 ? 9.289 86.544 25.918 1.00 45.80 263 ASN D O 1
ATOM 8530 N N . ARG D 1 265 ? 9.529 87.966 27.654 1.00 47.00 264 ARG D N 1
ATOM 8531 C CA . ARG D 1 265 ? 10.340 88.932 26.920 1.00 48.09 264 ARG D CA 1
ATOM 8532 C C . ARG D 1 265 ? 11.702 88.341 26.625 1.00 47.98 264 ARG D C 1
ATOM 8533 O O . ARG D 1 265 ? 12.242 88.551 25.542 1.00 49.49 264 ARG D O 1
ATOM 8535 N N . SER D 1 266 ? 12.254 87.603 27.582 1.00 48.11 265 SER D N 1
ATOM 8536 C CA . SER D 1 266 ? 13.578 87.002 27.407 1.00 47.69 265 SER D CA 1
ATOM 8537 C C . SER D 1 266 ? 13.539 85.885 26.364 1.00 47.03 265 SER D C 1
ATOM 8538 O O . SER D 1 266 ? 14.442 85.781 25.546 1.00 47.43 265 SER D O 1
ATOM 8541 N N . VAL D 1 267 ? 12.487 85.069 26.384 1.00 46.04 266 VAL D N 1
ATOM 8542 C CA . VAL D 1 267 ? 12.354 83.960 25.437 1.00 45.94 266 VAL D CA 1
ATOM 8543 C C . VAL D 1 267 ? 12.148 84.457 24.002 1.00 45.89 266 VAL D C 1
ATOM 8544 O O . VAL D 1 267 ? 12.800 83.973 23.065 1.00 45.65 266 VAL D O 1
ATOM 8548 N N . SER D 1 268 ? 11.219 85.401 23.845 1.00 45.45 267 SER D N 1
ATOM 8549 C CA . SER D 1 268 ? 10.916 86.006 22.559 1.00 45.80 267 SER D CA 1
ATOM 8550 C C . SER D 1 268 ? 12.156 86.653 21.944 1.00 45.97 267 SER D C 1
ATOM 8551 O O . SER D 1 268 ? 12.369 86.602 20.740 1.00 45.58 267 SER D O 1
ATOM 8554 N N . LEU D 1 269 ? 12.977 87.254 22.788 1.00 46.66 268 LEU D N 1
ATOM 8555 C CA . LEU D 1 269 ? 14.207 87.868 22.340 1.00 47.18 268 LEU D CA 1
ATOM 8556 C C . LEU D 1 269 ? 15.158 86.839 21.715 1.00 47.82 268 LEU D C 1
ATOM 8557 O O . LEU D 1 269 ? 15.770 87.109 20.682 1.00 48.62 268 LEU D O 1
ATOM 8562 N N . LEU D 1 270 ? 15.279 85.663 22.333 1.00 47.67 269 LEU D N 1
ATOM 8563 C CA . LEU D 1 270 ? 16.145 84.609 21.797 1.00 47.26 269 LEU D CA 1
ATOM 8564 C C . LEU D 1 270 ? 15.581 84.070 20.489 1.00 48.22 269 LEU D C 1
ATOM 8565 O O . LEU D 1 270 ? 16.336 83.808 19.552 1.00 48.91 269 LEU D O 1
ATOM 8570 N N . LEU D 1 271 ? 14.256 83.939 20.413 1.00 49.33 270 LEU D N 1
ATOM 8571 C CA . LEU D 1 271 ? 13.590 83.411 19.205 1.00 50.18 270 LEU D CA 1
ATOM 8572 C C . LEU D 1 271 ? 13.286 84.450 18.109 1.00 50.51 270 LEU D C 1
ATOM 8573 O O . LEU D 1 271 ? 12.808 84.086 17.026 1.00 50.54 270 LEU D O 1
ATOM 8578 N N . GLN D 1 272 ? 13.586 85.726 18.379 1.00 52.14 271 GLN D N 1
ATOM 8579 C CA . GLN D 1 272 ? 13.230 86.849 17.477 1.00 53.14 271 GLN D CA 1
ATOM 8580 C C . GLN D 1 272 ? 13.774 86.686 16.059 1.00 53.10 271 GLN D C 1
ATOM 8581 O O . GLN D 1 272 ? 14.885 86.185 15.834 1.00 53.03 271 GLN D O 1
#

Foldseek 3Di:
DDFPLQQEEAECLLPPPDQLLRVLQLCLVLPYAEYEFECDVQNHSNRPDWLVVLLVSSVVSNHAHAEYDAQPALLPCDVVSVVVVVVVLCSCLSNVYQAHEHEHDQAQDARDLVSNLVSQLVVQVVSVVSNHAYEYEAAQAPSGNGQEQLVVVVSCVVSVHPHAYEAEVLSCVSNVCHVVCPPPRDDLVRHAEYEDWFALDPPDSNPDDLQRTHDDPSGPAPLPVVVSSVCPHNHHYYYDHNHPVSNVDDSVNSSVSVVNRVVVNVD/DDFPQQQEEAECLLPPPDQLLRVLQLCLVLPYAEYEFECDVQNHSNRPDWLVVLLVSSVVSNHAHAEYDAQPALQPDDVVSVVVVVVRLCSCLSNVYQAHEHEHDQALDARDLVSNLVSQLVVQVVSVVSNHAYEYEAAQAPSGNGQEQLVVVVSCVVSVHPHAYEAEVLSVVLHPVHVVCPLPRDDQVRHAEYEDWFALDPPDSNPDDLQRTHDDPSGPPRLVVVVSSVCPHNHHYYYDRNHPVSVVDDSVNSSVSVVVNVVVNVD/DFPLQQEEEECLLPPPDQLLRVLQLCLVLPYAEYEFECDVQNHSNRPDWLVVLLVSSVVSNHAHAEYDAQPALQPDDVVSVVVVVVVLVSCLSNVHQAHEHEHDQAQDARDLVSNLVSQLVVQVVSVVSNHAYEYEAALAPSGNGQEQLVVVVSCVVSVHPHAYEAEPLSCQSNPCHVVPPLPRDDLVRHAEYEYWFALDDDDSNVDDLQRTHDDPSGPPRLVVVVSSVCPRNHHYYYRHNHPVSVVDDSVRSSVSVCNRVVVNVD/DDFDLQQEEAECLLPPPDQLLRVLQLCLVLVYAEYEFECDVQNHSNRPDWLVVLLVSSVVSNHAHAEYDAQPALQVCDPVSVVVVLVVLVSCLSNVYQAHEHEHDQALDARDLVSNLVSQLVVQVSSVVSNHAYEYEAALAPRGNGQEQLVVVVSCVVSVHPHAYEAEVLSCVSNVCHVVAPLPRDDLVRHAEYEDWFALDDPDSNPDDLQRTHDDPSGPPPLVVVVSSVCPRNHHYYYNRNHPVSVPDDSVNSSVRVVNRVVVSVD

B-factor: mean 46.98, std 4.69, range [16.32, 86.84]

Organism: Salmonella typhimurium (strain LT2 / SGSC1412 / ATCC 700720) (NCBI:txid99287)

InterPro domains:
  IPR013022 Xylose isomerase-like, TIM barrel domain [PF01261] (24-262)
  IPR014621 Uncharacterised conserved protein UCP036778, sugar epimerase-type [PIRSF036778] (2-271)
  IPR036237 Xylose isomerase-like superfamily [SSF51658] (3-269)
  IPR050417 Sugar Epimerase/Isomerase [PTHR43489] (4-265)

Secondary structure (DSSP, 8-state):
----GGGEEEEGGG-TTS-HHHHHHHHHHTT--EEEEE----SSTTTT--HHHHHHHHHHTT-EEEEEEEETTTTS--HHHHHHHHHHHHHHHHHT-SEEEE----SSB---HHHHHHHHHHHHHHHHTTT-EEEE----STT-S---HHHHHHHHHHHT---EEEEEHHHHHH-TTHHHHHHHH--GGGEEEEEE------S-GGG--GGG----TT---HHHHHHHHH----S-EEE----GGGGG--HHHHHHHHHHHHHHHH-/----GGGEEEEGGG-TTS-HHHHHHHHHHTT--EEEEE----SSTTTT--HHHHHHHHHHTT-EEEEEEEETTTTS--HHHHHHHHHHHHHHHHHT-SEEEE----SSB---HHHHHHHHHHHHHHHHTTT-EEEE----STT-S---HHHHHHHHHHTT---EEEEEHHHHHH-GGGTTTHHHHS-GGGEEEEEE------S-GGG--GGG----TT---HHHHHHHHH----S-EEE----GGGGG--HHHHHHHHHHHHHHHH-/---GGGEEEEGGG-TTS-HHHHHHHHHHTT--EEEEE----SSTTTT--HHHHHHHHHHTT-EEEEEEEETTTTS--HHHHHHHHHHHHHHHHHT-SEEEE----SSB---HHHHHHHHHHHHHHHHTTT-EEEE----STT-S---HHHHHHHHHHTT---EEEEEHHHHHH-TTHHHHHHHH--GGGEEEEEE------S-GGG--GGG----TT---HHHHHHHHH----S-EEE----GGGGG--HHHHHHHHHHHHHHHH-/----GGGEEEEGGG-TTS-HHHHHHHHHHTT--EEEEE----SSTTTT--HHHHHHHHHHTT-EEEEEEEETTTTS--HHHHHHHHHHHHHHHHHT-SEEEE----SSB---HHHHHHHHHHHHHHHHTTT-EEEE----STT-S---HHHHHHHHHHTT---EEEEEHHHHHH-TTHHHHHHHH--GGGEEEEEE------S-GGG--GGG----TT---HHHHHHHHH----S-EEE----GGGGG--HHHHHHHHHHHHHHHH-

CATH classification: 3.20.20.150

Sequence (1067 aa):
GNIEKTRFCINRKIAPGLSIEAFFRLVKRRLEFNKVELRNDPSGSVTDDLNYNQVRNLAEKYGLEIVTINAVYPFNQLTEEVVKKTEGLLRDAQGVGARALVLCPLNDGTIVPPEVTVEAIKRLSDLFARYDIQGLVEPLGFRVSSLRSAVWAQQLIREAGSPFKVLLDTFHHHLYEEAEKEFASRIDISAIGLVHLSGVEDTRPTEALADEQRILSEKDVQNYQQVQRLENGYRGIYAFEPFSSSQLASWSEAEIEEQINRSVSLLLQGNIEKTRFCINRKIAPGLSIEAFFRLVKRLEFNKVELRNDPSGSVTDDLNYNQVRNLAEKYGLEIVTINAVYPFNQLTEEVVKKTEGLLRDAQGVGARALVLCPLNDGTIVPPEVTVEAIKRLSDLFARYDIQGLVEPLGFRVSSLRSAVWAQQLIREAGSPFKVLLDTFHHHLYEEAEKEFASRIDISAIGLVHLSGVEDTRPTEALADEQRILSEKDVQNYQQVQRLENGYRGIYAFEPFSSQLASWSEAEEIEEQINRSVSLLLQNIEKTRFCINRKIAPGLSIEAFFRLVKRLEFNKVELRNDPSGSVTDDLNYNQVRNLAEKYGLEIVTINAVYPFNQLTEEVVKKTEGLLRDAQGVGARALVLCPLNDGTIVPPEVTVEAIKRLSDLFARYDIQGLVEPLGFRVSSLRSAVWAQQLIREEAGSPFKVLLDTFHHHLYEEAEKEFASRIDISAIGLVHLSGVEDTRPTEALADEQRILSEKDVQNYQQVQRLENGYRGIYAFEPFSSQLASWSEAEEIEEQINRSVSLLLQGNIEKTRFCINRKIAPGLSIEAFFRLVKRLEFNKVELRNDPSGSVTDDLNYNQVRNLAEKYGLEIVTINAVYPFNQLTEEVVKKTEGLLRDAQGVGARALVLCPLNDGTIVPPEEVTVEAIKRLSDLFARYDIQGLVEPLGFRVSSLRSAVWAQQLIREAGSPFKVLLDTFHHHLYEEAEKEFASRIDISAIGLVHLSGVEDTRPTEALADEQRILSEKDVQNYQQVQRLENGYRGIYAFEPFSSQLASWSEAEIEEQINRSVSLLLQ

Radius of gyration: 33.07 Å; Cα contacts (8 Å, |Δi|>4): 2110; chains: 4; bounding box: 89×88×73 Å